Protein AF-A0A5J4WMY8-F1 (afdb_monomer)

Nearest PDB structures (foldseek):
  8cmr-assembly1_B  TM=9.819E-01  e=9.324E-11  Homo sapiens
  7wfc-assembly1_B  TM=9.508E-01  e=3.644E-10  Homo sapiens
  4fjv-assembly1_B  TM=9.368E-01  e=2.844E-10  Homo sapiens
  3vdz-assembly2_B  TM=8.791E-01  e=4.967E-10  unclassified
  2n1w-assembly1_A  TM=8.059E-01  e=2.934E-07  Homo sapiens

Foldseek 3Di:
DDDDDDDDDDDDDDDDDDDPPPVVVVVVVVVVVVVVVVVVVVVVVVVVVVVVVVVVVVVVVVVVVVVVVVVVVVVVVVVVVVVVVVVVVVVVVVVVVVVVVVVVVVVVVVVVVVVVVVVVVVVVVVVVVVVVVVVVVVVVVVVVVVVVVVVVVVVVVVVVVVVVVVVVVVVVVVVVVVVVVVVVVVVVVVVVVVVVVVVVVVVCVVVVVVVVVVVVVVVVVVVVVVVVVVVVVVVVVVVPPPDDDPDDDDDDDPDDDDDDDDDDDDDDDDDDDDYYDDDDDDDDDDPCPVVVPVVVVVVVVVVVVVVVVVVVVVVVVVVVVVVVVVVVVVVVVVVVVVVVVVVVVVVVVVVVVVVVVVVVVVVVVVVVVVVVVVVVVVVVVVVVVVVVVVVVVVVVVVVVVVVVVVVVVVVVVVVVVVVVVVVVVVVVVVVVVVVVVVVVVVVVVVVVVVVVVVVVVVVVVVVVVVVVVVVVVVVVVVVVVVVVVVVVVVVVVVVVVVVVPPPPDDDDDDDDDDDDDDDDDPPVVVVVVVVVVVVVVCVVVDPVVVVVVVVVVVVVVVVVVVVVVVVVVVVVVVVVVVVVVVVVVVVVVVVVVVVVVVVVVVVVVVVVVVVVVVVVVVVVVVVVVVVVVVVVVVVVVVVVVVVVVVVVVVVVVVVVVVVVVVVVVVVVVVVVVVVVVVVVVVVVVVVVVVVPDDDDDPQDWAWEWEAEPVGDTDIDTHGQFDFQLVVLVVVCVVPVQDSVQWFKAAPNDTGDRGDGNVVVVNGHHYYIYIYGDDDDD

InterPro domains:
  IPR000626 Ubiquitin-like domain [PF00240] (704-771)
  IPR000626 Ubiquitin-like domain [PS50053] (702-770)
  IPR000626 Ubiquitin-like domain [SM00213] (702-773)
  IPR019954 Ubiquitin conserved site [PS00299] (728-753)
  IPR019956 Ubiquitin domain [PR00348] (712-732)
  IPR019956 Ubiquitin domain [PR00348] (733-753)
  IPR019956 Ubiquitin domain [PR00348] (754-775)
  IPR029071 Ubiquitin-like domain superfamily [SSF54236] (696-771)

Organism: NCBI:txid222440

Sequence (777 aa):
MSEDANRTPDQFLFMSASARNIAGEADARAELEQKIQTLQAEKETLQKSIDMNNVKHRDEIMTLTAQLNEEKDKFSNSDKKAEKEKESARKAIKEKLDLVEKAAHLEEELKKQQESEQKAQESLLIEQKKRRDSEDKEKKETEEKQKSLIRAEQAEQRATAAEALITKLKTDLMRLQEQEIQDKEKTSKLTANLKQTTEKLNQSENQLKRVKEEKDQERQRTEKLEEELGKTQTELRMLKDNYEQMDKLFAEEKLTRKKTEEREQKVIKERDSEQQRGDKYESLHKQEKEKRETLEVKLQEEKDLKKNSMEKENETEQRFVEKEKEKRMAEQVVRLETQEKNEAIERADEAEQAKNNEIEKRRKVEREKQMIVLENEQLKNENERIKNELKEEKENRRNFEVKYYSECEQKEIMKNEYEQTIEKEKQSKKLVEQQKQEQILLKLREKEEKESSIKQTESAEKLVAELVKVLQETQNELKIKSEEFEKNKEILIKETTKLKNEEKSRKETQIMNSKIDGENWQFKRENEQLKVQLASIKQKFGEERINQEILMIEKQQKQQEEEIHKLKEEIMKERNEKEKEKAEKLKEKEERMKMQSDRDKERSLKEQEIELKNIALAERDRENKEIQKEKERKKEKDKEKDKEKERKKEKEKEKERKAAEEADERILKMEYEKLREKKEKQDKIMAMAINSNKSVEVPNRMQIIVKTQSGKSIQLNVQTTDTIQIVKQMIKSKEGIPIDKQRLIYMGKQLEDWKTLNEYNISKDDMVQLFEIQSRY

Radius of gyration: 94.18 Å; Cα contacts (8 Å, |Δi|>4): 137; chains: 1; bounding box: 219×122×301 Å

Secondary structure (DSSP, 8-state):
------------------SSSHHHHHHHHHHHHHHHHHHHHHHHHHHHHHHHHHHHHHHHHHHHHHHHHHHHHHHHHHHHHHHHHHHHHHHHHHHHHHHHHHHHHHHHHHHHHHHHHHHHHHHHHHHHHHHHHHHHHHHHHHHHHHHHHHHHHHHHHHHHHHHHHHHHHHHHHHHHHHHHHHHHHHHHHHHHHHHHHHHHHHHHHHHHTTTTTTTHHHHHHHHHHHHHHHHHHHHHHHTSSSSSSS-S--------------------------------------TTHHHHHHHHHHHHHHHHHHHHHHHHHHHHHHHHHHHHHHHHHHHHHHHHHHHHHHHHHHHHHHHHHHHHHHHHHHHHHHHHHHHHHHHHHHHHHHHHHHHHHHHHHHHHHHHHHHHHHHHHHHHHHHHHHHHHHHHHHHHHHHHHHHHHHHHHHHHHHHHHHHHHHHHHHHHHHHHHHHHHHHHHHHHHHHHHHHHHHHHHHHHHHHHHHHTTTSSS------------------HHHHHHHHHHHHHHHHTTS-HHHHHHHHHHHHHHHHHHHHHHHHHHHHHHHHHHHHHHHHHHHHHHHHHHHHHHHHHHHHHHHHHHHHHHHHHHHHHHHHHHHHHHHHHHHHHHHHHHHHHHHHHHHHHHHHHHHHHHHHHHHHHHHHHHHHHHHHHHHHHHHHHHHHTT---------EEEEEEETTS-EEEEEE-TT-BHHHHHHHHHHHH---GGGEEEEETTEEPPTTSBTGGGT--TT-EEEEEE-----

Mean predicted aligned error: 25.86 Å

pLDDT: mean 71.94, std 18.44, range [24.17, 95.25]

Structure (mmCIF, N/CA/C/O backbone):
data_AF-A0A5J4WMY8-F1
#
_entry.id   AF-A0A5J4WMY8-F1
#
loop_
_atom_site.group_PDB
_atom_site.id
_atom_site.type_symbol
_atom_site.label_atom_id
_atom_site.label_alt_id
_atom_site.label_comp_id
_atom_site.label_asym_id
_atom_site.label_entity_id
_atom_site.label_seq_id
_atom_site.pdbx_PDB_ins_code
_atom_site.Cartn_x
_atom_site.Cartn_y
_atom_site.Cartn_z
_atom_site.occupancy
_atom_site.B_iso_or_equiv
_atom_site.auth_seq_id
_atom_site.auth_comp_id
_atom_site.auth_asym_id
_atom_site.auth_atom_id
_atom_site.pdbx_PDB_model_num
ATOM 1 N N . MET A 1 1 ? 93.165 -5.358 -125.136 1.00 35.56 1 MET A N 1
ATOM 2 C CA . MET A 1 1 ? 93.984 -6.024 -126.175 1.00 35.56 1 MET A CA 1
ATOM 3 C C . MET A 1 1 ? 94.723 -4.937 -126.933 1.00 35.56 1 MET A C 1
ATOM 5 O O . MET A 1 1 ? 94.128 -3.875 -127.030 1.00 35.56 1 MET A O 1
ATOM 9 N N . SER A 1 2 ? 95.953 -5.218 -127.385 1.00 34.75 2 SER A N 1
ATOM 10 C CA . SER A 1 2 ? 96.728 -4.556 -128.463 1.00 34.75 2 SER A CA 1
ATOM 11 C C . SER A 1 2 ? 96.564 -3.031 -128.668 1.00 34.75 2 SER A C 1
ATOM 13 O O . SER A 1 2 ? 95.473 -2.556 -128.963 1.00 34.75 2 SER A O 1
ATOM 15 N N . GLU A 1 3 ? 97.598 -2.200 -128.515 1.00 40.69 3 GLU A N 1
ATOM 16 C CA . GLU A 1 3 ? 98.820 -2.149 -129.357 1.00 40.69 3 GLU A CA 1
ATOM 17 C C . GLU A 1 3 ? 98.527 -1.917 -130.856 1.00 40.69 3 GLU A C 1
ATOM 19 O O . GLU A 1 3 ? 97.692 -2.610 -131.430 1.00 40.69 3 GLU A O 1
ATOM 24 N N . ASP A 1 4 ? 99.210 -1.014 -131.566 1.00 42.00 4 ASP A N 1
ATOM 25 C CA . ASP A 1 4 ? 100.061 0.116 -131.136 1.00 42.00 4 ASP A CA 1
ATOM 26 C C . ASP A 1 4 ? 100.287 1.073 -132.338 1.00 42.00 4 ASP A C 1
ATOM 28 O O . ASP A 1 4 ? 99.893 0.765 -133.463 1.00 42.00 4 ASP A O 1
ATOM 32 N N . ALA A 1 5 ? 101.031 2.158 -132.099 1.00 40.03 5 ALA A N 1
ATOM 33 C CA . ALA A 1 5 ? 101.935 2.831 -133.036 1.00 40.03 5 ALA A CA 1
ATOM 34 C C . ALA A 1 5 ? 101.353 3.743 -134.145 1.00 40.03 5 ALA A C 1
ATOM 36 O O . ALA A 1 5 ? 100.251 3.555 -134.641 1.00 40.03 5 ALA A O 1
ATOM 37 N N . ASN A 1 6 ? 102.113 4.702 -134.701 1.00 41.22 6 ASN A N 1
ATOM 38 C CA . ASN A 1 6 ? 103.064 5.690 -134.138 1.00 41.22 6 ASN A CA 1
ATOM 39 C C . ASN A 1 6 ? 103.638 6.523 -135.309 1.00 41.22 6 ASN A C 1
ATOM 41 O O . ASN A 1 6 ? 104.247 5.917 -136.192 1.00 41.22 6 ASN A O 1
ATOM 45 N N . ARG A 1 7 ? 103.552 7.868 -135.280 1.00 33.88 7 ARG A N 1
ATOM 46 C CA . ARG A 1 7 ? 104.667 8.834 -135.520 1.00 33.88 7 ARG A CA 1
ATOM 47 C C . ARG A 1 7 ? 104.215 10.282 -135.792 1.00 33.88 7 ARG A C 1
ATOM 49 O O . ARG A 1 7 ? 103.093 10.554 -136.197 1.00 33.88 7 ARG A O 1
ATOM 56 N N . THR A 1 8 ? 105.148 11.182 -135.497 1.00 47.84 8 THR A N 1
ATOM 57 C CA . THR A 1 8 ? 105.144 12.663 -135.478 1.00 47.84 8 THR A CA 1
ATOM 58 C C . THR A 1 8 ? 105.922 13.211 -136.722 1.00 47.84 8 THR A C 1
ATOM 60 O O . THR A 1 8 ? 106.276 12.356 -137.544 1.00 47.84 8 THR A O 1
ATOM 63 N N . PRO A 1 9 ? 106.235 14.529 -136.940 1.00 49.81 9 PRO A N 1
ATOM 64 C CA . PRO A 1 9 ? 106.258 15.648 -135.974 1.00 49.81 9 PRO A CA 1
ATOM 65 C C . PRO A 1 9 ? 105.948 17.111 -136.441 1.00 49.81 9 PRO A C 1
ATOM 67 O O . PRO A 1 9 ? 105.668 17.389 -137.600 1.00 49.81 9 PRO A O 1
ATOM 70 N N . ASP A 1 10 ? 106.090 18.018 -135.457 1.00 33.69 10 ASP A N 1
ATOM 71 C CA . ASP A 1 10 ? 106.576 19.421 -135.488 1.00 33.69 10 ASP A CA 1
ATOM 72 C C . ASP A 1 10 ? 105.705 20.676 -135.805 1.00 33.69 10 ASP A C 1
ATOM 74 O O . ASP A 1 10 ? 105.415 21.034 -136.939 1.00 33.69 10 ASP A O 1
ATOM 78 N N . GLN A 1 11 ? 105.447 21.424 -134.714 1.00 36.81 11 GLN A N 1
ATOM 79 C CA . GLN A 1 11 ? 105.840 22.830 -134.426 1.00 36.81 11 GLN A CA 1
ATOM 80 C C . GLN A 1 11 ? 105.293 24.067 -135.200 1.00 36.81 11 GLN A C 1
ATOM 82 O O . GLN A 1 11 ? 105.900 24.559 -136.140 1.00 36.81 11 GLN A O 1
ATOM 87 N N . PHE A 1 12 ? 104.299 24.706 -134.553 1.00 36.47 12 PHE A N 1
ATOM 88 C CA . PHE A 1 12 ? 104.326 26.078 -133.966 1.00 36.47 12 PHE A CA 1
ATOM 89 C C . PHE A 1 12 ? 104.322 27.393 -134.802 1.00 36.47 12 PHE A C 1
ATOM 91 O O . PHE A 1 12 ? 104.847 27.479 -135.901 1.00 36.47 12 PHE A O 1
ATOM 98 N N . LEU A 1 13 ? 103.819 28.454 -134.123 1.00 36.34 13 LEU A N 1
ATOM 99 C CA . LEU A 1 13 ? 103.796 29.909 -134.443 1.00 36.34 13 LEU A CA 1
ATOM 100 C C . LEU A 1 13 ? 102.760 30.382 -135.507 1.00 36.34 13 LEU A C 1
ATOM 102 O O . LEU A 1 13 ? 102.652 29.792 -136.570 1.00 36.34 13 LEU A O 1
ATOM 106 N N . PHE A 1 14 ? 101.983 31.470 -135.318 1.00 34.75 14 PHE A N 1
ATOM 107 C CA . PHE A 1 14 ? 101.683 32.262 -134.104 1.00 34.75 14 PHE A CA 1
ATOM 108 C C . PHE A 1 14 ? 100.393 33.121 -134.250 1.00 34.75 14 PHE A C 1
ATOM 110 O O . PHE A 1 14 ? 100.060 33.545 -135.347 1.00 34.75 14 PHE A O 1
ATOM 117 N N . MET A 1 15 ? 99.710 33.391 -133.123 1.00 32.81 15 MET A N 1
ATOM 118 C CA . MET A 1 15 ? 98.704 34.447 -132.822 1.00 32.81 15 MET A CA 1
ATOM 119 C C . MET A 1 15 ? 97.829 35.104 -133.925 1.00 32.81 15 MET A C 1
ATOM 121 O O . MET A 1 15 ? 98.332 35.836 -134.770 1.00 32.81 15 MET A O 1
ATOM 125 N N . SER A 1 16 ? 96.497 35.136 -133.705 1.00 35.31 16 SER A N 1
ATOM 126 C CA . SER A 1 16 ? 95.776 36.373 -133.270 1.00 35.31 16 SER A CA 1
ATOM 127 C C . SER A 1 16 ? 94.230 36.242 -133.200 1.00 35.31 16 SER A C 1
ATOM 129 O O . SER A 1 16 ? 93.524 36.580 -134.143 1.00 35.31 16 SER A O 1
ATOM 131 N N . ALA A 1 17 ? 93.667 35.818 -132.054 1.00 40.75 17 ALA A N 1
ATOM 132 C CA . ALA A 1 17 ? 92.202 35.808 -131.840 1.00 40.75 17 ALA A CA 1
ATOM 133 C C . ALA A 1 17 ? 91.768 35.796 -130.349 1.00 40.75 17 ALA A C 1
ATOM 135 O O . ALA A 1 17 ? 91.016 34.921 -129.931 1.00 40.75 17 ALA A O 1
ATOM 136 N N . SER A 1 18 ? 92.226 36.746 -129.520 1.00 50.31 18 SER A N 1
ATOM 137 C CA . SER A 1 18 ? 91.888 36.781 -128.078 1.00 50.31 18 SER A CA 1
ATOM 138 C C . SER A 1 18 ? 91.473 38.179 -127.600 1.00 50.31 18 SER A C 1
ATOM 140 O O . SER A 1 18 ? 92.251 38.891 -126.972 1.00 50.31 18 SER A O 1
ATOM 142 N N . ALA A 1 19 ? 90.263 38.615 -127.980 1.00 48.09 19 ALA A N 1
ATOM 143 C CA . ALA A 1 19 ? 89.782 39.975 -127.685 1.00 48.09 19 ALA A CA 1
ATOM 144 C C . ALA A 1 19 ? 88.244 40.155 -127.634 1.00 48.09 19 ALA A C 1
ATOM 146 O O . ALA A 1 19 ? 87.776 41.289 -127.709 1.00 48.09 19 ALA A O 1
ATOM 147 N N . ARG A 1 20 ? 87.428 39.083 -127.576 1.00 49.34 20 ARG A N 1
ATOM 148 C CA . ARG A 1 20 ? 85.952 39.238 -127.640 1.00 49.34 20 ARG A CA 1
ATOM 149 C C . ARG A 1 20 ? 85.067 38.309 -126.791 1.00 49.34 20 ARG A C 1
ATOM 151 O O . ARG A 1 20 ? 83.867 38.543 -126.771 1.00 49.34 20 ARG A O 1
ATOM 158 N N . ASN A 1 21 ? 85.628 37.354 -126.039 1.00 54.28 21 ASN A N 1
ATOM 159 C CA . ASN A 1 21 ? 84.861 36.518 -125.089 1.00 54.28 21 ASN A CA 1
ATOM 160 C C . ASN A 1 21 ? 85.029 36.905 -123.605 1.00 54.28 21 ASN A C 1
ATOM 162 O O . ASN A 1 21 ? 84.324 36.367 -122.767 1.00 54.28 21 ASN A O 1
ATOM 166 N N . ILE A 1 22 ? 85.927 37.838 -123.268 1.00 54.56 22 ILE A N 1
ATOM 167 C CA . ILE A 1 22 ? 86.271 38.159 -121.864 1.00 54.56 22 ILE A CA 1
ATOM 168 C C . ILE A 1 22 ? 85.339 39.232 -121.254 1.00 54.56 22 ILE A C 1
ATOM 170 O O . ILE A 1 22 ? 85.230 39.332 -120.038 1.00 54.56 22 ILE A O 1
ATOM 174 N N . ALA A 1 23 ? 84.627 40.013 -122.077 1.00 54.81 23 ALA A N 1
ATOM 175 C CA . ALA A 1 23 ? 83.739 41.077 -121.592 1.00 54.81 23 ALA A CA 1
ATOM 176 C C . ALA A 1 23 ? 82.475 40.532 -120.895 1.00 54.81 23 ALA A C 1
ATOM 178 O O . ALA A 1 23 ? 82.211 40.872 -119.747 1.00 54.81 23 ALA A O 1
ATOM 179 N N . GLY A 1 24 ? 81.734 39.627 -121.548 1.00 58.41 24 GLY A N 1
ATOM 180 C CA . GLY A 1 24 ? 80.453 39.133 -121.021 1.00 58.41 24 GLY A CA 1
ATOM 181 C C . GLY A 1 24 ? 80.566 38.322 -119.723 1.00 58.41 24 GLY A C 1
ATOM 182 O O . GLY A 1 24 ? 79.652 38.352 -118.903 1.00 58.41 24 GLY A O 1
ATOM 183 N N . GLU A 1 25 ? 81.692 37.638 -119.498 1.00 58.06 25 GLU A N 1
ATOM 184 C CA . GLU A 1 25 ? 81.956 36.942 -118.229 1.00 58.06 25 GLU A CA 1
ATOM 185 C C . GLU A 1 25 ? 82.298 37.914 -117.088 1.00 58.06 25 GLU A C 1
ATOM 187 O O . GLU A 1 25 ? 81.998 37.622 -115.931 1.00 58.06 25 GLU A O 1
ATOM 192 N N . ALA A 1 26 ? 82.887 39.077 -117.393 1.00 62.5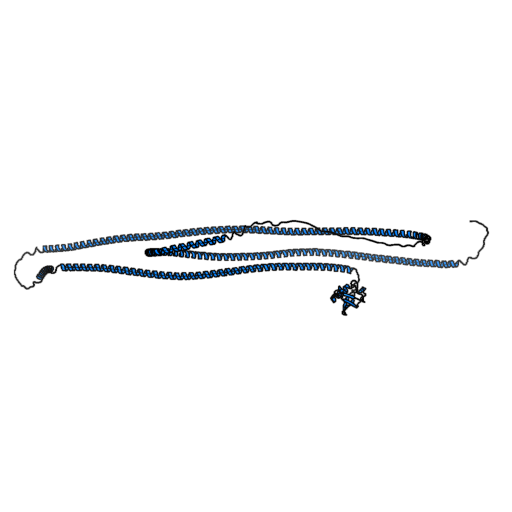3 26 ALA A N 1
ATOM 193 C CA . ALA A 1 26 ? 83.180 40.106 -116.399 1.00 62.53 26 ALA A CA 1
ATOM 194 C C . ALA A 1 26 ? 81.899 40.806 -115.916 1.00 62.53 26 ALA A C 1
ATOM 196 O O . ALA A 1 26 ? 81.699 40.934 -114.708 1.00 62.53 26 ALA A O 1
ATOM 197 N N . ASP A 1 27 ? 81.005 41.182 -116.836 1.00 65.75 27 ASP A N 1
ATOM 198 C CA . ASP A 1 27 ? 79.739 41.849 -116.500 1.00 65.75 27 ASP A CA 1
ATOM 199 C C . ASP A 1 27 ? 78.809 40.923 -115.691 1.00 65.75 27 ASP A C 1
ATOM 201 O O . ASP A 1 27 ? 78.328 41.297 -114.621 1.00 65.75 27 ASP A O 1
ATOM 205 N N . ALA A 1 28 ? 78.637 39.666 -116.126 1.00 68.81 28 ALA A N 1
ATOM 206 C CA . ALA A 1 28 ? 77.834 38.674 -115.401 1.00 68.81 28 ALA A CA 1
ATOM 207 C C . ALA A 1 28 ? 78.399 38.354 -114.002 1.00 68.81 28 ALA A C 1
ATOM 209 O O . ALA A 1 28 ? 77.653 38.074 -113.059 1.00 68.81 28 ALA A O 1
ATOM 210 N N . ARG A 1 29 ? 79.728 38.417 -113.844 1.00 72.75 29 ARG A N 1
ATOM 211 C CA . ARG A 1 29 ? 80.390 38.272 -112.546 1.00 72.75 29 ARG A CA 1
ATOM 212 C C . ARG A 1 29 ? 80.181 39.497 -111.654 1.00 72.75 29 ARG A C 1
ATOM 214 O O . ARG A 1 29 ? 79.954 39.318 -110.460 1.00 72.75 29 ARG A O 1
ATOM 221 N N . ALA A 1 30 ? 80.208 40.708 -112.209 1.00 77.06 30 ALA A N 1
ATOM 222 C CA . ALA A 1 30 ? 79.928 41.934 -111.465 1.00 77.06 30 ALA A CA 1
ATOM 223 C C . ALA A 1 30 ? 78.479 41.968 -110.942 1.00 77.06 30 ALA A C 1
ATOM 225 O O . ALA A 1 30 ? 78.268 42.281 -109.770 1.00 77.06 30 ALA A O 1
ATOM 226 N N . GLU A 1 31 ? 77.493 41.558 -111.753 1.00 78.38 31 GLU A N 1
ATOM 227 C CA . GLU A 1 31 ? 76.104 41.396 -111.291 1.00 78.38 31 GLU A CA 1
ATOM 228 C C . GLU A 1 31 ? 75.989 40.362 -110.158 1.00 78.38 31 GLU A C 1
ATOM 230 O O . GLU A 1 31 ? 75.296 40.601 -109.166 1.00 78.38 31 GLU A O 1
ATOM 235 N N . LEU A 1 32 ? 76.687 39.224 -110.262 1.00 77.50 32 LEU A N 1
ATOM 236 C CA . LEU A 1 32 ? 76.711 38.204 -109.208 1.00 77.50 32 LEU A CA 1
ATOM 237 C C . LEU A 1 32 ? 77.363 38.708 -107.915 1.00 77.50 32 LEU A C 1
ATOM 239 O O . LEU A 1 32 ? 76.812 38.484 -106.839 1.00 77.50 32 LEU A O 1
ATOM 243 N N . GLU A 1 33 ? 78.496 39.407 -107.994 1.00 79.69 33 GLU A N 1
ATOM 244 C CA . GLU A 1 33 ? 79.174 39.970 -106.821 1.00 79.69 33 GLU A CA 1
ATOM 245 C C . GLU A 1 33 ? 78.324 41.077 -106.163 1.00 79.69 33 GLU A C 1
ATOM 247 O O . GLU A 1 33 ? 78.178 41.085 -104.937 1.00 79.69 33 GLU A O 1
ATOM 252 N N . GLN A 1 34 ? 77.645 41.925 -106.946 1.00 82.75 34 GLN A N 1
ATOM 253 C CA . GLN A 1 34 ? 76.689 42.916 -106.430 1.00 82.75 34 GLN A CA 1
ATOM 254 C C . GLN A 1 34 ? 75.460 42.256 -105.776 1.00 82.75 34 GLN A C 1
ATOM 256 O O . GLN A 1 34 ? 75.004 42.703 -104.723 1.00 82.75 34 GLN A O 1
ATOM 261 N N . LYS A 1 35 ? 74.956 41.153 -106.348 1.00 84.25 35 LYS A N 1
ATOM 262 C CA . LYS A 1 35 ? 73.835 40.374 -105.797 1.00 84.25 35 LYS A CA 1
ATOM 263 C C . LYS A 1 35 ? 74.209 39.599 -104.529 1.00 84.25 35 LYS A C 1
ATOM 265 O O . LYS A 1 35 ? 73.374 39.418 -103.647 1.00 84.25 35 LYS A O 1
ATOM 270 N N . ILE A 1 36 ? 75.464 39.170 -104.404 1.00 81.31 36 ILE A N 1
ATOM 271 C CA . ILE A 1 36 ? 76.003 38.588 -103.168 1.00 81.31 36 ILE A CA 1
ATOM 272 C C . ILE A 1 36 ? 76.101 39.661 -102.076 1.00 81.31 36 ILE A C 1
ATOM 274 O O . ILE A 1 36 ? 75.688 39.400 -100.947 1.00 81.31 36 ILE A O 1
ATOM 278 N N . GLN A 1 37 ? 76.574 40.870 -102.396 1.00 82.56 37 GLN A N 1
ATOM 279 C CA . GLN A 1 37 ? 76.653 41.976 -101.432 1.00 82.56 37 GLN A CA 1
ATOM 280 C C . GLN A 1 37 ? 75.271 42.418 -100.924 1.00 82.56 37 GLN A C 1
ATOM 282 O O . GLN A 1 37 ? 75.104 42.622 -99.720 1.00 82.56 37 GLN A O 1
ATOM 287 N N . THR A 1 38 ? 74.257 42.514 -101.793 1.00 84.00 38 THR A N 1
ATOM 288 C CA . THR A 1 38 ? 72.890 42.847 -101.352 1.00 84.00 38 THR A CA 1
ATOM 289 C C . THR A 1 38 ? 72.283 41.746 -100.482 1.00 84.00 38 THR A C 1
ATOM 291 O O . THR A 1 38 ? 71.775 42.055 -99.406 1.00 84.00 38 THR A O 1
ATOM 294 N N . LEU A 1 39 ? 72.432 40.466 -100.847 1.00 83.75 39 LEU A N 1
ATOM 295 C CA . LEU A 1 39 ? 71.992 39.342 -100.004 1.00 83.75 39 LEU A CA 1
ATOM 296 C C . LEU A 1 39 ? 72.737 39.272 -98.655 1.00 83.75 39 LEU A C 1
ATOM 298 O O . LEU A 1 39 ? 72.163 38.851 -97.650 1.00 83.75 39 LEU A O 1
ATOM 302 N N . GLN A 1 40 ? 74.001 39.702 -98.593 1.00 82.38 40 GLN A N 1
ATOM 303 C CA . GLN A 1 40 ? 74.746 39.830 -97.334 1.00 82.38 40 GLN A CA 1
ATOM 304 C C . GLN A 1 40 ? 74.198 40.970 -96.459 1.00 82.38 40 GLN A C 1
ATOM 306 O O . GLN A 1 40 ? 74.019 40.771 -95.256 1.00 82.38 40 GLN A O 1
ATOM 311 N N . ALA A 1 41 ? 73.851 42.120 -97.045 1.00 85.12 41 ALA A N 1
ATOM 312 C CA . ALA A 1 41 ? 73.219 43.232 -96.329 1.00 85.12 41 ALA A CA 1
ATOM 313 C C . ALA A 1 41 ? 71.793 42.896 -95.838 1.00 85.12 41 ALA A C 1
ATOM 315 O O . ALA A 1 41 ? 71.425 43.238 -94.710 1.00 85.12 41 ALA A O 1
ATOM 316 N N . GLU A 1 42 ? 71.003 42.169 -96.634 1.00 85.81 42 GLU A N 1
ATOM 317 C CA . GLU A 1 42 ? 69.703 41.623 -96.219 1.00 85.81 42 GLU A CA 1
ATOM 318 C C . GLU A 1 42 ? 69.864 40.618 -95.069 1.00 85.81 42 GLU A C 1
ATOM 320 O O . GLU A 1 42 ? 69.163 40.709 -94.061 1.00 85.81 42 GLU A O 1
ATOM 325 N N . LYS A 1 43 ? 70.850 39.714 -95.146 1.00 85.94 43 LYS A N 1
ATOM 326 C CA . LYS A 1 43 ? 71.162 38.789 -94.047 1.00 85.94 43 LYS A CA 1
ATOM 327 C C . LYS A 1 43 ? 71.564 39.528 -92.767 1.00 85.94 43 LYS A C 1
ATOM 329 O O . LYS A 1 43 ? 71.104 39.157 -91.690 1.00 85.94 43 LYS A O 1
ATOM 334 N N . GLU A 1 44 ? 72.395 40.566 -92.855 1.00 87.19 44 GLU A N 1
ATOM 335 C CA . GLU A 1 44 ? 72.787 41.365 -91.687 1.00 87.19 44 GLU A CA 1
ATOM 336 C C . GLU A 1 44 ? 71.619 42.136 -91.065 1.00 87.19 44 GLU A C 1
ATOM 338 O O . GLU A 1 44 ? 71.533 42.236 -89.841 1.00 87.19 44 GLU A O 1
ATOM 343 N N . THR A 1 45 ? 70.727 42.703 -91.878 1.00 86.69 45 THR A N 1
ATOM 344 C CA . THR A 1 45 ? 69.561 43.450 -91.378 1.00 86.69 45 THR A CA 1
ATOM 345 C C . THR A 1 45 ? 68.512 42.520 -90.769 1.00 86.69 45 THR A C 1
ATOM 347 O O . THR A 1 45 ? 67.989 42.827 -89.696 1.00 86.69 45 THR A O 1
ATOM 350 N N . LEU A 1 46 ? 68.289 41.340 -91.358 1.00 85.56 46 LEU A N 1
ATOM 351 C CA . LEU A 1 46 ? 67.491 40.271 -90.750 1.00 85.56 46 LEU A CA 1
ATOM 352 C C . LEU A 1 46 ? 68.101 39.784 -89.429 1.00 85.56 46 LEU A C 1
ATOM 354 O O . LEU A 1 46 ? 67.377 39.680 -88.443 1.00 85.56 46 LEU A O 1
ATOM 358 N N . GLN A 1 47 ? 69.418 39.559 -89.364 1.00 85.69 47 GLN A N 1
ATOM 359 C CA . GLN A 1 47 ? 70.094 39.154 -88.126 1.00 85.69 47 GLN A CA 1
ATOM 360 C C . GLN A 1 47 ? 69.925 40.211 -87.023 1.00 85.69 47 GLN A C 1
ATOM 362 O O . GLN A 1 47 ? 69.471 39.885 -85.931 1.00 85.69 47 GLN A O 1
ATOM 367 N N . LYS A 1 48 ? 70.165 41.494 -87.330 1.00 86.25 48 LYS A N 1
ATOM 368 C CA . LYS A 1 48 ? 69.956 42.610 -86.387 1.00 86.25 48 LYS A CA 1
ATOM 369 C C . LYS A 1 48 ? 68.496 42.702 -85.913 1.00 86.25 48 LYS A C 1
ATOM 371 O O . LYS A 1 48 ? 68.254 43.005 -84.747 1.00 86.25 48 LYS A O 1
ATOM 376 N N . SER A 1 49 ? 67.525 42.396 -86.779 1.00 86.19 49 SER A N 1
ATOM 377 C CA . SER A 1 49 ? 66.101 42.332 -86.412 1.00 86.19 49 SER A CA 1
ATOM 378 C C . SER A 1 49 ? 65.769 41.137 -85.505 1.00 86.19 49 SER A C 1
ATOM 380 O O . SER A 1 49 ? 65.024 41.299 -84.537 1.00 86.19 49 SER A O 1
ATOM 382 N N . ILE A 1 50 ? 66.356 39.965 -85.769 1.00 84.75 50 ILE A N 1
ATOM 383 C CA . ILE A 1 50 ? 66.239 38.768 -84.924 1.00 84.75 50 ILE A CA 1
ATOM 384 C C . ILE A 1 50 ? 66.835 39.041 -83.539 1.00 84.75 50 ILE A C 1
ATOM 386 O O . ILE A 1 50 ? 66.173 38.796 -82.534 1.00 84.75 50 ILE A O 1
ATOM 390 N N . ASP A 1 51 ? 68.032 39.622 -83.471 1.00 84.69 51 ASP A N 1
ATOM 391 C CA . ASP A 1 51 ? 68.710 39.930 -82.210 1.00 84.69 51 ASP A CA 1
ATOM 392 C C . ASP A 1 51 ? 67.935 40.976 -81.389 1.00 84.69 51 ASP A C 1
ATOM 394 O O . ASP A 1 51 ? 67.736 40.794 -80.187 1.00 84.69 51 ASP A O 1
ATOM 398 N N . MET A 1 52 ? 67.390 42.016 -82.034 1.00 85.88 52 MET A N 1
ATOM 399 C CA . MET A 1 52 ? 66.483 42.979 -81.391 1.00 85.88 52 MET A CA 1
ATOM 400 C C . MET A 1 52 ? 65.211 42.328 -80.830 1.00 85.88 52 MET A C 1
ATOM 402 O O . MET A 1 52 ? 64.783 42.678 -79.729 1.00 85.88 52 MET A O 1
ATOM 406 N N . ASN A 1 53 ? 64.587 41.401 -81.561 1.00 85.75 53 ASN A N 1
ATOM 407 C CA . ASN A 1 53 ? 63.383 40.717 -81.083 1.00 85.75 53 ASN A CA 1
ATOM 408 C C . ASN A 1 53 ? 63.707 39.710 -79.968 1.00 85.75 53 ASN A C 1
ATOM 410 O O . ASN A 1 53 ? 62.957 39.624 -79.001 1.00 85.75 53 ASN A O 1
ATOM 414 N N . ASN A 1 54 ? 64.855 39.031 -80.027 1.00 86.00 54 ASN A N 1
ATOM 415 C CA . ASN A 1 54 ? 65.338 38.163 -78.951 1.00 86.00 54 ASN A CA 1
ATOM 416 C C . ASN A 1 54 ? 65.592 38.940 -77.646 1.00 86.00 54 ASN A C 1
ATOM 418 O O . ASN A 1 54 ? 65.285 38.430 -76.569 1.00 86.00 54 ASN A O 1
ATOM 422 N N . VAL A 1 55 ? 66.104 40.176 -77.724 1.00 85.88 55 VAL A N 1
ATOM 423 C CA . VAL A 1 55 ? 66.222 41.069 -76.555 1.00 85.88 55 VAL A CA 1
ATOM 424 C C . VAL A 1 55 ? 64.839 41.449 -76.018 1.00 85.88 55 VAL A C 1
ATOM 426 O O . VAL A 1 55 ? 64.578 41.220 -74.841 1.00 85.88 55 VAL A O 1
ATOM 429 N N . LYS A 1 56 ? 63.914 41.916 -76.870 1.00 85.19 56 LYS A N 1
ATOM 430 C CA . LYS A 1 56 ? 62.540 42.249 -76.442 1.00 85.19 56 LYS A CA 1
ATOM 431 C C . LYS A 1 56 ? 61.840 41.077 -75.756 1.00 85.19 56 LYS A C 1
ATOM 433 O O . LYS A 1 56 ? 61.326 41.245 -74.658 1.00 85.19 56 LYS A O 1
ATOM 438 N N . HIS A 1 57 ? 61.872 39.888 -76.356 1.00 84.38 57 HIS A N 1
ATOM 439 C CA . HIS A 1 57 ? 61.251 38.700 -75.775 1.00 84.38 57 HIS A CA 1
ATOM 440 C C . HIS A 1 57 ? 61.922 38.270 -74.466 1.00 84.38 57 HIS A C 1
ATOM 442 O O . HIS A 1 57 ? 61.244 37.779 -73.568 1.00 84.38 57 HIS A O 1
ATOM 448 N N . ARG A 1 58 ? 63.232 38.491 -74.302 1.00 87.06 58 ARG A N 1
ATOM 449 C CA . ARG A 1 58 ? 63.920 38.273 -73.022 1.00 87.06 58 ARG A CA 1
ATOM 450 C C . ARG A 1 58 ? 63.425 39.236 -71.940 1.00 87.06 58 ARG A C 1
ATOM 452 O O . ARG A 1 58 ? 63.173 38.789 -70.822 1.00 87.06 58 ARG A O 1
ATOM 459 N N . ASP A 1 59 ? 63.249 40.511 -72.271 1.00 86.06 59 ASP A N 1
ATOM 460 C CA . ASP A 1 59 ? 62.760 41.535 -71.340 1.00 86.06 59 ASP A CA 1
ATOM 461 C C . ASP A 1 59 ? 61.270 41.325 -70.995 1.00 86.06 59 ASP A C 1
ATOM 463 O O . ASP A 1 59 ? 60.874 41.433 -69.830 1.00 86.06 59 ASP A O 1
ATOM 467 N N . GLU A 1 60 ? 60.450 40.921 -71.971 1.00 90.25 60 GLU A N 1
ATOM 468 C CA . GLU A 1 60 ? 59.060 40.478 -71.778 1.00 90.25 60 GLU A CA 1
ATOM 469 C C . GLU A 1 60 ? 58.990 39.251 -70.854 1.00 90.25 60 GLU A C 1
ATOM 471 O O . GLU A 1 60 ? 58.249 39.264 -69.870 1.00 90.25 60 GLU A O 1
ATOM 476 N N . ILE A 1 61 ? 59.804 38.216 -71.101 1.00 86.62 61 ILE A N 1
ATOM 477 C CA . ILE A 1 61 ? 59.877 37.011 -70.257 1.00 86.62 61 ILE A CA 1
ATOM 478 C C . ILE A 1 61 ? 60.331 37.359 -68.835 1.00 86.62 61 ILE A C 1
ATOM 480 O O . ILE A 1 61 ? 59.753 36.845 -67.876 1.00 86.62 61 ILE A O 1
ATOM 484 N N . MET A 1 62 ? 61.322 38.241 -68.661 1.00 88.06 62 MET A N 1
ATOM 485 C CA . MET A 1 62 ? 61.744 38.700 -67.332 1.00 88.06 62 MET A CA 1
ATOM 486 C C . MET A 1 62 ? 60.626 39.464 -66.610 1.00 88.06 62 MET A C 1
ATOM 488 O O . MET A 1 62 ? 60.386 39.210 -65.429 1.00 88.06 62 MET A O 1
ATOM 492 N N . THR A 1 63 ? 59.895 40.327 -67.319 1.00 88.38 63 THR A N 1
ATOM 493 C CA . THR A 1 63 ? 58.767 41.097 -66.768 1.00 88.38 63 THR A CA 1
ATOM 494 C C . THR A 1 63 ? 57.616 40.183 -66.338 1.00 88.38 63 THR A C 1
ATOM 496 O O . THR A 1 63 ? 57.152 40.268 -65.201 1.00 88.38 63 THR A O 1
ATOM 499 N N . LEU A 1 64 ? 57.207 39.247 -67.200 1.00 89.25 64 LEU A N 1
ATOM 500 C CA . LEU A 1 64 ? 56.163 38.260 -66.902 1.00 89.25 64 LEU A CA 1
ATOM 501 C C . LEU A 1 64 ? 56.578 37.307 -65.769 1.00 89.25 64 LEU A C 1
ATOM 503 O O . LEU A 1 64 ? 55.756 36.948 -64.929 1.00 89.25 64 LEU A O 1
ATOM 507 N N . THR A 1 65 ? 57.859 36.932 -65.692 1.00 86.06 65 THR A N 1
ATOM 508 C CA . THR A 1 65 ? 58.389 36.100 -64.596 1.00 86.06 65 THR A CA 1
ATOM 509 C C . THR A 1 65 ? 58.358 36.842 -63.259 1.00 86.06 65 THR A C 1
ATOM 511 O O . THR A 1 65 ? 58.015 36.245 -62.237 1.00 86.06 65 THR A O 1
ATOM 514 N N . ALA A 1 66 ? 58.673 38.142 -63.249 1.00 87.88 66 ALA A N 1
ATOM 515 C CA . ALA A 1 66 ? 58.569 38.974 -62.053 1.00 87.88 66 ALA A CA 1
ATOM 516 C C . ALA A 1 66 ? 57.110 39.097 -61.577 1.00 87.88 66 ALA A C 1
ATOM 518 O O . ALA A 1 66 ? 56.832 38.826 -60.410 1.00 87.88 66 ALA A O 1
ATOM 519 N N . GLN A 1 67 ? 56.178 39.401 -62.488 1.00 89.00 67 GLN A N 1
ATOM 520 C CA . GLN A 1 67 ? 54.739 39.474 -62.194 1.00 89.00 67 GLN A CA 1
ATOM 521 C C . GLN A 1 67 ? 54.194 38.145 -61.650 1.00 89.00 67 GLN A C 1
ATOM 523 O O . GLN A 1 67 ? 53.554 38.125 -60.601 1.00 89.00 67 GLN A O 1
ATOM 528 N N . LEU A 1 68 ? 54.518 37.021 -62.297 1.00 88.44 68 LEU A N 1
ATOM 529 C CA . LEU A 1 68 ? 54.098 35.685 -61.866 1.00 88.44 68 LEU A CA 1
ATOM 530 C C . LEU A 1 68 ? 54.616 35.323 -60.464 1.00 88.44 68 LEU A C 1
ATOM 532 O O . LEU A 1 68 ? 53.942 34.612 -59.718 1.00 88.44 68 LEU A O 1
ATOM 536 N N . ASN A 1 69 ? 55.812 35.780 -60.090 1.00 85.38 69 ASN A N 1
ATOM 537 C CA . ASN A 1 69 ? 56.341 35.558 -58.746 1.00 85.38 69 ASN A CA 1
ATOM 538 C C . ASN A 1 69 ? 55.673 36.480 -57.713 1.00 85.38 69 ASN A C 1
ATOM 540 O O . ASN A 1 69 ? 55.307 36.006 -56.640 1.00 85.38 69 ASN A O 1
ATOM 544 N N . GLU A 1 70 ? 55.398 37.741 -58.057 1.00 88.00 70 GLU A N 1
ATOM 545 C CA . GLU A 1 70 ? 54.632 38.655 -57.200 1.00 88.00 70 GLU A CA 1
ATOM 546 C C . GLU A 1 70 ? 53.198 38.140 -56.947 1.00 88.00 70 GLU A C 1
ATOM 548 O O . GLU A 1 70 ? 52.685 38.228 -55.830 1.00 88.00 70 GLU A O 1
ATOM 553 N N . GLU A 1 71 ? 52.549 37.544 -57.954 1.00 84.56 71 GLU A N 1
ATOM 554 C CA . GLU A 1 71 ? 51.247 36.882 -57.801 1.00 84.56 71 GLU A CA 1
ATOM 555 C C . GLU A 1 71 ? 51.318 35.618 -56.936 1.00 84.56 71 GLU A C 1
ATOM 557 O O . GLU A 1 71 ? 50.449 35.420 -56.083 1.00 84.56 71 GLU A O 1
ATOM 562 N N . LYS A 1 72 ? 52.365 34.791 -57.076 1.00 83.75 72 LYS A N 1
ATOM 563 C CA . LYS A 1 72 ? 52.591 33.635 -56.188 1.00 83.75 72 LYS A CA 1
ATOM 564 C C . LYS A 1 72 ? 52.795 34.058 -54.736 1.00 83.75 72 LYS A C 1
ATOM 566 O O . LYS A 1 72 ? 52.248 33.407 -53.849 1.00 83.75 72 LYS A O 1
ATOM 571 N N . ASP A 1 73 ? 53.520 35.144 -54.477 1.00 85.00 73 ASP A N 1
ATOM 572 C CA . ASP A 1 73 ? 53.718 35.659 -53.119 1.00 85.00 73 ASP A CA 1
ATOM 573 C C . ASP A 1 73 ? 52.426 36.256 -52.542 1.00 85.00 73 ASP A C 1
ATOM 575 O O . ASP A 1 73 ? 52.085 35.991 -51.384 1.00 85.00 73 ASP A O 1
ATOM 579 N N . LYS A 1 74 ? 51.639 36.982 -53.349 1.00 84.38 74 LYS A N 1
ATOM 580 C CA . LYS A 1 74 ? 50.283 37.429 -52.972 1.00 84.38 74 LYS A CA 1
ATOM 581 C C . LYS A 1 74 ? 49.377 36.241 -52.637 1.00 84.38 74 LYS A C 1
ATOM 583 O O . LYS A 1 74 ? 48.733 36.253 -51.587 1.00 84.38 74 LYS A O 1
ATOM 588 N N . PHE A 1 75 ? 49.368 35.197 -53.467 1.00 84.62 75 PHE A N 1
ATOM 589 C CA . PHE A 1 75 ? 48.596 33.975 -53.228 1.00 84.62 75 PHE A CA 1
ATOM 590 C C . PHE A 1 75 ? 49.064 33.250 -51.958 1.00 84.62 75 PHE A C 1
ATOM 592 O O . PHE A 1 75 ? 48.252 32.960 -51.085 1.00 84.62 75 PHE A O 1
ATOM 599 N N . SER A 1 76 ? 50.376 33.048 -51.796 1.00 84.31 76 SER A N 1
ATOM 600 C CA . SER A 1 76 ? 50.983 32.411 -50.620 1.00 84.31 76 SER A CA 1
ATOM 601 C C . SER A 1 76 ? 50.623 33.131 -49.318 1.00 84.31 76 SER A C 1
ATOM 603 O O . SER A 1 76 ? 50.315 32.490 -48.314 1.00 84.31 76 SER A O 1
ATOM 605 N N . ASN A 1 77 ? 50.628 34.465 -49.320 1.00 82.25 77 ASN A N 1
ATOM 606 C CA . ASN A 1 77 ? 50.256 35.263 -48.153 1.00 82.25 77 ASN A CA 1
ATOM 607 C C . ASN A 1 77 ? 48.738 35.282 -47.908 1.00 82.25 77 ASN A C 1
ATOM 609 O O . ASN A 1 77 ? 48.314 35.274 -46.751 1.00 82.25 77 ASN A O 1
ATOM 613 N N . SER A 1 78 ? 47.924 35.239 -48.967 1.00 78.06 78 SER A N 1
ATOM 614 C CA . SER A 1 78 ? 46.466 35.093 -48.866 1.00 78.06 78 SER A CA 1
ATOM 615 C C . SER A 1 78 ? 46.068 33.740 -48.265 1.00 78.06 78 SER A C 1
ATOM 617 O O . SER A 1 78 ? 45.278 33.690 -47.325 1.00 78.06 78 SER A O 1
ATOM 619 N N . ASP A 1 79 ? 46.680 32.646 -48.720 1.00 80.94 79 ASP A N 1
ATOM 620 C CA . ASP A 1 79 ? 46.387 31.293 -48.238 1.00 80.94 79 ASP A CA 1
ATOM 621 C C . ASP A 1 79 ? 46.852 31.095 -46.780 1.00 80.94 79 ASP A C 1
ATOM 623 O O . ASP A 1 79 ? 46.093 30.620 -45.934 1.00 80.94 79 ASP A O 1
ATOM 627 N N . LYS A 1 80 ? 48.037 31.616 -46.419 1.00 82.56 80 LYS A N 1
ATOM 628 C CA . LYS A 1 80 ? 48.499 31.700 -45.015 1.00 82.56 80 LYS A CA 1
ATOM 629 C C . LYS A 1 80 ? 47.551 32.505 -44.116 1.00 82.56 80 LYS A C 1
ATOM 631 O O . LYS A 1 80 ? 47.442 32.199 -42.928 1.00 82.56 80 LYS A O 1
ATOM 636 N N . LYS A 1 81 ? 46.889 33.544 -44.641 1.00 82.31 81 LYS A N 1
ATOM 637 C CA . LYS A 1 81 ? 45.865 34.309 -43.906 1.00 82.31 81 LYS A CA 1
ATOM 638 C C . LYS A 1 81 ? 44.580 33.492 -43.764 1.00 82.31 81 LYS A C 1
ATOM 640 O O . LYS A 1 81 ? 44.065 33.374 -42.654 1.00 82.31 81 LYS A O 1
ATOM 645 N N . ALA A 1 82 ? 44.120 32.871 -44.848 1.00 77.06 82 ALA A N 1
ATOM 646 C CA . ALA A 1 82 ? 42.930 32.030 -44.858 1.00 77.06 82 ALA A CA 1
ATOM 647 C C . ALA A 1 82 ? 43.056 30.820 -43.916 1.00 77.06 82 ALA A C 1
ATOM 649 O O . ALA A 1 82 ? 42.092 30.495 -43.228 1.00 77.06 82 ALA A O 1
ATOM 650 N N . GLU A 1 83 ? 44.215 30.154 -43.832 1.00 82.38 83 GLU A N 1
ATOM 651 C CA . GLU A 1 83 ? 44.388 29.021 -42.908 1.00 82.38 83 GLU A CA 1
ATOM 652 C C . GLU A 1 83 ? 44.443 29.469 -41.437 1.00 82.38 83 GLU A C 1
ATOM 654 O O . GLU A 1 83 ? 43.857 28.799 -40.592 1.00 82.38 83 GLU A O 1
ATOM 659 N N . LYS A 1 84 ? 45.010 30.645 -41.122 1.00 82.81 84 LYS A N 1
ATOM 660 C CA . LYS A 1 84 ? 44.910 31.243 -39.772 1.00 82.81 84 LYS A CA 1
ATOM 661 C C . LYS A 1 84 ? 43.471 31.606 -39.394 1.00 82.81 84 LYS A C 1
ATOM 663 O O . LYS A 1 84 ? 43.062 31.414 -38.251 1.00 82.81 84 LYS A O 1
ATOM 668 N N . GLU A 1 85 ? 42.688 32.112 -40.344 1.00 82.12 85 GLU A N 1
ATOM 669 C CA . GLU A 1 85 ? 41.261 32.391 -40.140 1.00 82.12 85 GLU A CA 1
ATOM 670 C C . GLU A 1 85 ? 40.457 31.087 -39.964 1.00 82.12 85 GLU A C 1
ATOM 672 O O . GLU A 1 85 ? 39.630 31.004 -39.054 1.00 82.12 85 GLU A O 1
ATOM 677 N N . LYS A 1 86 ? 40.770 30.029 -40.730 1.00 80.25 86 LYS A N 1
ATOM 678 C CA . LYS A 1 86 ? 40.230 28.668 -40.534 1.00 80.25 86 LYS A CA 1
ATOM 679 C C . LYS A 1 86 ? 40.616 28.076 -39.172 1.00 80.25 86 LYS A C 1
ATOM 681 O O . LYS A 1 86 ? 39.772 27.464 -38.526 1.00 80.25 86 LYS A O 1
ATOM 686 N N . GLU A 1 87 ? 41.851 28.254 -38.708 1.00 82.94 87 GLU A N 1
ATOM 687 C CA . GLU A 1 87 ? 42.321 27.770 -37.402 1.00 82.94 87 GLU A CA 1
ATOM 688 C C . GLU A 1 87 ? 41.624 28.496 -36.240 1.00 82.94 87 GLU A C 1
ATOM 690 O O . GLU A 1 87 ? 41.107 27.851 -35.324 1.00 82.94 87 GLU A O 1
ATOM 695 N N . SER A 1 88 ? 41.500 29.824 -36.327 1.00 80.62 88 SER A N 1
ATOM 696 C CA . SER A 1 88 ? 40.714 30.633 -35.387 1.00 80.62 88 SER A CA 1
ATOM 697 C C . SER A 1 88 ? 39.243 30.190 -35.349 1.00 80.62 88 SER A C 1
ATOM 699 O O . SER A 1 88 ? 38.683 29.962 -34.274 1.00 80.62 88 SER A O 1
ATOM 701 N N . ALA A 1 89 ? 38.630 29.958 -36.516 1.00 78.94 89 ALA A N 1
ATOM 702 C CA . ALA A 1 89 ? 37.265 29.445 -36.614 1.00 78.94 89 ALA A CA 1
ATOM 703 C C . ALA A 1 89 ? 37.120 28.030 -36.020 1.00 78.94 89 ALA A C 1
ATOM 705 O O . ALA A 1 89 ? 36.176 27.789 -35.271 1.00 78.94 89 ALA A O 1
ATOM 706 N N . ARG A 1 90 ? 38.065 27.110 -36.275 1.00 82.31 90 ARG A N 1
ATOM 707 C CA . ARG A 1 90 ? 38.102 25.771 -35.649 1.00 82.31 90 ARG A CA 1
ATOM 708 C C . ARG A 1 90 ? 38.164 25.870 -34.121 1.00 82.31 90 ARG A C 1
ATOM 710 O O . ARG A 1 90 ? 37.422 25.160 -33.446 1.00 82.31 90 ARG A O 1
ATOM 717 N N . LYS A 1 91 ? 38.987 26.773 -33.572 1.00 85.38 91 LYS A N 1
ATOM 718 C CA . LYS A 1 91 ? 39.083 27.010 -32.120 1.00 85.38 91 LYS A CA 1
ATOM 719 C C . LYS A 1 91 ? 37.767 27.541 -31.541 1.00 85.38 91 LYS A C 1
ATOM 721 O O . LYS A 1 91 ? 37.274 26.981 -30.568 1.00 85.38 91 LYS A O 1
ATOM 726 N N . ALA A 1 92 ? 37.153 28.536 -32.182 1.00 81.38 92 ALA A N 1
ATOM 727 C CA . ALA A 1 92 ? 35.863 29.088 -31.761 1.00 81.38 92 ALA A CA 1
ATOM 728 C C . ALA A 1 92 ? 34.693 28.089 -31.900 1.00 81.38 92 ALA A C 1
ATOM 730 O O . ALA A 1 92 ? 33.742 28.138 -31.122 1.00 81.38 92 ALA A O 1
ATOM 731 N N . ILE A 1 93 ? 34.747 27.168 -32.871 1.00 83.19 93 ILE A N 1
ATOM 732 C CA . ILE A 1 93 ? 33.792 26.055 -32.992 1.00 83.19 93 ILE A CA 1
ATOM 733 C C . ILE A 1 93 ? 33.989 25.060 -31.846 1.00 83.19 93 ILE A C 1
ATOM 735 O O . ILE A 1 93 ? 33.002 24.662 -31.231 1.00 83.19 93 ILE A O 1
ATOM 739 N N . LYS A 1 94 ? 35.237 24.704 -31.507 1.00 86.94 94 LYS A N 1
ATOM 740 C CA . LYS A 1 94 ? 35.512 23.826 -30.363 1.00 86.94 94 LYS A CA 1
ATOM 741 C C . LYS A 1 94 ? 35.034 24.443 -29.047 1.00 86.94 94 LYS A C 1
ATOM 743 O O . LYS A 1 94 ? 34.296 23.796 -28.322 1.00 86.94 94 LYS A O 1
ATOM 748 N N . GLU A 1 95 ? 35.367 25.703 -28.774 1.00 87.56 95 GLU A N 1
ATOM 749 C CA . GLU A 1 95 ? 34.918 26.396 -27.556 1.00 87.56 95 GLU A CA 1
ATOM 750 C C . GLU A 1 95 ? 33.382 26.457 -27.449 1.00 87.56 95 GLU A C 1
ATOM 752 O O . GLU A 1 95 ? 32.840 26.395 -26.348 1.00 87.56 95 GLU A O 1
ATOM 757 N N . LYS A 1 96 ? 32.660 26.506 -28.579 1.00 84.06 96 LYS A N 1
ATOM 758 C CA . LYS A 1 96 ? 31.194 26.380 -28.605 1.00 84.06 96 LYS A CA 1
ATOM 759 C C . LYS A 1 96 ? 30.700 24.954 -28.347 1.00 84.06 96 LYS A C 1
ATOM 761 O O . LYS A 1 96 ? 29.705 24.806 -27.646 1.00 84.06 96 LYS A O 1
ATOM 766 N N . LEU A 1 97 ? 31.367 23.923 -28.867 1.00 86.31 97 LEU A N 1
ATOM 767 C CA . LEU A 1 97 ? 31.039 22.520 -28.570 1.00 86.31 97 LEU A CA 1
ATOM 768 C C . LEU A 1 97 ? 31.263 22.207 -27.082 1.00 86.31 97 LEU A C 1
ATOM 770 O O . LEU A 1 97 ? 30.340 21.741 -26.421 1.00 86.31 97 LEU A O 1
ATOM 774 N N . ASP A 1 98 ? 32.414 22.603 -26.529 1.00 87.44 98 ASP A N 1
ATOM 775 C CA . ASP A 1 98 ? 32.759 22.468 -25.106 1.00 87.44 98 ASP A CA 1
ATOM 776 C C . ASP A 1 98 ? 31.756 23.200 -24.172 1.00 87.44 98 ASP A C 1
ATOM 778 O O . ASP A 1 98 ? 31.689 22.906 -22.975 1.00 87.44 98 ASP A O 1
ATOM 782 N N . LEU A 1 99 ? 31.003 24.187 -24.684 1.00 86.00 99 LEU A N 1
ATOM 783 C CA . LEU A 1 99 ? 29.911 24.875 -23.978 1.00 86.00 99 LEU A CA 1
ATOM 784 C C . LEU A 1 99 ? 28.552 24.182 -24.161 1.00 86.00 99 LEU A C 1
ATOM 786 O O . LEU A 1 99 ? 27.778 24.128 -23.207 1.00 86.00 99 LEU A O 1
ATOM 790 N N . VAL A 1 100 ? 28.264 23.631 -25.344 1.00 86.69 100 VAL A N 1
ATOM 791 C CA . VAL A 1 100 ? 27.040 22.851 -25.609 1.00 86.69 100 VAL A CA 1
ATOM 792 C C . VAL A 1 100 ? 27.032 21.546 -24.808 1.00 86.69 100 VAL A C 1
ATOM 794 O O . VAL A 1 100 ? 26.008 21.212 -24.222 1.00 86.69 100 VAL A O 1
ATOM 797 N N . GLU A 1 101 ? 28.167 20.852 -24.692 1.00 86.00 101 GLU A N 1
ATOM 798 C CA . GLU A 1 101 ? 28.282 19.650 -23.850 1.00 86.00 101 GLU A CA 1
ATOM 799 C C . GLU A 1 101 ? 28.036 19.963 -22.363 1.00 86.00 101 GLU A C 1
ATOM 801 O O . GLU A 1 101 ? 27.343 19.216 -21.672 1.00 86.00 101 GLU A O 1
ATOM 806 N N . LYS A 1 102 ? 28.523 21.113 -21.872 1.00 87.19 102 LYS A N 1
ATOM 807 C CA . LYS A 1 102 ? 28.250 21.580 -20.499 1.00 87.19 102 LYS A CA 1
ATOM 808 C C . LYS A 1 102 ? 26.789 21.973 -20.294 1.00 87.19 102 LYS A C 1
ATOM 810 O O . LYS A 1 102 ? 26.238 21.677 -19.239 1.00 87.19 102 LYS A O 1
ATOM 815 N N . ALA A 1 103 ? 26.159 22.609 -21.282 1.00 80.62 103 ALA A N 1
ATOM 816 C CA . ALA A 1 103 ? 24.732 22.916 -21.231 1.00 80.62 103 ALA A CA 1
ATOM 817 C C . ALA A 1 103 ? 23.892 21.629 -21.165 1.00 80.62 103 ALA A C 1
ATOM 819 O O . ALA A 1 103 ? 23.042 21.511 -20.289 1.00 80.62 103 ALA A O 1
ATOM 820 N N . ALA A 1 104 ? 24.201 20.631 -22.000 1.00 85.31 104 ALA A N 1
ATOM 821 C CA . ALA A 1 104 ? 23.526 19.334 -21.986 1.00 85.31 104 ALA A CA 1
ATOM 822 C C . ALA A 1 104 ? 23.690 18.590 -20.644 1.00 85.31 104 ALA A C 1
ATOM 824 O O . ALA A 1 104 ? 22.725 18.019 -20.143 1.00 85.31 104 ALA A O 1
ATOM 825 N N . HIS A 1 105 ? 24.876 18.642 -20.021 1.00 84.69 105 HIS A N 1
ATOM 826 C CA . HIS A 1 105 ? 25.090 18.068 -18.685 1.00 84.69 105 HIS A CA 1
ATOM 827 C C . HIS A 1 105 ? 24.216 18.748 -17.620 1.00 84.69 105 HIS A C 1
ATOM 829 O O . HIS A 1 105 ? 23.558 18.066 -16.836 1.00 84.69 105 HIS A O 1
ATOM 835 N N . LEU A 1 106 ? 24.158 20.086 -17.627 1.00 85.19 106 LEU A N 1
ATOM 836 C CA . LEU A 1 106 ? 23.336 20.865 -16.696 1.00 85.19 106 LEU A CA 1
ATOM 837 C C . LEU A 1 106 ? 21.830 20.639 -16.915 1.00 85.19 106 LEU A C 1
ATOM 839 O O . LEU A 1 106 ? 21.076 20.587 -15.946 1.00 85.19 106 LEU A O 1
ATOM 843 N N . GLU A 1 107 ? 21.382 20.458 -18.161 1.00 82.44 107 GLU A N 1
ATOM 844 C CA . GLU A 1 107 ? 20.003 20.058 -18.473 1.00 82.44 107 GLU A CA 1
ATOM 845 C C . GLU A 1 107 ? 19.690 18.639 -17.963 1.00 82.44 107 GLU A C 1
ATOM 847 O O . GLU A 1 107 ? 18.614 18.409 -17.406 1.00 82.44 107 GLU A O 1
ATOM 852 N N . GLU A 1 108 ? 20.627 17.691 -18.079 1.00 87.19 108 GLU A N 1
ATOM 853 C CA . GLU A 1 108 ? 20.456 16.331 -17.553 1.00 87.19 108 GLU A CA 1
ATOM 854 C C . GLU A 1 108 ? 20.442 16.301 -16.011 1.00 87.19 108 GLU A C 1
ATOM 856 O O . GLU A 1 108 ? 19.649 15.570 -15.413 1.00 87.19 108 GLU A O 1
ATOM 861 N N . GLU A 1 109 ? 21.271 17.113 -15.349 1.00 87.12 109 GLU A N 1
ATOM 862 C CA . GLU A 1 109 ? 21.261 17.295 -13.889 1.00 87.12 109 GLU A CA 1
ATOM 863 C C . GLU A 1 109 ? 19.965 17.952 -13.400 1.00 87.12 109 GLU A C 1
ATOM 865 O O . GLU A 1 109 ? 19.323 17.426 -12.487 1.00 87.12 109 GLU A O 1
ATOM 870 N N . LEU A 1 110 ? 19.521 19.035 -14.048 1.00 85.12 110 LEU A N 1
ATOM 871 C CA . LEU A 1 110 ? 18.252 19.696 -13.736 1.00 85.12 110 LEU A CA 1
ATOM 872 C C . LEU A 1 110 ? 17.068 18.734 -13.903 1.00 85.12 110 LEU A C 1
ATOM 874 O O . LEU A 1 110 ? 16.175 18.696 -13.055 1.00 85.12 110 LEU A O 1
ATOM 878 N N . LYS A 1 111 ? 17.079 17.904 -14.953 1.00 86.25 111 LYS A N 1
ATOM 879 C CA . LYS A 1 111 ? 16.053 16.880 -15.166 1.00 86.25 111 LYS A CA 1
ATOM 880 C C . LYS A 1 111 ? 16.074 15.809 -14.069 1.00 86.25 111 LYS A C 1
ATOM 882 O O . LYS A 1 111 ? 15.016 15.460 -13.551 1.00 86.25 111 LYS A O 1
ATOM 887 N N . LYS A 1 112 ? 17.252 15.313 -13.667 1.00 85.50 112 LYS A N 1
ATOM 888 C CA . LYS A 1 112 ? 17.390 14.359 -12.546 1.00 85.50 112 LYS A CA 1
ATOM 889 C C . LYS A 1 112 ? 16.869 14.946 -11.232 1.00 85.50 112 LYS A C 1
ATOM 891 O O . LYS A 1 112 ? 16.230 14.224 -10.468 1.00 85.50 112 LYS A O 1
ATOM 896 N N . GLN A 1 113 ? 17.099 16.238 -10.986 1.00 81.25 113 GLN A N 1
ATOM 897 C CA . GLN A 1 113 ? 16.544 16.937 -9.827 1.00 81.25 113 GLN A CA 1
ATOM 898 C C . GLN A 1 113 ? 15.012 17.042 -9.909 1.00 81.25 113 GLN A C 1
ATOM 900 O O . GLN A 1 113 ? 14.325 16.678 -8.960 1.00 81.25 113 GLN A O 1
ATOM 905 N N . GLN A 1 114 ? 14.447 17.441 -11.051 1.00 82.31 114 GLN A N 1
ATOM 906 C CA . GLN A 1 114 ? 12.989 17.485 -11.235 1.00 82.31 114 GLN A CA 1
ATOM 907 C C . GLN A 1 114 ? 12.337 16.102 -11.063 1.00 82.31 114 GLN A C 1
ATOM 909 O O . GLN A 1 114 ? 11.300 15.981 -10.411 1.00 82.31 114 GLN A O 1
ATOM 914 N N . GLU A 1 115 ? 12.956 15.040 -11.587 1.00 84.38 115 GLU A N 1
ATOM 915 C CA . GLU A 1 115 ? 12.486 13.664 -11.396 1.00 84.38 115 GLU A CA 1
ATOM 916 C C . GLU A 1 115 ? 12.573 13.201 -9.927 1.00 84.38 115 GLU A C 1
ATOM 918 O O . GLU A 1 115 ? 11.768 12.364 -9.514 1.00 84.38 115 GLU A O 1
ATOM 923 N N . SER A 1 116 ? 13.522 13.705 -9.125 1.00 80.38 116 SER A N 1
ATOM 924 C CA . SER A 1 116 ? 13.614 13.379 -7.693 1.00 80.38 116 SER A CA 1
ATOM 925 C C . SER A 1 116 ? 12.596 14.163 -6.858 1.00 80.38 116 SER A C 1
ATOM 927 O O . SER A 1 116 ? 11.943 13.579 -5.991 1.00 80.38 116 SER A O 1
ATOM 929 N N . GLU A 1 117 ? 12.366 15.439 -7.179 1.00 79.44 117 GLU A N 1
ATOM 930 C CA . GLU A 1 117 ? 11.332 16.275 -6.559 1.00 79.44 117 GLU A CA 1
ATOM 931 C C . GLU A 1 117 ? 9.918 15.742 -6.848 1.00 79.44 117 GLU A C 1
ATOM 933 O O . GLU A 1 117 ? 9.096 15.662 -5.934 1.00 79.44 117 GLU A O 1
ATOM 938 N N . GLN A 1 118 ? 9.639 15.287 -8.077 1.00 80.75 118 GLN A N 1
ATOM 939 C CA . GLN A 1 118 ? 8.369 14.630 -8.415 1.00 80.75 118 GLN A CA 1
ATOM 940 C C . GLN A 1 118 ? 8.155 13.346 -7.600 1.00 80.75 118 GLN A C 1
ATOM 942 O O . GLN A 1 118 ? 7.105 13.187 -6.980 1.00 80.75 118 GLN A O 1
ATOM 947 N N . LYS A 1 119 ? 9.165 12.468 -7.508 1.00 83.94 119 LYS A N 1
ATOM 948 C CA . LYS A 1 119 ? 9.093 11.236 -6.695 1.00 83.94 119 LYS A CA 1
ATOM 949 C C . LYS A 1 119 ? 8.883 11.539 -5.204 1.00 83.94 119 LYS A C 1
ATOM 951 O O . LYS A 1 119 ? 8.136 10.826 -4.533 1.00 83.94 119 LYS A O 1
ATOM 956 N N . ALA A 1 120 ? 9.477 12.616 -4.685 1.00 79.56 120 ALA A N 1
ATOM 957 C CA . ALA A 1 120 ? 9.244 13.073 -3.315 1.00 79.56 120 ALA A CA 1
ATOM 958 C C . ALA A 1 120 ? 7.800 13.575 -3.101 1.00 79.56 120 ALA A C 1
ATOM 960 O O . ALA A 1 120 ? 7.172 13.221 -2.101 1.00 79.56 120 ALA A O 1
ATOM 961 N N . GLN A 1 121 ? 7.244 14.337 -4.050 1.00 77.69 121 GLN A N 1
ATOM 962 C CA . GLN A 1 121 ? 5.851 14.804 -4.002 1.00 77.69 121 GLN A CA 1
ATOM 963 C C . GLN A 1 121 ? 4.841 13.649 -4.114 1.00 77.69 121 GLN A C 1
ATOM 965 O O . GLN A 1 121 ? 3.861 13.620 -3.367 1.00 77.69 121 GLN A O 1
ATOM 970 N N . GLU A 1 122 ? 5.086 12.667 -4.986 1.00 81.56 122 GLU A N 1
ATOM 971 C CA . GLU A 1 122 ? 4.255 11.460 -5.087 1.00 81.56 122 GLU A CA 1
ATOM 972 C C . GLU A 1 122 ? 4.302 10.628 -3.800 1.00 81.56 122 GLU A C 1
ATOM 974 O O . GLU A 1 122 ? 3.252 10.219 -3.299 1.00 81.56 122 GLU A O 1
ATOM 979 N N . SER A 1 123 ? 5.491 10.433 -3.219 1.00 80.75 123 SER A N 1
ATOM 980 C CA . SER A 1 123 ? 5.659 9.736 -1.938 1.00 80.75 123 SER A CA 1
ATOM 981 C C . SER A 1 123 ? 4.894 10.435 -0.806 1.00 80.75 123 SER A C 1
ATOM 983 O O . SER A 1 123 ? 4.112 9.797 -0.098 1.00 80.75 123 SER A O 1
ATOM 985 N N . LEU A 1 124 ? 5.009 11.766 -0.704 1.00 84.31 124 LEU A N 1
ATOM 986 C CA . LEU A 1 124 ? 4.260 12.573 0.264 1.00 84.31 124 LEU A CA 1
ATOM 987 C C . LEU A 1 124 ? 2.740 12.455 0.059 1.00 84.31 124 LEU A C 1
ATOM 989 O O . LEU A 1 124 ? 1.996 12.318 1.031 1.00 84.31 124 LEU A O 1
ATOM 993 N N . LEU A 1 125 ? 2.259 12.457 -1.188 1.00 82.44 125 LEU A N 1
ATOM 994 C CA . LEU A 1 125 ? 0.837 12.285 -1.503 1.00 82.44 125 LEU A CA 1
ATOM 995 C C . LEU A 1 125 ? 0.330 10.870 -1.171 1.00 82.44 125 LEU A C 1
ATOM 997 O O . LEU A 1 125 ? -0.818 10.710 -0.745 1.00 82.44 125 LEU A O 1
ATOM 1001 N N . ILE A 1 126 ? 1.167 9.844 -1.348 1.00 81.50 126 ILE A N 1
ATOM 1002 C CA . ILE A 1 126 ? 0.881 8.462 -0.939 1.00 81.50 126 ILE A CA 1
ATOM 1003 C C . ILE A 1 126 ? 0.823 8.363 0.588 1.00 81.50 126 ILE A C 1
ATOM 1005 O O . ILE A 1 126 ? -0.106 7.754 1.117 1.00 81.50 126 ILE A O 1
ATOM 1009 N N . GLU A 1 127 ? 1.744 8.993 1.318 1.00 76.88 127 GLU A N 1
ATOM 1010 C CA . GLU A 1 127 ? 1.716 8.992 2.782 1.00 76.88 127 GLU A CA 1
ATOM 1011 C C . GLU A 1 127 ? 0.515 9.779 3.334 1.00 76.88 127 GLU A C 1
ATOM 1013 O O . GLU A 1 127 ? -0.184 9.294 4.220 1.00 76.88 127 GLU A O 1
ATOM 1018 N N . GLN A 1 128 ? 0.176 10.930 2.746 1.00 75.94 128 GLN A N 1
ATOM 1019 C CA . GLN A 1 128 ? -1.050 11.671 3.071 1.00 75.94 128 GLN A CA 1
ATOM 1020 C C . GLN A 1 128 ? -2.338 10.899 2.744 1.00 75.94 128 GLN A C 1
ATOM 1022 O O . GLN A 1 128 ? -3.394 11.232 3.284 1.00 75.94 128 GLN A O 1
ATOM 1027 N N . LYS A 1 129 ? -2.306 9.910 1.842 1.00 75.81 129 LYS A N 1
ATOM 1028 C CA . LYS A 1 129 ? -3.418 8.963 1.661 1.00 75.81 129 LYS A CA 1
ATOM 1029 C C . LYS A 1 129 ? -3.405 7.918 2.771 1.00 75.81 129 LYS A C 1
ATOM 1031 O O . LYS A 1 129 ? -4.383 7.854 3.500 1.00 75.81 129 LYS A O 1
ATOM 1036 N N . LYS A 1 130 ? -2.274 7.234 3.000 1.00 76.44 130 LYS A N 1
ATOM 1037 C CA . LYS A 1 130 ? -2.109 6.250 4.088 1.00 76.44 130 LYS A CA 1
ATOM 1038 C C . LYS A 1 130 ? -2.546 6.794 5.454 1.00 76.44 130 LYS A C 1
ATOM 1040 O O . LYS A 1 130 ? -3.270 6.099 6.154 1.00 76.44 130 LYS A O 1
ATOM 1045 N N . ARG A 1 131 ? -2.158 8.029 5.808 1.00 71.12 131 ARG A N 1
ATOM 1046 C CA . ARG A 1 131 ? -2.555 8.702 7.061 1.00 71.12 131 ARG A CA 1
ATOM 1047 C C . ARG A 1 131 ? -4.072 8.878 7.157 1.00 71.12 131 ARG A C 1
ATOM 1049 O O . ARG A 1 131 ? -4.663 8.446 8.142 1.00 71.12 131 ARG A O 1
ATOM 1056 N N . ARG A 1 132 ? -4.715 9.391 6.101 1.00 71.31 132 ARG A N 1
ATOM 1057 C CA . ARG A 1 132 ? -6.184 9.480 6.030 1.00 71.31 132 ARG A CA 1
ATOM 1058 C C . ARG A 1 132 ? -6.841 8.106 6.088 1.00 71.31 132 ARG A C 1
ATOM 1060 O O . ARG A 1 132 ? -7.766 7.941 6.862 1.00 71.31 132 ARG A O 1
ATOM 1067 N N . ASP A 1 133 ? -6.346 7.112 5.355 1.00 74.75 133 ASP A N 1
ATOM 1068 C CA . ASP A 1 133 ? -6.878 5.744 5.384 1.00 74.75 133 ASP A CA 1
ATOM 1069 C C . ASP A 1 133 ? -6.746 5.101 6.783 1.00 74.75 133 ASP A C 1
ATOM 1071 O O . ASP A 1 133 ? -7.638 4.362 7.205 1.00 74.75 133 ASP A O 1
ATOM 1075 N N . SER A 1 134 ? -5.678 5.408 7.537 1.00 73.50 134 SER A N 1
ATOM 1076 C CA . SER A 1 134 ? -5.528 4.988 8.938 1.00 73.50 134 SER A CA 1
ATOM 1077 C C . SER A 1 134 ? -6.435 5.757 9.900 1.00 73.50 134 SER A C 1
ATOM 1079 O O . SER A 1 134 ? -7.078 5.119 10.727 1.00 73.50 134 SER A O 1
ATOM 1081 N N . GLU A 1 135 ? -6.570 7.079 9.758 1.00 73.00 135 GLU A N 1
ATOM 1082 C CA . GLU A 1 135 ? -7.502 7.904 10.544 1.00 73.00 135 GLU A CA 1
ATOM 1083 C C . GLU A 1 135 ? -8.949 7.430 10.329 1.00 73.00 135 GLU A C 1
ATOM 1085 O O . GLU A 1 135 ? -9.697 7.211 11.278 1.00 73.00 135 GLU A O 1
ATOM 1090 N N . ASP A 1 136 ? -9.333 7.171 9.078 1.00 72.81 136 ASP A N 1
ATOM 1091 C CA . ASP A 1 136 ? -10.660 6.686 8.701 1.00 72.81 136 ASP A CA 1
ATOM 1092 C C . ASP A 1 136 ? -10.902 5.223 9.118 1.00 72.81 136 ASP A C 1
ATOM 1094 O O . ASP A 1 136 ? -12.058 4.798 9.214 1.00 72.81 136 ASP A O 1
ATOM 1098 N N . LYS A 1 137 ? -9.843 4.437 9.365 1.00 74.69 137 LYS A N 1
ATOM 1099 C CA . LYS A 1 137 ? -9.923 3.092 9.959 1.00 74.69 137 LYS A CA 1
ATOM 1100 C C . LYS A 1 137 ? -10.051 3.172 11.476 1.00 74.69 137 LYS A C 1
ATOM 1102 O O . LYS A 1 137 ? -10.930 2.523 12.031 1.00 74.69 137 LYS A O 1
ATOM 1107 N N . GLU A 1 138 ? -9.242 3.990 12.140 1.00 73.00 138 GLU A N 1
ATOM 1108 C CA . GLU A 1 138 ? -9.296 4.209 13.588 1.00 73.00 138 GLU A CA 1
ATOM 1109 C C . GLU A 1 138 ? -10.635 4.830 14.013 1.00 73.00 138 GLU A C 1
ATOM 1111 O O . GLU A 1 138 ? -11.234 4.420 15.008 1.00 73.00 138 GLU A O 1
ATOM 1116 N N . LYS A 1 139 ? -11.185 5.733 13.196 1.00 72.38 139 LYS A N 1
ATOM 1117 C CA . LYS A 1 139 ? -12.526 6.303 13.365 1.00 72.38 139 LYS A CA 1
ATOM 1118 C C . LYS A 1 139 ? -13.638 5.260 13.212 1.00 72.38 139 LYS A C 1
ATOM 1120 O O . LYS A 1 139 ? -14.576 5.243 14.003 1.00 72.38 139 LYS A O 1
ATOM 1125 N N . LYS A 1 140 ? -13.509 4.327 12.258 1.00 70.62 140 LYS A N 1
ATOM 1126 C CA . LYS A 1 140 ? -14.430 3.180 12.125 1.00 70.62 140 LYS A CA 1
ATOM 1127 C C . LYS A 1 140 ? -14.299 2.212 13.301 1.00 70.62 140 LYS A C 1
ATOM 1129 O O . LYS A 1 140 ? -15.315 1.787 13.837 1.00 70.62 140 LYS A O 1
ATOM 1134 N N . GLU A 1 141 ? -13.082 1.913 13.749 1.00 71.38 141 GLU A N 1
ATOM 1135 C CA . GLU A 1 141 ? -12.848 1.061 14.917 1.00 71.38 141 GLU A CA 1
ATOM 1136 C C . GLU A 1 141 ? -13.351 1.688 16.221 1.00 71.38 141 GLU A C 1
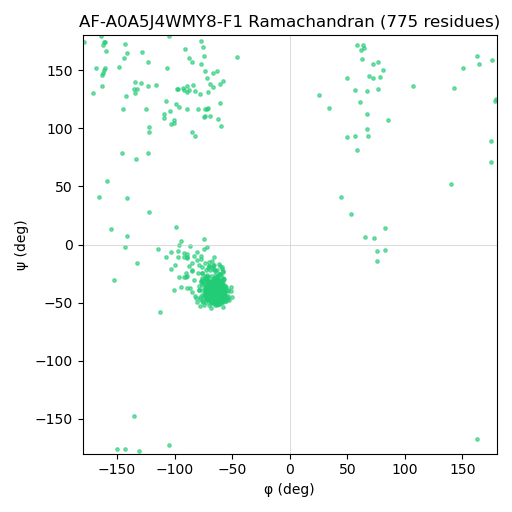ATOM 1138 O O . GLU A 1 141 ? -13.866 0.970 17.070 1.00 71.38 141 GLU A O 1
ATOM 1143 N N . THR A 1 142 ? -13.223 3.003 16.410 1.00 70.75 142 THR A N 1
ATOM 1144 C CA . THR A 1 142 ? -13.754 3.702 17.594 1.00 70.75 142 THR A CA 1
ATOM 1145 C C . THR A 1 142 ? -15.277 3.809 17.554 1.00 70.75 142 THR A C 1
ATOM 1147 O O . THR A 1 142 ? -15.919 3.526 18.565 1.00 70.75 142 THR A O 1
ATOM 1150 N N . GLU A 1 143 ? -15.879 4.084 16.392 1.00 73.25 143 GLU A N 1
ATOM 1151 C CA . GLU A 1 143 ? -17.327 3.956 16.193 1.00 73.25 143 GLU A CA 1
ATOM 1152 C C . GLU A 1 143 ? -17.833 2.525 16.449 1.00 73.25 143 GLU A C 1
ATOM 1154 O O . GLU A 1 143 ? -18.904 2.342 17.025 1.00 73.25 143 GLU A O 1
ATOM 1159 N N . GLU A 1 144 ? -17.104 1.496 16.012 1.00 72.88 144 GLU A N 1
ATOM 1160 C CA . GLU A 1 144 ? -17.489 0.094 16.208 1.00 72.88 144 GLU A CA 1
ATOM 1161 C C . GLU A 1 144 ? -17.295 -0.351 17.664 1.00 72.88 144 GLU A C 1
ATOM 1163 O O . GLU A 1 144 ? -18.179 -1.008 18.214 1.00 72.88 144 GLU A O 1
ATOM 1168 N N . LYS A 1 145 ? -16.232 0.112 18.339 1.00 73.12 145 LYS A N 1
ATOM 1169 C CA . LYS A 1 145 ? -16.042 -0.031 19.792 1.00 73.12 145 LYS A CA 1
ATOM 1170 C C . LYS A 1 145 ? -17.195 0.635 20.557 1.00 73.12 145 LYS A C 1
ATOM 1172 O O . LYS A 1 145 ? -17.808 -0.031 21.387 1.00 73.12 145 LYS A O 1
ATOM 1177 N N . GLN A 1 146 ? -17.600 1.865 20.219 1.00 71.44 146 GLN A N 1
ATOM 1178 C CA . GLN A 1 146 ? -18.787 2.509 20.812 1.00 71.44 146 GLN A CA 1
ATOM 1179 C C . GLN A 1 146 ? -20.086 1.730 20.544 1.00 71.44 146 GLN A C 1
ATOM 1181 O O . GLN A 1 146 ? -20.860 1.488 21.467 1.00 71.44 146 GLN A O 1
ATOM 1186 N N . LYS A 1 147 ? -20.317 1.269 19.308 1.00 76.75 147 LYS A N 1
ATOM 1187 C CA . LYS A 1 147 ? -21.488 0.437 18.966 1.00 76.75 147 LYS A CA 1
ATOM 1188 C C . LYS A 1 147 ? -21.464 -0.914 19.691 1.00 76.75 147 LYS A C 1
ATOM 1190 O O . LYS A 1 147 ? -22.529 -1.450 19.986 1.00 76.75 147 LYS A O 1
ATOM 1195 N N . SER A 1 148 ? -20.287 -1.463 19.999 1.00 70.44 148 SER A N 1
ATOM 1196 C CA . SER A 1 148 ? -20.144 -2.668 20.825 1.00 70.44 148 SER A CA 1
ATOM 1197 C C . SER A 1 148 ? -20.429 -2.401 22.306 1.00 70.44 148 SER A C 1
ATOM 1199 O O . SER A 1 148 ? -21.121 -3.201 22.928 1.00 70.44 148 SER A O 1
ATOM 1201 N N . LEU A 1 149 ? -20.002 -1.248 22.837 1.00 78.06 149 LEU A N 1
ATOM 1202 C CA . LEU A 1 149 ? -20.249 -0.832 24.219 1.00 78.06 149 LEU A CA 1
ATOM 1203 C C . LEU A 1 149 ? -21.747 -0.612 24.472 1.00 78.06 149 LEU A C 1
ATOM 1205 O O . LEU A 1 149 ? -22.304 -1.223 25.373 1.00 78.06 149 LEU A O 1
ATOM 1209 N N . ILE A 1 150 ? -22.426 0.136 23.596 1.00 78.00 150 ILE A N 1
ATOM 1210 C CA . ILE A 1 150 ? -23.882 0.359 23.669 1.00 78.00 150 ILE A CA 1
ATOM 1211 C C . ILE A 1 150 ? -24.655 -0.970 23.585 1.00 78.00 150 ILE A C 1
ATOM 1213 O O . ILE A 1 150 ? -25.668 -1.152 24.258 1.00 78.00 150 ILE A O 1
ATOM 1217 N N . ARG A 1 151 ? -24.181 -1.939 22.786 1.00 76.38 151 ARG A N 1
ATOM 1218 C CA . ARG A 1 151 ? -24.761 -3.295 22.746 1.00 76.38 151 ARG A CA 1
ATOM 1219 C C . ARG A 1 151 ? -24.506 -4.083 24.032 1.00 76.38 151 ARG A C 1
ATOM 1221 O O . ARG A 1 151 ? -25.377 -4.856 24.417 1.00 76.38 151 ARG A O 1
ATOM 1228 N N . ALA A 1 152 ? -23.353 -3.906 24.677 1.00 74.25 152 ALA A N 1
ATOM 1229 C CA . ALA A 1 152 ? -23.043 -4.530 25.961 1.00 74.25 152 ALA A CA 1
ATOM 1230 C C . ALA A 1 152 ? -23.922 -3.954 27.083 1.00 74.25 152 ALA A C 1
ATOM 1232 O O . ALA A 1 152 ? -24.588 -4.725 27.765 1.00 74.25 152 ALA A O 1
ATOM 1233 N N . GLU A 1 153 ? -24.043 -2.627 27.185 1.00 79.94 153 GLU A N 1
ATOM 1234 C CA . GLU A 1 153 ? -24.956 -1.951 28.123 1.00 79.94 153 GLU A CA 1
ATOM 1235 C C . GLU A 1 153 ? -26.414 -2.397 27.912 1.00 79.94 153 GLU A C 1
ATOM 1237 O O . GLU A 1 153 ? -27.121 -2.722 28.864 1.00 79.94 153 GLU A O 1
ATOM 1242 N N . GLN A 1 154 ? -26.873 -2.494 26.658 1.00 77.38 154 GLN A N 1
ATOM 1243 C CA . GLN A 1 154 ? -28.212 -3.005 26.339 1.00 77.38 154 GLN A CA 1
ATOM 1244 C C . GLN A 1 154 ? -28.379 -4.499 26.663 1.00 77.38 154 GLN A C 1
ATOM 1246 O O . GLN A 1 154 ? -29.480 -4.927 27.010 1.00 77.38 154 GLN A O 1
ATOM 1251 N N . ALA A 1 155 ? -27.320 -5.306 26.560 1.00 73.38 155 ALA A N 1
ATOM 1252 C CA . ALA A 1 155 ? -27.342 -6.709 26.966 1.00 73.38 155 ALA A CA 1
ATOM 1253 C C . ALA A 1 155 ? -27.365 -6.859 28.497 1.00 73.38 155 ALA A C 1
ATOM 1255 O O . ALA A 1 155 ? -28.092 -7.707 29.004 1.00 73.38 155 ALA A O 1
ATOM 1256 N N . GLU A 1 156 ? -26.653 -6.006 29.232 1.00 79.62 156 GLU A N 1
ATOM 1257 C CA . GLU A 1 156 ? -26.637 -5.959 30.699 1.00 79.62 156 GLU A CA 1
ATOM 1258 C C . GLU A 1 156 ? -27.976 -5.459 31.273 1.00 79.62 156 GLU A C 1
ATOM 1260 O O . GLU A 1 156 ? -28.523 -6.053 32.203 1.00 79.62 156 GLU A O 1
ATOM 1265 N N . GLN A 1 157 ? -28.593 -4.452 30.645 1.00 77.31 157 GLN A N 1
ATOM 1266 C CA . GLN A 1 157 ? -29.966 -4.021 30.946 1.00 77.31 157 GLN A CA 1
ATOM 1267 C C . GLN A 1 157 ? -30.996 -5.131 30.670 1.00 77.31 157 GLN A C 1
ATOM 1269 O O . GLN A 1 157 ? -31.949 -5.304 31.428 1.00 77.31 157 GLN A O 1
ATOM 1274 N N . ARG A 1 158 ? -30.801 -5.933 29.613 1.00 78.44 158 ARG A N 1
ATOM 1275 C CA . ARG A 1 158 ? -31.637 -7.118 29.342 1.00 78.44 158 ARG A CA 1
ATOM 1276 C C . ARG A 1 158 ? -31.385 -8.250 30.338 1.00 78.44 158 ARG A C 1
ATOM 1278 O O . ARG A 1 158 ? -32.343 -8.907 30.731 1.00 78.44 158 ARG A O 1
ATOM 1285 N N . ALA A 1 159 ? -30.140 -8.467 30.759 1.00 74.50 159 ALA A N 1
ATOM 1286 C CA . ALA A 1 159 ? -29.780 -9.475 31.752 1.00 74.50 159 ALA A CA 1
ATOM 1287 C C . ALA A 1 159 ? -30.395 -9.144 33.117 1.00 74.50 159 ALA A C 1
ATOM 1289 O O . ALA A 1 159 ? -31.115 -9.967 33.668 1.00 74.50 159 ALA A O 1
ATOM 1290 N N . THR A 1 160 ? -30.227 -7.914 33.606 1.00 80.69 160 THR A N 1
ATOM 1291 C CA . THR A 1 160 ? -30.827 -7.448 34.871 1.00 80.69 160 THR A CA 1
ATOM 1292 C C . THR A 1 160 ? -32.362 -7.439 34.832 1.00 80.69 160 THR A C 1
ATOM 1294 O O . THR A 1 160 ? -33.005 -7.828 35.808 1.00 80.69 160 THR A O 1
ATOM 1297 N N . ALA A 1 161 ? -32.983 -7.097 33.695 1.00 78.62 161 ALA A N 1
ATOM 1298 C CA . ALA A 1 161 ? -34.431 -7.242 33.510 1.00 78.62 161 ALA A CA 1
ATOM 1299 C C . ALA A 1 161 ? -34.892 -8.717 33.505 1.00 78.62 161 ALA A C 1
ATOM 1301 O O . ALA A 1 161 ? -35.935 -9.043 34.078 1.00 78.62 161 ALA A O 1
ATOM 1302 N N . ALA A 1 162 ? -34.115 -9.620 32.898 1.00 75.50 162 ALA A N 1
ATOM 1303 C CA . ALA A 1 162 ? -34.381 -11.057 32.912 1.00 75.50 162 ALA A CA 1
ATOM 1304 C C . ALA A 1 162 ? -34.184 -11.665 34.311 1.00 75.50 162 ALA A C 1
ATOM 1306 O O . ALA A 1 162 ? -34.996 -12.483 34.737 1.00 75.50 162 ALA A O 1
ATOM 1307 N N . GLU A 1 163 ? -33.171 -11.229 35.062 1.00 79.94 163 GLU A N 1
ATOM 1308 C CA . GLU A 1 163 ? -32.975 -11.598 36.465 1.00 79.94 163 GLU A CA 1
ATOM 1309 C C . GLU A 1 163 ? -34.155 -11.140 37.321 1.00 79.94 163 GLU A C 1
ATOM 1311 O O . GLU A 1 163 ? -34.719 -11.961 38.036 1.00 79.94 163 GLU A O 1
ATOM 1316 N N . ALA A 1 164 ? -34.611 -9.890 37.189 1.00 81.81 164 ALA A N 1
ATOM 1317 C CA . ALA A 1 164 ? -35.797 -9.395 37.890 1.00 81.81 164 ALA A CA 1
ATOM 1318 C C . ALA A 1 164 ? -37.066 -10.212 37.561 1.00 81.81 164 ALA A C 1
ATOM 1320 O O . ALA A 1 164 ? -37.857 -10.519 38.459 1.00 81.81 164 ALA A O 1
ATOM 1321 N N . LEU A 1 165 ? -37.235 -10.630 36.300 1.00 84.69 165 LEU A N 1
ATOM 1322 C CA . LEU A 1 165 ? -38.283 -11.570 35.888 1.00 84.69 165 LEU A CA 1
ATOM 1323 C C . LEU A 1 165 ? -38.112 -12.955 36.527 1.00 84.69 165 LEU A C 1
ATOM 1325 O O . LEU A 1 165 ? -39.099 -13.533 36.975 1.00 84.69 165 LEU A O 1
ATOM 1329 N N . ILE A 1 166 ? -36.889 -13.479 36.627 1.00 79.00 166 ILE A N 1
ATOM 1330 C CA . ILE A 1 166 ? -36.593 -14.753 37.299 1.00 79.00 166 ILE A CA 1
ATOM 1331 C C . ILE A 1 166 ? -36.866 -14.657 38.807 1.00 79.00 166 ILE A C 1
ATOM 1333 O O . ILE A 1 166 ? -37.406 -15.604 39.377 1.00 79.00 166 ILE A O 1
ATOM 1337 N N . THR A 1 167 ? -36.558 -13.536 39.467 1.00 80.25 167 THR A N 1
ATOM 1338 C CA . THR A 1 167 ? -36.907 -13.324 40.882 1.00 80.25 167 THR A CA 1
ATOM 1339 C C . THR A 1 167 ? -38.420 -13.282 41.061 1.00 80.25 167 THR A C 1
ATOM 1341 O O . THR A 1 167 ? -38.938 -13.973 41.937 1.00 80.25 167 THR A O 1
ATOM 1344 N N . LYS A 1 168 ? -39.140 -12.560 40.186 1.00 85.06 168 LYS A N 1
ATOM 1345 C CA . LYS A 1 168 ? -40.609 -12.508 40.194 1.00 85.06 168 LYS A CA 1
ATOM 1346 C C . LYS A 1 168 ? -41.221 -13.900 39.999 1.00 85.06 168 LYS A C 1
ATOM 1348 O O . LYS A 1 168 ? -42.016 -14.331 40.830 1.00 85.06 168 LYS A O 1
ATOM 1353 N N . LEU A 1 169 ? -40.775 -14.639 38.980 1.00 82.88 169 LEU A N 1
ATOM 1354 C CA . LEU A 1 169 ? -41.219 -16.009 38.703 1.00 82.88 169 LEU A CA 1
ATOM 1355 C C . LEU A 1 169 ? -40.883 -16.979 39.845 1.00 82.88 169 LEU A C 1
ATOM 1357 O O . LEU A 1 169 ? -41.672 -17.879 40.111 1.00 82.88 169 LEU A O 1
ATOM 1361 N N . LYS A 1 170 ? -39.765 -16.796 40.562 1.00 80.00 170 LYS A N 1
ATOM 1362 C CA . LYS A 1 170 ? -39.465 -17.556 41.789 1.00 80.00 170 LYS A CA 1
ATOM 1363 C C . LYS A 1 170 ? -40.453 -17.239 42.913 1.00 80.00 170 LYS A C 1
ATOM 1365 O O . LYS A 1 170 ? -40.940 -18.174 43.541 1.00 80.00 170 LYS A O 1
ATOM 1370 N N . THR A 1 171 ? -40.795 -15.970 43.152 1.00 81.56 171 THR A N 1
ATOM 1371 C CA . THR A 1 171 ? -41.834 -15.619 44.142 1.00 81.56 171 THR A CA 1
ATOM 1372 C C . THR A 1 171 ? -43.220 -16.129 43.745 1.00 81.56 171 THR A C 1
ATOM 1374 O O . THR A 1 171 ? -43.930 -16.657 44.598 1.00 81.56 171 THR A O 1
ATOM 1377 N N . ASP A 1 172 ? -43.585 -16.062 42.462 1.00 80.06 172 ASP A N 1
ATOM 1378 C CA . ASP A 1 172 ? -44.845 -16.619 41.958 1.00 80.06 172 ASP A CA 1
ATOM 1379 C C . ASP A 1 172 ? -44.865 -18.155 42.096 1.00 80.06 172 ASP A C 1
ATOM 1381 O O . ASP A 1 172 ? -45.869 -18.717 42.534 1.00 80.06 172 ASP A O 1
ATOM 1385 N N . LEU A 1 173 ? -43.745 -18.842 41.824 1.00 80.38 173 LEU A N 1
ATOM 1386 C CA . LEU A 1 173 ? -43.597 -20.288 42.026 1.00 80.38 173 LEU A CA 1
ATOM 1387 C C . LEU A 1 173 ? -43.726 -20.678 43.506 1.00 80.38 173 LEU A C 1
ATOM 1389 O O . LEU A 1 173 ? -44.433 -21.635 43.810 1.00 80.38 173 LEU A O 1
ATOM 1393 N N . MET A 1 174 ? -43.100 -19.938 44.428 1.00 80.69 174 MET A N 1
ATOM 1394 C CA . MET A 1 174 ? -43.245 -20.184 45.870 1.00 80.69 174 MET A CA 1
ATOM 1395 C C . MET A 1 174 ? -44.697 -19.986 46.321 1.00 80.69 174 MET A C 1
ATOM 1397 O O . MET A 1 174 ? -45.231 -20.832 47.035 1.00 80.69 174 MET A O 1
ATOM 1401 N N . ARG A 1 175 ? -45.382 -18.943 45.831 1.00 80.44 175 ARG A N 1
ATOM 1402 C CA . ARG A 1 175 ? -46.805 -18.716 46.128 1.00 80.44 175 ARG A CA 1
ATOM 1403 C C . ARG A 1 175 ? -47.703 -19.816 45.553 1.00 80.44 175 ARG A C 1
ATOM 1405 O O . ARG A 1 175 ? -48.684 -20.201 46.183 1.00 80.44 175 ARG A O 1
ATOM 1412 N N . LEU A 1 176 ? -47.375 -20.337 44.369 1.00 78.31 176 LEU A N 1
ATOM 1413 C CA . LEU A 1 176 ? -48.056 -21.491 43.776 1.00 78.31 176 LEU A CA 1
ATOM 1414 C C . LEU A 1 176 ? -47.783 -22.780 44.561 1.00 78.31 176 LEU A C 1
ATOM 1416 O O . LEU A 1 176 ? -48.698 -23.581 44.696 1.00 78.31 176 LEU A O 1
ATOM 1420 N N . GLN A 1 177 ? -46.589 -22.967 45.128 1.00 75.19 177 GLN A N 1
ATOM 1421 C CA . GLN A 1 177 ? -46.274 -24.101 46.007 1.00 75.19 177 GLN A CA 1
ATOM 1422 C C . GLN A 1 177 ? -47.011 -24.014 47.352 1.00 75.19 177 GLN A C 1
ATOM 1424 O O . GLN A 1 177 ? -47.569 -25.013 47.798 1.00 75.19 177 GLN A O 1
ATOM 1429 N N . GLU A 1 178 ? -47.106 -22.833 47.974 1.00 78.12 178 GLU A N 1
ATOM 1430 C CA . GLU A 1 178 ? -47.965 -22.622 49.152 1.00 78.12 178 GLU A CA 1
ATOM 1431 C C . GLU A 1 178 ? -49.440 -22.897 48.833 1.00 78.12 178 GLU A C 1
ATOM 1433 O O . GLU A 1 178 ? -50.142 -23.547 49.611 1.00 78.12 178 GLU A O 1
ATOM 1438 N N . GLN A 1 179 ? -49.915 -22.445 47.670 1.00 75.62 179 GLN A N 1
ATOM 1439 C CA . GLN A 1 179 ? -51.283 -22.692 47.230 1.00 75.62 179 GLN A CA 1
ATOM 1440 C C . GLN A 1 179 ? -51.517 -24.179 46.907 1.00 75.62 179 GLN A C 1
ATOM 1442 O O . GLN A 1 179 ? -52.552 -24.716 47.290 1.00 75.62 179 GLN A O 1
ATOM 1447 N N . GLU A 1 180 ? -50.540 -24.881 46.327 1.00 75.94 180 GLU A N 1
ATOM 1448 C CA . GLU A 1 180 ? -50.573 -26.334 46.124 1.00 75.94 180 GLU A CA 1
ATOM 1449 C C . GLU A 1 180 ? -50.563 -27.096 47.462 1.00 75.94 180 GLU A C 1
ATOM 1451 O O . GLU A 1 180 ? -51.217 -28.128 47.577 1.00 75.94 180 GLU A O 1
ATOM 1456 N N . ILE A 1 181 ? -49.886 -26.595 48.503 1.00 76.69 181 ILE A N 1
ATOM 1457 C CA . ILE A 1 181 ? -49.951 -27.153 49.866 1.00 76.69 181 ILE A CA 1
ATOM 1458 C C . ILE A 1 181 ? -51.354 -26.953 50.463 1.00 76.69 181 ILE A C 1
ATOM 1460 O O . ILE A 1 181 ? -51.947 -27.908 50.965 1.00 76.69 181 ILE A O 1
ATOM 1464 N N . GLN A 1 182 ? -51.940 -25.757 50.346 1.00 72.38 182 GLN A N 1
ATOM 1465 C CA . GLN A 1 182 ? -53.321 -25.512 50.785 1.00 72.38 182 GLN A CA 1
ATOM 1466 C C . GLN A 1 182 ? -54.342 -26.344 49.995 1.00 72.38 182 GLN A C 1
ATOM 1468 O O . GLN A 1 182 ? -55.323 -26.825 50.563 1.00 72.38 182 GLN A O 1
ATOM 1473 N N . ASP A 1 183 ? -54.123 -26.551 48.699 1.00 71.75 183 ASP A N 1
ATOM 1474 C CA . ASP A 1 183 ? -54.975 -27.389 47.859 1.00 71.75 183 ASP A CA 1
ATOM 1475 C C . ASP A 1 183 ? -54.718 -28.890 48.101 1.00 71.75 183 ASP A C 1
ATOM 1477 O O . ASP A 1 183 ? -55.654 -29.682 47.991 1.00 71.75 183 ASP A O 1
ATOM 1481 N N . LYS A 1 184 ? -53.531 -29.294 48.579 1.00 72.25 184 LYS A N 1
ATOM 1482 C CA . LYS A 1 184 ? -53.259 -30.625 49.164 1.00 72.25 184 LYS A CA 1
ATOM 1483 C C . LYS A 1 184 ? -53.991 -30.833 50.494 1.00 72.25 184 LYS A C 1
ATOM 1485 O O . LYS A 1 184 ? -54.504 -31.922 50.737 1.00 72.25 184 LYS A O 1
ATOM 1490 N N . GLU A 1 185 ? -54.154 -29.803 51.325 1.00 72.19 185 GLU A N 1
ATOM 1491 C CA . GLU A 1 185 ? -55.026 -29.891 52.506 1.00 72.19 185 GLU A CA 1
ATOM 1492 C C . GLU A 1 185 ? -56.518 -29.949 52.150 1.00 72.19 185 GLU A C 1
ATOM 1494 O O . GLU A 1 185 ? -57.266 -30.727 52.749 1.00 72.19 185 GLU A O 1
ATOM 1499 N N . LYS A 1 186 ? -56.978 -29.137 51.187 1.00 70.00 186 LYS A N 1
ATOM 1500 C CA . LYS A 1 186 ? -58.373 -29.168 50.710 1.00 70.00 186 LYS A CA 1
ATOM 1501 C C . LYS A 1 186 ? -58.690 -30.499 50.037 1.00 70.00 186 LYS A C 1
ATOM 1503 O O . LYS A 1 186 ? -59.738 -31.074 50.320 1.00 70.00 186 LYS A O 1
ATOM 1508 N N . THR A 1 187 ? -57.783 -31.017 49.207 1.00 61.66 187 THR A N 1
ATOM 1509 C CA . THR A 1 187 ? -57.931 -32.355 48.626 1.00 61.66 187 THR A CA 1
ATOM 1510 C C . THR A 1 187 ? -57.867 -33.424 49.704 1.00 61.66 187 THR A C 1
ATOM 1512 O O . THR A 1 187 ? -58.755 -34.250 49.703 1.00 61.66 187 THR A O 1
ATOM 1515 N N . SER A 1 188 ? -56.974 -33.373 50.699 1.00 66.44 188 SER A N 1
ATOM 1516 C CA . SER A 1 188 ? -56.992 -34.296 51.855 1.00 66.44 188 SER A CA 1
ATOM 1517 C C . SER A 1 188 ? -58.355 -34.337 52.572 1.00 66.44 188 SER A C 1
ATOM 1519 O O . SER A 1 188 ? -58.914 -35.415 52.796 1.00 66.44 188 SER A O 1
ATOM 1521 N N . LYS A 1 189 ? -58.959 -33.168 52.838 1.00 63.38 189 LYS A N 1
ATOM 1522 C CA . LYS A 1 189 ? -60.321 -33.045 53.401 1.00 63.38 189 LYS A CA 1
ATOM 1523 C C . LYS A 1 189 ? -61.389 -33.610 52.446 1.00 63.38 189 LYS A C 1
ATOM 1525 O O . LYS A 1 189 ? -62.296 -34.316 52.886 1.00 63.38 189 LYS A O 1
ATOM 1530 N N . LEU A 1 190 ? -61.253 -33.386 51.137 1.00 56.22 190 LEU A N 1
ATOM 1531 C CA . LEU A 1 190 ? -62.091 -34.021 50.114 1.00 56.22 190 LEU A CA 1
ATOM 1532 C C . LEU A 1 190 ? -61.883 -35.539 50.029 1.00 56.22 190 LEU A C 1
ATOM 1534 O O . LEU A 1 190 ? -62.872 -36.232 49.850 1.00 56.22 190 LEU A O 1
ATOM 1538 N N . THR A 1 191 ? -60.673 -36.075 50.215 1.00 54.41 191 THR A N 1
ATOM 1539 C CA . THR A 1 191 ? -60.367 -37.516 50.214 1.00 54.41 191 THR A CA 1
ATOM 1540 C C . THR A 1 191 ? -60.945 -38.202 51.449 1.00 54.41 191 THR A C 1
ATOM 1542 O O . THR A 1 191 ? -61.391 -39.341 51.355 1.00 54.41 191 THR A O 1
ATOM 1545 N N . ALA A 1 192 ? -61.007 -37.512 52.595 1.00 58.91 192 ALA A N 1
ATOM 1546 C CA . ALA A 1 192 ? -61.730 -37.986 53.776 1.00 58.91 192 ALA A CA 1
ATOM 1547 C C . ALA A 1 192 ? -63.244 -38.087 53.505 1.00 58.91 192 ALA A C 1
ATOM 1549 O O . ALA A 1 192 ? -63.841 -39.141 53.737 1.00 58.91 192 ALA A O 1
ATOM 1550 N N . ASN A 1 193 ? -63.842 -37.046 52.914 1.00 58.50 193 ASN A N 1
ATOM 1551 C CA . ASN A 1 193 ? -65.244 -37.071 52.477 1.00 58.50 193 ASN A CA 1
ATOM 1552 C C . ASN A 1 193 ? -65.490 -38.134 51.384 1.00 58.50 193 ASN A C 1
ATOM 1554 O O . ASN A 1 193 ? -66.513 -38.817 51.402 1.00 58.50 193 ASN A O 1
ATOM 1558 N N . LEU A 1 194 ? -64.537 -38.327 50.464 1.00 50.44 194 LEU A N 1
ATOM 1559 C CA . LEU A 1 194 ? -64.577 -39.359 49.425 1.00 50.44 194 LEU A CA 1
ATOM 1560 C C . LEU A 1 194 ? -64.470 -40.763 50.012 1.00 50.44 194 LEU A C 1
ATOM 1562 O O . LEU A 1 194 ? -65.139 -41.664 49.526 1.00 50.44 194 LEU A O 1
ATOM 1566 N N . LYS A 1 195 ? -63.703 -40.976 51.085 1.00 57.22 195 LYS A N 1
ATOM 1567 C CA . LYS A 1 195 ? -63.702 -42.245 51.832 1.00 57.22 195 LYS A CA 1
ATOM 1568 C C . LYS A 1 195 ? -65.115 -42.590 52.321 1.00 57.22 195 LYS A C 1
ATOM 1570 O O . LYS A 1 195 ? -65.591 -43.696 52.080 1.00 57.22 195 LYS A O 1
ATOM 1575 N N . GLN A 1 196 ? -65.817 -41.604 52.883 1.00 56.44 196 GLN A N 1
ATOM 1576 C CA . GLN A 1 196 ? -67.192 -41.735 53.379 1.00 56.44 196 GLN A CA 1
ATOM 1577 C C . GLN A 1 196 ? -68.249 -41.914 52.263 1.00 56.44 196 GLN A C 1
ATOM 1579 O O . GLN A 1 196 ? -69.331 -42.451 52.513 1.00 56.44 196 GLN A O 1
ATOM 1584 N N . THR A 1 197 ? -67.967 -41.501 51.019 1.00 52.12 197 THR A N 1
ATOM 1585 C CA . THR A 1 197 ? -68.806 -41.846 49.851 1.00 52.12 197 THR A CA 1
ATOM 1586 C C . THR A 1 197 ? -68.374 -43.146 49.171 1.00 52.12 197 THR A C 1
ATOM 1588 O O . THR A 1 197 ? -69.220 -43.825 48.599 1.00 52.12 197 THR A O 1
ATOM 1591 N N . THR A 1 198 ? -67.112 -43.562 49.299 1.00 50.19 198 THR A N 1
ATOM 1592 C CA . THR A 1 198 ? -66.588 -44.835 48.773 1.00 50.19 198 THR A CA 1
ATOM 1593 C C . THR A 1 198 ? -67.138 -46.020 49.569 1.00 50.19 198 THR A C 1
ATOM 1595 O O . THR A 1 198 ? -67.450 -47.052 48.988 1.00 50.19 198 THR A O 1
ATOM 1598 N N . GLU A 1 199 ? -67.373 -45.869 50.876 1.00 56.28 199 GLU A N 1
ATOM 1599 C CA . GLU A 1 199 ? -68.118 -46.850 51.687 1.00 56.28 199 GLU A CA 1
ATOM 1600 C C . GLU A 1 199 ? -69.573 -47.026 51.213 1.00 56.28 199 GLU A C 1
ATOM 1602 O O . GLU A 1 199 ? -70.094 -48.141 51.223 1.00 56.28 199 GLU A O 1
ATOM 1607 N N . LYS A 1 200 ? -70.208 -45.959 50.705 1.00 55.41 200 LYS A N 1
ATOM 1608 C CA . LYS A 1 200 ? -71.536 -46.025 50.060 1.00 55.41 200 LYS A CA 1
ATOM 1609 C C . LYS A 1 200 ? -71.458 -46.598 48.639 1.00 55.41 200 LYS A C 1
ATOM 1611 O O . LYS A 1 200 ? -72.347 -47.341 48.236 1.00 55.41 200 LYS A O 1
ATOM 1616 N N . LEU A 1 201 ? -70.382 -46.318 47.902 1.00 46.31 201 LEU A N 1
ATOM 1617 C CA . LEU A 1 201 ? -70.125 -46.882 46.573 1.00 46.31 201 LEU A CA 1
ATOM 1618 C C . LEU A 1 201 ? -69.856 -48.396 46.637 1.00 46.31 201 LEU A C 1
ATOM 1620 O O . LEU A 1 201 ? -70.328 -49.140 45.788 1.00 46.31 201 LEU A O 1
ATOM 1624 N N . ASN A 1 202 ? -69.201 -48.884 47.694 1.00 52.09 202 ASN A N 1
ATOM 1625 C CA . ASN A 1 202 ? -68.982 -50.316 47.932 1.00 52.09 202 ASN A CA 1
ATOM 1626 C C . ASN A 1 202 ? -70.306 -51.103 48.069 1.00 52.09 202 ASN A C 1
ATOM 1628 O O . ASN A 1 202 ? -70.368 -52.298 47.770 1.00 52.09 202 ASN A O 1
ATOM 1632 N N . GLN A 1 203 ? -71.395 -50.442 48.480 1.00 56.00 203 GLN A N 1
ATOM 1633 C CA . GLN A 1 203 ? -72.729 -51.049 48.536 1.00 56.00 203 GLN A CA 1
ATOM 1634 C C . GLN A 1 203 ? -73.379 -51.173 47.144 1.00 56.00 203 GLN A C 1
ATOM 1636 O O . GLN A 1 203 ? -74.129 -52.123 46.918 1.00 56.00 203 GLN A O 1
ATOM 1641 N N . SER A 1 204 ? -73.058 -50.291 46.186 1.00 51.16 204 SER A N 1
ATOM 1642 C CA . SER A 1 204 ? -73.535 -50.384 44.794 1.00 51.16 204 SER A CA 1
ATOM 1643 C C . SER A 1 204 ? -72.588 -51.159 43.864 1.00 51.16 204 SER A C 1
ATOM 1645 O O . SER A 1 204 ? -73.058 -51.837 42.950 1.00 51.16 204 SER A O 1
ATOM 1647 N N . GLU A 1 205 ? -71.276 -51.193 44.116 1.00 47.66 205 GLU A N 1
ATOM 1648 C CA . GLU A 1 205 ? -70.340 -52.038 43.353 1.00 47.66 205 GLU A CA 1
ATOM 1649 C C . GLU A 1 205 ? -70.621 -53.540 43.517 1.00 47.66 205 GLU A C 1
ATOM 1651 O O . GLU A 1 205 ? -70.389 -54.317 42.588 1.00 47.66 205 GLU A O 1
ATOM 1656 N N . ASN A 1 206 ? -71.203 -53.959 44.645 1.00 50.12 206 ASN A N 1
ATOM 1657 C CA . ASN A 1 206 ? -71.697 -55.328 44.821 1.00 50.12 206 ASN A CA 1
ATOM 1658 C C . ASN A 1 206 ? -72.901 -55.666 43.915 1.00 50.12 206 ASN A C 1
ATOM 1660 O O . ASN A 1 206 ? -73.155 -56.842 43.665 1.00 50.12 206 ASN A O 1
ATOM 1664 N N . GLN A 1 207 ? -73.597 -54.666 43.362 1.00 49.94 207 GLN A N 1
ATOM 1665 C CA . GLN A 1 207 ? -74.589 -54.856 42.295 1.00 49.94 207 GLN A CA 1
ATOM 1666 C C . GLN A 1 207 ? -73.906 -54.876 40.914 1.00 49.94 207 GLN A C 1
ATOM 1668 O O . GLN A 1 207 ? -74.197 -55.746 40.093 1.00 49.94 207 GLN A O 1
ATOM 1673 N N . LEU A 1 208 ? -72.915 -53.999 40.693 1.00 43.34 208 LEU A N 1
ATOM 1674 C CA . LEU A 1 208 ? -72.116 -53.941 39.458 1.00 43.34 208 LEU A CA 1
ATOM 1675 C C . LEU A 1 208 ? -71.237 -55.189 39.233 1.00 43.34 208 LEU A C 1
ATOM 1677 O O . LEU A 1 208 ? -70.806 -55.458 38.112 1.00 43.34 208 LEU A O 1
ATOM 1681 N N . LYS A 1 209 ? -70.994 -56.000 40.270 1.00 47.84 209 LYS A N 1
ATOM 1682 C CA . LYS A 1 209 ? -70.249 -57.266 40.166 1.00 47.84 209 LYS A CA 1
ATOM 1683 C C . LYS A 1 209 ? -70.880 -58.264 39.176 1.00 47.84 209 LYS A C 1
ATOM 1685 O O . LYS A 1 209 ? -70.144 -59.069 38.624 1.00 47.84 209 LYS A O 1
ATOM 1690 N N . ARG A 1 210 ? -72.185 -58.143 38.884 1.00 52.69 210 ARG A N 1
ATOM 1691 C CA . ARG A 1 210 ? -72.908 -58.918 37.849 1.00 52.69 210 ARG A CA 1
ATOM 1692 C C . ARG A 1 210 ? -72.670 -58.452 36.403 1.00 52.69 210 ARG A C 1
ATOM 1694 O O . ARG A 1 210 ? -73.087 -59.133 35.483 1.00 52.69 210 ARG A O 1
ATOM 1701 N N . VAL A 1 211 ? -72.024 -57.302 36.198 1.00 51.56 211 VAL A N 1
ATOM 1702 C CA . VAL A 1 211 ? -71.687 -56.756 34.862 1.00 51.56 211 VAL A CA 1
ATOM 1703 C C . VAL A 1 211 ? -70.225 -57.055 34.495 1.00 51.56 211 VAL A C 1
ATOM 1705 O O . VAL A 1 211 ? -69.835 -57.029 33.332 1.00 51.56 211 VAL A O 1
ATOM 1708 N N . LYS A 1 212 ? -69.383 -57.397 35.482 1.00 45.81 212 LYS A N 1
ATOM 1709 C CA . LYS A 1 212 ? -67.962 -57.714 35.248 1.00 45.81 212 LYS A CA 1
ATOM 1710 C C . LYS A 1 212 ? -67.752 -59.053 34.514 1.00 45.81 212 LYS A C 1
ATOM 1712 O O . LYS A 1 212 ? -66.676 -59.247 33.965 1.00 45.81 212 LYS A O 1
ATOM 1717 N N . GLU A 1 213 ? -68.775 -59.907 34.434 1.00 50.50 213 GLU A N 1
ATOM 1718 C CA . GLU A 1 213 ? -68.760 -61.191 33.707 1.00 50.50 213 GLU A CA 1
ATOM 1719 C C . GLU A 1 213 ? -68.888 -61.025 32.174 1.00 50.50 213 GLU A C 1
ATOM 1721 O O . GLU A 1 213 ? -68.480 -61.907 31.423 1.00 50.50 213 GLU A O 1
ATOM 1726 N N . GLU A 1 214 ? -69.380 -59.881 31.680 1.00 53.03 214 GLU A N 1
ATOM 1727 C CA . GLU A 1 214 ? -69.491 -59.615 30.233 1.00 53.03 214 GLU A CA 1
ATOM 1728 C C . GLU A 1 214 ? -68.152 -59.177 29.605 1.00 53.03 214 GLU A C 1
ATOM 1730 O O . GLU A 1 214 ? -67.917 -59.380 28.413 1.00 53.03 214 GLU A O 1
ATOM 1735 N N . LYS A 1 215 ? -67.232 -58.615 30.405 1.00 45.53 215 LYS A N 1
ATOM 1736 C CA . LYS A 1 215 ? -65.980 -58.021 29.904 1.00 45.53 215 LYS A CA 1
ATOM 1737 C C . LYS A 1 215 ? -64.953 -59.049 29.412 1.00 45.53 215 LYS A C 1
ATOM 1739 O O . LYS A 1 215 ? -64.165 -58.743 28.515 1.00 45.53 215 LYS A O 1
ATOM 1744 N N . ASP A 1 216 ? -64.964 -60.268 29.947 1.00 49.53 216 ASP A N 1
ATOM 1745 C CA . ASP A 1 216 ? -64.007 -61.307 29.541 1.00 49.53 216 ASP A CA 1
ATOM 1746 C C . ASP A 1 216 ? -64.225 -61.794 28.092 1.00 49.53 216 ASP A C 1
ATOM 1748 O O . ASP A 1 216 ? -63.316 -62.366 27.488 1.00 49.53 216 ASP A O 1
ATOM 1752 N N . GLN A 1 217 ? -65.376 -61.482 27.478 1.00 54.12 217 GLN A N 1
ATOM 1753 C CA . GLN A 1 217 ? -65.645 -61.773 26.064 1.00 54.12 217 GLN A CA 1
ATOM 1754 C C . GLN A 1 217 ? -64.934 -60.814 25.090 1.00 54.12 217 GLN A C 1
ATOM 1756 O O . GLN A 1 217 ? -64.659 -61.197 23.951 1.00 54.12 217 GLN A O 1
ATOM 1761 N N . GLU A 1 218 ? -64.585 -59.588 25.502 1.00 52.06 218 GLU A N 1
ATOM 1762 C CA . GLU A 1 218 ? -63.867 -58.647 24.624 1.00 52.06 218 GLU A CA 1
ATOM 1763 C C . GLU A 1 218 ? -62.378 -58.989 24.489 1.00 52.06 218 GLU A C 1
ATOM 1765 O O . GLU A 1 218 ? -61.799 -58.808 23.417 1.00 52.06 218 GLU A O 1
ATOM 1770 N N . ARG A 1 219 ? -61.762 -59.565 25.532 1.00 50.69 219 ARG A N 1
ATOM 1771 C CA . ARG A 1 219 ? -60.346 -59.981 25.509 1.00 50.69 219 ARG A CA 1
ATOM 1772 C C . ARG A 1 219 ? -60.043 -61.004 24.407 1.00 50.69 219 ARG A C 1
ATOM 1774 O O . ARG A 1 219 ? -58.991 -60.937 23.781 1.00 50.69 219 ARG A O 1
ATOM 1781 N N . GLN A 1 220 ? -61.003 -61.879 24.104 1.00 54.44 220 GLN A N 1
ATOM 1782 C CA . GLN A 1 220 ? -60.895 -62.894 23.047 1.00 54.44 220 GLN A CA 1
ATOM 1783 C C . GLN A 1 220 ? -61.021 -62.329 21.616 1.00 54.44 220 GLN A C 1
ATOM 1785 O O . GLN A 1 220 ? -60.899 -63.079 20.643 1.00 54.44 220 GLN A O 1
ATOM 1790 N N . ARG A 1 221 ? -61.285 -61.022 21.455 1.00 55.59 221 ARG A N 1
ATOM 1791 C CA . ARG A 1 221 ? -61.307 -60.345 20.145 1.00 55.59 221 ARG A CA 1
ATOM 1792 C C . ARG A 1 221 ? -59.989 -59.655 19.800 1.00 55.59 221 ARG A C 1
ATOM 1794 O O . ARG A 1 221 ? -59.675 -59.562 18.619 1.00 55.59 221 ARG A O 1
ATOM 1801 N N . THR A 1 222 ? -59.208 -59.212 20.788 1.00 50.06 222 THR A N 1
ATOM 1802 C CA . THR A 1 222 ? -57.921 -58.536 20.543 1.00 50.06 222 THR A CA 1
ATOM 1803 C C . THR A 1 222 ? -56.824 -59.492 20.073 1.00 50.06 222 THR A C 1
ATOM 1805 O O . THR A 1 222 ? -56.130 -59.178 19.112 1.00 50.06 222 THR A O 1
ATOM 1808 N N . GLU A 1 223 ? -56.726 -60.691 20.657 1.00 54.97 223 GLU A N 1
ATOM 1809 C CA . GLU A 1 223 ? -55.682 -61.680 20.315 1.00 54.97 223 GLU A CA 1
ATOM 1810 C C . GLU A 1 223 ? -55.751 -62.144 18.844 1.00 54.97 223 GLU A C 1
ATOM 1812 O O . GLU A 1 223 ? -54.739 -62.513 18.254 1.00 54.97 223 GLU A O 1
ATOM 1817 N N . LYS A 1 224 ? -56.931 -62.066 18.211 1.00 57.66 224 LYS A N 1
ATOM 1818 C CA . LYS A 1 224 ? -57.136 -62.476 16.810 1.00 57.66 224 LYS A CA 1
ATOM 1819 C C . LYS A 1 224 ? -56.649 -61.462 15.771 1.00 57.66 224 LYS A C 1
ATOM 1821 O O . LYS A 1 224 ? -56.471 -61.842 14.621 1.00 57.66 224 LYS A O 1
ATOM 1826 N N . LEU A 1 225 ? -56.431 -60.201 16.151 1.00 53.72 225 LEU A N 1
ATOM 1827 C CA . LEU A 1 225 ? -55.958 -59.156 15.230 1.00 53.72 225 LEU A CA 1
ATOM 1828 C C . LEU A 1 225 ? -54.425 -59.078 15.165 1.00 53.72 225 LEU A C 1
ATOM 1830 O O . LEU A 1 225 ? -53.867 -58.708 14.134 1.00 53.72 225 LEU A O 1
ATOM 1834 N N . GLU A 1 226 ? -53.729 -59.483 16.228 1.00 52.88 226 GLU A N 1
ATOM 1835 C CA . GLU A 1 226 ? -52.261 -59.547 16.240 1.00 52.88 226 GLU A CA 1
ATOM 1836 C C . GLU A 1 226 ? -51.734 -60.734 15.402 1.00 52.88 226 GLU A C 1
ATOM 1838 O O . GLU A 1 226 ? -50.664 -60.647 14.798 1.00 52.88 226 GLU A O 1
ATOM 1843 N N . GLU A 1 227 ? -52.522 -61.810 15.262 1.00 58.03 227 GLU A N 1
ATOM 1844 C CA . GLU A 1 227 ? -52.173 -62.994 14.458 1.00 58.03 227 GLU A CA 1
ATOM 1845 C C . GLU A 1 227 ? -52.234 -62.759 12.930 1.00 58.03 227 GLU A C 1
ATOM 1847 O O . GLU A 1 227 ? -51.602 -63.486 12.157 1.00 58.03 227 GLU A O 1
ATOM 1852 N N . GLU A 1 228 ? -52.980 -61.752 12.462 1.00 58.19 228 GLU A N 1
ATOM 1853 C CA . GLU A 1 228 ? -53.040 -61.373 11.038 1.00 58.19 228 GLU A CA 1
ATOM 1854 C C . GLU A 1 228 ? -51.872 -60.453 10.637 1.00 58.19 228 GLU A C 1
ATOM 1856 O O . GLU A 1 228 ? -51.357 -60.539 9.516 1.00 58.19 228 GLU A O 1
ATOM 1861 N N . LEU A 1 229 ? -51.379 -59.638 11.577 1.00 50.16 229 LEU A N 1
ATOM 1862 C CA . LEU A 1 229 ? -50.258 -58.716 11.367 1.00 50.16 229 LEU A CA 1
ATOM 1863 C C . LEU A 1 229 ? -48.929 -59.446 11.090 1.00 50.16 229 LEU A C 1
ATOM 1865 O O . LEU A 1 229 ? -48.098 -58.954 10.327 1.00 50.16 229 LEU A O 1
ATOM 1869 N N . GLY A 1 230 ? -48.730 -60.637 11.667 1.00 52.28 230 GLY A N 1
ATOM 1870 C CA . GLY A 1 230 ? -47.526 -61.448 11.437 1.00 52.28 230 GLY A CA 1
ATOM 1871 C C . GLY A 1 230 ? -47.461 -62.107 10.052 1.00 52.28 230 GLY A C 1
ATOM 1872 O O . GLY A 1 230 ? -46.375 -62.304 9.503 1.00 52.28 230 GLY A O 1
ATOM 1873 N N . LYS A 1 231 ? -48.611 -62.428 9.447 1.00 55.75 231 LYS A N 1
ATOM 1874 C CA . LYS A 1 231 ? -48.672 -63.195 8.187 1.00 55.75 231 LYS A CA 1
ATOM 1875 C C . LYS A 1 231 ? -48.226 -62.342 6.994 1.00 55.75 231 LYS A C 1
ATOM 1877 O O . LYS A 1 231 ? -47.332 -62.744 6.249 1.00 55.75 231 LYS A O 1
ATOM 1882 N N . THR A 1 232 ? -48.727 -61.111 6.902 1.00 53.31 232 THR A N 1
ATOM 1883 C CA . THR A 1 232 ? -48.407 -60.156 5.819 1.00 53.31 232 THR A CA 1
ATOM 1884 C C . THR A 1 232 ? -46.952 -59.664 5.807 1.00 53.31 232 THR A C 1
ATOM 1886 O O . THR A 1 232 ? -46.451 -59.256 4.760 1.00 53.31 232 THR A O 1
ATOM 1889 N N . GLN A 1 233 ? -46.222 -59.743 6.926 1.00 48.56 233 GLN A N 1
ATOM 1890 C CA . GLN A 1 233 ? -44.795 -59.378 6.975 1.00 48.56 233 GLN A CA 1
ATOM 1891 C C . GLN A 1 233 ? -43.854 -60.479 6.453 1.00 48.56 233 GLN A C 1
ATOM 1893 O O . GLN A 1 233 ? -42.682 -60.207 6.187 1.00 48.56 233 GLN A O 1
ATOM 1898 N N . THR A 1 234 ? -44.346 -61.710 6.275 1.00 52.72 234 THR A N 1
ATOM 1899 C CA . THR A 1 234 ? -43.518 -62.845 5.828 1.00 52.72 234 THR A CA 1
ATOM 1900 C C . THR A 1 234 ? -43.436 -62.924 4.298 1.00 52.72 234 THR A C 1
ATOM 1902 O O . THR A 1 234 ? -42.375 -63.200 3.738 1.00 52.72 234 THR A O 1
ATOM 1905 N N . GLU A 1 235 ? -44.532 -62.612 3.603 1.00 55.38 235 GLU A N 1
ATOM 1906 C CA . GLU A 1 235 ? -44.647 -62.711 2.139 1.00 55.38 235 GLU A CA 1
ATOM 1907 C C . GLU A 1 235 ? -43.741 -61.705 1.410 1.00 55.38 235 GLU A C 1
ATOM 1909 O O . GLU A 1 235 ? -43.063 -62.050 0.441 1.00 55.38 235 GLU A O 1
ATOM 1914 N N . LEU A 1 236 ? -43.628 -60.483 1.945 1.00 47.66 236 LEU A N 1
ATOM 1915 C CA . LEU A 1 236 ? -42.781 -59.408 1.405 1.00 47.66 236 LEU A CA 1
ATOM 1916 C C . LEU A 1 236 ? -41.269 -59.710 1.477 1.00 47.66 236 LEU A C 1
ATOM 1918 O O . LEU A 1 236 ? -40.465 -59.000 0.871 1.00 47.66 236 LEU A O 1
ATOM 1922 N N . ARG A 1 237 ? -40.867 -60.770 2.193 1.00 48.22 237 ARG A N 1
ATOM 1923 C CA . ARG A 1 237 ? -39.472 -61.221 2.293 1.00 48.22 237 ARG A CA 1
ATOM 1924 C C . ARG A 1 237 ? -39.090 -62.232 1.206 1.00 48.22 237 ARG A C 1
ATOM 1926 O O . ARG A 1 237 ? -37.931 -62.263 0.813 1.00 48.22 237 ARG A O 1
ATOM 1933 N N . MET A 1 238 ? -40.043 -63.009 0.682 1.00 47.88 238 MET A N 1
ATOM 1934 C CA . MET A 1 238 ? -39.764 -64.097 -0.274 1.00 47.88 238 MET A CA 1
ATOM 1935 C C . MET A 1 238 ? -39.627 -63.641 -1.737 1.00 47.88 238 MET A C 1
ATOM 1937 O O . MET A 1 238 ? -39.182 -64.414 -2.579 1.00 47.88 238 MET A O 1
ATOM 1941 N N . LEU A 1 239 ? -39.961 -62.385 -2.057 1.00 47.09 239 LEU A N 1
ATOM 1942 C CA . LEU A 1 239 ? -39.864 -61.850 -3.424 1.00 47.09 239 LEU A CA 1
ATOM 1943 C C . LEU A 1 239 ? -38.473 -61.271 -3.768 1.00 47.09 239 LEU A C 1
ATOM 1945 O O . LEU A 1 239 ? -38.271 -60.785 -4.878 1.00 47.09 239 LEU A O 1
ATOM 1949 N N . LYS A 1 240 ? -37.515 -61.285 -2.828 1.00 43.50 240 LYS A N 1
ATOM 1950 C CA . LYS A 1 240 ? -36.223 -60.588 -2.977 1.00 43.50 240 LYS A CA 1
ATOM 1951 C C . LYS A 1 240 ? -35.029 -61.489 -3.313 1.00 43.50 240 LYS A C 1
ATOM 1953 O O . LYS A 1 240 ? -34.065 -61.000 -3.890 1.00 43.50 240 LYS A O 1
ATOM 1958 N N . ASP A 1 241 ? -35.131 -62.787 -3.035 1.00 43.00 241 ASP A N 1
ATOM 1959 C CA . ASP A 1 241 ? -34.031 -63.755 -3.187 1.00 43.00 241 ASP A CA 1
ATOM 1960 C C . ASP A 1 241 ? -34.122 -64.568 -4.500 1.00 43.00 241 ASP A C 1
ATOM 1962 O O . ASP A 1 241 ? -33.483 -65.605 -4.642 1.00 43.00 241 ASP A O 1
ATOM 1966 N N . ASN A 1 242 ? -34.944 -64.126 -5.463 1.00 47.78 242 ASN A N 1
ATOM 1967 C CA . ASN A 1 242 ? -35.424 -64.964 -6.573 1.00 47.78 242 ASN A CA 1
ATOM 1968 C C . ASN A 1 242 ? -35.076 -64.428 -7.981 1.00 47.78 242 ASN A C 1
ATOM 1970 O O . ASN A 1 242 ? -35.828 -64.654 -8.927 1.00 47.78 242 ASN A O 1
ATOM 1974 N N . TYR A 1 243 ? -33.975 -63.674 -8.123 1.00 42.16 243 TYR A N 1
ATOM 1975 C CA . TYR A 1 243 ? -33.512 -63.159 -9.428 1.00 42.16 243 TYR A CA 1
ATOM 1976 C C . TYR A 1 243 ? -31.986 -63.152 -9.652 1.00 42.16 243 TYR A C 1
ATOM 1978 O O . TYR A 1 243 ? -31.526 -62.662 -10.682 1.00 42.16 243 TYR A O 1
ATOM 1986 N N . GLU A 1 244 ? -31.193 -63.740 -8.750 1.00 43.91 244 GLU A N 1
ATOM 1987 C CA . GLU A 1 244 ? -29.761 -63.979 -8.974 1.00 43.91 244 GLU A CA 1
ATOM 1988 C C . GLU A 1 244 ? -29.382 -65.443 -8.670 1.00 43.91 244 GLU A C 1
ATOM 1990 O O . GLU A 1 244 ? -29.791 -66.009 -7.663 1.00 43.91 244 GLU A O 1
ATOM 1995 N N . GLN A 1 245 ? -28.523 -66.019 -9.522 1.00 42.44 245 GLN A N 1
ATOM 1996 C CA . GLN A 1 245 ? -27.759 -67.272 -9.327 1.00 42.44 245 GLN A CA 1
ATOM 1997 C C . GLN A 1 245 ? -28.393 -68.657 -9.607 1.00 42.44 245 GLN A C 1
ATOM 1999 O O . GLN A 1 245 ? -27.731 -69.653 -9.325 1.00 42.44 245 GLN A O 1
ATOM 2004 N N . MET A 1 246 ? -29.539 -68.774 -10.291 1.00 34.62 246 MET A N 1
ATOM 2005 C CA . MET A 1 246 ? -29.960 -70.050 -10.922 1.00 34.62 246 MET A CA 1
ATOM 2006 C C . MET A 1 246 ? -30.214 -69.900 -12.428 1.00 34.62 246 MET A C 1
ATOM 2008 O O . MET A 1 246 ? -31.343 -69.721 -12.865 1.00 34.62 246 MET A O 1
ATOM 2012 N N . ASP A 1 247 ? -29.117 -69.880 -13.194 1.00 34.09 247 ASP A N 1
ATOM 2013 C CA . ASP A 1 247 ? -28.886 -70.784 -14.342 1.00 34.09 247 ASP A CA 1
ATOM 2014 C C . ASP A 1 247 ? -27.594 -70.404 -15.083 1.00 34.09 247 ASP A C 1
ATOM 2016 O O . ASP A 1 247 ? -27.559 -69.923 -16.219 1.00 34.09 247 ASP A O 1
ATOM 2020 N N . LYS A 1 248 ? -26.463 -70.675 -14.419 1.00 35.91 248 LYS A N 1
ATOM 2021 C CA . LYS A 1 248 ? -25.222 -70.935 -15.149 1.00 35.91 248 LYS A CA 1
ATOM 2022 C C . LYS A 1 248 ? -25.319 -72.330 -15.769 1.00 35.91 248 LYS A C 1
ATOM 2024 O O . LYS A 1 248 ? -25.255 -73.311 -15.041 1.00 35.91 248 LYS A O 1
ATOM 2029 N N . LEU A 1 249 ? -25.294 -72.369 -17.101 1.00 33.28 249 LEU A N 1
ATOM 2030 C CA . LEU A 1 249 ? -24.819 -73.497 -17.913 1.00 33.28 249 LEU A CA 1
ATOM 2031 C C . LEU A 1 249 ? -25.668 -74.785 -17.862 1.00 33.28 249 LEU A C 1
ATOM 2033 O O . LEU A 1 249 ? -25.386 -75.713 -17.111 1.00 33.28 249 LEU A O 1
ATOM 2037 N N . PHE A 1 250 ? -26.596 -74.897 -18.815 1.00 31.42 250 PHE A N 1
ATOM 2038 C CA . PHE A 1 250 ? -27.022 -76.176 -19.391 1.00 31.42 250 PHE A CA 1
ATOM 2039 C C . PHE A 1 250 ? -27.046 -76.044 -20.922 1.00 31.42 250 PHE A C 1
ATOM 2041 O O . PHE A 1 250 ? -27.578 -75.055 -21.415 1.00 31.42 250 PHE A O 1
ATOM 2048 N N . ALA A 1 251 ? -26.481 -77.022 -21.649 1.00 35.97 251 ALA A N 1
ATOM 2049 C CA . ALA A 1 251 ? -26.433 -77.113 -23.123 1.00 35.97 251 ALA A CA 1
ATOM 2050 C C . ALA A 1 251 ? -25.935 -75.828 -23.841 1.00 35.97 251 ALA A C 1
ATOM 2052 O O . ALA A 1 251 ? -26.696 -74.917 -24.145 1.00 35.97 251 ALA A O 1
ATOM 2053 N N . GLU A 1 252 ? -24.655 -75.636 -24.159 1.00 33.97 252 GLU A N 1
ATOM 2054 C CA . GLU A 1 252 ? -23.635 -76.597 -24.606 1.00 33.97 252 GLU A CA 1
ATOM 2055 C C . 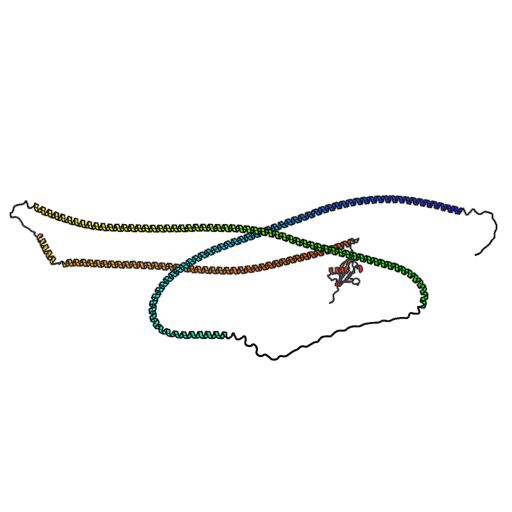GLU A 1 252 ? -23.973 -77.312 -25.939 1.00 33.97 252 GLU A C 1
ATOM 2057 O O . GLU A 1 252 ? -24.994 -77.971 -26.096 1.00 33.97 252 GLU A O 1
ATOM 2062 N N . GLU A 1 253 ? -23.055 -77.151 -26.899 1.00 33.47 253 GLU A N 1
ATOM 2063 C CA . GLU A 1 253 ? -22.755 -78.043 -28.031 1.00 33.47 253 GLU A CA 1
ATOM 2064 C C . GLU A 1 253 ? -23.839 -78.424 -29.075 1.00 33.47 253 GLU A C 1
ATOM 2066 O O . GLU A 1 253 ? -24.298 -79.563 -29.174 1.00 33.47 253 GLU A O 1
ATOM 2071 N N . LYS A 1 254 ? -24.058 -77.518 -30.042 1.00 28.33 254 LYS A N 1
ATOM 2072 C CA . LYS A 1 254 ? -24.036 -77.831 -31.495 1.00 28.33 254 LYS A CA 1
ATOM 2073 C C . LYS A 1 254 ? -23.892 -76.534 -32.309 1.00 28.33 254 LYS A C 1
ATOM 2075 O O . LYS A 1 254 ? -24.559 -75.557 -32.009 1.00 28.33 254 LYS A O 1
ATOM 2080 N N . LEU A 1 255 ? -23.065 -76.437 -33.351 1.00 31.19 255 LEU A N 1
ATOM 2081 C CA . LEU A 1 255 ? -22.140 -77.403 -33.952 1.00 31.19 255 LEU A CA 1
ATOM 2082 C C . LEU A 1 255 ? -20.870 -76.652 -34.389 1.00 31.19 255 LEU A C 1
ATOM 2084 O O . LEU A 1 255 ? -20.956 -75.663 -35.113 1.00 31.19 255 LEU A O 1
ATOM 2088 N N . THR A 1 256 ? -19.687 -77.111 -33.976 1.00 30.64 256 THR A N 1
ATOM 2089 C CA . THR A 1 256 ? -18.425 -76.533 -34.467 1.00 30.64 256 THR A CA 1
ATOM 2090 C C . THR A 1 256 ? -18.150 -76.955 -35.912 1.00 30.64 256 THR A C 1
ATOM 2092 O O . THR A 1 256 ? -18.482 -78.082 -36.281 1.00 30.64 256 THR A O 1
ATOM 2095 N N . ARG A 1 257 ? -17.459 -76.089 -36.681 1.00 27.80 257 ARG A N 1
ATOM 2096 C CA . ARG A 1 257 ? -16.313 -76.371 -37.594 1.00 27.80 257 ARG A CA 1
ATOM 2097 C C . ARG A 1 257 ? -16.260 -75.382 -38.783 1.00 27.80 257 ARG A C 1
ATOM 2099 O O . ARG A 1 257 ? -17.303 -74.935 -39.228 1.00 27.80 257 ARG A O 1
ATOM 2106 N N . LYS A 1 258 ? -15.108 -75.057 -39.396 1.00 26.48 258 LYS A N 1
ATOM 2107 C CA . LYS A 1 258 ? -13.673 -75.203 -39.028 1.00 26.48 258 LYS A CA 1
ATOM 2108 C C . LYS A 1 258 ? -12.814 -74.673 -40.188 1.00 26.48 258 LYS A C 1
ATOM 2110 O O . LYS A 1 258 ? -12.859 -75.309 -41.234 1.00 26.48 258 LYS A O 1
ATOM 2115 N N . LYS A 1 259 ? -11.923 -73.694 -39.932 1.00 28.09 259 LYS A N 1
ATOM 2116 C CA . LYS A 1 259 ? -10.737 -73.376 -40.777 1.00 28.09 259 LYS A CA 1
ATOM 2117 C C . LYS A 1 259 ? -11.065 -72.886 -42.223 1.00 28.09 259 LYS A C 1
ATOM 2119 O O . LYS A 1 259 ? -12.229 -72.910 -42.594 1.00 28.09 259 LYS A O 1
ATOM 2124 N N . THR A 1 260 ? -10.154 -72.396 -43.081 1.00 25.67 260 THR A N 1
ATOM 2125 C CA . THR A 1 260 ? -8.798 -71.786 -42.956 1.00 25.67 260 THR A CA 1
ATOM 2126 C C . THR A 1 260 ? -8.448 -71.029 -44.246 1.00 25.67 260 THR A C 1
ATOM 2128 O O . THR A 1 260 ? -8.769 -71.546 -45.304 1.00 25.67 260 THR A O 1
ATOM 2131 N N . GLU A 1 261 ? -7.674 -69.940 -44.107 1.00 29.88 261 GLU A N 1
ATOM 2132 C CA . GLU A 1 261 ? -6.529 -69.530 -44.966 1.00 29.88 261 GLU A CA 1
ATOM 2133 C C . GLU A 1 261 ? -6.733 -69.295 -46.488 1.00 29.88 261 GLU A C 1
ATOM 2135 O O . GLU A 1 261 ? -7.771 -69.591 -47.060 1.00 29.88 261 GLU A O 1
ATOM 2140 N N . GLU A 1 262 ? -5.670 -68.763 -47.118 1.00 28.23 262 GLU A N 1
ATOM 2141 C CA . GLU A 1 262 ? -5.386 -68.753 -48.573 1.00 28.23 262 GLU A CA 1
ATOM 2142 C C . GLU A 1 262 ? -6.230 -67.825 -49.490 1.00 28.23 262 GLU A C 1
ATOM 2144 O O . GLU A 1 262 ? -7.427 -67.658 -49.303 1.00 28.23 262 GLU A O 1
ATOM 2149 N N . ARG A 1 263 ? -5.686 -67.189 -50.548 1.00 29.20 263 ARG A N 1
ATOM 2150 C CA . ARG A 1 263 ? -4.313 -66.705 -50.864 1.00 29.20 263 ARG A CA 1
ATOM 2151 C C . ARG A 1 263 ? -4.376 -65.796 -52.115 1.00 29.20 263 ARG A C 1
ATOM 2153 O O . ARG A 1 263 ? -5.176 -66.068 -53.001 1.00 29.20 263 ARG A O 1
ATOM 2160 N N . GLU A 1 264 ? -3.442 -64.840 -52.232 1.00 30.09 264 GLU A N 1
ATOM 2161 C CA . GLU A 1 264 ? -2.992 -64.221 -53.513 1.00 30.09 264 GLU A CA 1
ATOM 2162 C C . GLU A 1 264 ? -4.063 -63.389 -54.295 1.00 30.09 264 GLU A C 1
ATOM 2164 O O . GLU A 1 264 ? -5.210 -63.315 -53.877 1.00 30.09 264 GLU A O 1
ATOM 2169 N N . GLN A 1 265 ? -3.789 -62.591 -55.346 1.00 30.56 265 GLN A N 1
ATOM 2170 C CA . GLN A 1 265 ? -2.649 -62.459 -56.285 1.00 30.56 265 GLN A CA 1
ATOM 2171 C C . GLN A 1 265 ? -2.136 -61.000 -56.471 1.00 30.56 265 GLN A C 1
ATOM 2173 O O . GLN A 1 265 ? -2.578 -60.074 -55.792 1.00 30.56 265 GLN A O 1
ATOM 2178 N N . LYS A 1 266 ? -1.131 -60.804 -57.350 1.00 31.42 266 LYS A N 1
ATOM 2179 C CA . LYS A 1 266 ? -0.330 -59.571 -57.569 1.00 31.42 266 LYS A CA 1
ATOM 2180 C C . LYS A 1 266 ? 0.376 -59.622 -58.959 1.00 31.42 266 LYS A C 1
ATOM 2182 O O . LYS A 1 266 ? 0.428 -60.701 -59.536 1.00 31.42 266 LYS A O 1
ATOM 2187 N N . VAL A 1 267 ? 1.057 -58.534 -59.391 1.00 31.27 267 VAL A N 1
ATOM 2188 C CA . VAL A 1 267 ? 2.022 -58.447 -60.549 1.00 31.27 267 VAL A CA 1
ATOM 2189 C C . VAL A 1 267 ? 1.300 -58.305 -61.935 1.00 31.27 267 VAL A C 1
ATOM 2191 O O . VAL A 1 267 ? 0.141 -58.691 -62.012 1.00 31.27 267 VAL A O 1
ATOM 2194 N N . ILE A 1 268 ? 1.775 -57.661 -63.037 1.00 31.81 268 ILE A N 1
ATOM 2195 C CA . ILE A 1 268 ? 3.122 -57.466 -63.673 1.00 31.81 268 ILE A CA 1
ATOM 2196 C C . ILE A 1 268 ? 3.450 -56.001 -64.145 1.00 31.81 268 ILE A C 1
ATOM 2198 O O . ILE A 1 268 ? 3.100 -55.070 -63.426 1.00 31.81 268 ILE A O 1
ATOM 2202 N N . LYS A 1 269 ? 4.229 -55.788 -65.240 1.00 34.62 269 LYS A N 1
ATOM 2203 C CA . LYS A 1 269 ? 5.062 -54.584 -65.549 1.00 34.62 269 LYS A CA 1
ATOM 2204 C C . LYS A 1 269 ? 5.480 -54.421 -67.047 1.00 34.62 269 LYS A C 1
ATOM 2206 O O . LYS A 1 269 ? 5.714 -55.429 -67.699 1.00 34.62 269 LYS A O 1
ATOM 2211 N N . GLU A 1 270 ? 5.648 -53.155 -67.485 1.00 39.94 270 GLU A N 1
ATOM 2212 C CA . GLU A 1 270 ? 6.731 -52.514 -68.319 1.00 39.94 270 GLU A CA 1
ATOM 2213 C C . GLU A 1 270 ? 7.262 -53.071 -69.679 1.00 39.94 270 GLU A C 1
ATOM 2215 O O . GLU A 1 270 ? 7.511 -54.270 -69.781 1.00 39.94 270 GLU A O 1
ATOM 2220 N N . ARG A 1 271 ? 7.603 -52.166 -70.651 1.00 31.66 271 ARG A N 1
ATOM 2221 C CA . ARG A 1 271 ? 8.844 -52.171 -71.514 1.00 31.66 271 ARG A CA 1
ATOM 2222 C C . ARG A 1 271 ? 9.029 -51.000 -72.539 1.00 31.66 271 ARG A C 1
ATOM 2224 O O . ARG A 1 271 ? 8.111 -50.202 -72.701 1.00 31.66 271 ARG A O 1
ATOM 2231 N N . ASP A 1 272 ? 10.198 -50.926 -73.229 1.00 37.72 272 ASP A N 1
ATOM 2232 C CA . ASP A 1 272 ? 10.819 -49.714 -73.860 1.00 37.72 272 ASP A CA 1
ATOM 2233 C C . ASP A 1 272 ? 11.545 -49.868 -75.260 1.00 37.72 272 ASP A C 1
ATOM 2235 O O . ASP A 1 272 ? 11.991 -50.962 -75.596 1.00 37.72 272 ASP A O 1
ATOM 2239 N N . SER A 1 273 ? 11.827 -48.727 -75.959 1.00 42.22 273 SER A N 1
ATOM 2240 C CA . SER A 1 273 ? 13.036 -48.319 -76.796 1.00 42.22 273 SER A CA 1
ATOM 2241 C C . SER A 1 273 ? 13.374 -48.762 -78.278 1.00 42.22 273 SER A C 1
ATOM 2243 O O . SER A 1 273 ? 13.125 -49.908 -78.623 1.00 42.22 273 SER A O 1
ATOM 2245 N N . GLU A 1 274 ? 13.983 -47.851 -79.124 1.00 38.38 274 GLU A N 1
ATOM 2246 C CA . GLU A 1 274 ? 15.158 -47.983 -80.105 1.00 38.38 274 GLU A CA 1
ATOM 2247 C C . GLU A 1 274 ? 15.363 -46.870 -81.246 1.00 38.38 274 GLU A C 1
ATOM 2249 O O . GLU A 1 274 ? 14.838 -45.772 -81.063 1.00 38.38 274 GLU A O 1
ATOM 2254 N N . GLN A 1 275 ? 16.221 -47.025 -82.317 1.00 41.44 275 GLN A N 1
ATOM 2255 C CA . GLN A 1 275 ? 17.037 -45.947 -83.036 1.00 41.44 275 GLN A CA 1
ATOM 2256 C C . GLN A 1 275 ? 17.316 -45.955 -84.620 1.00 41.44 275 GLN A C 1
ATOM 2258 O O . GLN A 1 275 ? 17.392 -47.025 -85.203 1.00 41.44 275 GLN A O 1
ATOM 2263 N N . GLN A 1 276 ? 17.685 -44.775 -85.237 1.00 43.59 276 GLN A N 1
ATOM 2264 C CA . GLN A 1 276 ? 18.654 -44.421 -86.386 1.00 43.59 276 GLN A CA 1
ATOM 2265 C C . GLN A 1 276 ? 18.508 -44.935 -87.893 1.00 43.59 276 GLN A C 1
ATOM 2267 O O . GLN A 1 276 ? 17.749 -45.870 -88.096 1.00 43.59 276 GLN A O 1
ATOM 2272 N N . ARG A 1 277 ? 19.184 -44.488 -89.024 1.00 44.81 277 ARG A N 1
ATOM 2273 C CA . ARG A 1 277 ? 19.880 -43.238 -89.590 1.00 44.81 277 ARG A CA 1
ATOM 2274 C C . ARG A 1 277 ? 20.593 -43.440 -91.010 1.00 44.81 277 ARG A C 1
ATOM 2276 O O . ARG A 1 277 ? 20.976 -44.575 -91.268 1.00 44.81 277 ARG A O 1
ATOM 2283 N N . GLY A 1 278 ? 20.891 -42.413 -91.878 1.00 39.59 278 GLY A N 1
ATOM 2284 C CA . GLY A 1 278 ? 21.906 -42.482 -93.017 1.00 39.59 278 GLY A CA 1
ATOM 2285 C C . GLY A 1 278 ? 21.926 -41.430 -94.207 1.00 39.59 278 GLY A C 1
ATOM 2286 O O . GLY A 1 278 ? 20.904 -40.793 -94.436 1.00 39.59 278 GLY A O 1
ATOM 2287 N N . ASP A 1 279 ? 23.044 -41.299 -94.993 1.00 46.00 279 ASP A N 1
ATOM 2288 C CA . ASP A 1 279 ? 23.372 -40.280 -96.079 1.00 46.00 279 ASP A CA 1
ATOM 2289 C C . ASP A 1 279 ? 24.187 -40.825 -97.326 1.00 46.00 279 ASP A C 1
ATOM 2291 O O . ASP A 1 279 ? 24.690 -41.948 -97.232 1.00 46.00 279 ASP A O 1
ATOM 2295 N N . LYS A 1 280 ? 24.429 -40.070 -98.455 1.00 36.62 280 LYS A N 1
ATOM 2296 C CA . LYS A 1 280 ? 25.487 -40.408 -99.494 1.00 36.62 280 LYS A CA 1
ATOM 2297 C C . LYS A 1 280 ? 26.008 -39.349 -100.545 1.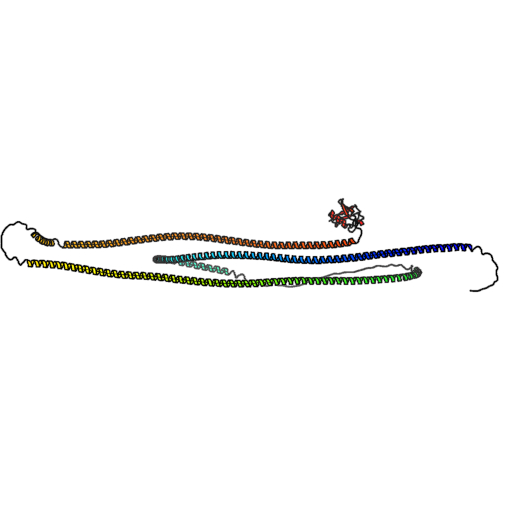00 36.62 280 LYS A C 1
ATOM 2299 O O . LYS A 1 280 ? 25.236 -38.573 -101.094 1.00 36.62 280 LYS A O 1
ATOM 2304 N N . TYR A 1 281 ? 27.316 -39.471 -100.886 1.00 37.50 281 TYR A N 1
ATOM 2305 C CA . TYR A 1 281 ? 28.173 -38.974 -102.023 1.00 37.50 281 TYR A CA 1
ATOM 2306 C C . TYR A 1 281 ? 27.623 -39.097 -103.483 1.00 37.50 281 TYR A C 1
ATOM 2308 O O . TYR A 1 281 ? 26.755 -39.941 -103.692 1.00 37.50 281 TYR A O 1
ATOM 2316 N N . GLU A 1 282 ? 28.061 -38.417 -104.581 1.00 35.44 282 GLU A N 1
ATOM 2317 C CA . GLU A 1 282 ? 29.213 -37.523 -104.986 1.00 35.44 282 GLU A CA 1
ATOM 2318 C C . GLU A 1 282 ? 30.308 -38.138 -105.939 1.00 35.44 282 GLU A C 1
ATOM 2320 O O . GLU A 1 282 ? 30.731 -39.266 -105.697 1.00 35.44 282 GLU A O 1
ATOM 2325 N N . SER A 1 283 ? 30.774 -37.393 -106.992 1.00 42.97 283 SER A N 1
ATOM 2326 C CA . SER A 1 283 ? 32.133 -37.397 -107.665 1.00 42.97 283 SER A CA 1
ATOM 2327 C C . SER A 1 283 ? 32.163 -37.210 -109.215 1.00 42.97 283 SER A C 1
ATOM 2329 O O . SER A 1 283 ? 31.450 -37.923 -109.917 1.00 42.97 283 SER A O 1
ATOM 2331 N N . LEU A 1 284 ? 33.057 -36.345 -109.766 1.00 36.44 284 LEU A N 1
ATOM 2332 C CA . LEU A 1 284 ? 33.607 -36.445 -111.156 1.00 36.44 284 LEU A CA 1
ATOM 2333 C C . LEU A 1 284 ? 34.862 -35.558 -111.465 1.00 36.44 284 LEU A C 1
ATOM 2335 O O . LEU A 1 284 ? 34.990 -34.965 -112.536 1.00 36.44 284 LEU A O 1
ATOM 2339 N N . HIS A 1 285 ? 35.821 -35.447 -110.540 1.00 37.91 285 HIS A N 1
ATOM 2340 C CA . HIS A 1 285 ? 36.962 -34.508 -110.627 1.00 37.91 285 HIS A CA 1
ATOM 2341 C C . HIS A 1 285 ? 38.284 -35.208 -111.025 1.00 37.91 285 HIS A C 1
ATOM 2343 O O . HIS A 1 285 ? 38.891 -35.892 -110.200 1.00 37.91 285 HIS A O 1
ATOM 2349 N N . LYS A 1 286 ? 38.745 -35.067 -112.288 1.00 47.12 286 LYS A N 1
ATOM 2350 C CA . LYS A 1 286 ? 40.068 -35.604 -112.713 1.00 47.12 286 LYS A CA 1
ATOM 2351 C C . LYS A 1 286 ? 40.799 -34.896 -113.873 1.00 47.12 286 LYS A C 1
ATOM 2353 O O . LYS A 1 286 ? 42.025 -34.889 -113.865 1.00 47.12 286 LYS A O 1
ATOM 2358 N N . GLN A 1 287 ? 40.109 -34.284 -114.844 1.00 47.56 287 GLN A N 1
ATOM 2359 C CA . GLN A 1 287 ? 40.770 -33.661 -116.016 1.00 47.56 287 GLN A CA 1
ATOM 2360 C C . GLN A 1 287 ? 41.426 -32.289 -115.756 1.00 47.56 287 GLN A C 1
ATOM 2362 O O . GLN A 1 287 ? 42.225 -31.837 -116.570 1.00 47.56 287 GLN A O 1
ATOM 2367 N N . GLU A 1 288 ? 41.159 -31.631 -114.625 1.00 50.62 288 GLU A N 1
ATOM 2368 C CA . GLU A 1 288 ? 41.844 -30.375 -114.262 1.00 50.62 288 GLU A CA 1
ATOM 2369 C C . GLU A 1 288 ? 43.324 -30.563 -113.884 1.00 50.62 288 GLU A C 1
ATOM 2371 O O . GLU A 1 288 ? 44.075 -29.587 -113.864 1.00 50.62 288 GLU A O 1
ATOM 2376 N N . LYS A 1 289 ? 43.750 -31.792 -113.553 1.00 50.81 289 LYS A N 1
ATOM 2377 C CA . LYS A 1 289 ? 45.011 -32.037 -112.837 1.00 50.81 289 LYS A CA 1
ATOM 2378 C C . LYS A 1 289 ? 46.244 -31.519 -113.586 1.00 50.81 289 LYS A C 1
ATOM 2380 O O . LYS A 1 289 ? 47.046 -30.786 -113.021 1.00 50.81 289 LYS A O 1
ATOM 2385 N N . GLU A 1 290 ? 46.366 -31.856 -114.865 1.00 54.00 290 GLU A N 1
ATOM 2386 C CA . GLU A 1 290 ? 47.590 -31.642 -115.653 1.00 54.00 290 GLU A CA 1
ATOM 2387 C C . GLU A 1 290 ? 47.823 -30.167 -116.034 1.00 54.00 290 GLU A C 1
ATOM 2389 O O . GLU A 1 290 ? 48.939 -29.780 -116.373 1.00 54.00 290 GLU A O 1
ATOM 2394 N N . LYS A 1 291 ? 46.797 -29.309 -115.923 1.00 53.94 291 LYS A N 1
ATOM 2395 C CA . LYS A 1 291 ? 46.937 -27.852 -116.104 1.00 53.94 291 LYS A CA 1
ATOM 2396 C C . LYS A 1 291 ? 47.289 -27.102 -114.816 1.00 53.94 291 LYS A C 1
ATOM 2398 O O . LYS A 1 291 ? 47.628 -25.924 -114.897 1.00 53.94 291 LYS A O 1
ATOM 2403 N N . ARG A 1 292 ? 47.228 -27.747 -113.641 1.00 52.91 292 ARG A N 1
ATOM 2404 C CA . ARG A 1 292 ? 47.657 -27.124 -112.376 1.00 52.91 292 ARG A CA 1
ATOM 2405 C C . ARG A 1 292 ? 49.171 -27.086 -112.242 1.00 52.91 292 ARG A C 1
ATOM 2407 O O . ARG A 1 292 ? 49.706 -26.024 -111.953 1.00 52.91 292 ARG A O 1
ATOM 2414 N N . GLU A 1 293 ? 49.848 -28.203 -112.494 1.00 57.50 293 GLU A N 1
ATOM 2415 C CA . GLU A 1 293 ? 51.240 -28.434 -112.066 1.00 57.50 293 GLU A CA 1
ATOM 2416 C C . GLU A 1 293 ? 52.240 -27.366 -112.586 1.00 57.50 293 GLU A C 1
ATOM 2418 O O . GLU A 1 293 ? 53.186 -27.011 -111.888 1.00 57.50 293 GLU A O 1
ATOM 2423 N N . THR A 1 294 ? 51.998 -26.752 -113.755 1.00 55.91 294 THR A N 1
ATOM 2424 C CA . THR A 1 294 ? 52.829 -25.647 -114.295 1.00 55.91 294 THR A CA 1
ATOM 2425 C C . THR A 1 294 ? 52.476 -24.244 -113.779 1.00 55.91 294 THR A C 1
ATOM 2427 O O . THR A 1 294 ? 53.341 -23.366 -113.780 1.00 55.91 294 THR A O 1
ATOM 2430 N N . LEU A 1 295 ? 51.249 -24.015 -113.302 1.00 56.25 295 LEU A N 1
ATOM 2431 C CA . LEU A 1 295 ? 50.898 -22.828 -112.506 1.00 56.25 295 LEU A CA 1
ATOM 2432 C C . LEU A 1 295 ? 51.389 -22.972 -111.059 1.00 56.25 295 LEU A C 1
ATOM 2434 O O . LEU A 1 295 ? 51.766 -21.989 -110.425 1.00 56.25 295 LEU A O 1
ATOM 2438 N N . GLU A 1 296 ? 51.405 -24.204 -110.553 1.00 57.72 296 GLU A N 1
ATOM 2439 C CA . GLU A 1 296 ? 51.665 -24.543 -109.157 1.00 57.72 296 GLU A CA 1
ATOM 2440 C C . GLU A 1 296 ? 53.079 -24.161 -108.705 1.00 57.72 296 GLU A C 1
ATOM 2442 O O . GLU A 1 296 ? 53.221 -23.644 -107.603 1.00 57.72 296 GLU A O 1
ATOM 2447 N N . VAL A 1 297 ? 54.096 -24.300 -109.569 1.00 68.44 297 VAL A N 1
ATOM 2448 C CA . VAL A 1 297 ? 55.492 -23.912 -109.265 1.00 68.44 297 VAL A CA 1
ATOM 2449 C C . VAL A 1 297 ? 55.648 -22.398 -109.072 1.00 68.44 297 VAL A C 1
ATOM 2451 O O . VAL A 1 297 ? 56.202 -21.968 -108.066 1.00 68.44 297 VAL A O 1
ATOM 2454 N N . LYS A 1 298 ? 55.118 -21.569 -109.982 1.00 58.84 298 LYS A N 1
ATOM 2455 C CA . LYS A 1 298 ? 55.206 -20.098 -109.848 1.00 58.84 298 LYS A CA 1
ATOM 2456 C C . LYS A 1 298 ? 54.348 -19.576 -108.700 1.00 58.84 298 LYS A C 1
ATOM 2458 O O . LYS A 1 298 ? 54.749 -18.666 -107.982 1.00 58.84 298 LYS A O 1
ATOM 2463 N N . LEU A 1 299 ? 53.192 -20.205 -108.488 1.00 58.31 299 LEU A N 1
ATOM 2464 C CA . LEU A 1 299 ? 52.364 -19.967 -107.313 1.00 58.31 299 LEU A CA 1
ATOM 2465 C C . LEU A 1 299 ? 53.087 -20.380 -106.017 1.00 58.31 299 LEU A C 1
ATOM 2467 O O . LEU A 1 299 ? 52.794 -19.810 -104.973 1.00 58.31 299 LEU A O 1
ATOM 2471 N N . GLN A 1 300 ? 54.013 -21.345 -106.051 1.00 64.06 300 GLN A N 1
ATOM 2472 C CA . GLN A 1 300 ? 54.760 -21.791 -104.873 1.00 64.06 300 GLN A CA 1
ATOM 2473 C C . GLN A 1 300 ? 55.806 -20.769 -104.417 1.00 64.06 300 GLN A C 1
ATOM 2475 O O . GLN A 1 300 ? 55.858 -20.468 -103.230 1.00 64.06 300 GLN A O 1
ATOM 2480 N N . GLU A 1 301 ? 56.554 -20.154 -105.333 1.00 65.62 301 GLU A N 1
ATOM 2481 C CA . GLU A 1 301 ? 57.508 -19.084 -104.990 1.00 65.62 301 GLU A CA 1
ATOM 2482 C C . GLU A 1 301 ? 56.795 -17.860 -104.375 1.00 65.62 301 GLU A C 1
ATOM 2484 O O . GLU A 1 301 ? 57.238 -17.310 -103.363 1.00 65.62 301 GLU A O 1
ATOM 2489 N N . GLU A 1 302 ? 55.638 -17.475 -104.927 1.00 61.53 302 GLU A N 1
ATOM 2490 C CA . GLU A 1 302 ? 54.804 -16.396 -104.378 1.00 61.53 302 GLU A CA 1
ATOM 2491 C C . GLU A 1 302 ? 54.152 -16.789 -103.036 1.00 61.53 302 GLU A C 1
ATOM 2493 O O . GLU A 1 302 ? 54.136 -15.987 -102.096 1.00 61.53 302 GLU A O 1
ATOM 2498 N N . LYS A 1 303 ? 53.673 -18.038 -102.900 1.00 61.28 303 LYS A N 1
ATOM 2499 C CA . LYS A 1 303 ? 53.195 -18.596 -101.622 1.00 61.28 303 LYS A CA 1
ATOM 2500 C C . LYS A 1 303 ? 54.281 -18.552 -100.557 1.00 61.28 303 LYS A C 1
ATOM 2502 O O . LYS A 1 303 ? 53.960 -18.165 -99.444 1.00 61.28 303 LYS A O 1
ATOM 2507 N N . ASP A 1 304 ? 55.520 -18.938 -100.853 1.00 71.25 304 ASP A N 1
ATOM 2508 C CA . ASP A 1 304 ? 56.572 -19.057 -99.838 1.00 71.25 304 ASP A CA 1
ATOM 2509 C C . ASP A 1 304 ? 57.088 -17.684 -99.373 1.00 71.25 304 ASP A C 1
ATOM 2511 O O . ASP A 1 304 ? 57.321 -17.486 -98.179 1.00 71.25 304 ASP A O 1
ATOM 2515 N N . LEU A 1 305 ? 57.140 -16.677 -100.255 1.00 68.44 305 LEU A N 1
ATOM 2516 C CA . LEU A 1 305 ? 57.343 -15.281 -99.839 1.00 68.44 305 LEU A CA 1
ATOM 2517 C C . LEU A 1 305 ? 56.181 -14.762 -98.975 1.00 68.44 305 LEU A C 1
ATOM 2519 O O . LEU A 1 305 ? 56.408 -14.164 -97.920 1.00 68.44 305 LEU A O 1
ATOM 2523 N N . LYS A 1 306 ? 54.933 -15.028 -99.380 1.00 63.69 306 LYS A N 1
ATOM 2524 C CA . LYS A 1 306 ? 53.736 -14.619 -98.629 1.00 63.69 306 LYS A CA 1
ATOM 2525 C C . LYS A 1 306 ? 53.618 -15.341 -97.283 1.00 63.69 306 LYS A C 1
ATOM 2527 O O . LYS A 1 306 ? 53.222 -14.725 -96.299 1.00 63.69 306 LYS A O 1
ATOM 2532 N N . LYS A 1 307 ? 54.025 -16.609 -97.222 1.00 71.81 307 LYS A N 1
ATOM 2533 C CA . LYS A 1 307 ? 54.125 -17.442 -96.021 1.00 71.81 307 LYS A CA 1
ATOM 2534 C C . LYS A 1 307 ? 55.173 -16.889 -95.062 1.00 71.81 307 LYS A C 1
ATOM 2536 O O . LYS A 1 307 ? 54.832 -16.644 -93.918 1.00 71.81 307 LYS A O 1
ATOM 2541 N N . ASN A 1 308 ? 56.383 -16.572 -95.525 1.00 71.69 308 ASN A N 1
ATOM 2542 C CA . ASN A 1 308 ? 57.421 -15.961 -94.682 1.00 71.69 308 ASN A CA 1
ATOM 2543 C C . ASN A 1 308 ? 57.014 -14.580 -94.117 1.00 71.69 308 ASN A C 1
ATOM 2545 O O . ASN A 1 308 ? 57.523 -14.164 -93.074 1.00 71.69 308 ASN A O 1
ATOM 2549 N N . SER A 1 309 ? 56.112 -13.855 -94.791 1.00 72.19 309 SER A N 1
ATOM 2550 C CA . SER A 1 309 ? 55.483 -12.640 -94.248 1.00 72.19 309 SER A CA 1
ATOM 2551 C C . SER A 1 309 ? 54.411 -12.979 -93.206 1.00 72.19 309 SER A C 1
ATOM 2553 O O . SER A 1 309 ? 54.441 -12.451 -92.098 1.00 72.19 309 SER A O 1
ATOM 2555 N N . MET A 1 310 ? 53.503 -13.898 -93.544 1.00 65.38 310 MET A N 1
ATOM 2556 C CA . MET A 1 310 ? 52.400 -14.348 -92.691 1.00 65.38 310 MET A CA 1
ATOM 2557 C C . MET A 1 310 ? 52.887 -15.043 -91.411 1.00 65.38 310 MET A C 1
ATOM 2559 O O . MET A 1 310 ? 52.273 -14.892 -90.368 1.00 65.38 310 MET A O 1
ATOM 2563 N N . GLU A 1 311 ? 54.005 -15.769 -91.448 1.00 73.06 311 GLU A N 1
ATOM 2564 C CA . GLU A 1 311 ? 54.620 -16.396 -90.273 1.00 73.06 311 GLU A CA 1
ATOM 2565 C C . GLU A 1 311 ? 55.170 -15.343 -89.302 1.00 73.06 311 GLU A C 1
ATOM 2567 O O . GLU A 1 311 ? 54.959 -15.468 -88.100 1.00 73.06 311 GLU A O 1
ATOM 2572 N N . LYS A 1 312 ? 55.760 -14.246 -89.798 1.00 73.88 312 LYS A N 1
ATOM 2573 C CA . LYS A 1 312 ? 56.182 -13.114 -88.950 1.00 73.88 312 LYS A CA 1
ATOM 2574 C C . LYS A 1 312 ? 54.997 -12.338 -88.378 1.00 73.88 312 LYS A C 1
ATOM 2576 O O . LYS A 1 312 ? 55.040 -11.929 -87.222 1.00 73.88 312 LYS A O 1
ATOM 2581 N N . GLU A 1 313 ? 53.947 -12.153 -89.172 1.00 68.31 313 GLU A N 1
ATOM 2582 C CA . GLU A 1 313 ? 52.695 -11.530 -88.735 1.00 68.31 313 GLU A CA 1
ATOM 2583 C C . GLU A 1 313 ? 52.039 -12.378 -87.628 1.00 68.31 313 GLU A C 1
ATOM 2585 O O . GLU A 1 313 ? 51.826 -11.878 -86.521 1.00 68.31 313 GLU A O 1
ATOM 2590 N N . ASN A 1 314 ? 51.898 -13.690 -87.856 1.00 70.81 314 ASN A N 1
ATOM 2591 C CA . ASN A 1 314 ? 51.454 -14.681 -86.872 1.00 70.81 314 ASN A CA 1
ATOM 2592 C C . ASN A 1 314 ? 52.333 -14.701 -85.608 1.00 70.81 314 ASN A C 1
ATOM 2594 O O . ASN A 1 314 ? 51.790 -14.777 -84.512 1.00 70.81 314 ASN A O 1
ATOM 2598 N N . GLU A 1 315 ? 53.666 -14.619 -85.709 1.00 74.94 315 GLU A N 1
ATOM 2599 C CA . GLU A 1 315 ? 54.549 -14.522 -84.533 1.00 74.94 315 GLU A CA 1
ATOM 2600 C C . GLU A 1 315 ? 54.276 -13.248 -83.717 1.00 74.94 315 GLU A C 1
ATOM 2602 O O . GLU A 1 315 ? 54.261 -13.288 -82.483 1.00 74.94 315 GLU A O 1
ATOM 2607 N N . THR A 1 316 ? 54.049 -12.107 -84.377 1.00 72.62 316 THR A N 1
ATOM 2608 C CA . THR A 1 316 ? 53.709 -10.860 -83.674 1.00 72.62 316 THR A CA 1
ATOM 2609 C C . THR A 1 316 ? 52.311 -10.893 -83.059 1.00 72.62 316 THR A C 1
ATOM 2611 O O . THR A 1 316 ? 52.140 -10.420 -81.934 1.00 72.62 316 THR A O 1
ATOM 2614 N N . GLU A 1 317 ? 51.336 -11.506 -83.732 1.00 71.75 317 GLU A N 1
ATOM 2615 C CA . GLU A 1 317 ? 49.975 -11.671 -83.220 1.00 71.75 317 GLU A CA 1
ATOM 2616 C C . GLU A 1 317 ? 49.927 -12.679 -82.062 1.00 71.75 317 GLU A C 1
ATOM 2618 O O . GLU A 1 317 ? 49.310 -12.400 -81.036 1.00 71.75 317 GLU A O 1
ATOM 2623 N N . GLN A 1 318 ? 50.663 -13.793 -82.141 1.00 74.75 318 GLN A N 1
ATOM 2624 C CA . GLN A 1 318 ? 50.817 -14.745 -81.035 1.00 74.75 318 GLN A CA 1
ATOM 2625 C C . GLN A 1 318 ? 51.428 -14.070 -79.803 1.00 74.75 318 GLN A C 1
ATOM 2627 O O . GLN A 1 318 ? 50.848 -14.163 -78.723 1.00 74.75 318 GLN A O 1
ATOM 2632 N N . ARG A 1 319 ? 52.511 -13.293 -79.958 1.00 77.88 319 ARG A N 1
ATOM 2633 C CA . ARG A 1 319 ? 53.111 -12.522 -78.850 1.00 77.88 319 ARG A CA 1
ATOM 2634 C C . ARG A 1 319 ? 52.174 -11.451 -78.281 1.00 77.88 319 ARG A C 1
ATOM 2636 O O . ARG A 1 319 ? 52.266 -11.128 -77.097 1.00 77.88 319 ARG A O 1
ATOM 2643 N N . PHE A 1 320 ? 51.281 -10.884 -79.093 1.00 79.06 320 PHE A N 1
ATOM 2644 C CA . PHE A 1 320 ? 50.244 -9.965 -78.616 1.00 79.06 320 PHE A CA 1
ATOM 2645 C C . PHE A 1 320 ? 49.159 -10.709 -77.820 1.00 79.06 320 PHE A C 1
ATOM 2647 O O . PHE A 1 320 ? 48.806 -10.291 -76.717 1.00 79.06 320 PHE A O 1
ATOM 2654 N N . VAL A 1 321 ? 48.689 -11.851 -78.327 1.00 80.38 321 VAL A N 1
ATOM 2655 C CA . VAL A 1 321 ? 47.721 -12.735 -77.660 1.00 80.38 321 VAL A CA 1
ATOM 2656 C C . VAL A 1 321 ? 48.280 -13.311 -76.354 1.00 80.38 321 VAL A C 1
ATOM 2658 O O . VAL A 1 321 ? 47.535 -13.442 -75.386 1.00 80.38 321 VAL A O 1
ATOM 2661 N N . GLU A 1 322 ? 49.572 -13.629 -76.285 1.00 80.81 322 GLU A N 1
ATOM 2662 C CA . GLU A 1 322 ? 50.249 -14.046 -75.052 1.00 80.81 322 GLU A CA 1
ATOM 2663 C C . GLU A 1 322 ? 50.286 -12.914 -74.024 1.00 80.81 322 GLU A C 1
ATOM 2665 O O . GLU A 1 322 ? 49.794 -13.106 -72.914 1.00 80.81 322 GLU A O 1
ATOM 2670 N N . LYS A 1 323 ? 50.722 -11.706 -74.399 1.00 80.44 323 LYS A N 1
ATOM 2671 C CA . LYS A 1 323 ? 50.709 -10.543 -73.492 1.00 80.44 323 LYS A CA 1
ATOM 2672 C C . LYS A 1 323 ? 49.309 -10.159 -73.011 1.00 80.44 323 LYS A C 1
ATOM 2674 O O . LYS A 1 323 ? 49.137 -9.763 -71.861 1.00 80.44 323 LYS A O 1
ATOM 2679 N N . GLU A 1 324 ? 48.291 -10.287 -73.857 1.00 79.94 324 GLU A N 1
ATOM 2680 C CA . GLU A 1 324 ? 46.898 -10.038 -73.467 1.00 79.94 324 GLU A CA 1
ATOM 2681 C C . GLU A 1 324 ? 46.344 -11.165 -72.566 1.00 79.94 324 GLU A C 1
ATOM 2683 O O . GLU A 1 324 ? 45.538 -10.885 -71.678 1.00 79.94 324 GLU A O 1
ATOM 2688 N N . LYS A 1 325 ? 46.818 -12.417 -72.694 1.00 82.56 325 LYS A N 1
ATOM 2689 C CA . LYS A 1 325 ? 46.557 -13.486 -71.705 1.00 82.56 325 LYS A CA 1
ATOM 2690 C C . LYS A 1 325 ? 47.258 -13.204 -70.373 1.00 82.56 325 LYS A C 1
ATOM 2692 O O . LYS A 1 325 ? 46.605 -13.288 -69.338 1.00 82.56 325 LYS A O 1
ATOM 2697 N N . GLU A 1 326 ? 48.541 -12.841 -70.384 1.00 81.62 326 GLU A N 1
ATOM 2698 C CA . GLU A 1 326 ? 49.309 -12.465 -69.184 1.00 81.62 326 GLU A CA 1
ATOM 2699 C C . GLU A 1 326 ? 48.634 -11.315 -68.433 1.00 81.62 326 GLU A C 1
ATOM 2701 O O . GLU A 1 326 ? 48.377 -11.418 -67.234 1.00 81.62 326 GLU A O 1
ATOM 2706 N N . LYS A 1 327 ? 48.250 -10.256 -69.154 1.00 84.75 327 LYS A N 1
ATOM 2707 C CA . LYS A 1 327 ? 47.500 -9.121 -68.610 1.00 84.75 327 LYS A CA 1
ATOM 2708 C C . LYS A 1 327 ? 46.165 -9.550 -67.995 1.00 84.75 327 LYS A C 1
ATOM 2710 O O . LYS A 1 327 ? 45.852 -9.113 -66.892 1.00 84.75 327 LYS A O 1
ATOM 2715 N N . ARG A 1 328 ? 45.395 -10.430 -68.647 1.00 81.19 328 ARG A N 1
ATOM 2716 C CA . ARG A 1 328 ? 44.132 -10.955 -68.088 1.00 81.19 328 ARG A CA 1
ATOM 2717 C C . ARG A 1 328 ? 44.348 -11.810 -66.842 1.00 81.19 328 ARG A C 1
ATOM 2719 O O . ARG A 1 328 ? 43.558 -11.698 -65.909 1.00 81.19 328 ARG A O 1
ATOM 2726 N N . MET A 1 329 ? 45.413 -12.611 -66.789 1.00 83.44 329 MET A N 1
ATOM 2727 C CA . MET A 1 329 ? 45.780 -13.358 -65.581 1.00 83.44 329 MET A CA 1
ATOM 2728 C C . MET A 1 329 ? 46.181 -12.409 -64.443 1.00 83.44 329 MET A C 1
ATOM 2730 O O . MET A 1 329 ? 45.709 -12.582 -63.323 1.00 83.44 329 MET A O 1
ATOM 2734 N N . ALA A 1 330 ? 46.957 -11.358 -64.725 1.00 82.62 330 ALA A N 1
ATOM 2735 C CA . ALA A 1 330 ? 47.302 -10.331 -63.741 1.00 82.62 330 ALA A CA 1
ATOM 2736 C C . ALA A 1 330 ? 46.063 -9.561 -63.237 1.00 82.62 330 ALA A C 1
ATOM 2738 O O . ALA A 1 330 ? 45.887 -9.402 -62.031 1.00 82.62 330 ALA A O 1
ATOM 2739 N N . GLU A 1 331 ? 45.155 -9.150 -64.131 1.00 84.44 331 GLU A N 1
ATOM 2740 C CA . GLU A 1 331 ? 43.871 -8.547 -63.747 1.00 84.44 331 GLU A CA 1
ATOM 2741 C C . GLU A 1 331 ? 43.011 -9.497 -62.899 1.00 84.44 331 GLU A C 1
ATOM 2743 O O . GLU A 1 331 ? 42.345 -9.048 -61.967 1.00 84.44 331 GLU A O 1
ATOM 2748 N N . GLN A 1 332 ? 43.014 -10.800 -63.193 1.00 86.69 332 GLN A N 1
ATOM 2749 C CA . GLN A 1 332 ? 42.280 -11.798 -62.415 1.00 86.69 332 GLN A CA 1
ATOM 2750 C C . GLN A 1 332 ? 42.878 -11.981 -61.012 1.00 86.69 332 GLN A C 1
ATOM 2752 O O . GLN A 1 332 ? 42.120 -12.012 -60.044 1.00 86.69 332 GLN A O 1
ATOM 2757 N N . VAL A 1 333 ? 44.209 -12.030 -60.880 1.00 88.12 333 VAL A N 1
ATOM 2758 C CA . VAL A 1 333 ? 44.898 -12.083 -59.576 1.00 88.12 333 VAL A CA 1
ATOM 2759 C C . VAL A 1 333 ? 44.587 -10.836 -58.745 1.00 88.12 333 VAL A C 1
ATOM 2761 O O . VAL A 1 333 ? 44.163 -10.964 -57.601 1.00 88.12 333 VAL A O 1
ATOM 2764 N N . VAL A 1 334 ? 44.683 -9.634 -59.328 1.00 86.31 334 VAL A N 1
ATOM 2765 C CA . VAL A 1 334 ? 44.363 -8.378 -58.622 1.00 86.31 334 VAL A CA 1
ATOM 2766 C C . VAL A 1 334 ? 42.896 -8.333 -58.172 1.00 86.31 334 VAL A C 1
ATOM 2768 O O . VAL A 1 334 ? 42.606 -7.837 -57.082 1.00 86.31 334 VAL A O 1
ATOM 2771 N N . ARG A 1 335 ? 41.956 -8.876 -58.961 1.00 84.81 335 ARG A N 1
ATOM 2772 C CA . ARG A 1 335 ? 40.542 -8.990 -58.554 1.00 84.81 335 ARG A CA 1
ATOM 2773 C C . ARG A 1 335 ? 40.354 -9.957 -57.384 1.00 84.81 335 ARG A C 1
ATOM 2775 O O . ARG A 1 335 ? 39.646 -9.598 -56.449 1.00 84.81 335 ARG A O 1
ATOM 2782 N N . LEU A 1 336 ? 41.003 -11.123 -57.410 1.00 88.12 336 LEU A N 1
ATOM 2783 C CA . LEU A 1 336 ? 40.955 -12.100 -56.314 1.00 88.12 336 LEU A CA 1
ATOM 2784 C C . LEU A 1 336 ? 41.560 -11.525 -55.028 1.00 88.12 336 LEU A C 1
ATOM 2786 O O . LEU A 1 336 ? 40.892 -11.519 -54.002 1.00 88.12 336 LEU A O 1
ATOM 2790 N N . GLU A 1 337 ? 42.747 -10.917 -55.098 1.00 84.75 337 GLU A N 1
ATOM 2791 C CA . GLU A 1 337 ? 43.350 -10.210 -53.960 1.00 84.75 337 GLU A CA 1
ATOM 2792 C C . GLU A 1 337 ? 42.443 -9.103 -53.397 1.00 84.75 337 GLU A C 1
ATOM 2794 O O . GLU A 1 337 ? 42.426 -8.863 -52.191 1.00 84.75 337 GLU A O 1
ATOM 2799 N N . THR A 1 338 ? 41.724 -8.380 -54.261 1.00 86.06 338 THR A N 1
ATOM 2800 C CA . THR A 1 338 ? 40.794 -7.321 -53.836 1.00 86.06 338 THR A CA 1
ATOM 2801 C C . THR A 1 338 ? 39.561 -7.917 -53.157 1.00 86.06 338 THR A C 1
ATOM 2803 O O . THR A 1 338 ? 39.108 -7.386 -52.146 1.00 86.06 338 THR A O 1
ATOM 2806 N N . GLN A 1 339 ? 39.046 -9.039 -53.666 1.00 89.00 339 GLN A N 1
ATOM 2807 C CA . GLN A 1 339 ? 37.948 -9.771 -53.044 1.00 89.00 339 GLN A CA 1
ATOM 2808 C C . GLN A 1 339 ? 38.356 -10.321 -51.669 1.00 89.00 339 GLN A C 1
ATOM 2810 O O . GLN A 1 339 ? 37.665 -10.047 -50.694 1.00 89.00 339 GLN A O 1
ATOM 2815 N N . GLU A 1 340 ? 39.504 -10.995 -51.551 1.00 88.81 340 GLU A N 1
ATOM 2816 C CA . GLU A 1 340 ? 40.013 -11.513 -50.271 1.00 88.81 340 GLU A CA 1
ATOM 2817 C C . GLU A 1 340 ? 40.211 -10.401 -49.225 1.00 88.81 340 GLU A C 1
ATOM 2819 O O . GLU A 1 340 ? 39.901 -10.595 -48.047 1.00 88.81 340 GLU A O 1
ATOM 2824 N N . LYS A 1 341 ? 40.684 -9.218 -49.649 1.00 87.81 341 LYS A N 1
ATOM 2825 C CA . LYS A 1 341 ? 40.823 -8.033 -48.783 1.00 87.81 341 LYS A CA 1
ATOM 2826 C C . LYS A 1 341 ? 39.461 -7.495 -48.335 1.00 87.81 341 LYS A C 1
ATOM 2828 O O . LYS A 1 341 ? 39.310 -7.187 -47.156 1.00 87.81 341 LYS A O 1
ATOM 2833 N N . ASN A 1 342 ? 38.468 -7.435 -49.222 1.00 87.56 342 ASN A N 1
ATOM 2834 C CA . ASN A 1 342 ? 37.108 -7.012 -48.871 1.00 87.56 342 ASN A CA 1
ATOM 2835 C C . ASN A 1 342 ? 36.433 -8.008 -47.914 1.00 87.56 342 ASN A C 1
ATOM 2837 O O . ASN A 1 342 ? 35.936 -7.603 -46.869 1.00 87.56 342 ASN A O 1
ATOM 2841 N N . GLU A 1 343 ? 36.505 -9.311 -48.198 1.00 90.44 343 GLU A N 1
ATOM 2842 C CA . GLU A 1 343 ? 35.983 -10.360 -47.313 1.00 90.44 343 GLU A CA 1
ATOM 2843 C C . GLU A 1 343 ? 36.677 -10.363 -45.939 1.00 90.44 343 GLU A C 1
ATOM 2845 O O . GLU A 1 343 ? 36.077 -10.759 -44.941 1.00 90.44 343 GLU A O 1
ATOM 2850 N N . ALA A 1 344 ? 37.951 -9.957 -45.864 1.00 88.00 344 ALA A N 1
ATOM 2851 C CA . ALA A 1 344 ? 38.673 -9.800 -44.602 1.00 88.00 344 ALA A CA 1
ATOM 2852 C C . ALA A 1 344 ? 38.240 -8.546 -43.818 1.00 88.00 344 ALA A C 1
ATOM 2854 O O . ALA A 1 344 ? 38.247 -8.587 -42.588 1.00 88.00 344 ALA A O 1
ATOM 2855 N N . ILE A 1 345 ? 37.840 -7.469 -44.505 1.00 90.06 345 ILE A N 1
ATOM 2856 C CA . ILE A 1 345 ? 37.246 -6.272 -43.889 1.00 90.06 345 ILE A CA 1
ATOM 2857 C C . ILE A 1 345 ? 35.851 -6.600 -43.346 1.00 90.06 345 ILE A C 1
ATOM 2859 O O . ILE A 1 345 ? 35.601 -6.357 -42.171 1.00 90.06 345 ILE A O 1
ATOM 2863 N N . GLU A 1 346 ? 34.984 -7.246 -44.132 1.00 89.44 346 GLU A N 1
ATOM 2864 C CA . GLU A 1 346 ? 33.642 -7.648 -43.676 1.00 89.44 346 GLU A CA 1
ATOM 2865 C C . GLU A 1 346 ? 33.718 -8.556 -42.436 1.00 89.44 346 GLU A C 1
ATOM 2867 O O . GLU A 1 346 ? 33.043 -8.304 -41.438 1.00 89.44 346 GLU A O 1
ATOM 2872 N N . ARG A 1 347 ? 34.631 -9.540 -42.423 1.00 91.12 347 ARG A N 1
ATOM 2873 C CA . ARG A 1 347 ? 34.894 -10.385 -41.240 1.00 91.12 347 ARG A CA 1
ATOM 2874 C C . ARG A 1 347 ? 35.442 -9.615 -40.030 1.00 91.12 347 ARG A C 1
ATOM 2876 O O . ARG A 1 347 ? 35.240 -10.057 -38.898 1.00 91.12 347 ARG A O 1
ATOM 2883 N N . ALA A 1 348 ? 36.142 -8.499 -40.234 1.00 89.38 348 ALA A N 1
ATOM 2884 C CA . ALA A 1 348 ? 36.603 -7.637 -39.145 1.00 89.38 348 ALA A CA 1
ATOM 2885 C C . ALA A 1 348 ? 35.453 -6.783 -38.581 1.00 89.38 348 ALA A C 1
ATOM 2887 O O . ALA A 1 348 ? 35.286 -6.726 -37.361 1.00 89.38 348 ALA A O 1
ATOM 2888 N N . ASP A 1 349 ? 34.622 -6.208 -39.452 1.00 90.94 349 ASP A N 1
ATOM 2889 C CA . ASP A 1 349 ? 33.438 -5.428 -39.078 1.00 90.94 349 ASP A CA 1
ATOM 2890 C C . ASP A 1 349 ? 32.399 -6.296 -38.344 1.00 90.94 349 ASP A C 1
ATOM 2892 O O . ASP A 1 349 ? 31.856 -5.879 -37.318 1.00 90.94 349 ASP A O 1
ATOM 2896 N N . GLU A 1 350 ? 32.159 -7.532 -38.798 1.00 92.06 350 GLU A N 1
ATOM 2897 C CA . GLU A 1 350 ? 31.318 -8.513 -38.095 1.00 92.06 350 GLU A CA 1
ATOM 2898 C C . GLU A 1 350 ? 31.866 -8.844 -36.698 1.00 92.06 350 GLU A C 1
ATOM 2900 O O . GLU A 1 350 ? 31.110 -8.893 -35.721 1.00 92.06 350 GLU A O 1
ATOM 2905 N N . ALA A 1 351 ? 33.184 -9.037 -36.571 1.00 90.25 351 ALA A N 1
ATOM 2906 C CA . ALA A 1 351 ? 33.828 -9.318 -35.291 1.00 90.25 351 ALA A CA 1
ATOM 2907 C C . ALA A 1 351 ? 33.763 -8.116 -34.328 1.00 90.25 351 ALA A C 1
ATOM 2909 O O . ALA A 1 351 ? 33.553 -8.301 -33.123 1.00 90.25 351 ALA A O 1
ATOM 2910 N N . GLU A 1 352 ? 33.888 -6.885 -34.834 1.00 91.00 352 GLU A N 1
ATOM 2911 C CA . GLU A 1 352 ? 33.700 -5.676 -34.031 1.00 91.00 352 GLU A CA 1
ATOM 2912 C C . GLU A 1 352 ? 32.232 -5.492 -33.613 1.00 91.00 352 GLU A C 1
ATOM 2914 O O . GLU A 1 352 ? 31.962 -5.238 -32.436 1.00 91.00 352 GLU A O 1
ATOM 2919 N N . GLN A 1 353 ? 31.267 -5.714 -34.509 1.00 90.31 353 GLN A N 1
ATOM 2920 C CA . GLN A 1 353 ? 29.842 -5.698 -34.162 1.00 90.31 353 GLN A CA 1
ATOM 2921 C C . GLN A 1 353 ? 29.506 -6.755 -33.099 1.00 90.31 353 GLN A C 1
ATOM 2923 O O . GLN A 1 353 ? 28.845 -6.443 -32.106 1.00 90.31 353 GLN A O 1
ATOM 2928 N N . ALA A 1 354 ? 30.007 -7.987 -33.234 1.00 91.38 354 ALA A N 1
ATOM 2929 C CA . ALA A 1 354 ? 29.828 -9.043 -32.236 1.00 91.38 354 ALA A CA 1
ATOM 2930 C C . ALA A 1 354 ? 30.406 -8.652 -30.862 1.00 91.38 354 ALA A C 1
ATOM 2932 O O . ALA A 1 354 ? 29.756 -8.849 -29.830 1.00 91.38 354 ALA A O 1
ATOM 2933 N N . LYS A 1 355 ? 31.594 -8.034 -30.844 1.00 92.44 355 LYS A N 1
ATOM 2934 C CA . LYS A 1 355 ? 32.248 -7.509 -29.636 1.00 92.44 355 LYS A CA 1
ATOM 2935 C C . LYS A 1 355 ? 31.464 -6.353 -29.004 1.00 92.44 355 LYS A C 1
ATOM 2937 O O . LYS A 1 355 ? 31.308 -6.328 -27.784 1.00 92.44 355 LYS A O 1
ATOM 2942 N N . ASN A 1 356 ? 30.930 -5.432 -29.803 1.00 90.25 356 ASN A N 1
ATOM 2943 C CA . ASN A 1 356 ? 30.130 -4.304 -29.323 1.00 90.25 356 ASN A CA 1
ATOM 2944 C C . ASN A 1 356 ? 28.777 -4.769 -28.751 1.00 90.25 356 ASN A C 1
ATOM 2946 O O . ASN A 1 356 ? 28.405 -4.352 -27.653 1.00 90.25 356 ASN A O 1
ATOM 2950 N N . ASN A 1 357 ? 28.115 -5.730 -29.403 1.00 91.62 357 ASN A N 1
ATOM 2951 C CA . ASN A 1 357 ? 26.914 -6.397 -28.886 1.00 91.62 357 ASN A CA 1
ATOM 2952 C C . ASN A 1 357 ? 27.174 -7.107 -27.539 1.00 91.62 357 ASN A C 1
ATOM 2954 O O . ASN A 1 357 ? 26.338 -7.077 -26.636 1.00 91.62 357 ASN A O 1
ATOM 2958 N N . GLU A 1 358 ? 28.339 -7.738 -27.371 1.00 90.62 358 GLU A N 1
ATOM 2959 C CA . GLU A 1 358 ? 28.750 -8.367 -26.108 1.00 90.62 358 GLU A CA 1
ATOM 2960 C C . GLU A 1 358 ? 29.065 -7.337 -25.004 1.00 90.62 358 GLU A C 1
ATOM 2962 O O . GLU A 1 358 ? 28.691 -7.528 -23.844 1.00 90.62 358 GLU A O 1
ATOM 2967 N N . ILE A 1 359 ? 29.678 -6.201 -25.352 1.00 91.06 359 ILE A N 1
ATOM 2968 C CA . ILE A 1 359 ? 29.872 -5.069 -24.430 1.00 91.06 359 ILE A CA 1
ATOM 2969 C C . ILE A 1 359 ? 28.520 -4.496 -23.981 1.00 91.06 359 ILE A C 1
ATOM 2971 O O . ILE A 1 359 ? 28.351 -4.198 -22.796 1.00 91.06 359 ILE A O 1
ATOM 2975 N N . GLU A 1 360 ? 27.536 -4.373 -24.875 1.00 90.00 360 GLU A N 1
ATOM 2976 C CA . GLU A 1 360 ? 26.205 -3.882 -24.509 1.00 90.00 360 GLU A CA 1
ATOM 2977 C C . GLU A 1 360 ? 25.449 -4.857 -23.594 1.00 90.00 360 GLU A C 1
ATOM 2979 O O . GLU A 1 360 ? 24.892 -4.423 -22.581 1.00 90.00 360 GLU A O 1
ATOM 2984 N N . LYS A 1 361 ? 25.505 -6.173 -23.857 1.00 90.69 361 LYS A N 1
ATOM 2985 C CA . LYS A 1 361 ? 24.971 -7.195 -22.934 1.00 90.69 361 LYS A CA 1
ATOM 2986 C C . LYS A 1 361 ? 25.563 -7.044 -21.532 1.00 90.69 361 LYS A C 1
ATOM 2988 O O . LYS A 1 361 ? 24.816 -6.996 -20.557 1.00 90.69 361 LYS A O 1
ATOM 2993 N N . ARG A 1 362 ? 26.887 -6.884 -21.419 1.00 90.06 362 ARG A N 1
ATOM 2994 C CA . ARG A 1 362 ? 27.568 -6.660 -20.128 1.00 90.06 362 ARG A CA 1
ATOM 2995 C C . ARG A 1 362 ? 27.129 -5.355 -19.462 1.00 90.06 362 ARG A C 1
ATOM 2997 O O . ARG A 1 362 ? 26.845 -5.353 -18.269 1.00 90.06 362 ARG A O 1
ATOM 3004 N N . ARG A 1 363 ? 26.983 -4.265 -20.225 1.00 90.44 363 ARG A N 1
ATOM 3005 C CA . ARG A 1 363 ? 26.427 -2.985 -19.737 1.00 90.44 363 ARG A CA 1
ATOM 3006 C C . ARG A 1 363 ? 24.958 -3.085 -19.318 1.00 90.44 363 ARG A C 1
ATOM 3008 O O . ARG A 1 363 ? 24.512 -2.271 -18.513 1.00 90.44 363 ARG A O 1
ATOM 3015 N N . LYS A 1 364 ? 24.174 -4.021 -19.860 1.00 90.88 364 LYS A N 1
ATOM 3016 C CA . LYS A 1 364 ? 22.811 -4.305 -19.389 1.00 90.88 364 LYS A CA 1
ATOM 3017 C C . LYS A 1 364 ? 22.842 -5.068 -18.059 1.00 90.88 364 LYS A C 1
ATOM 3019 O O . LYS A 1 364 ? 22.280 -4.571 -17.091 1.00 90.88 364 LYS A O 1
ATOM 3024 N N . VAL A 1 365 ? 23.583 -6.176 -17.987 1.00 92.19 365 VAL A N 1
ATOM 3025 C CA . VAL A 1 365 ? 23.718 -6.990 -16.763 1.00 92.19 365 VAL A CA 1
ATOM 3026 C C . VAL A 1 365 ? 24.291 -6.180 -15.594 1.00 92.19 365 VAL A C 1
ATOM 3028 O O . VAL A 1 365 ? 23.810 -6.300 -14.473 1.00 92.19 365 VAL A O 1
ATOM 3031 N N . GLU A 1 366 ? 25.275 -5.306 -15.830 1.00 90.06 366 GLU A N 1
ATOM 3032 C CA . GLU A 1 366 ? 25.838 -4.471 -14.760 1.00 90.06 366 GLU A CA 1
ATOM 3033 C C . GLU A 1 366 ? 24.849 -3.391 -14.274 1.00 90.06 366 GLU A C 1
ATOM 3035 O O . GLU A 1 366 ? 24.807 -3.112 -13.080 1.00 90.06 366 GLU A O 1
ATOM 3040 N N . ARG A 1 367 ? 23.985 -2.847 -15.149 1.00 91.88 367 ARG A N 1
ATOM 3041 C CA . ARG A 1 367 ? 22.877 -1.960 -14.735 1.00 91.88 367 ARG A CA 1
ATOM 3042 C C . ARG A 1 367 ? 21.828 -2.709 -13.911 1.00 91.88 367 ARG A C 1
ATOM 3044 O O . ARG A 1 367 ? 21.391 -2.202 -12.885 1.00 91.88 367 ARG A O 1
ATOM 3051 N N . GLU A 1 368 ? 21.452 -3.918 -14.324 1.00 91.50 368 GLU A N 1
ATOM 3052 C CA . GLU A 1 368 ? 20.520 -4.778 -13.578 1.00 91.50 368 GLU A CA 1
ATOM 3053 C C . GLU A 1 368 ? 21.090 -5.130 -12.193 1.00 91.50 368 GLU A C 1
ATOM 3055 O O . GLU A 1 368 ? 20.408 -4.984 -11.181 1.00 91.50 368 GLU A O 1
ATOM 3060 N N . LYS A 1 369 ? 22.382 -5.468 -12.121 1.00 93.25 369 LYS A N 1
ATOM 3061 C CA . LYS A 1 369 ? 23.125 -5.689 -10.873 1.00 93.25 369 LYS A CA 1
ATOM 3062 C C . LYS A 1 369 ? 23.182 -4.443 -9.980 1.00 93.25 369 LYS A C 1
ATOM 3064 O O . LYS A 1 369 ? 22.994 -4.571 -8.775 1.00 93.25 369 LYS A O 1
ATOM 3069 N N . GLN A 1 370 ? 23.389 -3.249 -10.537 1.00 89.88 370 GLN A N 1
ATOM 3070 C CA . GLN A 1 370 ? 23.356 -1.990 -9.775 1.00 89.88 370 GLN A CA 1
ATOM 3071 C C . GLN A 1 370 ? 21.960 -1.685 -9.212 1.00 89.88 370 GLN A C 1
ATOM 3073 O O . GLN A 1 370 ? 21.850 -1.309 -8.047 1.00 89.88 370 GLN A O 1
ATOM 3078 N N . MET A 1 371 ? 20.895 -1.920 -9.988 1.00 90.31 371 MET A N 1
ATOM 3079 C CA . MET A 1 371 ? 19.515 -1.801 -9.500 1.00 90.31 371 MET A CA 1
ATOM 3080 C C . MET A 1 371 ? 19.229 -2.779 -8.353 1.00 90.31 371 MET A C 1
ATOM 3082 O O . MET A 1 371 ? 18.690 -2.367 -7.330 1.00 90.31 371 MET A O 1
ATOM 3086 N N . ILE A 1 372 ? 19.658 -4.039 -8.478 1.00 92.62 372 ILE A N 1
ATOM 3087 C CA . ILE A 1 372 ? 19.513 -5.056 -7.424 1.00 92.62 372 ILE A CA 1
ATOM 3088 C C . ILE A 1 372 ? 20.299 -4.667 -6.159 1.00 92.62 372 ILE A C 1
ATOM 3090 O O . ILE A 1 372 ? 19.820 -4.900 -5.052 1.00 92.62 372 ILE A O 1
ATOM 3094 N N . VAL A 1 373 ? 21.483 -4.056 -6.278 1.00 93.50 373 VAL A N 1
ATOM 3095 C CA . VAL A 1 373 ? 22.238 -3.554 -5.112 1.00 93.50 373 VAL A CA 1
ATOM 3096 C C . VAL A 1 373 ? 21.479 -2.426 -4.403 1.00 93.50 373 VAL A C 1
ATOM 3098 O O . VAL A 1 373 ? 21.323 -2.489 -3.185 1.00 93.50 373 VAL A O 1
ATOM 3101 N N . LEU A 1 374 ? 20.948 -1.452 -5.150 1.00 92.38 374 LEU A N 1
ATOM 3102 C CA . LEU A 1 374 ? 20.141 -0.355 -4.597 1.00 92.38 374 LEU A CA 1
ATOM 3103 C C . LEU A 1 374 ? 18.855 -0.861 -3.923 1.00 92.38 374 LEU A C 1
ATOM 3105 O O . LEU A 1 374 ? 18.506 -0.398 -2.839 1.00 92.38 374 LEU A O 1
ATOM 3109 N N . GLU A 1 375 ? 18.173 -1.837 -4.524 1.00 93.81 375 GLU A N 1
ATOM 3110 C CA . GLU A 1 375 ? 16.981 -2.471 -3.949 1.00 93.81 375 GLU A CA 1
ATOM 3111 C C . GLU A 1 375 ? 17.311 -3.223 -2.648 1.00 93.81 375 GLU A C 1
ATOM 3113 O O . GLU A 1 375 ? 16.614 -3.060 -1.648 1.00 93.81 375 GLU A O 1
ATOM 3118 N N . ASN A 1 376 ? 18.415 -3.977 -2.605 1.00 90.56 376 ASN A N 1
ATOM 3119 C CA . ASN A 1 376 ? 18.864 -4.648 -1.380 1.00 90.56 376 ASN A CA 1
ATOM 3120 C C . ASN A 1 376 ? 19.262 -3.657 -0.272 1.00 90.56 376 ASN A C 1
ATOM 3122 O O . ASN A 1 376 ? 19.010 -3.926 0.902 1.00 90.56 376 ASN A O 1
ATOM 3126 N N . GLU A 1 377 ? 19.850 -2.508 -0.613 1.00 94.00 377 GLU A N 1
ATOM 3127 C CA . GLU A 1 377 ? 20.171 -1.455 0.357 1.00 94.00 377 GLU A CA 1
ATOM 3128 C C . GLU A 1 377 ? 18.904 -0.774 0.903 1.00 94.00 377 GLU A C 1
ATOM 3130 O O . GLU A 1 377 ? 18.769 -0.598 2.116 1.00 94.00 377 GLU A O 1
ATOM 3135 N N . GLN A 1 378 ? 17.919 -0.488 0.044 1.00 92.62 378 GLN A N 1
ATOM 3136 C CA . GLN A 1 378 ? 16.601 -0.002 0.469 1.00 92.62 378 GLN A CA 1
ATOM 3137 C C . GLN A 1 378 ? 15.889 -1.013 1.379 1.00 92.62 378 GLN A C 1
ATOM 3139 O O . GLN A 1 378 ? 15.427 -0.644 2.459 1.00 92.62 378 GLN A O 1
ATOM 3144 N N . LEU A 1 379 ? 15.865 -2.295 1.001 1.00 93.56 379 LEU A N 1
ATOM 3145 C CA . LEU A 1 379 ? 15.292 -3.369 1.815 1.00 93.56 379 LEU A CA 1
ATOM 3146 C C . LEU A 1 379 ? 16.022 -3.528 3.154 1.00 93.56 379 LEU A C 1
ATOM 3148 O O . LEU A 1 379 ? 15.372 -3.772 4.170 1.00 93.56 379 LEU A O 1
ATOM 3152 N N . LYS A 1 380 ? 17.349 -3.365 3.201 1.00 94.00 380 LYS A N 1
ATOM 3153 C CA . LYS A 1 380 ? 18.109 -3.374 4.460 1.00 94.00 380 LYS A CA 1
ATOM 3154 C C . LYS A 1 380 ? 17.666 -2.231 5.379 1.00 94.00 380 LYS A C 1
ATOM 3156 O O . LYS A 1 380 ? 17.407 -2.470 6.556 1.00 94.00 380 LYS A O 1
ATOM 3161 N N . ASN A 1 381 ? 17.536 -1.020 4.841 1.00 93.69 381 ASN A N 1
ATOM 3162 C CA . ASN A 1 381 ? 17.138 0.162 5.606 1.00 93.69 381 ASN A CA 1
ATOM 3163 C C . ASN A 1 381 ? 15.678 0.063 6.096 1.00 93.69 381 ASN A C 1
ATOM 3165 O O . ASN A 1 381 ? 15.394 0.385 7.249 1.00 93.69 381 ASN A O 1
ATOM 3169 N N . GLU A 1 382 ? 14.767 -0.466 5.271 1.00 93.69 382 GLU A N 1
ATOM 3170 C CA . GLU A 1 382 ? 13.376 -0.756 5.658 1.00 93.69 382 GLU A CA 1
ATOM 3171 C C . GLU A 1 382 ? 13.321 -1.803 6.790 1.00 93.69 382 GLU A C 1
ATOM 3173 O O . GLU A 1 382 ? 12.623 -1.609 7.785 1.00 93.69 382 GLU A O 1
ATOM 3178 N N . ASN A 1 383 ? 14.123 -2.875 6.701 1.00 91.94 383 ASN A N 1
ATOM 3179 C CA . ASN A 1 383 ? 14.244 -3.884 7.760 1.00 91.94 383 ASN A CA 1
ATOM 3180 C C . ASN A 1 383 ? 14.827 -3.313 9.066 1.00 91.94 383 ASN A C 1
ATOM 3182 O O . ASN A 1 383 ? 14.386 -3.700 10.149 1.00 91.94 383 ASN A O 1
ATOM 3186 N N . GLU A 1 384 ? 15.796 -2.393 9.002 1.00 95.25 384 GLU A N 1
ATOM 3187 C CA . GLU A 1 384 ? 16.304 -1.700 10.194 1.00 95.25 384 GLU A CA 1
ATOM 3188 C C . GLU A 1 384 ? 15.244 -0.760 10.804 1.00 95.25 384 GLU A C 1
ATOM 3190 O O . GLU A 1 384 ? 15.116 -0.729 12.031 1.00 95.25 384 GLU A O 1
ATOM 3195 N N . ARG A 1 385 ? 14.407 -0.090 9.992 1.00 94.75 385 ARG A N 1
ATOM 3196 C CA . ARG A 1 385 ? 13.269 0.706 10.496 1.00 94.75 385 ARG A CA 1
ATOM 3197 C C . ARG A 1 385 ? 12.234 -0.175 11.204 1.00 94.75 385 ARG A C 1
ATOM 3199 O O . ARG A 1 385 ? 11.945 0.068 12.372 1.00 94.75 385 ARG A O 1
ATOM 3206 N N . ILE A 1 386 ? 11.780 -1.256 10.563 1.00 94.56 386 ILE A N 1
ATOM 3207 C CA . ILE A 1 386 ? 10.829 -2.231 11.136 1.00 94.56 386 ILE A CA 1
ATOM 3208 C C . ILE A 1 386 ? 11.374 -2.853 12.434 1.00 94.56 386 ILE A C 1
ATOM 3210 O O . ILE A 1 386 ? 10.638 -3.077 13.395 1.00 94.56 386 ILE A O 1
ATOM 3214 N N . LYS A 1 387 ? 12.685 -3.113 12.509 1.00 94.44 387 LYS A N 1
ATOM 3215 C CA . LYS A 1 387 ? 13.343 -3.637 13.717 1.00 94.44 387 LYS A CA 1
ATOM 3216 C C . LYS A 1 387 ? 13.331 -2.638 14.883 1.00 94.44 387 LYS A C 1
ATOM 3218 O O . LYS A 1 387 ? 13.262 -3.075 16.034 1.00 94.44 387 LYS A O 1
ATOM 3223 N N . ASN A 1 388 ? 13.384 -1.336 14.599 1.00 93.94 388 ASN A N 1
ATOM 3224 C CA . ASN A 1 388 ? 13.263 -0.276 15.600 1.00 93.94 388 ASN A CA 1
ATOM 3225 C C . ASN A 1 388 ? 11.797 -0.063 16.016 1.00 93.94 388 ASN A C 1
ATOM 3227 O O . ASN A 1 388 ? 11.519 -0.076 17.212 1.00 93.94 388 ASN A O 1
ATOM 3231 N N . GLU A 1 389 ? 10.859 -0.013 15.065 1.00 94.25 389 GLU A N 1
ATOM 3232 C CA . GLU A 1 389 ? 9.406 0.018 15.324 1.00 94.25 389 GLU A CA 1
ATOM 3233 C C . GLU A 1 389 ? 8.984 -1.144 16.249 1.00 94.25 389 GLU A C 1
ATOM 3235 O O . GLU A 1 389 ? 8.370 -0.939 17.294 1.00 94.25 389 GLU A O 1
ATOM 3240 N N . LEU A 1 390 ? 9.430 -2.371 15.947 1.00 94.44 390 LEU A N 1
ATOM 3241 C CA . LEU A 1 390 ? 9.185 -3.567 16.763 1.00 94.44 390 LEU A CA 1
ATOM 3242 C C . LEU A 1 390 ? 9.853 -3.516 18.152 1.00 94.44 390 LEU A C 1
ATOM 3244 O O . LEU A 1 390 ? 9.442 -4.239 19.065 1.00 94.44 390 LEU A O 1
ATOM 3248 N N . LYS A 1 391 ? 10.910 -2.716 18.333 1.00 94.25 391 LYS A N 1
ATOM 3249 C CA . LYS A 1 391 ? 11.536 -2.489 19.644 1.00 94.25 391 LYS A CA 1
ATOM 3250 C C . LYS A 1 391 ? 10.693 -1.512 20.465 1.00 94.25 391 LYS A C 1
ATOM 3252 O O . LYS A 1 391 ? 10.401 -1.811 21.620 1.00 94.25 391 LYS A O 1
ATOM 3257 N N . GLU A 1 392 ? 10.267 -0.406 19.860 1.00 93.88 392 GLU A N 1
ATOM 3258 C CA . GLU A 1 392 ? 9.398 0.595 20.486 1.00 93.88 392 GLU A CA 1
ATOM 3259 C C . GLU A 1 392 ? 8.033 0.005 20.857 1.00 93.88 392 GLU A C 1
ATOM 3261 O O . GLU A 1 392 ? 7.572 0.202 21.977 1.00 93.88 392 GLU A O 1
ATOM 3266 N N . GLU A 1 393 ? 7.416 -0.814 19.999 1.00 93.44 393 GLU A N 1
ATOM 3267 C CA . GLU A 1 393 ? 6.152 -1.489 20.325 1.00 93.44 393 GLU A CA 1
ATOM 3268 C C . GLU A 1 393 ? 6.304 -2.462 21.509 1.00 93.44 393 GLU A C 1
ATOM 3270 O O . GLU A 1 393 ? 5.441 -2.516 22.387 1.00 93.44 393 GLU A O 1
ATOM 3275 N N . LYS A 1 394 ? 7.431 -3.183 21.611 1.00 93.62 394 LYS A N 1
ATOM 3276 C CA . LYS A 1 394 ? 7.735 -4.033 22.780 1.00 93.62 394 LYS A CA 1
ATOM 3277 C C . LYS A 1 394 ? 7.949 -3.224 24.058 1.00 93.62 394 LYS A C 1
ATOM 3279 O O . LYS A 1 394 ? 7.626 -3.714 25.140 1.00 93.62 394 LYS A O 1
ATOM 3284 N N . GLU A 1 395 ? 8.489 -2.015 23.955 1.00 94.94 395 GLU A N 1
ATOM 3285 C CA . GLU A 1 395 ? 8.687 -1.112 25.091 1.00 94.94 395 GLU A CA 1
ATOM 3286 C C . GLU A 1 395 ? 7.355 -0.487 25.534 1.00 94.94 395 GLU A C 1
ATOM 3288 O O . GLU A 1 395 ? 6.988 -0.586 26.703 1.00 94.94 395 GLU A O 1
ATOM 3293 N N . ASN A 1 396 ? 6.550 0.004 24.588 1.00 93.06 396 ASN A N 1
ATOM 3294 C CA . ASN A 1 396 ? 5.181 0.472 24.817 1.00 93.06 396 ASN A CA 1
ATOM 3295 C C . ASN A 1 396 ? 4.292 -0.617 25.431 1.00 93.06 396 ASN A C 1
ATOM 3297 O O . ASN A 1 396 ? 3.558 -0.353 26.383 1.00 93.06 396 ASN A O 1
ATOM 3301 N N . ARG A 1 397 ? 4.403 -1.862 24.953 1.00 92.19 397 ARG A N 1
ATOM 3302 C CA . ARG A 1 397 ? 3.693 -3.009 25.528 1.00 92.19 397 ARG A CA 1
ATOM 3303 C C . ARG A 1 397 ? 4.123 -3.295 26.968 1.00 92.19 397 ARG A C 1
ATOM 3305 O O . ARG A 1 397 ? 3.253 -3.504 27.805 1.00 92.19 397 ARG A O 1
ATOM 3312 N N . ARG A 1 398 ? 5.422 -3.256 27.285 1.00 92.50 398 ARG A N 1
ATOM 3313 C CA . ARG A 1 398 ? 5.910 -3.388 28.673 1.00 92.50 398 ARG A CA 1
ATOM 3314 C C . ARG A 1 398 ? 5.387 -2.266 29.566 1.00 92.50 398 ARG A C 1
ATOM 3316 O O . ARG A 1 398 ? 4.942 -2.539 30.674 1.00 92.50 398 ARG A O 1
ATOM 3323 N N . ASN A 1 399 ? 5.391 -1.027 29.078 1.00 93.00 399 ASN A N 1
ATOM 3324 C CA . ASN A 1 399 ? 4.864 0.125 29.809 1.00 93.00 399 ASN A CA 1
ATOM 3325 C C . ASN A 1 399 ? 3.354 -0.021 30.075 1.00 93.00 399 ASN A C 1
ATOM 3327 O O . ASN A 1 399 ? 2.886 0.286 31.172 1.00 93.00 399 ASN A O 1
ATOM 3331 N N . PHE A 1 400 ? 2.598 -0.556 29.109 1.00 93.31 400 PHE A N 1
ATOM 3332 C CA . PHE A 1 400 ? 1.183 -0.886 29.283 1.00 93.31 400 PHE A CA 1
ATOM 3333 C C . PHE A 1 400 ? 0.967 -2.043 30.271 1.00 93.31 400 PHE A C 1
ATOM 3335 O O . PHE A 1 400 ? 0.107 -1.935 31.139 1.00 93.31 400 PHE A O 1
ATOM 3342 N N . GLU A 1 401 ? 1.754 -3.120 30.187 1.00 91.75 401 GLU A N 1
ATOM 3343 C CA . GLU A 1 401 ? 1.692 -4.255 31.119 1.00 91.75 401 GLU A CA 1
ATOM 3344 C C . GLU A 1 401 ? 1.999 -3.802 32.561 1.00 91.75 401 GLU A C 1
ATOM 3346 O O . GLU A 1 401 ? 1.225 -4.103 33.466 1.00 91.75 401 GLU A O 1
ATOM 3351 N N . VAL A 1 402 ? 3.041 -2.988 32.781 1.00 93.94 402 VAL A N 1
ATOM 3352 C CA . VAL A 1 402 ? 3.357 -2.391 34.097 1.00 93.94 402 VAL A CA 1
ATOM 3353 C C . VAL A 1 402 ? 2.204 -1.526 34.618 1.00 93.94 402 VAL A C 1
ATOM 3355 O O . VAL A 1 402 ? 1.790 -1.696 35.765 1.00 93.94 402 VAL A O 1
ATOM 3358 N N . LYS A 1 403 ? 1.636 -0.643 33.782 1.00 93.25 403 LYS A N 1
ATOM 3359 C CA . LYS A 1 403 ? 0.486 0.197 34.163 1.00 93.25 403 LYS A CA 1
ATOM 3360 C C . LYS A 1 403 ? -0.751 -0.642 34.499 1.00 93.25 403 LYS A C 1
ATOM 3362 O O . LYS A 1 403 ? -1.442 -0.356 35.473 1.00 93.25 403 LYS A O 1
ATOM 3367 N N . TYR A 1 404 ? -1.019 -1.687 33.719 1.00 92.94 404 TYR A N 1
ATOM 3368 C CA . TYR A 1 404 ? -2.126 -2.612 33.951 1.00 92.94 404 TYR A CA 1
ATOM 3369 C C . TYR A 1 404 ? -1.983 -3.334 35.297 1.00 92.94 404 TYR A C 1
ATOM 3371 O O . TYR A 1 404 ? -2.945 -3.373 36.066 1.00 92.94 404 TYR A O 1
ATOM 3379 N N . TYR A 1 405 ? -0.791 -3.845 35.626 1.00 92.56 405 TYR A N 1
ATOM 3380 C CA . TYR A 1 405 ? -0.555 -4.479 36.925 1.00 92.56 405 TYR A CA 1
ATOM 3381 C C . TYR A 1 405 ? -0.693 -3.487 38.086 1.00 92.56 405 TYR A C 1
ATOM 3383 O O . TYR A 1 405 ? -1.371 -3.818 39.057 1.00 92.56 405 TYR A O 1
ATOM 3391 N N . SER A 1 406 ? -0.178 -2.255 37.973 1.00 92.38 406 SER A N 1
ATOM 3392 C CA . SER A 1 406 ? -0.351 -1.252 39.036 1.00 92.38 406 SER A CA 1
ATOM 3393 C C . SER A 1 406 ? -1.814 -0.818 39.213 1.00 92.38 406 SER A C 1
ATOM 3395 O O . SER A 1 406 ? -2.254 -0.560 40.328 1.00 92.38 406 SER A O 1
ATOM 3397 N N . GLU A 1 407 ? -2.602 -0.761 38.132 1.00 93.12 407 GLU A N 1
ATOM 3398 C CA . GLU A 1 407 ? -4.051 -0.534 38.224 1.00 93.12 407 GLU A CA 1
ATOM 3399 C C . GLU A 1 407 ? -4.801 -1.709 38.866 1.00 93.12 407 GLU A C 1
ATOM 3401 O O . GLU A 1 407 ? -5.813 -1.488 39.532 1.00 93.12 407 GLU A O 1
ATOM 3406 N N . CYS A 1 408 ? -4.347 -2.950 38.663 1.00 90.25 408 CYS A N 1
ATOM 3407 C CA . CYS A 1 408 ? -4.922 -4.122 39.324 1.00 90.25 408 CYS A CA 1
ATOM 3408 C C . CYS A 1 408 ? -4.606 -4.114 40.825 1.00 90.25 408 CYS A C 1
ATOM 3410 O O . CYS A 1 408 ? -5.519 -4.260 41.632 1.00 90.25 408 CYS A O 1
ATOM 3412 N N . GLU A 1 409 ? -3.351 -3.848 41.195 1.00 93.38 409 GLU A N 1
ATOM 3413 C CA . GLU A 1 409 ? -2.904 -3.725 42.587 1.00 93.38 409 GLU A CA 1
ATOM 3414 C C . GLU A 1 409 ? -3.666 -2.611 43.328 1.00 93.38 409 GLU A C 1
ATOM 3416 O O . GLU A 1 409 ? -4.202 -2.841 44.410 1.00 93.38 409 GLU A O 1
ATOM 3421 N N . GLN A 1 410 ? -3.836 -1.433 42.714 1.00 90.81 410 GLN A N 1
ATOM 3422 C CA . GLN A 1 410 ? -4.656 -0.352 43.280 1.00 90.81 410 GLN A CA 1
ATOM 3423 C C . GLN A 1 410 ? -6.129 -0.750 43.465 1.00 90.81 410 GLN A C 1
ATOM 3425 O O . GLN A 1 410 ? -6.732 -0.408 44.484 1.00 90.81 410 GLN A O 1
ATOM 3430 N N . LYS A 1 411 ? -6.722 -1.487 42.514 1.00 92.12 411 LYS A N 1
ATOM 3431 C CA . LYS A 1 411 ? -8.103 -1.994 42.632 1.00 92.12 411 LYS A CA 1
ATOM 3432 C C . LYS A 1 411 ? -8.232 -3.052 43.731 1.00 92.12 411 LYS A C 1
ATOM 3434 O O . LYS A 1 411 ? -9.255 -3.084 44.410 1.00 92.12 411 LYS A O 1
ATOM 3439 N N . GLU A 1 412 ? -7.211 -3.879 43.941 1.00 93.31 412 GLU A N 1
ATOM 3440 C CA . GLU A 1 412 ? -7.185 -4.880 45.010 1.00 93.31 412 GLU A CA 1
ATOM 3441 C C . GLU A 1 412 ? -6.995 -4.241 46.396 1.00 93.31 412 GLU A C 1
ATOM 3443 O O . GLU A 1 412 ? -7.718 -4.590 47.329 1.00 93.31 412 GLU A O 1
ATOM 3448 N N . ILE A 1 413 ? -6.136 -3.222 46.521 1.00 92.94 413 ILE A N 1
ATOM 3449 C CA . ILE A 1 413 ? -6.024 -2.387 47.731 1.00 92.94 413 ILE A CA 1
ATOM 3450 C C . ILE A 1 413 ? -7.379 -1.737 48.056 1.00 92.94 413 ILE A C 1
ATOM 3452 O O . ILE A 1 413 ? -7.908 -1.953 49.145 1.00 92.94 413 ILE A O 1
ATOM 3456 N N . MET A 1 414 ? -7.990 -1.036 47.092 1.00 90.00 414 MET A N 1
ATOM 3457 C CA . MET A 1 414 ? -9.315 -0.414 47.250 1.00 90.00 414 MET A CA 1
ATOM 3458 C C . MET A 1 414 ? -10.386 -1.433 47.668 1.00 90.00 414 MET A C 1
ATOM 3460 O O . MET A 1 414 ? -11.169 -1.177 48.582 1.00 90.00 414 MET A O 1
ATOM 3464 N N . LYS A 1 415 ? -10.417 -2.616 47.037 1.00 93.06 415 LYS A N 1
ATOM 3465 C CA . LYS A 1 415 ? -11.331 -3.710 47.401 1.00 93.06 415 LYS A CA 1
ATOM 3466 C C . LYS A 1 415 ? -11.145 -4.128 48.862 1.00 93.06 415 LYS A C 1
ATOM 3468 O O . LYS A 1 415 ? -12.132 -4.248 49.586 1.00 93.06 415 LYS A O 1
ATOM 3473 N N . ASN A 1 416 ? -9.903 -4.310 49.303 1.00 92.38 416 ASN A N 1
ATOM 3474 C CA . ASN A 1 416 ? -9.587 -4.707 50.674 1.00 92.38 416 ASN A CA 1
ATOM 3475 C C . ASN A 1 416 ? -9.962 -3.612 51.695 1.00 92.38 416 ASN A C 1
ATOM 3477 O O . ASN A 1 416 ? -10.445 -3.925 52.785 1.00 92.38 416 ASN A O 1
ATOM 3481 N N . GLU A 1 417 ? -9.817 -2.330 51.347 1.00 92.56 417 GLU A N 1
ATOM 3482 C CA . GLU A 1 417 ? -10.279 -1.199 52.168 1.00 92.56 417 GLU A CA 1
ATOM 3483 C C . GLU A 1 417 ? -11.814 -1.142 52.276 1.00 92.56 417 GLU A C 1
ATOM 3485 O O . GLU A 1 417 ? -12.353 -0.944 53.374 1.00 92.56 417 GLU A O 1
ATOM 3490 N N . TYR A 1 418 ? -12.539 -1.386 51.177 1.00 89.88 418 TYR A N 1
ATOM 3491 C CA . TYR A 1 418 ? -14.000 -1.507 51.196 1.00 89.88 418 TYR A CA 1
ATOM 3492 C C . TYR A 1 418 ? -14.469 -2.712 52.022 1.00 89.88 418 TYR A C 1
ATOM 3494 O O . TYR A 1 418 ? -15.374 -2.561 52.844 1.00 89.88 418 TYR A O 1
ATOM 3502 N N . GLU A 1 419 ? -13.843 -3.884 51.882 1.00 92.19 419 GLU A N 1
ATOM 3503 C CA . GLU A 1 419 ? -14.184 -5.076 52.674 1.00 92.19 419 GLU A CA 1
ATOM 3504 C C . GLU A 1 419 ? -13.932 -4.853 54.176 1.00 92.19 419 GLU A C 1
ATOM 3506 O O . GLU A 1 419 ? -14.807 -5.149 54.993 1.00 92.19 419 GLU A O 1
ATOM 3511 N N . GLN A 1 420 ? -12.812 -4.223 54.557 1.00 90.56 420 GLN A N 1
ATOM 3512 C CA . GLN A 1 420 ? -12.576 -3.804 55.947 1.00 90.56 420 GLN A CA 1
ATOM 3513 C C . GLN A 1 420 ? -13.619 -2.800 56.453 1.00 90.56 420 GLN A C 1
ATOM 3515 O O . GLN A 1 420 ? -13.999 -2.845 57.624 1.00 90.56 420 GLN A O 1
ATOM 3520 N N . THR A 1 421 ? -14.066 -1.871 55.607 1.00 89.56 421 THR A N 1
ATOM 3521 C CA . THR A 1 421 ? -15.068 -0.856 55.974 1.00 89.56 421 THR A CA 1
ATOM 3522 C C . THR A 1 421 ? -16.443 -1.491 56.185 1.00 89.56 421 THR A C 1
ATOM 3524 O O . THR A 1 421 ? -17.102 -1.216 57.187 1.00 89.56 421 THR A O 1
ATOM 3527 N N . ILE A 1 422 ? -16.831 -2.423 55.311 1.00 91.44 422 ILE A N 1
ATOM 3528 C CA . ILE A 1 422 ? -18.040 -3.244 55.450 1.00 91.44 422 ILE A CA 1
ATOM 3529 C C . ILE A 1 422 ? -17.983 -4.090 56.731 1.00 91.44 422 ILE A C 1
ATOM 3531 O O . ILE A 1 422 ? -18.982 -4.191 57.444 1.00 91.44 422 ILE A O 1
ATOM 3535 N N . GLU A 1 423 ? -16.833 -4.675 57.075 1.00 91.00 423 GLU A N 1
ATOM 3536 C CA . GLU A 1 423 ? -16.707 -5.473 58.300 1.00 91.00 423 GLU A CA 1
ATOM 3537 C C . GLU A 1 423 ? -16.771 -4.603 59.570 1.00 91.00 423 GLU A C 1
ATOM 3539 O O . GLU A 1 423 ? -17.466 -4.958 60.526 1.00 91.00 423 GLU A O 1
ATOM 3544 N N . LYS A 1 424 ? -16.157 -3.410 59.560 1.00 89.88 424 LYS A N 1
ATOM 3545 C CA . LYS A 1 424 ? -16.304 -2.399 60.627 1.00 89.88 424 LYS A CA 1
ATOM 3546 C C . LYS A 1 424 ? -17.761 -1.948 60.783 1.00 89.88 424 LYS A C 1
ATOM 3548 O O . LYS A 1 424 ? -18.247 -1.836 61.911 1.00 89.88 424 LYS A O 1
ATOM 3553 N N . GLU A 1 425 ? -18.498 -1.751 59.686 1.00 89.62 425 GLU A N 1
ATOM 3554 C CA . GLU A 1 425 ? -19.942 -1.496 59.744 1.00 89.62 425 GLU A CA 1
ATOM 3555 C C . GLU A 1 425 ? -20.721 -2.665 60.361 1.00 89.62 425 GLU A C 1
ATOM 3557 O O . GLU A 1 425 ? -21.569 -2.422 61.219 1.00 89.62 425 GLU A O 1
ATOM 3562 N N . LYS A 1 426 ? -20.463 -3.921 59.963 1.00 91.00 426 LYS A N 1
ATOM 3563 C CA . LYS A 1 426 ? -21.130 -5.100 60.555 1.00 91.00 426 LYS A CA 1
ATOM 3564 C C . LYS A 1 426 ? -20.890 -5.175 62.061 1.00 91.00 426 LYS A C 1
ATOM 3566 O O . LYS A 1 426 ? -21.834 -5.408 62.814 1.00 91.00 426 LYS A O 1
ATOM 3571 N N . GLN A 1 427 ? -19.653 -4.943 62.504 1.00 88.94 427 GLN A N 1
ATOM 3572 C CA . GLN A 1 427 ? -19.293 -4.918 63.924 1.00 88.94 427 GLN A CA 1
ATOM 3573 C C . GLN A 1 427 ? -20.013 -3.785 64.665 1.00 88.94 427 GLN A C 1
ATOM 3575 O O . GLN A 1 427 ? -20.601 -4.023 65.718 1.00 88.94 427 GLN A O 1
ATOM 3580 N N . SER A 1 428 ? -20.067 -2.587 64.078 1.00 86.62 428 SER A N 1
ATOM 3581 C CA . SER A 1 428 ? -20.781 -1.433 64.644 1.00 86.62 428 SER A CA 1
ATOM 3582 C C . SER A 1 428 ? -22.293 -1.680 64.735 1.00 86.62 428 SER A C 1
ATOM 3584 O O . SER A 1 428 ? -22.902 -1.437 65.773 1.00 86.62 428 SER A O 1
ATOM 3586 N N . LYS A 1 429 ? -22.904 -2.239 63.681 1.00 89.44 429 LYS A N 1
ATOM 3587 C CA . LYS A 1 429 ? -24.326 -2.624 63.641 1.00 89.44 429 LYS A CA 1
ATOM 3588 C C . LYS A 1 429 ? -24.638 -3.704 64.683 1.00 89.44 429 LYS A C 1
ATOM 3590 O O . LYS A 1 429 ? -25.637 -3.590 65.387 1.00 89.44 429 LYS A O 1
ATOM 3595 N N . LYS A 1 430 ? -23.760 -4.701 64.846 1.00 90.94 430 LYS A N 1
ATOM 3596 C CA . LYS A 1 430 ? -23.879 -5.742 65.880 1.00 90.94 430 LYS A CA 1
ATOM 3597 C C . LYS A 1 430 ? -23.768 -5.168 67.297 1.00 90.94 430 LYS A C 1
ATOM 3599 O O . LYS A 1 430 ? -24.582 -5.528 68.140 1.00 90.94 430 LYS A O 1
ATOM 3604 N N . LEU A 1 431 ? -22.832 -4.247 67.540 1.00 90.25 431 LEU A N 1
ATOM 3605 C CA . LEU A 1 431 ? -22.676 -3.566 68.830 1.00 90.25 431 LEU A CA 1
ATOM 3606 C C . LEU A 1 431 ? -23.915 -2.729 69.185 1.00 90.25 431 LEU A C 1
ATOM 3608 O O . LEU A 1 431 ? -24.411 -2.820 70.304 1.00 90.25 431 LEU A O 1
ATOM 3612 N N . VAL A 1 432 ? -24.461 -1.973 68.227 1.00 89.75 432 VAL A N 1
ATOM 3613 C CA . VAL A 1 432 ? -25.714 -1.219 68.406 1.00 89.75 432 VAL A CA 1
ATOM 3614 C C . VAL A 1 432 ? -26.891 -2.154 68.706 1.00 89.75 432 VAL A C 1
ATOM 3616 O O . VAL A 1 432 ? -27.720 -1.841 69.558 1.00 89.75 432 VAL A O 1
ATOM 3619 N N . GLU A 1 433 ? -26.968 -3.320 68.060 1.00 88.88 433 GLU A N 1
ATOM 3620 C CA . GLU A 1 433 ? -28.026 -4.298 68.335 1.00 88.88 433 GLU A CA 1
ATOM 3621 C C . GLU A 1 433 ? -27.881 -4.941 69.726 1.00 88.88 433 GLU A C 1
ATOM 3623 O O . GLU A 1 433 ? -28.874 -5.097 70.435 1.00 88.88 433 GLU A O 1
ATOM 3628 N N . GLN A 1 434 ? -26.650 -5.226 70.169 1.00 87.56 434 GLN A N 1
ATOM 3629 C CA . GLN A 1 434 ? -26.370 -5.670 71.539 1.00 87.56 434 GLN A CA 1
ATOM 3630 C C . GLN A 1 434 ? -26.760 -4.597 72.568 1.00 87.56 434 GLN A C 1
ATOM 3632 O O . GLN A 1 434 ? -27.469 -4.906 73.521 1.00 87.56 434 GLN A O 1
ATOM 3637 N N . GLN A 1 435 ? -26.415 -3.327 72.336 1.00 88.69 435 GLN A N 1
ATOM 3638 C CA . GLN A 1 435 ? -26.808 -2.213 73.211 1.00 88.69 435 GLN A CA 1
ATOM 3639 C C . GLN A 1 435 ? -28.335 -2.042 73.306 1.00 88.69 435 GLN A C 1
ATOM 3641 O O . GLN A 1 435 ? -28.855 -1.750 74.385 1.00 88.69 435 GLN A O 1
ATOM 3646 N N . LYS A 1 436 ? -29.089 -2.266 72.217 1.00 89.75 436 LYS A N 1
ATOM 3647 C CA . LYS A 1 436 ? -30.564 -2.315 72.277 1.00 89.75 436 LYS A CA 1
ATOM 3648 C C . LYS A 1 436 ? -31.056 -3.474 73.145 1.00 89.75 436 LYS A C 1
ATOM 3650 O O . LYS A 1 436 ? -31.958 -3.274 73.954 1.00 89.75 436 LYS A O 1
ATOM 3655 N N . GLN A 1 437 ? -30.485 -4.670 72.983 1.00 87.31 437 GLN A N 1
ATOM 3656 C CA . GLN A 1 437 ? -30.861 -5.854 73.764 1.00 87.31 437 GLN A CA 1
ATOM 3657 C C . GLN A 1 437 ? -30.574 -5.652 75.260 1.00 87.31 437 GLN A C 1
ATOM 3659 O O . GLN A 1 437 ? -31.437 -5.941 76.087 1.00 87.31 437 GLN A O 1
ATOM 3664 N N . GLU A 1 438 ? -29.429 -5.060 75.608 1.00 89.00 438 GLU A N 1
ATOM 3665 C CA . GLU A 1 438 ? -29.096 -4.668 76.982 1.00 89.00 438 GLU A CA 1
ATOM 3666 C C . GLU A 1 438 ? -30.067 -3.615 77.536 1.00 89.00 438 GLU A C 1
ATOM 3668 O O . GLU A 1 438 ? -30.557 -3.777 78.651 1.00 89.00 438 GLU A O 1
ATOM 3673 N N . GLN A 1 439 ? -30.438 -2.584 76.764 1.00 87.38 439 GLN A N 1
ATOM 3674 C CA . GLN A 1 439 ? -31.452 -1.609 77.196 1.00 87.38 439 GLN A CA 1
ATOM 3675 C C . GLN A 1 439 ? -32.847 -2.226 77.388 1.00 87.38 439 GLN A C 1
ATOM 3677 O O . GLN A 1 439 ? -33.595 -1.780 78.259 1.00 87.38 439 GLN A O 1
ATOM 3682 N N . ILE A 1 440 ? -33.220 -3.231 76.590 1.00 90.06 440 ILE A N 1
ATOM 3683 C CA . ILE A 1 440 ? -34.481 -3.970 76.759 1.00 90.06 440 ILE A CA 1
ATOM 3684 C C . ILE A 1 440 ? -34.426 -4.812 78.041 1.00 90.06 440 ILE A C 1
ATOM 3686 O O . ILE A 1 440 ? -35.359 -4.751 78.840 1.00 90.06 440 ILE A O 1
ATOM 3690 N N . LEU A 1 441 ? -33.322 -5.525 78.286 1.00 87.62 441 LEU A N 1
ATOM 3691 C CA . LEU A 1 441 ? -33.092 -6.282 79.522 1.00 87.62 441 LEU A CA 1
ATOM 3692 C C . LEU A 1 441 ? -33.075 -5.385 80.768 1.00 87.62 441 LEU A C 1
ATOM 3694 O O . LEU A 1 441 ? -33.654 -5.754 81.788 1.00 87.62 441 LEU A O 1
ATOM 3698 N N . LEU A 1 442 ? -32.476 -4.192 80.688 1.00 90.31 442 LEU A N 1
ATOM 3699 C CA . LEU A 1 442 ? -32.468 -3.225 81.788 1.00 90.31 442 LEU A CA 1
ATOM 3700 C C . LEU A 1 442 ? -33.891 -2.741 82.112 1.00 90.31 442 LEU A C 1
ATOM 3702 O O . LEU A 1 442 ? -34.297 -2.758 83.269 1.00 90.31 442 LEU A O 1
ATOM 3706 N N . LYS A 1 443 ? -34.683 -2.396 81.086 1.00 88.38 443 LYS A N 1
ATOM 3707 C CA . LYS A 1 443 ? -36.093 -1.989 81.238 1.00 88.38 443 LYS A CA 1
ATOM 3708 C C . LYS A 1 443 ? -36.989 -3.116 81.755 1.00 88.38 443 LYS A C 1
ATOM 3710 O O . LYS A 1 443 ? -37.949 -2.840 82.473 1.00 88.38 443 LYS A O 1
ATOM 3715 N N . LEU A 1 444 ? -36.688 -4.371 81.411 1.00 88.31 444 LEU A N 1
ATOM 3716 C CA . LEU A 1 444 ? -37.359 -5.541 81.982 1.00 88.31 444 LEU A CA 1
ATOM 3717 C C . LEU A 1 444 ? -37.020 -5.693 83.469 1.00 88.31 444 LEU A C 1
ATOM 3719 O O . LEU A 1 444 ? -37.945 -5.779 84.271 1.00 88.31 444 LEU A O 1
ATOM 3723 N N . ARG A 1 445 ? -35.740 -5.605 83.856 1.00 87.44 445 ARG A N 1
ATOM 3724 C CA . ARG A 1 445 ? -35.337 -5.644 85.271 1.00 87.44 445 ARG A CA 1
ATOM 3725 C C . ARG A 1 445 ? -35.956 -4.501 86.076 1.00 87.44 445 ARG A C 1
ATOM 3727 O O . ARG A 1 445 ? -36.531 -4.749 87.125 1.00 87.44 445 ARG A O 1
ATOM 3734 N N . GLU A 1 446 ? -35.933 -3.271 85.561 1.00 88.00 446 GLU A N 1
ATOM 3735 C CA . GLU A 1 446 ? -36.623 -2.136 86.187 1.00 88.00 446 GLU A CA 1
ATOM 3736 C C . GLU A 1 446 ? -38.120 -2.410 86.407 1.00 88.00 446 GLU A C 1
ATOM 3738 O O . GLU A 1 446 ? -38.696 -1.948 87.391 1.00 88.00 446 GLU A O 1
ATOM 3743 N N . LYS A 1 447 ? -38.779 -3.120 85.480 1.00 87.94 447 LYS A N 1
ATOM 3744 C CA . LYS A 1 447 ? -40.192 -3.497 85.602 1.00 87.94 447 LYS A CA 1
ATOM 3745 C C . LYS A 1 447 ? -40.391 -4.596 86.647 1.00 87.94 447 LYS A C 1
ATOM 3747 O O . LYS A 1 447 ? -41.336 -4.500 87.422 1.00 87.94 447 LYS A O 1
ATOM 3752 N N . GLU A 1 448 ? -39.512 -5.593 86.704 1.00 86.88 448 GLU A N 1
ATOM 3753 C CA . GLU A 1 448 ? -39.521 -6.648 87.727 1.00 86.88 448 GLU A CA 1
ATOM 3754 C C . GLU A 1 448 ? -39.262 -6.085 89.133 1.00 86.88 448 GLU A C 1
ATOM 3756 O O . GLU A 1 448 ? -39.970 -6.437 90.075 1.00 86.88 448 GLU A O 1
ATOM 3761 N N . GLU A 1 449 ? -38.316 -5.154 89.273 1.00 86.69 449 GLU A N 1
ATOM 3762 C CA . GLU A 1 449 ? -38.041 -4.428 90.516 1.00 86.69 449 GLU A CA 1
ATOM 3763 C C . GLU A 1 449 ? -39.257 -3.594 90.944 1.00 86.69 449 GLU A C 1
ATOM 3765 O O . GLU A 1 449 ? -39.710 -3.725 92.081 1.00 86.69 449 GLU A O 1
ATOM 3770 N N . LYS A 1 450 ? -39.865 -2.824 90.028 1.00 85.50 450 LYS A N 1
ATOM 3771 C CA . LYS A 1 450 ? -41.095 -2.053 90.304 1.00 85.50 450 LYS A CA 1
ATOM 3772 C C . LYS A 1 450 ? -42.272 -2.960 90.676 1.00 85.50 450 LYS A C 1
ATOM 3774 O O . LYS A 1 450 ? -42.987 -2.656 91.624 1.00 85.50 450 LYS A O 1
ATOM 3779 N N . GLU A 1 451 ? -42.459 -4.094 90.002 1.00 84.94 451 GLU A N 1
ATOM 3780 C CA . GLU A 1 451 ? -43.472 -5.089 90.378 1.00 84.94 451 GLU A CA 1
ATOM 3781 C C . GLU A 1 451 ? -43.196 -5.742 91.738 1.00 84.94 451 GLU A C 1
ATOM 3783 O O . GLU A 1 451 ? -44.139 -6.050 92.466 1.00 84.94 451 GLU A O 1
ATOM 3788 N N . SER A 1 452 ? -41.929 -5.967 92.089 1.00 81.62 452 SER A N 1
ATOM 3789 C CA . SER A 1 452 ? -41.529 -6.473 93.404 1.00 81.62 452 SER A CA 1
ATOM 3790 C C . SER A 1 452 ? -41.842 -5.449 94.499 1.00 81.62 452 SER A C 1
ATOM 3792 O O . SER A 1 452 ? -42.470 -5.795 95.498 1.00 81.62 452 SER A O 1
ATOM 3794 N N . SER A 1 453 ? -41.517 -4.170 94.274 1.00 79.62 453 SER A N 1
ATOM 3795 C CA . SER A 1 453 ? -41.895 -3.069 95.168 1.00 79.62 453 SER A CA 1
ATOM 3796 C C . SER A 1 453 ? -43.413 -2.945 95.325 1.00 79.62 453 SER A C 1
ATOM 3798 O O . SER A 1 453 ? -43.881 -2.826 96.452 1.00 79.62 453 SER A O 1
ATOM 3800 N N . ILE A 1 454 ? -44.185 -3.049 94.235 1.00 83.94 454 ILE A N 1
ATOM 3801 C CA . ILE A 1 454 ? -45.659 -3.025 94.278 1.00 83.94 454 ILE A CA 1
ATOM 3802 C C . ILE A 1 454 ? -46.203 -4.192 95.116 1.00 83.94 454 ILE A C 1
ATOM 3804 O O . ILE A 1 454 ? -47.036 -3.983 95.994 1.00 83.94 454 ILE A O 1
ATOM 3808 N N . LYS A 1 455 ? -45.685 -5.414 94.930 1.00 83.94 455 LYS A N 1
ATOM 3809 C CA . LYS A 1 455 ? -46.079 -6.589 95.734 1.00 83.94 455 LYS A CA 1
ATOM 3810 C C . LYS A 1 455 ? -45.712 -6.423 97.217 1.00 83.94 455 LYS A C 1
ATOM 3812 O O . LYS A 1 455 ? -46.454 -6.883 98.085 1.00 83.94 455 LYS A O 1
ATOM 3817 N N . GLN A 1 456 ? -44.604 -5.744 97.527 1.00 81.06 456 GLN A N 1
ATOM 3818 C CA . GLN A 1 456 ? -44.239 -5.393 98.904 1.00 81.06 456 GLN A CA 1
ATOM 3819 C C . GLN A 1 456 ? -45.184 -4.339 99.500 1.00 81.06 456 GLN A C 1
ATOM 3821 O O . GLN A 1 456 ? -45.628 -4.523 100.633 1.00 81.06 456 GLN A O 1
ATOM 3826 N N . THR A 1 457 ? -45.558 -3.290 98.755 1.00 79.00 457 THR A N 1
ATOM 3827 C CA . THR A 1 457 ? -46.531 -2.293 99.233 1.00 79.00 457 THR A CA 1
ATOM 3828 C C . THR A 1 457 ? -47.928 -2.886 99.393 1.00 79.00 457 THR A C 1
ATOM 3830 O O . THR A 1 457 ? -48.526 -2.683 100.440 1.00 79.00 457 THR A O 1
ATOM 3833 N N . GLU A 1 458 ? -48.412 -3.715 98.463 1.00 84.56 458 GLU A N 1
ATOM 3834 C CA . GLU A 1 458 ? -49.690 -4.436 98.608 1.00 84.56 458 GLU A CA 1
ATOM 3835 C C . GLU A 1 458 ? -49.713 -5.351 99.847 1.00 84.56 458 GLU A C 1
ATOM 3837 O O . GLU A 1 458 ? -50.748 -5.513 100.496 1.00 84.56 458 GLU A O 1
ATOM 3842 N N . SER A 1 459 ? -48.581 -5.985 100.173 1.00 81.25 459 SER A N 1
ATOM 3843 C CA . SER A 1 459 ? -48.444 -6.818 101.374 1.00 81.25 459 SER A CA 1
ATOM 3844 C C . SER A 1 459 ? -48.449 -5.972 102.653 1.00 81.25 459 SER A C 1
ATOM 3846 O O . SER A 1 459 ? -49.121 -6.317 103.626 1.00 81.25 459 SER A O 1
ATOM 3848 N N . ALA A 1 460 ? -47.766 -4.823 102.637 1.00 79.31 460 ALA A N 1
ATOM 3849 C CA . ALA A 1 460 ? -47.775 -3.869 103.742 1.00 79.31 460 ALA A CA 1
ATOM 3850 C C . ALA A 1 460 ? -49.162 -3.236 103.950 1.00 79.31 460 ALA A C 1
ATOM 3852 O O . ALA A 1 460 ? -49.614 -3.138 105.085 1.00 79.31 460 ALA A O 1
ATOM 3853 N N . GLU A 1 461 ? -49.873 -2.871 102.880 1.00 81.75 461 GLU A N 1
ATOM 3854 C CA . GLU A 1 461 ? -51.239 -2.334 102.930 1.00 81.75 461 GLU A CA 1
ATOM 3855 C C . GLU A 1 461 ? -52.236 -3.344 103.507 1.00 81.75 461 GLU A C 1
ATOM 3857 O O . GLU A 1 461 ? -53.056 -2.974 104.346 1.00 81.75 461 GLU A O 1
ATOM 3862 N N . LYS A 1 462 ? -52.134 -4.629 103.137 1.00 86.00 462 LYS A N 1
ATOM 3863 C CA . LYS A 1 462 ? -52.932 -5.707 103.751 1.00 86.00 462 LYS A CA 1
ATOM 3864 C C . LYS A 1 462 ? -52.668 -5.820 105.252 1.00 86.00 462 LYS A C 1
ATOM 3866 O O . LYS A 1 462 ? -53.617 -5.877 106.029 1.00 86.00 462 LYS A O 1
ATOM 3871 N N . LEU A 1 463 ? -51.400 -5.792 105.661 1.00 84.44 463 LEU A N 1
ATOM 3872 C CA . LEU A 1 463 ? -51.005 -5.883 107.069 1.00 84.44 463 LEU A CA 1
ATOM 3873 C C . LEU A 1 463 ? -51.429 -4.629 107.862 1.00 84.44 463 LEU A C 1
ATOM 3875 O O . LEU A 1 463 ? -51.878 -4.741 109.000 1.00 84.44 463 LEU A O 1
ATOM 3879 N N . VAL A 1 464 ? -51.388 -3.440 107.251 1.00 82.69 464 VAL A N 1
ATOM 3880 C CA . VAL A 1 464 ? -51.949 -2.203 107.823 1.00 82.69 464 VAL A CA 1
ATOM 3881 C C . VAL A 1 464 ? -53.471 -2.288 107.948 1.00 82.69 464 VAL A C 1
ATOM 3883 O O . VAL A 1 464 ? -54.000 -1.917 108.991 1.00 82.69 464 VAL A O 1
ATOM 3886 N N . ALA A 1 465 ? -54.189 -2.806 106.948 1.00 83.00 465 ALA A N 1
ATOM 3887 C CA . ALA A 1 465 ? -55.640 -2.992 107.021 1.00 83.00 465 ALA A CA 1
ATOM 3888 C C . ALA A 1 465 ? -56.044 -4.000 108.116 1.00 83.00 465 ALA A C 1
ATOM 3890 O O . ALA A 1 465 ? -57.028 -3.787 108.826 1.00 83.00 465 ALA A O 1
ATOM 3891 N N . GLU A 1 466 ? -55.257 -5.060 108.304 1.00 86.38 466 GLU A N 1
ATOM 3892 C CA . GLU A 1 466 ? -55.436 -6.042 109.376 1.00 86.38 466 GLU A CA 1
ATOM 3893 C C . GLU A 1 466 ? -55.154 -5.434 110.764 1.00 86.38 466 GLU A C 1
ATOM 3895 O O . GLU A 1 466 ? -55.968 -5.582 111.677 1.00 86.38 466 GLU A O 1
ATOM 3900 N N . LEU A 1 467 ? -54.087 -4.639 110.911 1.00 83.75 467 LEU A N 1
ATOM 3901 C CA . LEU A 1 467 ? -53.825 -3.863 112.131 1.00 83.75 467 LEU A CA 1
ATOM 3902 C C . LEU A 1 467 ? -54.923 -2.826 112.416 1.00 83.75 467 LEU A C 1
ATOM 3904 O O . LEU A 1 467 ? -55.324 -2.669 113.567 1.00 83.75 467 LEU A O 1
ATOM 3908 N N . VAL A 1 468 ? -55.452 -2.145 111.394 1.00 84.38 468 VAL A N 1
ATOM 3909 C CA . VAL A 1 468 ? -56.588 -1.216 111.532 1.00 84.38 468 VAL A CA 1
ATOM 3910 C C . VAL A 1 468 ? -57.843 -1.955 111.996 1.00 84.38 468 VAL A C 1
ATOM 3912 O O . VAL A 1 468 ? -58.543 -1.450 112.870 1.00 84.38 468 VAL A O 1
ATOM 3915 N N . LYS A 1 469 ? -58.104 -3.171 111.500 1.00 86.31 469 LYS A N 1
ATOM 3916 C CA . LYS A 1 469 ? -59.208 -4.018 111.979 1.00 86.31 469 LYS A CA 1
ATOM 3917 C C . LYS A 1 469 ? -59.047 -4.379 113.462 1.00 86.31 469 LYS A C 1
ATOM 3919 O O . LYS A 1 469 ? -59.993 -4.195 114.224 1.00 86.31 469 LYS A O 1
ATOM 3924 N N . VAL A 1 470 ? -57.852 -4.786 113.896 1.00 84.94 470 VAL A N 1
ATOM 3925 C CA . VAL A 1 470 ? -57.555 -5.076 115.316 1.00 84.94 470 VAL A CA 1
ATOM 3926 C C . VAL A 1 470 ? -57.647 -3.816 116.193 1.00 84.94 470 VAL A C 1
ATOM 3928 O O . VAL A 1 470 ? -58.141 -3.873 117.322 1.00 84.94 470 VAL A O 1
ATOM 3931 N N . LEU A 1 471 ? -57.240 -2.648 115.686 1.00 79.62 471 LEU A N 1
ATOM 3932 C CA . LEU A 1 471 ? -57.425 -1.362 116.370 1.00 79.62 471 LEU A CA 1
ATOM 3933 C C . LEU A 1 471 ? -58.909 -0.974 116.478 1.00 79.62 471 LEU A C 1
ATOM 3935 O O . LEU A 1 471 ? -59.331 -0.474 117.518 1.00 79.62 471 LEU A O 1
ATOM 3939 N N . GLN A 1 472 ? -59.720 -1.251 115.456 1.00 81.56 472 GLN A N 1
ATOM 3940 C CA . GLN A 1 472 ? -61.169 -1.038 115.488 1.00 81.56 472 GLN A CA 1
ATOM 3941 C C . GLN A 1 472 ? -61.848 -1.966 116.511 1.00 81.56 472 GLN A C 1
ATOM 3943 O O . GLN A 1 472 ? -62.705 -1.530 117.279 1.00 81.56 472 GLN A O 1
ATOM 3948 N N . GLU A 1 473 ? -61.443 -3.237 116.559 1.00 83.06 473 GLU A N 1
ATOM 3949 C CA . GLU A 1 473 ? -61.943 -4.243 117.506 1.00 83.06 473 GLU A CA 1
ATOM 3950 C C . GLU A 1 473 ? -61.574 -3.889 118.955 1.00 83.06 473 GLU A C 1
ATOM 3952 O O . GLU A 1 473 ? -62.446 -3.857 119.824 1.00 83.06 473 GLU A O 1
ATOM 3957 N N . THR A 1 474 ? -60.323 -3.499 119.210 1.00 78.94 474 THR A N 1
ATOM 3958 C CA . THR A 1 474 ? -59.884 -3.053 120.545 1.00 78.94 474 THR A CA 1
ATOM 3959 C C . THR A 1 474 ? -60.479 -1.701 120.957 1.00 78.94 474 THR A C 1
ATOM 3961 O O . THR A 1 474 ? -60.791 -1.520 122.134 1.00 78.94 474 THR A O 1
ATOM 3964 N N . GLN A 1 475 ? -60.741 -0.771 120.027 1.00 77.19 475 GLN A N 1
ATOM 3965 C CA . GLN A 1 475 ? -61.541 0.429 120.319 1.00 77.19 475 GLN A CA 1
ATOM 3966 C C . GLN A 1 475 ? -62.984 0.081 120.702 1.00 77.19 475 GLN A C 1
ATOM 3968 O O . GLN A 1 475 ? -63.514 0.657 121.653 1.00 77.19 475 GLN A O 1
ATOM 3973 N N . ASN A 1 476 ? -63.614 -0.874 120.010 1.00 80.62 476 ASN A N 1
ATOM 3974 C CA . ASN A 1 476 ? -64.960 -1.337 120.350 1.00 80.62 476 ASN A CA 1
ATOM 3975 C C . ASN A 1 476 ? -64.987 -1.996 121.742 1.00 80.62 476 ASN A C 1
ATOM 3977 O O . ASN A 1 476 ? -65.865 -1.675 122.542 1.00 80.62 476 ASN A O 1
ATOM 3981 N N . GLU A 1 477 ? -64.000 -2.831 122.084 1.00 80.25 477 GLU A N 1
ATOM 3982 C CA . GLU A 1 477 ? -63.852 -3.371 123.444 1.00 80.25 477 GLU A CA 1
ATOM 3983 C C . GLU A 1 477 ? -63.674 -2.278 124.506 1.00 80.25 477 GLU A C 1
ATOM 3985 O O . GLU A 1 477 ? -64.316 -2.329 125.554 1.00 80.25 477 GLU A O 1
ATOM 3990 N N . LEU A 1 478 ? -62.801 -1.293 124.264 1.00 77.12 478 LEU A N 1
ATOM 3991 C CA . LEU A 1 478 ? -62.576 -0.183 125.195 1.00 77.12 478 LEU A CA 1
ATOM 3992 C C . LEU A 1 478 ? -63.841 0.661 125.380 1.00 77.12 478 LEU A C 1
ATOM 3994 O O . LEU A 1 478 ? -64.124 1.105 126.492 1.00 77.12 478 LEU A O 1
ATOM 3998 N N . LYS A 1 479 ? -64.637 0.834 124.319 1.00 78.00 479 LYS A N 1
ATOM 3999 C CA . LYS A 1 479 ? -65.939 1.498 124.391 1.00 78.00 479 LYS A CA 1
ATOM 4000 C C . LYS A 1 479 ? -66.931 0.701 125.244 1.00 78.00 479 LYS A C 1
ATOM 4002 O O . LYS A 1 479 ? -67.534 1.284 126.138 1.00 78.00 479 LYS A O 1
ATOM 4007 N N . ILE A 1 480 ? -67.035 -0.616 125.044 1.00 77.69 480 ILE A N 1
ATOM 4008 C CA . ILE A 1 480 ? -67.875 -1.504 125.871 1.00 77.69 480 ILE A CA 1
ATOM 4009 C C . ILE A 1 480 ? -67.455 -1.416 127.347 1.00 77.69 480 ILE A C 1
ATOM 4011 O O . ILE A 1 480 ? -68.292 -1.142 128.204 1.00 77.69 480 ILE A O 1
ATOM 4015 N N . LYS A 1 481 ? -66.154 -1.533 127.639 1.00 76.38 481 LYS A N 1
ATOM 4016 C CA . LYS A 1 481 ? -65.592 -1.430 129.000 1.00 76.38 481 LYS A CA 1
ATOM 4017 C C . LYS A 1 481 ? -65.830 -0.048 129.635 1.00 76.38 481 LYS A C 1
ATOM 4019 O O . LYS A 1 481 ? -66.030 0.046 130.844 1.00 76.38 481 LYS A O 1
ATOM 4024 N N . SER A 1 482 ? -65.864 1.021 128.837 1.00 73.00 482 SER A N 1
ATOM 4025 C CA . SER A 1 482 ? -66.230 2.376 129.282 1.00 73.00 482 SER A CA 1
ATOM 4026 C C . SER A 1 482 ? -67.727 2.497 129.608 1.00 73.00 482 SER A C 1
ATOM 4028 O O . SER A 1 482 ? -68.102 3.017 130.659 1.00 73.00 482 SER A O 1
ATOM 4030 N N . GLU A 1 483 ? -68.598 1.938 128.762 1.00 75.81 483 GLU A N 1
ATOM 4031 C CA . GLU A 1 483 ? -70.045 1.875 129.007 1.00 75.81 483 GLU A CA 1
ATOM 4032 C C . GLU A 1 483 ? -70.394 0.993 130.225 1.00 75.81 483 GLU A C 1
ATOM 4034 O O . GLU A 1 483 ? -71.362 1.270 130.932 1.00 75.81 483 GLU A O 1
ATOM 4039 N N . GLU A 1 484 ? -69.608 -0.049 130.510 1.00 75.44 484 GLU A N 1
ATOM 4040 C CA . GLU A 1 484 ? -69.679 -0.834 131.752 1.00 75.44 484 GLU A CA 1
ATOM 4041 C C . GLU A 1 484 ? -69.179 -0.046 132.971 1.00 75.44 484 GLU A C 1
ATOM 4043 O O . GLU A 1 484 ? -69.812 -0.084 134.029 1.00 75.44 484 GLU A O 1
ATOM 4048 N N . PHE A 1 485 ? -68.088 0.714 132.836 1.00 70.50 485 PHE A N 1
ATOM 4049 C CA . PHE A 1 485 ? -67.568 1.557 133.914 1.00 70.50 485 PHE A CA 1
ATOM 4050 C C . PHE A 1 485 ? -68.569 2.645 134.329 1.00 70.50 485 PHE A C 1
ATOM 4052 O O . PHE A 1 485 ? -68.808 2.829 135.522 1.00 70.50 485 PHE A O 1
ATOM 4059 N N . GLU A 1 486 ? -69.221 3.315 133.374 1.00 71.88 486 GLU A N 1
ATOM 4060 C CA . GLU A 1 486 ? -70.269 4.299 133.675 1.00 71.88 486 GLU A CA 1
ATOM 4061 C C . GLU A 1 486 ? -71.520 3.661 134.309 1.00 71.88 486 GLU A C 1
ATOM 4063 O O . GLU A 1 486 ? -72.065 4.213 135.267 1.00 71.88 486 GLU A O 1
ATOM 4068 N N . LYS A 1 487 ? -71.925 2.449 133.895 1.00 73.38 487 LYS A N 1
ATOM 4069 C CA . LYS A 1 487 ? -72.990 1.685 134.584 1.00 73.38 487 LYS A CA 1
ATOM 4070 C C . LYS A 1 487 ? -72.613 1.362 136.036 1.00 73.38 487 LYS A C 1
ATOM 4072 O O . LYS A 1 487 ? -73.433 1.539 136.936 1.00 73.38 487 LYS A O 1
ATOM 4077 N N . ASN A 1 488 ? -71.373 0.945 136.288 1.00 70.81 488 ASN A N 1
ATOM 4078 C CA . ASN A 1 488 ? -70.879 0.668 137.642 1.00 70.81 488 ASN A CA 1
ATOM 4079 C C . ASN A 1 488 ? -70.774 1.947 138.495 1.00 70.81 488 ASN A C 1
ATOM 4081 O O . ASN A 1 488 ? -71.111 1.936 139.679 1.00 70.81 488 ASN A O 1
ATOM 4085 N N . LYS A 1 489 ? -70.394 3.075 137.889 1.00 71.50 489 LYS A N 1
ATOM 4086 C CA . LYS A 1 489 ? -70.392 4.408 138.509 1.00 71.50 489 LYS A CA 1
ATOM 4087 C C . LYS A 1 489 ? -71.806 4.886 138.860 1.00 71.50 489 LYS A C 1
ATOM 4089 O O . LYS A 1 489 ? -72.011 5.393 139.962 1.00 71.50 489 LYS A O 1
ATOM 4094 N N . GLU A 1 490 ? -72.804 4.645 138.008 1.00 68.38 490 GLU A N 1
ATOM 4095 C CA . GLU A 1 490 ? -74.218 4.856 138.353 1.00 68.38 490 GLU A CA 1
ATOM 4096 C C . GLU A 1 490 ? -74.677 3.997 139.543 1.00 68.38 490 GLU A C 1
ATOM 4098 O O . GLU A 1 490 ? -75.440 4.479 140.383 1.00 68.38 490 GLU A O 1
ATOM 4103 N N . ILE A 1 491 ? -74.244 2.735 139.627 1.00 68.75 491 ILE A N 1
ATOM 4104 C CA . ILE A 1 491 ? -74.568 1.843 140.753 1.00 68.75 491 ILE A CA 1
ATOM 4105 C C . ILE A 1 491 ? -73.963 2.397 142.053 1.00 68.75 491 ILE A C 1
ATOM 4107 O O . ILE A 1 491 ? -74.688 2.562 143.035 1.00 68.75 491 ILE A O 1
ATOM 4111 N N . LEU A 1 492 ? -72.696 2.822 142.033 1.00 61.16 492 LEU A N 1
ATOM 4112 C CA . LEU A 1 492 ? -72.031 3.453 143.182 1.00 61.16 492 LEU A CA 1
ATOM 4113 C C . LEU A 1 492 ? -72.736 4.746 143.647 1.00 61.16 492 LEU A C 1
ATOM 4115 O O . LEU A 1 492 ? -72.839 5.022 144.846 1.00 61.16 492 LEU A O 1
ATOM 4119 N N . ILE A 1 493 ? -73.271 5.537 142.711 1.00 61.44 493 ILE A N 1
ATOM 4120 C CA . ILE A 1 493 ? -74.077 6.733 143.012 1.00 61.44 493 ILE A CA 1
ATOM 4121 C C . ILE A 1 493 ? -75.417 6.347 143.669 1.00 61.44 493 ILE A C 1
ATOM 4123 O O . ILE A 1 493 ? -75.869 7.021 144.598 1.00 61.44 493 ILE A O 1
ATOM 4127 N N . LYS A 1 494 ? -76.038 5.235 143.255 1.00 60.31 494 LYS A N 1
ATOM 4128 C CA . LYS A 1 494 ? -77.288 4.708 143.842 1.00 60.31 494 LYS A CA 1
ATOM 4129 C C . LYS A 1 494 ? -77.084 4.095 145.238 1.00 60.31 494 LYS A C 1
ATOM 4131 O O . LYS A 1 494 ? -78.006 4.119 146.049 1.00 60.31 494 LYS A O 1
ATOM 4136 N N . GLU A 1 495 ? -75.888 3.607 145.564 1.00 57.84 495 GLU A N 1
ATOM 4137 C CA . GLU A 1 495 ? -75.549 3.137 146.918 1.00 57.84 495 GLU A CA 1
ATOM 4138 C C . GLU A 1 495 ? -75.155 4.287 147.859 1.00 57.84 495 GLU A C 1
ATOM 4140 O O . GLU A 1 495 ? -75.672 4.390 148.974 1.00 57.84 495 GLU A O 1
ATOM 4145 N N . THR A 1 496 ? -74.324 5.225 147.397 1.00 54.22 496 THR A N 1
ATOM 4146 C CA . THR A 1 496 ? -73.924 6.402 148.197 1.00 54.22 496 THR A CA 1
ATOM 4147 C C . THR A 1 496 ? -75.073 7.378 148.481 1.00 54.22 496 THR A C 1
ATOM 4149 O O . THR A 1 496 ? -74.995 8.146 149.443 1.00 54.22 496 THR A O 1
ATOM 4152 N N . THR A 1 497 ? -76.165 7.330 147.708 1.00 54.50 497 THR A N 1
ATOM 4153 C CA . THR A 1 497 ? -77.412 8.069 147.993 1.00 54.50 497 THR A CA 1
ATOM 4154 C C . THR A 1 497 ? -78.366 7.343 148.947 1.00 54.50 497 THR A C 1
ATOM 4156 O O . THR A 1 497 ? -79.142 8.020 149.622 1.00 54.50 497 THR A O 1
ATOM 4159 N N . LYS A 1 498 ? -78.280 6.011 149.100 1.00 51.66 498 LYS A N 1
ATOM 4160 C CA . LYS A 1 498 ? -78.954 5.298 150.205 1.00 51.66 498 LYS A CA 1
ATOM 4161 C C . LYS A 1 498 ? -78.311 5.651 151.546 1.00 51.66 498 LYS A C 1
ATOM 4163 O O . LYS A 1 498 ? -78.981 6.174 152.433 1.00 51.66 498 LYS A O 1
ATOM 4168 N N . LEU A 1 499 ? -76.992 5.465 151.648 1.00 47.03 499 LEU A N 1
ATOM 4169 C CA . LEU A 1 499 ? -76.234 5.607 152.901 1.00 47.03 499 LEU A CA 1
ATOM 4170 C C . LEU A 1 499 ? -76.271 7.017 153.523 1.00 47.03 499 LEU A C 1
ATOM 4172 O O . LEU A 1 499 ? -75.952 7.167 154.697 1.00 47.03 499 LEU A O 1
ATOM 4176 N N . LYS A 1 500 ? -76.664 8.055 152.772 1.00 44.66 500 LYS A N 1
ATOM 4177 C CA . LYS A 1 500 ? -76.787 9.434 153.285 1.00 44.66 500 LYS A CA 1
ATOM 4178 C C . LYS A 1 500 ? -78.177 9.812 153.810 1.00 44.66 500 LYS A C 1
ATOM 4180 O O . LYS A 1 500 ? -78.292 10.858 154.443 1.00 44.66 500 LYS A O 1
ATOM 4185 N N . ASN A 1 501 ? -79.208 8.998 153.575 1.00 39.62 501 ASN A N 1
ATOM 4186 C CA . ASN A 1 501 ? -80.597 9.349 153.904 1.00 39.62 501 ASN A CA 1
ATOM 4187 C C . ASN A 1 501 ? -81.186 8.584 155.104 1.00 39.62 501 ASN A C 1
ATOM 4189 O O . ASN A 1 501 ? -82.242 8.970 155.599 1.00 39.62 501 ASN A O 1
ATOM 4193 N N . GLU A 1 502 ? -80.521 7.542 155.613 1.00 36.78 502 GLU A N 1
ATOM 4194 C CA . GLU A 1 502 ? -81.068 6.696 156.691 1.00 36.78 502 GLU A CA 1
ATOM 4195 C C . GLU A 1 502 ? -80.732 7.179 158.121 1.00 36.78 502 GLU A C 1
ATOM 4197 O O . GLU A 1 502 ? -81.351 6.719 159.080 1.00 36.78 502 GLU A O 1
ATOM 4202 N N . GLU A 1 503 ? -79.816 8.142 158.304 1.00 34.75 503 GLU A N 1
ATOM 4203 C CA . GLU A 1 503 ? -79.329 8.519 159.648 1.00 34.75 503 GLU A CA 1
ATOM 4204 C C . GLU A 1 503 ? -80.014 9.746 160.299 1.00 34.75 503 GLU A C 1
ATOM 4206 O O . GLU A 1 503 ? -79.733 10.048 161.461 1.00 34.75 503 GLU A O 1
ATOM 4211 N N . LYS A 1 504 ? -80.912 10.483 159.614 1.00 36.12 504 LYS A N 1
ATOM 4212 C CA . LYS A 1 504 ? -81.415 11.768 160.165 1.00 36.12 504 LYS A CA 1
ATOM 4213 C C . LYS A 1 504 ? -82.892 12.145 159.972 1.00 36.12 504 LYS A C 1
ATOM 4215 O O . LYS A 1 504 ? -83.194 13.326 159.848 1.00 36.12 504 LYS A O 1
ATOM 4220 N N . SER A 1 505 ? -83.802 11.175 160.102 1.00 33.91 505 SER A N 1
ATOM 4221 C CA . SER A 1 505 ? -85.202 11.425 160.518 1.00 33.91 505 SER A CA 1
ATOM 4222 C C . SER A 1 505 ? -85.763 10.272 161.363 1.00 33.91 505 SER A C 1
ATOM 4224 O O . SER A 1 505 ? -86.511 9.421 160.887 1.00 33.91 505 SER A O 1
ATOM 4226 N N . ARG A 1 506 ? -85.393 10.236 162.650 1.00 30.94 506 ARG A N 1
ATOM 4227 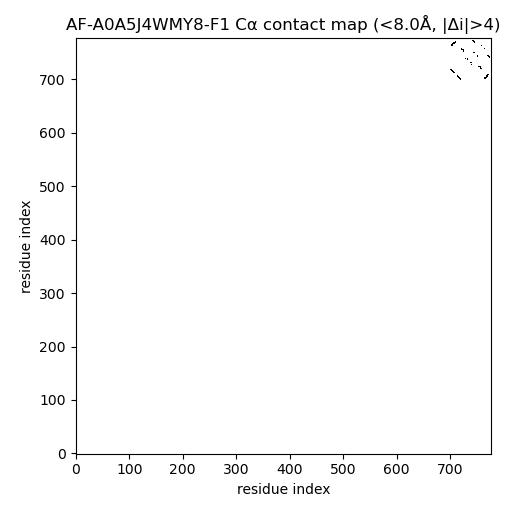C CA . ARG A 1 506 ? -86.051 9.394 163.668 1.00 30.94 506 ARG A CA 1
ATOM 4228 C C . ARG A 1 506 ? -87.288 10.116 164.221 1.00 30.94 506 ARG A C 1
ATOM 4230 O O . ARG A 1 506 ? -87.127 11.253 164.650 1.00 30.94 506 ARG A O 1
ATOM 4237 N N . LYS A 1 507 ? -88.404 9.384 164.401 1.00 30.28 507 LYS A N 1
ATOM 4238 C CA . LYS A 1 507 ? -89.692 9.835 164.997 1.00 30.28 507 LYS A CA 1
ATOM 4239 C C . LYS A 1 507 ? -90.405 10.878 164.101 1.00 30.28 507 LYS A C 1
ATOM 4241 O O . LYS A 1 507 ? -89.768 11.796 163.620 1.00 30.28 507 LYS A O 1
ATOM 4246 N N . GLU A 1 508 ? -91.697 10.795 163.791 1.00 32.03 508 GLU A N 1
ATOM 4247 C CA . GLU A 1 508 ? -92.840 10.481 164.661 1.00 32.03 508 GLU A CA 1
ATOM 4248 C C . GLU A 1 508 ? -93.972 9.738 163.923 1.00 32.03 508 GLU A C 1
ATOM 4250 O O . GLU A 1 508 ? -94.156 9.876 162.715 1.00 32.03 508 GLU A O 1
ATOM 4255 N N . THR A 1 509 ? -94.750 8.948 164.669 1.00 24.50 509 THR A N 1
ATOM 4256 C CA . THR A 1 509 ? -95.862 8.125 164.161 1.00 24.50 509 THR A CA 1
ATOM 4257 C C . THR A 1 509 ? -97.182 8.469 164.848 1.00 24.50 509 THR A C 1
ATOM 4259 O O . THR A 1 509 ? -97.435 7.964 165.939 1.00 24.50 509 THR A O 1
ATOM 4262 N N . GLN A 1 510 ? -98.041 9.250 164.185 1.00 27.31 510 GLN A N 1
ATOM 4263 C CA . GLN A 1 510 ? -99.513 9.256 164.314 1.00 27.31 510 GLN A CA 1
ATOM 4264 C C . GLN A 1 510 ? -100.081 10.154 163.181 1.00 27.31 510 GLN A C 1
ATOM 4266 O O . GLN A 1 510 ? -99.489 11.188 162.899 1.00 27.31 510 GLN A O 1
ATOM 4271 N N . ILE A 1 511 ? -101.074 9.798 162.347 1.00 27.09 511 ILE A N 1
ATOM 4272 C CA . ILE A 1 511 ? -102.391 9.149 162.563 1.00 27.09 511 ILE A CA 1
ATOM 4273 C C . ILE A 1 511 ? -103.316 10.104 163.351 1.00 27.09 511 ILE A C 1
ATOM 4275 O O . ILE A 1 511 ? -103.048 10.346 164.519 1.00 27.09 511 ILE A O 1
ATOM 4279 N N . MET A 1 512 ? -104.408 10.670 162.804 1.00 24.52 512 MET A N 1
ATOM 4280 C CA . MET A 1 512 ? -105.104 10.438 161.517 1.00 24.52 512 MET A CA 1
ATOM 4281 C C . MET A 1 512 ? -105.993 11.646 161.115 1.00 24.52 512 MET A C 1
ATOM 4283 O O . MET A 1 512 ? -106.366 12.419 161.992 1.00 24.52 512 MET A O 1
ATOM 4287 N N . ASN A 1 513 ? -106.457 11.687 159.850 1.00 24.17 513 ASN A N 1
ATOM 4288 C CA . ASN A 1 513 ? -107.541 12.544 159.303 1.00 24.17 513 ASN A CA 1
ATOM 4289 C C . ASN A 1 513 ? -107.217 14.060 159.232 1.00 24.17 513 ASN A C 1
ATOM 4291 O O . ASN A 1 513 ? -106.540 14.595 160.093 1.00 24.17 513 ASN A O 1
ATOM 4295 N N . SER A 1 514 ? -107.655 14.866 158.255 1.00 26.92 514 SER A N 1
ATOM 4296 C CA . SER A 1 514 ? -108.525 14.721 157.057 1.00 26.92 514 SER A CA 1
ATOM 4297 C C . SER A 1 514 ? -108.197 15.914 156.105 1.00 26.92 514 SER A C 1
ATOM 4299 O O . SER A 1 514 ? -107.439 16.782 156.524 1.00 26.92 514 SER A O 1
ATOM 4301 N N . LYS A 1 515 ? -108.676 16.120 154.864 1.00 31.17 515 LYS A N 1
ATOM 4302 C CA . LYS A 1 515 ? -109.687 15.537 153.937 1.00 31.17 515 LYS A CA 1
ATOM 4303 C C . LYS A 1 515 ? -109.331 16.046 152.501 1.00 31.17 515 LYS A C 1
ATOM 4305 O O . LYS A 1 515 ? -108.494 16.936 152.407 1.00 31.17 515 LYS A O 1
ATOM 4310 N N . ILE A 1 516 ? -109.901 15.626 151.364 1.00 29.64 516 ILE A N 1
ATOM 4311 C CA . ILE A 1 516 ? -110.955 14.645 151.029 1.00 29.64 516 ILE A CA 1
ATOM 4312 C C . ILE A 1 516 ? -110.593 13.925 149.698 1.00 29.64 516 ILE A C 1
ATOM 4314 O O . ILE A 1 516 ? -109.516 14.120 149.143 1.00 29.64 516 ILE A O 1
ATOM 4318 N N . ASP A 1 517 ? -111.508 13.078 149.244 1.00 26.72 517 ASP A N 1
ATOM 4319 C CA . ASP A 1 517 ? -111.530 12.135 148.123 1.00 26.72 517 ASP A CA 1
ATOM 4320 C C . ASP A 1 517 ? -111.739 12.745 146.715 1.00 26.72 517 ASP A C 1
ATOM 4322 O O . ASP A 1 517 ? -112.057 13.927 146.586 1.00 26.72 517 ASP A O 1
ATOM 4326 N N . GLY A 1 518 ? -111.660 11.906 145.665 1.00 30.97 518 GLY A N 1
ATOM 4327 C CA . GLY A 1 518 ? -112.215 12.240 144.339 1.00 30.97 518 GLY A CA 1
ATOM 4328 C C . GLY A 1 518 ? -111.422 11.847 143.082 1.00 30.97 518 GLY A C 1
ATOM 4329 O O . GLY A 1 518 ? -111.271 12.704 142.224 1.00 30.97 518 GLY A O 1
ATOM 4330 N N . GLU A 1 519 ? -111.007 10.575 142.943 1.00 35.62 519 GLU A N 1
ATOM 4331 C CA . GLU A 1 519 ? -110.721 9.903 141.643 1.00 35.62 519 GLU A CA 1
ATOM 4332 C C . GLU A 1 519 ? -109.565 10.507 140.778 1.00 35.62 519 GLU A C 1
ATOM 4334 O O . GLU A 1 519 ? -109.086 11.609 140.992 1.00 35.62 519 GLU A O 1
ATOM 4339 N N . ASN A 1 520 ? -108.932 9.833 139.812 1.00 34.59 520 ASN A N 1
ATOM 4340 C CA . ASN A 1 520 ? -109.132 8.528 139.179 1.00 34.59 520 ASN A CA 1
ATOM 4341 C C . ASN A 1 520 ? -107.720 7.954 138.850 1.00 34.59 520 ASN A C 1
ATOM 4343 O O . ASN A 1 520 ? -106.946 8.609 138.158 1.00 34.59 520 ASN A O 1
ATOM 4347 N N . TRP A 1 521 ? -107.192 6.837 139.364 1.00 42.19 521 TRP A N 1
ATOM 4348 C CA . TRP A 1 521 ? -107.703 5.467 139.573 1.00 42.19 521 TRP A CA 1
ATOM 4349 C C . TRP A 1 521 ? -107.858 4.567 138.323 1.00 42.19 521 TRP A C 1
ATOM 4351 O O . TRP A 1 521 ? -108.215 3.398 138.460 1.00 42.19 521 TRP A O 1
ATOM 4361 N N . GLN A 1 522 ? -107.424 5.030 137.141 1.00 38.56 522 GLN A N 1
ATOM 4362 C CA . GLN A 1 522 ? -107.363 4.210 135.914 1.00 38.56 522 GLN A CA 1
ATOM 4363 C C . GLN A 1 522 ? -105.939 3.912 135.406 1.00 38.56 522 GLN A C 1
ATOM 4365 O O . GLN A 1 522 ? -105.543 2.746 135.393 1.00 38.56 522 GLN A O 1
ATOM 4370 N N . PHE A 1 523 ? -105.107 4.920 135.107 1.00 44.69 523 PHE A N 1
ATOM 4371 C CA . PHE A 1 523 ? -103.812 4.718 134.418 1.00 44.69 523 PHE A CA 1
ATOM 4372 C C . PHE A 1 523 ? -102.794 3.778 135.103 1.00 44.69 523 PHE A C 1
ATOM 4374 O O . PHE A 1 523 ? -101.935 3.206 134.430 1.00 44.69 523 PHE A O 1
ATOM 4381 N N . LYS A 1 524 ? -102.868 3.572 136.428 1.00 43.97 524 LYS A N 1
ATOM 4382 C CA . LYS A 1 524 ? -102.032 2.580 137.148 1.00 43.97 524 LYS A CA 1
ATOM 4383 C C . LYS A 1 524 ? -102.669 1.193 137.302 1.00 43.97 524 LYS A C 1
ATOM 4385 O O . LYS A 1 524 ? -101.983 0.272 137.727 1.00 43.97 524 LYS A O 1
ATOM 4390 N N . ARG A 1 525 ? -103.941 1.020 136.931 1.00 45.66 525 ARG A N 1
ATOM 4391 C CA . ARG A 1 525 ? -104.594 -0.295 136.818 1.00 45.66 525 ARG A CA 1
ATOM 4392 C C . ARG A 1 525 ? -104.528 -0.816 135.383 1.00 45.66 525 ARG A C 1
ATOM 4394 O O . ARG A 1 525 ? -104.256 -1.995 135.177 1.00 45.66 525 ARG A O 1
ATOM 4401 N N . GLU A 1 526 ? -104.657 0.086 134.414 1.00 45.84 526 GLU A N 1
ATOM 4402 C CA . GLU A 1 526 ? -104.523 -0.194 132.981 1.00 45.84 526 GLU A CA 1
ATOM 4403 C C . GLU A 1 526 ? -103.125 -0.711 132.617 1.00 45.84 526 GLU A C 1
ATOM 4405 O O . GLU A 1 526 ? -103.022 -1.660 131.852 1.00 45.84 526 GLU A O 1
ATOM 4410 N N . ASN A 1 527 ? -102.043 -0.189 133.208 1.00 46.16 527 ASN A N 1
ATOM 4411 C CA . ASN A 1 527 ? -100.678 -0.651 132.902 1.00 46.16 527 ASN A CA 1
ATOM 4412 C C . ASN A 1 527 ? -100.409 -2.102 133.377 1.00 46.16 527 ASN A C 1
ATOM 4414 O O . ASN A 1 527 ? -99.734 -2.878 132.702 1.00 46.16 527 ASN A O 1
ATOM 4418 N N . GLU A 1 528 ? -101.011 -2.518 134.495 1.00 52.81 528 GLU A N 1
ATOM 4419 C CA . GLU A 1 528 ? -100.935 -3.904 134.979 1.00 52.81 528 GLU A CA 1
ATOM 4420 C C . GLU A 1 528 ? -101.902 -4.831 134.216 1.00 52.81 528 GLU A C 1
ATOM 4422 O O . GLU A 1 528 ? -101.543 -5.964 133.887 1.00 52.81 528 GLU A O 1
ATOM 4427 N N . GLN A 1 529 ? -103.091 -4.343 133.839 1.00 48.72 529 GLN A N 1
ATOM 4428 C CA . GLN A 1 529 ? -103.996 -5.072 132.942 1.00 48.72 529 GLN A CA 1
ATOM 4429 C C . GLN A 1 529 ? -103.400 -5.252 131.541 1.00 48.72 529 GLN A C 1
ATOM 4431 O O . GLN A 1 529 ? -103.548 -6.331 130.973 1.00 48.72 529 GLN A O 1
ATOM 4436 N N . LEU A 1 530 ? -102.662 -4.269 131.015 1.00 51.16 530 LEU A N 1
ATOM 4437 C CA . LEU A 1 530 ? -101.951 -4.369 129.741 1.00 51.16 530 LEU A CA 1
ATOM 4438 C C . LEU A 1 530 ? -100.865 -5.447 129.778 1.00 51.16 530 LEU A C 1
ATOM 4440 O O . LEU A 1 530 ? -100.747 -6.182 128.807 1.00 51.16 530 LEU A O 1
ATOM 4444 N N . LYS A 1 531 ? -100.131 -5.638 130.885 1.00 50.59 531 LYS A N 1
ATOM 4445 C CA . LYS A 1 531 ? -99.176 -6.763 131.013 1.00 50.59 531 LYS A CA 1
ATOM 4446 C C . LYS A 1 531 ? -99.876 -8.126 130.988 1.00 50.59 531 LYS A C 1
ATOM 4448 O O . LYS A 1 531 ? -99.420 -9.036 130.298 1.00 50.59 531 LYS A O 1
ATOM 4453 N N . VAL A 1 532 ? -101.001 -8.265 131.695 1.00 57.59 532 VAL A N 1
ATOM 4454 C CA . VAL A 1 532 ? -101.794 -9.511 131.712 1.00 57.59 532 VAL A CA 1
ATOM 4455 C C . VAL A 1 532 ? -102.463 -9.768 130.353 1.00 57.59 532 VAL A C 1
ATOM 4457 O O . VAL A 1 532 ? -102.513 -10.907 129.888 1.00 57.59 532 VAL A O 1
ATOM 4460 N N . GLN A 1 533 ? -102.913 -8.718 129.662 1.00 47.75 533 GLN A N 1
ATOM 4461 C CA . GLN A 1 533 ? -103.435 -8.817 128.300 1.00 47.75 533 GLN A CA 1
ATOM 4462 C C . GLN A 1 533 ? -102.329 -9.094 127.275 1.00 47.75 533 GLN A C 1
ATOM 4464 O O . GLN A 1 533 ? -102.571 -9.881 126.370 1.00 47.75 533 GLN A O 1
ATOM 4469 N N . LEU A 1 534 ? -101.108 -8.571 127.435 1.00 47.19 534 LEU A N 1
ATOM 4470 C CA . LEU A 1 534 ? -99.972 -8.909 126.568 1.00 47.19 534 LEU A CA 1
ATOM 4471 C C . LEU A 1 534 ? -99.617 -10.400 126.678 1.00 47.19 534 LEU A C 1
ATOM 4473 O O . LEU A 1 534 ? -99.381 -11.051 125.662 1.00 47.19 534 LEU A O 1
ATOM 4477 N N . ALA A 1 535 ? -99.657 -10.959 127.893 1.00 51.03 535 ALA A N 1
ATOM 4478 C CA . ALA A 1 535 ? -99.498 -12.395 128.120 1.00 51.03 535 ALA A CA 1
ATOM 4479 C C . ALA A 1 535 ? -100.638 -13.215 127.482 1.00 51.03 535 ALA A C 1
ATOM 4481 O O . ALA A 1 535 ? -100.379 -14.214 126.817 1.00 51.03 535 ALA A O 1
ATOM 4482 N N . SER A 1 536 ? -101.896 -12.772 127.610 1.00 46.09 536 SER A N 1
ATOM 4483 C CA . SER A 1 536 ? -103.044 -13.466 127.004 1.00 46.09 536 SER A CA 1
ATOM 4484 C C . SER A 1 536 ? -103.108 -13.328 125.474 1.00 46.09 536 SER A C 1
ATOM 4486 O O . SER A 1 536 ? -103.547 -14.253 124.795 1.00 46.09 536 SER A O 1
ATOM 4488 N N . ILE A 1 537 ? -102.619 -12.219 124.908 1.00 49.19 537 ILE A N 1
ATOM 4489 C CA . ILE A 1 537 ? -102.506 -12.002 123.458 1.00 49.19 537 ILE A CA 1
ATOM 4490 C C . ILE A 1 537 ? -101.357 -12.836 122.883 1.00 49.19 537 ILE A C 1
ATOM 4492 O O . ILE A 1 537 ? -101.574 -13.501 121.875 1.00 49.19 537 ILE A O 1
ATOM 4496 N N . LYS A 1 538 ? -100.205 -12.944 123.564 1.00 47.00 538 LYS A N 1
ATOM 4497 C CA . LYS A 1 538 ? -99.164 -13.943 123.231 1.00 47.00 538 LYS A CA 1
ATOM 4498 C C . LYS A 1 538 ? -99.666 -15.395 123.301 1.00 47.00 538 LYS A C 1
ATOM 4500 O O . LYS A 1 538 ? -99.079 -16.269 122.675 1.00 47.00 538 LYS A O 1
ATOM 4505 N N . GLN A 1 539 ? -100.772 -15.652 124.004 1.00 51.97 539 GLN A N 1
ATOM 4506 C CA . GLN A 1 539 ? -101.449 -16.953 124.059 1.00 51.97 539 GLN A CA 1
ATOM 4507 C C . GLN A 1 539 ? -102.635 -17.089 123.073 1.00 51.97 539 GLN A C 1
ATOM 4509 O O . GLN A 1 539 ? -103.282 -18.135 123.042 1.00 51.97 539 GLN A O 1
ATOM 4514 N N . LYS A 1 540 ? -102.959 -16.055 122.277 1.00 48.09 540 LYS A N 1
ATOM 4515 C CA . LYS A 1 540 ? -104.105 -16.051 121.334 1.00 48.09 540 LYS A CA 1
ATOM 4516 C C . LYS A 1 540 ? -103.800 -15.557 119.916 1.00 48.09 540 LYS A C 1
ATOM 4518 O O . LYS A 1 540 ? -104.573 -15.848 119.010 1.00 48.09 540 LYS A O 1
ATOM 4523 N N . PHE A 1 541 ? -102.672 -14.890 119.704 1.00 50.28 541 PHE A N 1
ATOM 4524 C CA . PHE A 1 541 ? -102.043 -14.697 118.400 1.00 50.28 541 PHE A CA 1
ATOM 4525 C C . PHE A 1 541 ? -100.634 -15.280 118.494 1.00 50.28 541 PHE A C 1
ATOM 4527 O O . PHE A 1 541 ? -99.734 -14.668 119.064 1.00 50.28 541 PHE A O 1
ATOM 4534 N N . GLY A 1 542 ? -100.493 -16.522 118.029 1.00 48.88 542 GLY A N 1
ATOM 4535 C CA . GLY A 1 542 ? -99.303 -17.332 118.271 1.00 48.88 542 GLY A CA 1
ATOM 4536 C C . GLY A 1 542 ? -98.050 -16.799 117.581 1.00 48.88 542 GLY A C 1
ATOM 4537 O O . GLY A 1 542 ? -98.107 -16.282 116.464 1.00 48.88 542 GLY A O 1
ATOM 4538 N N . GLU A 1 543 ? -96.903 -17.011 118.226 1.00 48.22 543 GLU A N 1
ATOM 4539 C CA . GLU A 1 543 ? -95.574 -16.680 117.691 1.00 48.22 543 GLU A CA 1
ATOM 4540 C C . GLU A 1 543 ? -95.271 -17.434 116.380 1.00 48.22 543 GLU A C 1
ATOM 4542 O O . GLU A 1 543 ? -94.468 -16.968 115.577 1.00 48.22 543 GLU A O 1
ATOM 4547 N N . GLU A 1 544 ? -96.003 -18.520 116.091 1.00 53.84 544 GLU A N 1
ATOM 4548 C CA . GLU A 1 544 ? -96.051 -19.147 114.766 1.00 53.84 544 GLU A CA 1
ATOM 4549 C C . GLU A 1 544 ? -96.355 -18.159 113.638 1.00 53.84 544 GLU A C 1
ATOM 4551 O O . GLU A 1 544 ? -95.723 -18.272 112.598 1.00 53.84 544 GLU A O 1
ATOM 4556 N N . ARG A 1 545 ? -97.263 -17.183 113.797 1.00 53.09 545 ARG A N 1
ATOM 4557 C CA . ARG A 1 545 ? -97.618 -16.289 112.678 1.00 53.09 545 ARG A CA 1
ATOM 4558 C C . ARG A 1 545 ? -96.485 -15.334 112.316 1.00 53.09 545 ARG A C 1
ATOM 4560 O O . ARG A 1 545 ? -96.162 -15.214 111.143 1.00 53.09 545 ARG A O 1
ATOM 4567 N N . ILE A 1 546 ? -95.844 -14.727 113.314 1.00 53.16 546 ILE A N 1
ATOM 4568 C CA . ILE A 1 546 ? -94.712 -13.813 113.096 1.00 53.16 546 ILE A CA 1
ATOM 4569 C C . ILE A 1 546 ? -93.484 -14.595 112.611 1.00 53.16 546 ILE A C 1
ATOM 4571 O O . ILE A 1 546 ? -92.809 -14.156 111.687 1.00 53.16 546 ILE A O 1
ATOM 4575 N N . ASN A 1 547 ? -93.229 -15.790 113.152 1.00 59.69 547 ASN A N 1
ATOM 4576 C CA . ASN A 1 547 ? -92.135 -16.636 112.671 1.00 59.69 547 ASN A CA 1
ATOM 4577 C C . ASN A 1 547 ? -92.413 -17.206 111.266 1.00 59.69 547 ASN A C 1
ATOM 4579 O O . ASN A 1 547 ? -91.479 -17.345 110.484 1.00 59.69 547 ASN A O 1
ATOM 4583 N N . GLN A 1 548 ? -93.671 -17.482 110.899 1.00 59.97 548 GLN A N 1
ATOM 4584 C CA . GLN A 1 548 ? -94.061 -17.836 109.527 1.00 59.97 548 GLN A CA 1
ATOM 4585 C C . GLN A 1 548 ? -93.962 -16.638 108.575 1.00 59.97 548 GLN A C 1
ATOM 4587 O O . GLN A 1 548 ? -93.579 -16.832 107.427 1.00 59.97 548 GLN A O 1
ATOM 4592 N N . GLU A 1 549 ? -94.259 -15.415 109.021 1.00 58.81 549 GLU A N 1
ATOM 4593 C CA . GLU A 1 549 ? -94.055 -14.192 108.233 1.00 58.81 549 GLU A CA 1
ATOM 4594 C C . GLU A 1 549 ? -92.563 -13.908 108.015 1.00 58.81 549 GLU A C 1
ATOM 4596 O O . GLU A 1 549 ? -92.169 -13.684 106.875 1.00 58.81 549 GLU A O 1
ATOM 4601 N N . ILE A 1 550 ? -91.714 -14.028 109.043 1.00 67.69 550 ILE A N 1
ATOM 4602 C CA . ILE A 1 550 ? -90.249 -13.938 108.899 1.00 67.69 550 ILE A CA 1
ATOM 4603 C C . ILE A 1 550 ? -89.736 -15.032 107.952 1.00 67.69 550 ILE A C 1
ATOM 4605 O O . ILE A 1 550 ? -89.047 -14.717 106.987 1.00 67.69 550 ILE A O 1
ATOM 4609 N N . LEU A 1 551 ? -90.142 -16.293 108.142 1.00 70.19 551 LEU A N 1
ATOM 4610 C CA . LEU A 1 551 ? -89.735 -17.399 107.268 1.00 70.19 551 LEU A CA 1
ATOM 4611 C C . LEU A 1 551 ? -90.250 -17.225 105.826 1.00 70.19 551 LEU A C 1
ATOM 4613 O O . LEU A 1 551 ? -89.587 -17.647 104.881 1.00 70.19 551 LEU A O 1
ATOM 4617 N N . MET A 1 552 ? -91.417 -16.601 105.623 1.00 66.56 552 MET A N 1
ATOM 4618 C CA . MET A 1 552 ? -91.907 -16.237 104.289 1.00 66.56 552 MET A CA 1
ATOM 4619 C C . MET A 1 552 ? -91.119 -15.073 103.684 1.00 66.56 552 MET A C 1
ATOM 4621 O O . MET A 1 552 ? -90.827 -15.135 102.495 1.00 66.56 552 MET A O 1
ATOM 4625 N N . ILE A 1 553 ? -90.721 -14.070 104.471 1.00 71.31 553 ILE A N 1
ATOM 4626 C CA . ILE A 1 553 ? -89.882 -12.950 104.019 1.00 71.31 553 ILE A CA 1
ATOM 4627 C C . ILE A 1 553 ? -88.482 -13.445 103.640 1.00 71.31 553 ILE A C 1
ATOM 4629 O O . ILE A 1 553 ? -88.031 -13.158 102.536 1.00 71.31 553 ILE A O 1
ATOM 4633 N N . GLU A 1 554 ? -87.823 -14.250 104.476 1.00 73.19 554 GLU A N 1
ATOM 4634 C CA . GLU A 1 554 ? -86.517 -14.858 104.169 1.00 73.19 554 GLU A CA 1
ATOM 4635 C C . GLU A 1 554 ? -86.592 -15.751 102.921 1.00 73.19 554 GLU A C 1
ATOM 4637 O O . GLU A 1 554 ? -85.710 -15.727 102.061 1.00 73.19 554 GLU A O 1
ATOM 4642 N N . LYS A 1 555 ? -87.680 -16.518 102.771 1.00 73.75 555 LYS A N 1
ATOM 4643 C CA . LYS A 1 555 ? -87.904 -17.375 101.601 1.00 73.75 555 LYS A CA 1
ATOM 4644 C C . LYS A 1 555 ? -88.216 -16.571 100.335 1.00 73.75 555 LYS A C 1
ATOM 4646 O O . LYS A 1 555 ? -87.738 -16.951 99.270 1.00 73.75 555 LYS A O 1
ATOM 4651 N N . GLN A 1 556 ? -88.943 -15.457 100.439 1.00 70.25 556 GLN A N 1
ATOM 4652 C CA . GLN A 1 556 ? -89.163 -14.515 99.336 1.00 70.25 556 GLN A CA 1
ATOM 4653 C C . GLN A 1 556 ? -87.873 -13.789 98.945 1.00 70.25 556 GLN A C 1
ATOM 4655 O O . GLN A 1 556 ? -87.579 -13.705 97.758 1.00 70.25 556 GLN A O 1
ATOM 4660 N N . GLN A 1 557 ? -87.077 -13.326 99.912 1.00 67.12 557 GLN A N 1
ATOM 4661 C CA . GLN A 1 557 ? -85.767 -12.719 99.665 1.00 67.12 557 GLN A CA 1
ATOM 4662 C C . GLN A 1 557 ? -84.841 -13.707 98.958 1.00 67.12 557 GLN A C 1
ATOM 4664 O O . GLN A 1 557 ? -84.288 -13.377 97.914 1.00 67.12 557 GLN A O 1
ATOM 4669 N N . LYS A 1 558 ? -84.758 -14.954 99.433 1.00 75.19 558 LYS A N 1
ATOM 4670 C CA . LYS A 1 558 ? -83.958 -15.991 98.773 1.00 75.19 558 LYS A CA 1
ATOM 4671 C C . LYS A 1 558 ? -84.460 -16.329 97.363 1.00 75.19 558 LYS A C 1
ATOM 4673 O O . LYS A 1 558 ? -83.650 -16.520 96.461 1.00 75.19 558 LYS A O 1
ATOM 4678 N N . GLN A 1 559 ? -85.776 -16.358 97.137 1.00 71.94 559 GLN A N 1
ATOM 4679 C CA . GLN A 1 559 ? -86.334 -16.513 95.787 1.00 71.94 559 GLN A CA 1
ATOM 4680 C C . GLN A 1 559 ? -85.976 -15.324 94.880 1.00 71.94 559 GLN A C 1
ATOM 4682 O O . GLN A 1 559 ? -85.567 -15.544 93.743 1.00 71.94 559 GLN A O 1
ATOM 4687 N N . GLN A 1 560 ? -86.037 -14.090 95.387 1.00 70.50 560 GLN A N 1
ATOM 4688 C CA . GLN A 1 560 ? -85.608 -12.892 94.658 1.00 70.50 560 GLN A CA 1
ATOM 4689 C C . GLN A 1 560 ? -84.099 -12.899 94.370 1.00 70.50 560 GLN A C 1
ATOM 4691 O O . GLN A 1 560 ? -83.694 -12.524 93.275 1.00 70.50 560 GLN A O 1
ATOM 4696 N N . GLU A 1 561 ? -83.255 -13.368 95.291 1.00 75.62 561 GLU A N 1
ATOM 4697 C CA . GLU A 1 561 ? -81.814 -13.532 95.058 1.00 75.62 561 GLU A CA 1
ATOM 4698 C C . GLU A 1 561 ? -81.517 -14.601 93.994 1.00 75.62 561 GLU A C 1
ATOM 4700 O O . GLU A 1 561 ? -80.683 -14.374 93.114 1.00 75.62 561 GLU A O 1
ATOM 4705 N N . GLU A 1 562 ? -82.231 -15.731 94.009 1.00 77.81 562 GLU A N 1
ATOM 4706 C CA . GLU A 1 562 ? -82.127 -16.771 92.976 1.00 77.81 562 GLU A CA 1
ATOM 4707 C C . GLU A 1 562 ? -82.636 -16.290 91.602 1.00 77.81 562 GLU A C 1
ATOM 4709 O O . GLU A 1 562 ? -82.055 -16.647 90.574 1.00 77.81 562 GLU A O 1
ATOM 4714 N N . GLU A 1 563 ? -83.680 -15.455 91.549 1.00 77.88 563 GLU A N 1
ATOM 4715 C CA . GLU A 1 563 ? -84.142 -14.796 90.316 1.00 77.88 563 GLU A CA 1
ATOM 4716 C C . GLU A 1 563 ? -83.143 -13.741 89.819 1.00 77.88 563 GLU A C 1
ATOM 4718 O O . GLU A 1 563 ? -82.794 -13.736 88.639 1.00 77.88 563 GLU A O 1
ATOM 4723 N N . ILE A 1 564 ? -82.590 -12.912 90.709 1.00 75.94 564 ILE A N 1
ATOM 4724 C CA . ILE A 1 564 ? -81.524 -11.950 90.391 1.00 75.94 564 ILE A CA 1
ATOM 4725 C C . ILE A 1 564 ? -80.268 -12.672 89.876 1.00 75.94 564 ILE A C 1
ATOM 4727 O O . ILE A 1 564 ? -79.599 -12.159 88.977 1.00 75.94 564 ILE A O 1
ATOM 4731 N N . HIS A 1 565 ? -79.939 -13.859 90.398 1.00 75.50 565 HIS A N 1
ATOM 4732 C CA . HIS A 1 565 ? -78.829 -14.668 89.890 1.00 75.50 565 HIS A CA 1
ATOM 4733 C C . HIS A 1 565 ? -79.113 -15.205 88.479 1.00 75.50 565 HIS A C 1
ATOM 4735 O O . HIS A 1 565 ? -78.265 -15.073 87.594 1.00 75.50 565 HIS A O 1
ATOM 4741 N N . LYS A 1 566 ? -80.314 -15.748 88.233 1.00 78.75 566 LYS A N 1
ATOM 4742 C CA . LYS A 1 566 ? -80.735 -16.225 86.901 1.00 78.75 566 LYS A CA 1
ATOM 4743 C C . LYS A 1 566 ? -80.728 -15.096 85.867 1.00 78.75 566 LYS A C 1
ATOM 4745 O O . LYS A 1 566 ? -80.110 -15.249 84.818 1.00 78.75 566 LYS A O 1
ATOM 4750 N N . LEU A 1 567 ? -81.293 -13.935 86.201 1.00 76.56 567 LEU A N 1
ATOM 4751 C CA . LEU A 1 567 ? -81.284 -12.748 85.338 1.00 76.56 567 LEU A CA 1
ATOM 4752 C C . LEU A 1 567 ? -79.856 -12.266 85.029 1.00 76.56 567 LEU A C 1
ATOM 4754 O O . LEU A 1 567 ? -79.562 -11.901 83.893 1.00 76.56 567 LEU A O 1
ATOM 4758 N N . LYS A 1 568 ? -78.933 -12.306 86.002 1.00 73.56 568 LYS A N 1
ATOM 4759 C CA . LYS A 1 568 ? -77.510 -11.994 85.763 1.00 73.56 568 LYS A CA 1
ATOM 4760 C C . LYS A 1 568 ? -76.842 -12.998 84.820 1.00 73.56 568 LYS A C 1
ATOM 4762 O O . LYS A 1 568 ? -76.063 -12.583 83.963 1.00 73.56 568 LYS A O 1
ATOM 4767 N N . GLU A 1 569 ? -77.150 -14.289 84.933 1.00 75.50 569 GLU A N 1
ATOM 4768 C CA . GLU A 1 569 ? -76.659 -15.298 83.989 1.00 75.50 569 GLU A CA 1
ATOM 4769 C C . GLU A 1 569 ? -77.232 -15.134 82.576 1.00 75.50 569 GLU A C 1
ATOM 4771 O O . GLU A 1 569 ? -76.498 -15.308 81.604 1.00 75.50 569 GLU A O 1
ATOM 4776 N N . GLU A 1 570 ? -78.516 -14.806 82.438 1.00 77.94 570 GLU A N 1
ATOM 4777 C CA . GLU A 1 570 ? -79.146 -14.564 81.134 1.00 77.94 570 GLU A CA 1
ATOM 4778 C C . GLU A 1 570 ? -78.578 -13.310 80.462 1.00 77.94 570 GLU A C 1
ATOM 4780 O O . GLU A 1 570 ? -78.192 -13.368 79.296 1.00 77.94 570 GLU A O 1
ATOM 4785 N N . ILE A 1 571 ? -78.394 -12.215 81.210 1.00 72.50 571 ILE A N 1
ATOM 4786 C CA . ILE A 1 571 ? -77.737 -10.992 80.718 1.00 72.50 571 ILE A CA 1
ATOM 4787 C C . ILE A 1 571 ? -76.281 -11.272 80.295 1.00 72.50 571 ILE A C 1
ATOM 4789 O O . ILE A 1 571 ? -75.825 -10.753 79.275 1.00 72.50 571 ILE A O 1
ATOM 4793 N N . MET A 1 572 ? -75.550 -12.119 81.030 1.00 69.38 572 MET A N 1
ATOM 4794 C CA . MET A 1 572 ? -74.205 -12.573 80.642 1.00 69.38 572 MET A CA 1
ATOM 4795 C C . MET A 1 572 ? -74.220 -13.401 79.347 1.00 69.38 572 ME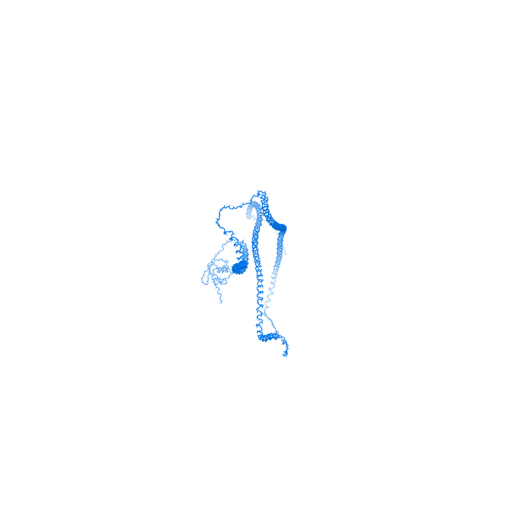T A C 1
ATOM 4797 O O . MET A 1 572 ? -73.372 -13.186 78.479 1.00 69.38 572 MET A O 1
ATOM 4801 N N . LYS A 1 573 ? -75.179 -14.325 79.189 1.00 73.06 573 LYS A N 1
ATOM 4802 C CA . LYS A 1 573 ? -75.329 -15.162 77.984 1.00 73.06 573 LYS A CA 1
ATOM 4803 C C . LYS A 1 573 ? -75.685 -14.308 76.762 1.00 73.06 573 LYS A C 1
ATOM 4805 O O . LYS A 1 573 ? -74.929 -14.324 75.792 1.00 73.06 573 LYS A O 1
ATOM 4810 N N . GLU A 1 574 ? -76.723 -13.470 76.852 1.00 71.00 574 GLU A N 1
ATOM 4811 C CA . GLU A 1 574 ? -77.100 -12.519 75.794 1.00 71.00 574 GLU A CA 1
ATOM 4812 C C . GLU A 1 574 ? -75.926 -11.627 75.371 1.00 71.00 574 GLU A C 1
ATOM 4814 O O . GLU A 1 574 ? -75.724 -11.377 74.181 1.00 71.00 574 GLU A O 1
ATOM 4819 N N . ARG A 1 575 ? -75.160 -11.105 76.337 1.00 70.88 575 ARG A N 1
ATOM 4820 C CA . ARG A 1 575 ? -74.034 -10.214 76.048 1.00 70.88 575 ARG A CA 1
ATOM 4821 C C . ARG A 1 575 ? -72.932 -10.935 75.279 1.00 70.88 575 ARG A C 1
ATOM 4823 O O . ARG A 1 575 ? -72.468 -10.410 74.269 1.00 70.88 575 ARG A O 1
ATOM 4830 N N . ASN A 1 576 ? -72.560 -12.137 75.713 1.00 70.31 576 ASN A N 1
ATOM 4831 C CA . ASN A 1 576 ? -71.548 -12.949 75.040 1.00 70.31 576 ASN A CA 1
ATOM 4832 C C . ASN A 1 576 ? -71.982 -13.337 73.616 1.00 70.31 576 ASN A C 1
ATOM 4834 O O . ASN A 1 576 ? -71.167 -13.299 72.695 1.00 70.31 576 ASN A O 1
ATOM 4838 N N . GLU A 1 577 ? -73.263 -13.645 73.400 1.00 74.44 577 GLU A N 1
ATOM 4839 C CA . GLU A 1 577 ? -73.803 -13.923 72.064 1.00 74.44 577 GLU A CA 1
ATOM 4840 C C . GLU A 1 577 ? -73.809 -12.672 71.172 1.00 74.44 577 GLU A C 1
ATOM 4842 O O . GLU A 1 577 ? -73.344 -12.729 70.033 1.00 74.44 577 GLU A O 1
ATOM 4847 N N . LYS A 1 578 ? -74.226 -11.513 71.697 1.00 70.38 578 LYS A N 1
ATOM 4848 C CA . LYS A 1 578 ? -74.227 -10.227 70.970 1.00 70.38 578 LYS A CA 1
ATOM 4849 C C . LYS A 1 578 ? -72.818 -9.696 70.678 1.00 70.38 578 LYS A C 1
ATOM 4851 O O . LYS A 1 578 ? -72.635 -8.966 69.704 1.00 70.38 578 LYS A O 1
ATOM 4856 N N . GLU A 1 579 ? -71.815 -10.038 71.486 1.00 68.81 579 GLU A N 1
ATOM 4857 C CA . GLU A 1 579 ? -70.404 -9.737 71.205 1.00 68.81 579 GLU A CA 1
ATOM 4858 C C . GLU A 1 579 ? -69.811 -10.725 70.177 1.00 68.81 579 GLU A C 1
ATOM 4860 O O . GLU A 1 579 ? -69.126 -10.295 69.244 1.00 68.81 579 GLU A O 1
ATOM 4865 N N . LYS A 1 580 ? -70.166 -12.018 70.245 1.00 72.56 580 LYS A N 1
ATOM 4866 C CA . LYS A 1 580 ? -69.783 -13.035 69.248 1.00 72.56 580 LYS A CA 1
ATOM 4867 C C . LYS A 1 580 ? -70.348 -12.732 67.855 1.00 72.56 580 LYS A C 1
ATOM 4869 O O . LYS A 1 580 ? -69.594 -12.729 66.884 1.00 72.56 580 LYS A O 1
ATOM 4874 N N . GLU A 1 581 ? -71.636 -12.400 67.756 1.00 74.50 581 GLU A N 1
ATOM 4875 C CA . GLU A 1 581 ? -72.305 -12.078 66.485 1.00 74.50 581 GLU A CA 1
ATOM 4876 C C . GLU A 1 581 ? -71.690 -10.833 65.808 1.00 74.50 581 GLU A C 1
ATOM 4878 O O . GLU A 1 581 ? -71.541 -10.779 64.584 1.00 74.50 581 GLU A O 1
ATOM 4883 N N . LYS A 1 582 ? -71.253 -9.840 66.599 1.00 69.62 582 LYS A N 1
ATOM 4884 C CA . LYS A 1 582 ? -70.513 -8.669 66.095 1.00 69.62 582 LYS A CA 1
ATOM 4885 C C . LYS A 1 582 ? -69.135 -9.043 65.551 1.00 69.62 582 LYS A C 1
ATOM 4887 O O . LYS A 1 582 ? -68.759 -8.542 64.493 1.00 69.62 582 LYS A O 1
ATOM 4892 N N . ALA A 1 583 ? -68.394 -9.910 66.242 1.00 68.69 583 ALA A N 1
ATOM 4893 C CA . ALA A 1 583 ? -67.085 -10.375 65.783 1.00 68.69 583 ALA A CA 1
ATOM 4894 C C . ALA A 1 583 ? -67.185 -11.196 64.482 1.00 68.69 583 ALA A C 1
ATOM 4896 O O . ALA A 1 583 ? -66.333 -11.076 63.602 1.00 68.69 583 ALA A O 1
ATOM 4897 N N . GLU A 1 584 ? -68.245 -11.990 64.333 1.00 76.69 584 GLU A N 1
ATOM 4898 C CA . GLU A 1 584 ? -68.511 -12.807 63.144 1.00 76.69 584 GLU A CA 1
ATOM 4899 C C . GLU A 1 584 ? -68.872 -11.937 61.924 1.00 76.69 584 GLU A C 1
ATOM 4901 O O . GLU A 1 584 ? -68.250 -12.060 60.866 1.00 76.69 584 GLU A O 1
ATOM 4906 N N . LYS A 1 585 ? -69.759 -10.945 62.101 1.00 71.81 585 LYS A N 1
ATOM 4907 C CA . LYS A 1 585 ? -70.088 -9.940 61.069 1.00 71.81 585 LYS A CA 1
ATOM 4908 C C . LYS A 1 585 ? -68.896 -9.054 60.678 1.00 71.81 585 LYS A C 1
ATOM 4910 O O . LYS A 1 585 ? -68.840 -8.576 59.543 1.00 71.81 585 LYS A O 1
ATOM 4915 N N . LEU A 1 586 ? -67.941 -8.826 61.585 1.00 71.69 586 LEU A N 1
ATOM 4916 C CA . LEU A 1 586 ? -66.707 -8.099 61.269 1.00 71.69 586 LEU A CA 1
ATOM 4917 C C . LEU A 1 586 ? -65.799 -8.929 60.346 1.00 71.69 586 LEU A C 1
ATOM 4919 O O . LEU A 1 586 ? -65.371 -8.421 59.310 1.00 71.69 586 LEU A O 1
ATOM 4923 N N . LYS A 1 587 ? -65.597 -10.217 60.660 1.00 72.62 587 LYS A N 1
ATOM 4924 C CA . LYS A 1 587 ? -64.814 -11.148 59.826 1.00 72.62 587 LYS A CA 1
ATOM 4925 C C . LYS A 1 587 ? -65.393 -11.304 58.423 1.00 72.62 587 LYS A C 1
ATOM 4927 O O . LYS A 1 587 ? -64.654 -11.159 57.454 1.00 72.62 587 LYS A O 1
ATOM 4932 N N . GLU A 1 588 ? -66.709 -11.497 58.292 1.00 71.38 588 GLU A N 1
ATOM 4933 C CA . GLU A 1 588 ? -67.369 -11.530 56.976 1.00 71.38 588 GLU A CA 1
ATOM 4934 C C . GLU A 1 588 ? -67.062 -10.279 56.137 1.00 71.38 588 GLU A C 1
ATOM 4936 O O . GLU A 1 588 ? -66.855 -10.365 54.924 1.00 71.38 588 GLU A O 1
ATOM 4941 N N . LYS A 1 589 ? -67.040 -9.097 56.765 1.00 72.75 589 LYS A N 1
ATOM 4942 C CA . LYS A 1 589 ? -66.765 -7.833 56.075 1.00 72.75 589 LYS A CA 1
ATOM 4943 C C . LYS A 1 589 ? -65.307 -7.745 55.615 1.00 72.75 589 LYS A C 1
ATOM 4945 O O . LYS A 1 589 ? -65.057 -7.315 54.489 1.00 72.75 589 LYS A O 1
ATOM 4950 N N . GLU A 1 590 ? -64.363 -8.164 56.452 1.00 68.94 590 GLU A N 1
ATOM 4951 C CA . GLU A 1 590 ? -62.932 -8.206 56.123 1.00 68.94 590 GLU A CA 1
ATOM 4952 C C . GLU A 1 590 ? -62.639 -9.204 54.991 1.00 68.94 590 GLU A C 1
ATOM 4954 O O . GLU A 1 590 ? -61.973 -8.853 54.014 1.00 68.94 590 GLU A O 1
ATOM 4959 N N . GLU A 1 591 ? -63.211 -10.410 55.056 1.00 76.06 591 GLU A N 1
ATOM 4960 C CA . GLU A 1 591 ? -63.081 -11.427 54.007 1.00 76.06 591 GLU A CA 1
ATOM 4961 C C . GLU A 1 591 ? -63.675 -10.961 52.674 1.00 76.06 591 GLU A C 1
ATOM 4963 O O . GLU A 1 591 ? -63.038 -11.129 51.631 1.00 76.06 591 GLU A O 1
ATOM 4968 N N . ARG A 1 592 ? -64.845 -10.304 52.685 1.00 71.62 592 ARG A N 1
ATOM 4969 C CA . ARG A 1 592 ? -65.459 -9.729 51.474 1.00 71.62 592 ARG A CA 1
ATOM 4970 C C . ARG A 1 592 ? -64.593 -8.628 50.850 1.00 71.62 592 ARG A C 1
ATOM 4972 O O . ARG A 1 592 ? -64.400 -8.652 49.635 1.00 71.62 592 ARG A O 1
ATOM 4979 N N . MET A 1 593 ? -64.017 -7.713 51.642 1.00 66.62 593 MET A N 1
ATOM 4980 C CA . MET A 1 593 ? -63.099 -6.689 51.107 1.00 66.62 593 MET A CA 1
ATOM 4981 C C . MET A 1 593 ? -61.817 -7.304 50.530 1.00 66.62 593 MET A C 1
ATOM 4983 O O . MET A 1 593 ? -61.362 -6.885 49.463 1.00 66.62 593 MET A O 1
ATOM 4987 N N . LYS A 1 594 ? -61.260 -8.335 51.180 1.00 72.81 594 LYS A N 1
ATOM 4988 C CA . LYS A 1 594 ? -60.087 -9.065 50.678 1.00 72.81 594 LYS A CA 1
ATOM 4989 C C . LYS A 1 594 ? -60.386 -9.759 49.341 1.00 72.81 594 LYS A C 1
ATOM 4991 O O . LYS A 1 594 ? -59.672 -9.540 48.365 1.00 72.81 594 LYS A O 1
ATOM 4996 N N . MET A 1 595 ? -61.507 -10.481 49.258 1.00 68.50 595 MET A N 1
ATOM 4997 C CA . MET A 1 595 ? -61.985 -11.137 48.031 1.00 68.50 595 MET A CA 1
ATOM 4998 C C . MET A 1 595 ? -62.257 -10.181 46.863 1.00 68.50 595 MET A C 1
ATOM 5000 O O . MET A 1 595 ? -62.251 -10.625 45.713 1.00 68.50 595 MET A O 1
ATOM 5004 N N . GLN A 1 596 ? -62.561 -8.911 47.136 1.00 64.56 596 GLN A N 1
ATOM 5005 C CA . GLN A 1 596 ? -62.730 -7.894 46.101 1.00 64.56 596 GLN A CA 1
ATOM 5006 C C . GLN A 1 596 ? -61.366 -7.359 45.643 1.00 64.56 596 GLN A C 1
ATOM 5008 O O . GLN A 1 596 ? -61.057 -7.429 44.456 1.00 64.56 596 GLN A O 1
ATOM 5013 N N . SER A 1 597 ? -60.501 -6.972 46.590 1.00 74.50 597 SER A N 1
ATOM 5014 C CA . SER A 1 597 ? -59.128 -6.524 46.309 1.00 74.50 597 SER A CA 1
ATOM 5015 C C . SER A 1 597 ? -58.325 -7.535 45.481 1.00 74.50 597 SER A C 1
ATOM 5017 O O . SER A 1 597 ? -57.573 -7.145 44.590 1.00 74.50 597 SER A O 1
ATOM 5019 N N . ASP A 1 598 ? -58.483 -8.834 45.745 1.00 73.00 598 ASP A N 1
ATOM 5020 C CA . ASP A 1 598 ? -57.752 -9.877 45.021 1.00 73.00 598 ASP A CA 1
ATOM 5021 C C . ASP A 1 598 ? -58.306 -10.128 43.603 1.00 73.00 598 ASP A C 1
ATOM 5023 O O . ASP A 1 598 ? -57.520 -10.385 42.691 1.00 73.00 598 ASP A O 1
ATOM 5027 N N . ARG A 1 599 ? -59.615 -9.940 43.366 1.00 70.19 599 ARG A N 1
ATOM 5028 C CA . ARG A 1 599 ? -60.207 -9.975 42.010 1.00 70.19 599 ARG A CA 1
ATOM 5029 C C . ARG A 1 599 ? -59.757 -8.802 41.142 1.00 70.19 599 ARG A C 1
ATOM 5031 O O . ARG A 1 599 ? -59.502 -8.987 39.953 1.00 70.19 599 ARG A O 1
ATOM 5038 N N . ASP A 1 600 ? -59.645 -7.612 41.725 1.00 71.62 600 ASP A N 1
ATOM 5039 C CA . ASP A 1 600 ? -59.225 -6.415 40.991 1.00 71.62 600 ASP A CA 1
ATOM 5040 C C . ASP A 1 600 ? -57.737 -6.506 40.589 1.00 71.62 600 ASP A C 1
ATOM 5042 O O . ASP A 1 600 ? -57.376 -6.175 39.456 1.00 71.62 600 ASP A O 1
ATOM 5046 N N . LYS A 1 601 ? -56.884 -7.087 41.450 1.00 72.50 601 LYS A N 1
ATOM 5047 C CA . LYS A 1 601 ? -55.496 -7.461 41.100 1.00 72.50 601 LYS A CA 1
ATOM 5048 C C . LYS A 1 601 ? -55.442 -8.497 39.975 1.00 72.50 601 LYS A C 1
ATOM 5050 O O . LY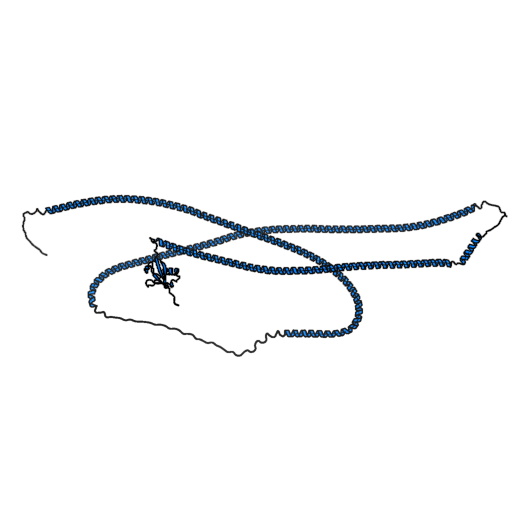S A 1 601 ? -54.623 -8.367 39.070 1.00 72.50 601 LYS A O 1
ATOM 5055 N N . GLU A 1 602 ? -56.298 -9.520 40.019 1.00 71.50 602 GLU A N 1
ATOM 5056 C CA . GLU A 1 602 ? -56.334 -10.580 39.002 1.00 71.50 602 GLU A CA 1
ATOM 5057 C C . GLU A 1 602 ? -56.727 -10.043 37.614 1.00 71.50 602 GLU A C 1
ATOM 5059 O O . GLU A 1 602 ? -56.160 -10.471 36.607 1.00 71.50 602 GLU A O 1
ATOM 5064 N N . ARG A 1 603 ? -57.647 -9.068 37.549 1.00 70.75 603 ARG A N 1
ATOM 5065 C CA . ARG A 1 603 ? -57.973 -8.354 36.301 1.00 70.75 603 ARG A CA 1
ATOM 5066 C C . ARG A 1 603 ? -56.775 -7.578 35.762 1.00 70.75 603 ARG A C 1
ATOM 5068 O O . ARG A 1 603 ? -56.386 -7.807 34.621 1.00 70.75 603 ARG A O 1
ATOM 5075 N N . SER A 1 604 ? -56.151 -6.746 36.598 1.00 70.88 604 SER A N 1
ATOM 5076 C CA . SER A 1 604 ? -55.002 -5.927 36.192 1.00 70.88 604 SER A CA 1
ATOM 5077 C C . SER A 1 604 ? -53.814 -6.776 35.708 1.00 70.88 604 SER A C 1
ATOM 5079 O O . SER A 1 604 ? -53.184 -6.446 34.705 1.00 70.88 604 SER A O 1
ATOM 5081 N N . LEU A 1 605 ? -53.553 -7.922 36.352 1.00 72.31 605 LEU A N 1
ATOM 5082 C CA . LEU A 1 605 ? -52.543 -8.887 35.899 1.00 72.31 605 LEU A CA 1
ATOM 5083 C C . LEU A 1 605 ? -52.863 -9.476 34.517 1.00 72.31 605 LEU A C 1
ATOM 5085 O O . LEU A 1 605 ? -51.964 -9.592 33.687 1.00 72.31 605 LEU A O 1
ATOM 5089 N N . LYS A 1 606 ? -54.129 -9.819 34.245 1.00 71.50 606 LYS A N 1
ATOM 5090 C CA . LYS A 1 606 ? -54.559 -10.358 32.943 1.00 71.50 606 LYS A CA 1
ATOM 5091 C C . LYS A 1 606 ? -54.496 -9.316 31.825 1.00 71.50 606 LYS A C 1
ATOM 5093 O O . LYS A 1 606 ? -54.133 -9.657 30.703 1.00 71.50 606 LYS A O 1
ATOM 5098 N N . GLU A 1 607 ? -54.791 -8.055 32.127 1.00 71.94 607 GLU A N 1
ATOM 5099 C CA . GLU A 1 607 ? -54.641 -6.941 31.182 1.00 71.94 607 GLU A CA 1
ATOM 5100 C C . GLU A 1 607 ? -53.159 -6.719 30.821 1.00 71.94 607 GLU A C 1
ATOM 5102 O O . GLU A 1 607 ? -52.820 -6.688 29.636 1.00 71.94 607 GLU A O 1
ATOM 5107 N N . GLN A 1 608 ? -52.259 -6.708 31.814 1.00 69.75 608 GLN A N 1
ATOM 5108 C CA . GLN A 1 608 ? -50.806 -6.649 31.586 1.00 69.75 608 GLN A CA 1
ATOM 5109 C C . GLN A 1 608 ? -50.276 -7.857 30.791 1.00 69.75 608 GLN A C 1
ATOM 5111 O O . GLN A 1 608 ? -49.403 -7.705 29.937 1.00 69.75 608 GLN A O 1
ATOM 5116 N N . GLU A 1 609 ? -50.798 -9.063 31.030 1.00 73.50 609 GLU A N 1
ATOM 5117 C CA . GLU A 1 609 ? -50.389 -10.268 30.296 1.00 73.50 609 GLU A CA 1
ATOM 5118 C C . GLU A 1 609 ? -50.784 -10.207 28.806 1.00 73.50 609 GLU A C 1
ATOM 5120 O O . GLU A 1 609 ? -50.020 -10.638 27.937 1.00 73.50 609 GLU A O 1
ATOM 5125 N N . ILE A 1 610 ? -51.956 -9.640 28.495 1.00 76.44 610 ILE A N 1
ATOM 5126 C CA . ILE A 1 610 ? -52.413 -9.398 27.118 1.00 76.44 610 ILE A CA 1
ATOM 5127 C C . ILE A 1 610 ? -51.535 -8.339 26.437 1.00 76.44 610 ILE A C 1
ATOM 5129 O O . ILE A 1 610 ? -51.120 -8.529 25.292 1.00 76.44 610 ILE A O 1
ATOM 5133 N N . GLU A 1 611 ? -51.202 -7.252 27.136 1.00 74.81 611 GLU A N 1
ATOM 5134 C CA . GLU A 1 611 ? -50.339 -6.191 26.608 1.00 74.81 611 GLU A CA 1
ATOM 5135 C C . GLU A 1 611 ? -48.922 -6.705 26.292 1.00 74.81 611 GLU A C 1
ATOM 5137 O O . GLU A 1 611 ? -48.424 -6.506 25.182 1.00 74.81 611 GLU A O 1
ATOM 5142 N N . LEU A 1 612 ? -48.315 -7.480 27.199 1.00 74.50 612 LEU A N 1
ATOM 5143 C CA . LEU A 1 612 ? -47.015 -8.129 26.977 1.00 74.50 612 LEU A CA 1
ATOM 5144 C C . LEU A 1 612 ? -47.033 -9.105 25.787 1.00 74.50 612 LEU A C 1
ATOM 5146 O O . LEU A 1 612 ? -46.085 -9.135 24.999 1.00 74.50 612 LEU A O 1
ATOM 5150 N N . LYS A 1 613 ? -48.117 -9.870 25.604 1.00 75.50 613 LYS A N 1
ATOM 5151 C CA . LYS A 1 613 ? -48.291 -10.761 24.440 1.00 75.50 613 LYS A CA 1
ATOM 5152 C C . LYS A 1 613 ? -48.375 -9.987 23.120 1.00 75.50 613 LYS A C 1
ATOM 5154 O O . LYS A 1 613 ? -47.789 -10.421 22.127 1.00 75.50 613 LYS A O 1
ATOM 5159 N N . ASN A 1 614 ? -49.034 -8.829 23.113 1.00 76.12 614 ASN A N 1
ATOM 5160 C CA . ASN A 1 614 ? -49.100 -7.951 21.942 1.00 76.12 614 ASN A CA 1
ATOM 5161 C C . ASN A 1 614 ? -47.735 -7.318 21.614 1.00 76.12 614 ASN A C 1
ATOM 5163 O O . ASN A 1 614 ? -47.364 -7.241 20.441 1.00 76.12 614 ASN A O 1
ATOM 5167 N N . ILE A 1 615 ? -46.956 -6.927 22.631 1.00 77.06 615 ILE A N 1
ATOM 5168 C CA . ILE A 1 615 ? -45.585 -6.419 22.455 1.00 77.06 615 ILE A CA 1
ATOM 5169 C C . ILE A 1 615 ? -44.684 -7.501 21.839 1.00 77.06 615 ILE A C 1
ATOM 5171 O O . ILE A 1 615 ? -44.039 -7.244 20.824 1.00 77.06 615 ILE A O 1
ATOM 5175 N N . ALA A 1 616 ? -44.702 -8.728 22.371 1.00 73.12 616 ALA A N 1
ATOM 5176 C CA . ALA A 1 616 ? -43.892 -9.836 21.853 1.00 73.12 616 ALA A CA 1
ATOM 5177 C C . ALA A 1 616 ? -44.229 -10.204 20.390 1.00 73.12 616 ALA A C 1
ATOM 5179 O O . ALA A 1 616 ? -43.334 -10.515 19.599 1.00 73.12 616 ALA A O 1
ATOM 5180 N N . LEU A 1 617 ? -45.507 -10.122 19.998 1.00 76.00 617 LEU A N 1
ATOM 5181 C CA . LEU A 1 617 ? -45.932 -10.252 18.597 1.00 76.00 617 LEU A CA 1
ATOM 5182 C C . LEU A 1 617 ? -45.350 -9.133 17.718 1.00 76.00 617 LEU A C 1
ATOM 5184 O O . LEU A 1 617 ? -44.786 -9.413 16.659 1.00 76.00 617 LEU A O 1
ATOM 5188 N N . ALA A 1 618 ? -45.426 -7.879 18.171 1.00 74.38 618 ALA A N 1
ATOM 5189 C CA . ALA A 1 618 ? -44.890 -6.733 17.439 1.00 74.38 618 ALA A CA 1
ATOM 5190 C C . ALA A 1 618 ? -43.354 -6.763 17.302 1.00 74.38 618 ALA A C 1
ATOM 5192 O O . ALA A 1 618 ? -42.824 -6.307 16.286 1.00 74.38 618 ALA A O 1
ATOM 5193 N N . GLU A 1 619 ? -42.627 -7.307 18.281 1.00 75.38 619 GLU A N 1
ATOM 5194 C CA . GLU A 1 619 ? -41.175 -7.508 18.193 1.00 75.38 619 GLU A CA 1
ATOM 5195 C C . GLU A 1 619 ? -40.802 -8.607 17.195 1.00 75.38 619 GLU A C 1
ATOM 5197 O O . GLU A 1 619 ? -39.959 -8.373 16.326 1.00 75.38 619 GLU A O 1
ATOM 5202 N N . ARG A 1 620 ? -41.497 -9.750 17.219 1.00 72.88 620 ARG A N 1
ATOM 5203 C CA . ARG A 1 620 ? -41.304 -10.831 16.238 1.00 72.88 620 ARG A CA 1
ATOM 5204 C C . ARG A 1 620 ? -41.551 -10.361 14.798 1.00 72.88 620 ARG A C 1
ATOM 5206 O O . ARG A 1 620 ? -40.827 -10.741 13.878 1.00 72.88 620 ARG A O 1
ATOM 5213 N N . ASP A 1 621 ? -42.526 -9.477 14.595 1.00 75.00 621 ASP A N 1
ATOM 5214 C CA . ASP A 1 621 ? -42.794 -8.849 13.298 1.00 75.00 621 ASP A CA 1
ATOM 5215 C C . ASP A 1 621 ? -41.733 -7.823 12.867 1.00 75.00 621 ASP A C 1
ATOM 5217 O O . ASP A 1 621 ? -41.526 -7.627 11.665 1.00 75.00 621 ASP A O 1
ATOM 5221 N N . ARG A 1 622 ? -41.044 -7.166 13.811 1.00 74.31 622 ARG A N 1
ATOM 5222 C CA . ARG A 1 622 ? -39.883 -6.305 13.514 1.00 74.31 622 ARG A CA 1
ATOM 5223 C C . ARG A 1 622 ? -38.680 -7.151 13.102 1.00 74.31 622 ARG A C 1
ATOM 5225 O O . ARG A 1 622 ? -38.091 -6.876 12.059 1.00 74.31 622 ARG A O 1
ATOM 5232 N N . GLU A 1 623 ? -38.382 -8.204 13.857 1.00 75.50 623 GLU A N 1
ATOM 5233 C CA . GLU A 1 623 ? -37.275 -9.132 13.599 1.00 75.50 623 GLU A CA 1
ATOM 5234 C C . GLU A 1 623 ? -37.421 -9.820 12.229 1.00 75.50 623 GLU A C 1
ATOM 5236 O O . GLU A 1 623 ? -36.505 -9.778 11.405 1.00 75.50 623 GLU A O 1
ATOM 5241 N N . ASN A 1 624 ? -38.617 -10.327 11.902 1.00 74.12 624 ASN A N 1
ATOM 5242 C CA . ASN A 1 624 ? -38.924 -10.874 10.574 1.00 74.12 624 ASN A CA 1
ATOM 5243 C C . ASN A 1 624 ? -38.690 -9.856 9.436 1.00 74.12 624 ASN A C 1
ATOM 5245 O O . ASN A 1 624 ? -38.146 -10.209 8.384 1.00 74.12 624 ASN A O 1
ATOM 5249 N N . LYS A 1 625 ? -39.068 -8.582 9.633 1.00 77.56 625 LYS A N 1
ATOM 5250 C CA . LYS A 1 625 ? -38.840 -7.501 8.652 1.00 77.56 625 LYS A CA 1
ATOM 5251 C C . LYS A 1 625 ? -37.360 -7.128 8.525 1.00 77.56 625 LYS A C 1
ATOM 5253 O O . LYS A 1 625 ? -36.930 -6.740 7.439 1.00 77.56 625 LYS A O 1
ATOM 5258 N N . GLU A 1 626 ? -36.575 -7.249 9.589 1.00 77.50 626 GLU A N 1
ATOM 5259 C CA . GLU A 1 626 ? -35.132 -6.991 9.562 1.00 77.50 626 GLU A CA 1
ATOM 5260 C C . GLU A 1 626 ? -34.365 -8.121 8.857 1.00 77.50 626 GLU A C 1
ATOM 5262 O O . GLU A 1 626 ? -33.571 -7.849 7.953 1.00 77.50 626 GLU A O 1
ATOM 5267 N N . ILE A 1 627 ? -34.714 -9.383 9.133 1.00 74.31 627 ILE A N 1
ATOM 5268 C CA . ILE A 1 627 ? -34.214 -10.565 8.407 1.00 74.31 627 ILE A CA 1
ATOM 5269 C C . ILE A 1 627 ? -34.506 -10.458 6.899 1.00 74.31 627 ILE A C 1
ATOM 5271 O O . ILE A 1 627 ? -33.661 -10.814 6.072 1.00 74.31 627 ILE A O 1
ATOM 5275 N N . GLN A 1 628 ? -35.685 -9.955 6.516 1.00 71.44 628 GLN A N 1
ATOM 5276 C CA . GLN A 1 628 ? -36.037 -9.735 5.110 1.00 71.44 628 GLN A CA 1
ATOM 5277 C C . GLN A 1 628 ? -35.142 -8.664 4.458 1.00 71.44 628 GLN A C 1
ATOM 5279 O O . GLN A 1 628 ? -34.538 -8.924 3.414 1.00 71.44 628 GLN A O 1
ATOM 5284 N N . LYS A 1 629 ? -34.963 -7.509 5.116 1.00 76.19 629 LYS A N 1
ATOM 5285 C CA . LYS A 1 629 ? -34.061 -6.437 4.656 1.00 76.19 629 LYS A CA 1
ATOM 5286 C C . LYS A 1 629 ? -32.605 -6.893 4.549 1.00 76.19 629 LYS A C 1
ATOM 5288 O O . LYS A 1 629 ? -31.883 -6.442 3.661 1.00 76.19 629 LYS A O 1
ATOM 5293 N N . GLU A 1 630 ? -32.137 -7.785 5.422 1.00 73.06 630 GLU A N 1
ATOM 5294 C CA . GLU A 1 630 ? -30.767 -8.301 5.327 1.00 73.06 630 GLU A CA 1
ATOM 5295 C C . GLU A 1 630 ? -30.585 -9.272 4.147 1.00 73.06 630 GLU A C 1
ATOM 5297 O O . GLU A 1 630 ? -29.561 -9.223 3.459 1.00 73.06 630 GLU A O 1
ATOM 5302 N N . LYS A 1 631 ? -31.595 -10.099 3.840 1.00 72.31 631 LYS A N 1
ATOM 5303 C CA . LYS A 1 631 ? -31.610 -10.930 2.620 1.00 72.31 631 LYS A CA 1
ATOM 5304 C C . LYS A 1 631 ? -31.578 -10.073 1.350 1.00 72.31 631 LYS A C 1
ATOM 5306 O O . LYS A 1 631 ? -30.911 -10.443 0.385 1.00 72.31 631 LYS A O 1
ATOM 5311 N N . GLU A 1 632 ? -32.256 -8.928 1.351 1.00 74.06 632 GLU A N 1
ATOM 5312 C CA . GLU A 1 632 ? -32.226 -7.955 0.251 1.00 74.06 632 GLU A CA 1
ATOM 5313 C C . GLU A 1 632 ? -30.846 -7.291 0.123 1.00 74.06 632 GLU A C 1
ATOM 5315 O O . GLU A 1 632 ? -30.238 -7.367 -0.945 1.00 74.06 632 GLU A O 1
ATOM 5320 N N . ARG A 1 633 ? -30.276 -6.780 1.225 1.00 74.56 633 ARG A N 1
ATOM 5321 C CA . ARG A 1 633 ? -28.905 -6.227 1.270 1.00 74.56 633 ARG A CA 1
ATOM 5322 C C . ARG A 1 633 ? -27.832 -7.220 0.804 1.00 74.56 633 ARG A C 1
ATOM 5324 O O . ARG A 1 633 ? -26.856 -6.812 0.179 1.00 74.56 633 ARG A O 1
ATOM 5331 N N . LYS A 1 634 ? -27.989 -8.518 1.092 1.00 70.44 634 LYS A N 1
ATOM 5332 C CA . LYS A 1 634 ? -27.091 -9.576 0.591 1.00 70.44 634 LYS A CA 1
ATOM 5333 C C . LYS A 1 634 ? -27.203 -9.727 -0.933 1.00 70.44 634 LYS A C 1
ATOM 5335 O O . LYS A 1 634 ? -26.194 -9.594 -1.620 1.00 70.44 634 LYS A O 1
ATOM 5340 N N . LYS A 1 635 ? -28.424 -9.860 -1.472 1.00 70.38 635 LYS A N 1
ATOM 5341 C CA . LYS A 1 635 ? -28.676 -9.894 -2.931 1.00 70.38 635 LYS A CA 1
ATOM 5342 C C . LYS A 1 635 ? -28.158 -8.650 -3.663 1.00 70.38 635 LYS A C 1
ATOM 5344 O O . LYS A 1 635 ? -27.731 -8.751 -4.810 1.00 70.38 635 LYS A O 1
ATOM 5349 N N . GLU A 1 636 ? -28.220 -7.482 -3.031 1.00 70.94 636 GLU A N 1
ATOM 5350 C CA . GLU A 1 636 ? -27.731 -6.224 -3.599 1.00 70.94 636 GLU A CA 1
ATOM 5351 C C . GLU A 1 636 ? -26.197 -6.167 -3.643 1.00 70.94 636 GLU A C 1
ATOM 5353 O O . GLU A 1 636 ? -25.632 -5.911 -4.706 1.00 70.94 636 GLU A O 1
ATOM 5358 N N . LYS A 1 637 ? -25.518 -6.537 -2.546 1.00 67.31 637 LYS A N 1
ATOM 5359 C CA . LYS A 1 637 ? -24.050 -6.657 -2.508 1.00 67.31 637 LYS A CA 1
ATOM 5360 C C . LYS A 1 637 ? -23.503 -7.648 -3.534 1.00 67.31 637 LYS A C 1
ATOM 5362 O O . LYS A 1 637 ? -22.450 -7.396 -4.112 1.00 67.31 637 LYS A O 1
ATOM 5367 N N . ASP A 1 638 ? -24.187 -8.764 -3.773 1.00 72.12 638 ASP A N 1
ATOM 5368 C CA . ASP A 1 638 ? -23.722 -9.750 -4.754 1.00 72.12 638 ASP A CA 1
ATOM 5369 C C . ASP A 1 638 ? -23.902 -9.250 -6.201 1.00 72.12 638 ASP A C 1
ATOM 5371 O O . ASP A 1 638 ? -22.965 -9.348 -6.994 1.00 72.12 638 ASP A O 1
ATOM 5375 N N . LYS A 1 639 ? -25.015 -8.564 -6.512 1.00 71.44 639 LYS A N 1
ATOM 5376 C CA . LYS A 1 639 ? -25.174 -7.827 -7.785 1.00 71.44 639 LYS A CA 1
ATOM 5377 C C . LYS A 1 639 ? -24.100 -6.754 -7.989 1.00 71.44 639 LYS A C 1
ATOM 5379 O O . LYS A 1 639 ? -23.689 -6.508 -9.121 1.00 71.44 639 LYS A O 1
ATOM 5384 N N . GLU A 1 640 ? -23.670 -6.080 -6.924 1.00 73.38 640 GLU A N 1
ATOM 5385 C CA . GLU A 1 640 ? -22.644 -5.039 -7.010 1.00 73.38 640 GLU A CA 1
ATOM 5386 C C . GLU A 1 640 ? -21.243 -5.618 -7.260 1.00 73.38 640 GLU A C 1
ATOM 5388 O O . GLU A 1 640 ? -20.536 -5.117 -8.135 1.00 73.38 640 GLU A O 1
ATOM 5393 N N . LYS A 1 641 ? -20.883 -6.738 -6.612 1.00 67.44 641 LYS A N 1
ATOM 5394 C CA . LYS A 1 641 ? -19.648 -7.488 -6.923 1.00 67.44 641 LYS A CA 1
ATOM 5395 C C . LYS A 1 641 ? -19.584 -7.912 -8.389 1.00 67.44 641 LYS A C 1
ATOM 5397 O O . LYS A 1 641 ? -18.517 -7.847 -8.993 1.00 67.44 641 LYS A O 1
ATOM 5402 N N . ASP A 1 642 ? -20.696 -8.363 -8.968 1.00 72.06 642 ASP A N 1
ATOM 5403 C CA . ASP A 1 642 ? -20.714 -8.806 -10.366 1.00 72.06 642 ASP A CA 1
ATOM 5404 C C . ASP A 1 642 ? -20.568 -7.629 -11.345 1.00 72.06 642 ASP A C 1
ATOM 5406 O O . ASP A 1 642 ? -19.738 -7.702 -12.253 1.00 72.06 642 ASP A O 1
ATOM 5410 N N . LYS A 1 643 ? -21.218 -6.487 -11.077 1.00 73.12 643 LYS A N 1
ATOM 5411 C CA . LYS A 1 643 ? -20.952 -5.224 -11.798 1.00 73.12 643 LYS A CA 1
ATOM 5412 C C . LYS A 1 643 ? -19.498 -4.755 -11.659 1.00 73.12 643 LYS A C 1
ATOM 5414 O O . LYS A 1 643 ? -18.940 -4.176 -12.590 1.00 73.12 643 LYS A O 1
ATOM 5419 N N . GLU A 1 644 ? -18.864 -4.978 -10.508 1.00 70.88 644 GLU A N 1
ATOM 5420 C CA . GLU A 1 644 ? -17.450 -4.644 -10.302 1.00 70.88 644 GLU A CA 1
ATOM 5421 C C . GLU A 1 644 ? -16.520 -5.552 -11.129 1.00 70.88 644 GLU A C 1
ATOM 5423 O O . GLU A 1 644 ? -15.540 -5.070 -11.700 1.00 70.88 644 GLU A O 1
ATOM 5428 N N . LYS A 1 645 ? -16.844 -6.849 -11.260 1.00 69.38 645 LYS A N 1
ATOM 5429 C CA . LYS A 1 645 ? -16.128 -7.784 -12.149 1.00 69.38 645 LYS A CA 1
ATOM 5430 C C . LYS A 1 645 ? -16.255 -7.374 -13.618 1.00 69.38 645 LYS A C 1
ATOM 5432 O O . LYS A 1 645 ? -15.255 -7.415 -14.332 1.00 69.38 645 LYS A O 1
ATOM 5437 N N . GLU A 1 646 ? -17.442 -6.962 -14.068 1.00 70.94 646 GLU A N 1
ATOM 5438 C CA . GLU A 1 646 ? -17.638 -6.446 -15.431 1.00 70.94 646 GLU A CA 1
ATOM 5439 C C . GLU A 1 646 ? -16.801 -5.186 -15.674 1.00 70.94 646 GLU A C 1
ATOM 5441 O O . GLU A 1 646 ? -15.986 -5.170 -16.593 1.00 70.94 646 GLU A O 1
ATOM 5446 N N . ARG A 1 647 ? -16.883 -4.188 -14.783 1.00 74.12 647 ARG A N 1
ATOM 5447 C CA . ARG A 1 647 ? -16.071 -2.957 -14.855 1.00 74.12 647 ARG A CA 1
ATOM 5448 C C . ARG A 1 647 ? -14.560 -3.209 -14.842 1.00 74.12 647 ARG A C 1
ATOM 5450 O O . ARG A 1 647 ? -13.809 -2.406 -15.394 1.00 74.12 647 ARG A O 1
ATOM 5457 N N . LYS A 1 648 ? -14.091 -4.288 -14.205 1.00 70.06 648 LYS A N 1
ATOM 5458 C CA . LYS A 1 648 ? -12.677 -4.700 -14.249 1.00 70.06 648 LYS A CA 1
ATOM 5459 C C . LYS A 1 648 ? -12.309 -5.281 -15.617 1.00 70.06 648 LYS A C 1
ATOM 5461 O O . LYS A 1 648 ? -11.372 -4.777 -16.227 1.00 70.06 648 LYS A O 1
ATOM 5466 N N . LYS A 1 649 ? -13.096 -6.229 -16.141 1.00 70.50 649 LYS A N 1
ATOM 5467 C CA . LYS A 1 649 ? -12.910 -6.802 -17.493 1.00 70.50 649 LYS A CA 1
ATOM 5468 C C . LYS A 1 649 ? -13.005 -5.756 -18.609 1.00 70.50 649 LYS A C 1
ATOM 5470 O O . LYS A 1 649 ? -12.309 -5.855 -19.612 1.00 70.50 649 LYS A O 1
ATOM 5475 N N . GLU A 1 650 ? -13.873 -4.762 -18.455 1.00 73.50 650 GLU A N 1
ATOM 5476 C CA . GLU A 1 650 ? -14.051 -3.678 -19.425 1.00 73.50 650 GLU A CA 1
ATOM 5477 C C . GLU A 1 650 ? -12.822 -2.756 -19.472 1.00 73.50 650 GLU A C 1
ATOM 5479 O O . GLU A 1 650 ? -12.289 -2.503 -20.549 1.00 73.50 650 GLU A O 1
ATOM 5484 N N . LYS A 1 651 ? -12.290 -2.356 -18.308 1.00 71.19 651 LYS A N 1
ATOM 5485 C CA . LYS A 1 651 ? -11.031 -1.593 -18.205 1.00 71.19 651 LYS A CA 1
ATOM 5486 C C . LYS A 1 651 ? -9.799 -2.371 -18.669 1.00 71.19 651 LYS A C 1
ATOM 5488 O O . LYS A 1 651 ? -8.822 -1.767 -19.100 1.00 71.19 651 LYS A O 1
ATOM 5493 N N . GLU A 1 652 ? -9.820 -3.693 -18.547 1.00 74.31 652 GLU A N 1
ATOM 5494 C CA . GLU A 1 652 ? -8.765 -4.579 -19.041 1.00 74.31 652 GLU A CA 1
ATOM 5495 C C . GLU A 1 652 ? -8.748 -4.580 -20.578 1.00 74.31 652 GLU A C 1
ATOM 5497 O O . GLU A 1 652 ? -7.739 -4.207 -21.173 1.00 74.31 652 GLU A O 1
ATOM 5502 N N . LYS A 1 653 ? -9.909 -4.796 -21.213 1.00 73.44 653 LYS A N 1
ATOM 5503 C CA . LYS A 1 653 ? -10.084 -4.648 -22.669 1.00 73.44 653 LYS A CA 1
ATOM 5504 C C . LYS A 1 653 ? -9.766 -3.242 -23.185 1.00 73.44 653 LYS A C 1
ATOM 5506 O O . LYS A 1 653 ? -9.221 -3.097 -24.274 1.00 73.44 653 LYS A O 1
ATOM 5511 N N . GLU A 1 654 ? -10.097 -2.193 -22.429 1.00 74.56 654 GLU A N 1
ATOM 5512 C CA . GLU A 1 654 ? -9.768 -0.810 -22.801 1.00 74.56 654 GLU A CA 1
ATOM 5513 C C . GLU A 1 654 ? -8.245 -0.578 -22.837 1.00 74.56 654 GLU A C 1
ATOM 5515 O O . GLU A 1 654 ? -7.746 0.112 -23.728 1.00 74.56 654 GLU A O 1
ATOM 5520 N N . LYS A 1 655 ? -7.493 -1.186 -21.907 1.00 74.25 655 LYS A N 1
ATOM 5521 C CA . LYS A 1 655 ? -6.022 -1.161 -21.919 1.00 74.25 655 LYS A CA 1
ATOM 5522 C C . LYS A 1 655 ? -5.445 -1.951 -23.089 1.00 74.25 655 LYS A C 1
ATOM 5524 O O . LYS A 1 655 ? -4.553 -1.439 -23.755 1.00 74.25 655 LYS A O 1
ATOM 5529 N N . GLU A 1 656 ? -5.958 -3.153 -23.355 1.00 73.50 656 GLU A N 1
ATOM 5530 C CA . GLU A 1 656 ? -5.544 -3.958 -24.515 1.00 73.50 656 GLU A CA 1
ATOM 5531 C C . GLU A 1 656 ? -5.757 -3.190 -25.826 1.00 73.50 656 GLU A C 1
ATOM 5533 O O . GLU A 1 656 ? -4.856 -3.139 -26.663 1.00 73.50 656 GLU A O 1
ATOM 5538 N N . ARG A 1 657 ? -6.907 -2.516 -25.984 1.00 76.38 657 ARG A N 1
ATOM 5539 C CA . ARG A 1 657 ? -7.202 -1.743 -27.198 1.00 76.38 657 ARG A CA 1
ATOM 5540 C C . ARG A 1 657 ? -6.268 -0.545 -27.377 1.00 76.38 657 ARG A C 1
ATOM 5542 O O . ARG A 1 657 ? -5.796 -0.328 -28.485 1.00 76.38 657 ARG A O 1
ATOM 5549 N N . LYS A 1 658 ? -5.946 0.186 -26.303 1.00 76.00 658 LYS A N 1
ATOM 5550 C CA . LYS A 1 658 ? -4.983 1.303 -26.361 1.00 76.00 658 LYS A CA 1
ATOM 5551 C C . LYS A 1 658 ? -3.554 0.829 -26.624 1.00 76.00 658 LYS A C 1
ATOM 5553 O O . LYS A 1 658 ? -2.837 1.471 -27.379 1.00 76.00 658 LYS A O 1
ATOM 5558 N N . ALA A 1 659 ? -3.155 -0.316 -26.068 1.00 76.44 659 ALA A N 1
ATOM 5559 C CA . ALA A 1 659 ? -1.858 -0.923 -26.362 1.00 76.44 659 ALA A CA 1
ATOM 5560 C C . ALA A 1 659 ? 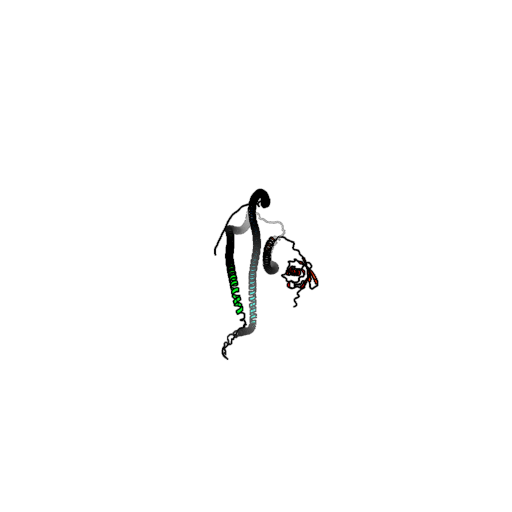-1.740 -1.381 -27.830 1.00 76.44 659 ALA A C 1
ATOM 5562 O O . ALA A 1 659 ? -0.652 -1.308 -28.398 1.00 76.44 659 ALA A O 1
ATOM 5563 N N . ALA A 1 660 ? -2.845 -1.813 -28.452 1.00 74.50 660 ALA A N 1
ATOM 5564 C CA . ALA A 1 660 ? -2.903 -2.094 -29.887 1.00 74.50 660 ALA A CA 1
ATOM 5565 C C . ALA A 1 660 ? -2.849 -0.805 -30.731 1.00 74.50 660 ALA A C 1
ATOM 5567 O O . ALA A 1 660 ? -2.026 -0.714 -31.636 1.00 74.50 660 ALA A O 1
ATOM 5568 N N . GLU A 1 661 ? -3.642 0.217 -30.385 1.00 79.69 661 GLU A N 1
ATOM 5569 C CA . GLU A 1 661 ? -3.625 1.533 -31.051 1.00 79.69 661 GLU A CA 1
ATOM 5570 C C . GLU A 1 661 ? -2.214 2.174 -31.009 1.00 79.69 661 GLU A C 1
ATOM 5572 O O . GLU A 1 661 ? -1.709 2.631 -32.034 1.00 79.69 661 GLU A O 1
ATOM 5577 N N . GLU A 1 662 ? -1.511 2.109 -29.869 1.00 78.50 662 GLU A N 1
ATOM 5578 C CA . GLU A 1 662 ? -0.105 2.535 -29.750 1.00 78.50 662 GLU A CA 1
ATOM 5579 C C . GLU A 1 662 ? 0.884 1.677 -30.562 1.00 78.50 662 GLU A C 1
ATOM 5581 O O . GLU A 1 662 ? 1.939 2.173 -30.969 1.00 78.50 662 GLU A O 1
ATOM 5586 N N . ALA A 1 663 ? 0.609 0.385 -30.758 1.00 76.44 663 ALA A N 1
ATOM 5587 C CA . ALA A 1 663 ? 1.471 -0.492 -31.549 1.00 76.44 663 ALA A CA 1
ATOM 5588 C C . ALA A 1 663 ? 1.353 -0.173 -33.047 1.00 76.44 663 ALA A C 1
ATOM 5590 O O . ALA A 1 663 ? 2.377 -0.058 -33.727 1.00 76.44 663 ALA A O 1
ATOM 5591 N N . ASP A 1 664 ? 0.130 0.054 -33.530 1.00 79.38 664 ASP A N 1
ATOM 5592 C CA . ASP A 1 664 ? -0.142 0.436 -34.915 1.00 79.38 664 ASP A CA 1
ATOM 5593 C C . ASP A 1 664 ? 0.465 1.811 -35.252 1.00 79.38 664 ASP A C 1
ATOM 5595 O O . ASP A 1 664 ? 1.113 1.949 -36.292 1.00 79.38 664 ASP A O 1
ATOM 5599 N N . GLU A 1 665 ? 0.385 2.808 -34.355 1.00 79.38 665 GLU A N 1
ATOM 5600 C CA . GLU A 1 665 ? 1.080 4.095 -34.551 1.00 79.38 665 GLU A CA 1
ATOM 5601 C C . GLU A 1 665 ? 2.607 3.937 -34.666 1.00 79.38 665 GLU A C 1
ATOM 5603 O O . GLU A 1 665 ? 3.245 4.591 -35.498 1.00 79.38 665 GLU A O 1
ATOM 5608 N N . ARG A 1 666 ? 3.218 3.050 -33.867 1.00 79.88 666 ARG A N 1
ATOM 5609 C CA . ARG A 1 666 ? 4.667 2.777 -33.935 1.00 79.88 666 ARG A CA 1
ATOM 5610 C C . ARG A 1 666 ? 5.050 2.089 -35.245 1.00 79.88 666 ARG A C 1
ATOM 5612 O O . ARG A 1 666 ? 6.084 2.434 -35.820 1.00 79.88 666 ARG A O 1
ATOM 5619 N N . ILE A 1 667 ? 4.231 1.154 -35.733 1.00 83.19 667 ILE A N 1
ATOM 5620 C CA . ILE A 1 667 ? 4.419 0.510 -37.042 1.00 83.19 667 ILE A CA 1
ATOM 5621 C C . ILE A 1 667 ? 4.337 1.561 -38.153 1.00 83.19 667 ILE A C 1
ATOM 5623 O O . ILE A 1 667 ? 5.281 1.691 -38.935 1.00 83.19 667 ILE A O 1
ATOM 5627 N N . LEU A 1 668 ? 3.277 2.375 -38.158 1.00 82.56 668 LEU A N 1
ATOM 5628 C CA . LEU A 1 668 ? 3.063 3.433 -39.144 1.00 82.56 668 LEU A CA 1
ATOM 5629 C C . LEU A 1 668 ? 4.232 4.433 -39.162 1.00 82.56 668 LEU A C 1
ATOM 5631 O O . LEU A 1 668 ? 4.733 4.792 -40.229 1.00 82.56 668 LEU A O 1
ATOM 5635 N N . LYS A 1 669 ? 4.732 4.841 -37.987 1.00 79.19 669 LYS A N 1
ATOM 5636 C CA . LYS A 1 669 ? 5.889 5.741 -37.873 1.00 79.19 669 LYS A CA 1
ATOM 5637 C C . LYS A 1 669 ? 7.170 5.125 -38.448 1.00 79.19 669 LYS A C 1
ATOM 5639 O O . LYS A 1 669 ? 7.869 5.799 -39.205 1.00 79.19 669 LYS A O 1
ATOM 5644 N N . MET A 1 670 ? 7.448 3.849 -38.163 1.00 77.50 670 MET A N 1
ATOM 5645 C CA . MET A 1 670 ? 8.590 3.138 -38.756 1.00 77.50 670 MET A CA 1
ATOM 5646 C C . MET A 1 670 ? 8.474 3.013 -40.282 1.00 77.50 670 MET A C 1
ATOM 5648 O O . MET A 1 670 ? 9.491 3.052 -40.975 1.00 77.50 670 MET A O 1
ATOM 5652 N N . GLU A 1 671 ? 7.268 2.860 -40.834 1.00 80.00 671 GLU A N 1
ATOM 5653 C CA . GLU A 1 671 ? 7.064 2.865 -42.288 1.00 80.00 671 GLU A CA 1
ATOM 5654 C C . GLU A 1 671 ? 7.276 4.255 -42.899 1.00 80.00 671 GLU A C 1
ATOM 5656 O O . GLU A 1 671 ? 7.956 4.364 -43.922 1.00 80.00 671 GLU A O 1
ATOM 5661 N N . TYR A 1 672 ? 6.796 5.322 -42.251 1.00 76.19 672 TYR A N 1
ATOM 5662 C CA . TYR A 1 672 ? 7.074 6.702 -42.663 1.00 76.19 672 TYR A CA 1
ATOM 5663 C C . TYR A 1 672 ? 8.573 7.035 -42.643 1.00 76.19 672 TYR A C 1
ATOM 5665 O O . TYR A 1 672 ? 9.063 7.671 -43.577 1.00 76.19 672 TYR A O 1
ATOM 5673 N N . GLU A 1 673 ? 9.321 6.582 -41.635 1.00 77.75 673 GLU A N 1
ATOM 5674 C CA . GLU A 1 673 ? 10.774 6.788 -41.558 1.00 77.75 673 GLU A CA 1
ATOM 5675 C C . GLU A 1 673 ? 11.521 5.986 -42.641 1.00 77.75 673 GLU A C 1
ATOM 5677 O O . GLU A 1 673 ? 12.366 6.551 -43.338 1.00 77.75 673 GLU A O 1
ATOM 5682 N N . LYS A 1 674 ? 11.133 4.729 -42.910 1.00 79.94 674 LYS A N 1
ATOM 5683 C CA . LYS A 1 674 ? 11.667 3.936 -44.040 1.00 79.94 674 LYS A CA 1
ATOM 5684 C C . LYS A 1 674 ? 11.356 4.565 -45.404 1.00 79.94 674 LYS A C 1
ATOM 5686 O O . LYS A 1 674 ? 12.215 4.578 -46.287 1.00 79.94 674 LYS A O 1
ATOM 5691 N N . LEU A 1 675 ? 10.148 5.104 -45.590 1.00 77.56 675 LEU A N 1
ATOM 5692 C CA . LEU A 1 675 ? 9.755 5.843 -46.795 1.00 77.56 675 LEU A CA 1
ATOM 5693 C C . LEU A 1 675 ? 10.562 7.135 -46.950 1.00 77.56 675 LEU A C 1
ATOM 5695 O O . LEU A 1 675 ? 11.037 7.424 -48.050 1.00 77.56 675 LEU A O 1
ATOM 5699 N N . ARG A 1 676 ? 10.769 7.880 -45.857 1.00 83.19 676 ARG A N 1
ATOM 5700 C CA . ARG A 1 676 ? 11.604 9.085 -45.838 1.00 83.19 676 ARG A CA 1
ATOM 5701 C C . ARG A 1 676 ? 13.052 8.762 -46.194 1.00 83.19 676 ARG A C 1
ATOM 5703 O O . ARG A 1 676 ? 13.592 9.407 -47.083 1.00 83.19 676 ARG A O 1
ATOM 5710 N N . GLU A 1 677 ? 13.662 7.752 -45.577 1.00 78.00 677 GLU A N 1
ATOM 5711 C CA . GLU A 1 677 ? 15.017 7.309 -45.925 1.00 78.00 677 GLU A CA 1
ATOM 5712 C C . GLU A 1 677 ? 15.132 6.904 -47.395 1.00 78.00 677 GLU A C 1
ATOM 5714 O O . GLU A 1 677 ? 16.080 7.296 -48.075 1.00 78.00 677 GLU A O 1
ATOM 5719 N N . LYS A 1 678 ? 14.175 6.115 -47.898 1.00 76.50 678 LYS A N 1
ATOM 5720 C CA . LYS A 1 678 ? 14.152 5.678 -49.298 1.00 76.50 678 LYS A CA 1
ATOM 5721 C C . LYS A 1 678 ? 14.051 6.874 -50.247 1.00 76.50 678 LYS A C 1
ATOM 5723 O O . LYS A 1 678 ? 14.736 6.887 -51.270 1.00 76.50 678 LYS A O 1
ATOM 5728 N N . LYS A 1 679 ? 13.266 7.891 -49.878 1.00 77.25 679 LYS A N 1
ATOM 5729 C CA . LYS A 1 679 ? 13.174 9.150 -50.617 1.00 77.25 679 LYS A CA 1
ATOM 5730 C C . LYS A 1 679 ? 14.469 9.961 -50.535 1.00 77.25 679 LYS A C 1
ATOM 5732 O O . LYS A 1 679 ? 14.988 10.325 -51.575 1.00 77.25 679 LYS A O 1
ATOM 5737 N N . GLU A 1 680 ? 15.058 10.168 -49.357 1.00 76.50 680 GLU A N 1
ATOM 5738 C CA . GLU A 1 680 ? 16.340 10.882 -49.222 1.00 76.50 680 GLU A CA 1
ATOM 5739 C C . GLU A 1 680 ? 17.490 10.172 -49.957 1.00 76.50 680 GLU A C 1
ATOM 5741 O O . GLU A 1 680 ? 18.394 10.828 -50.474 1.00 76.50 680 GLU A O 1
ATOM 5746 N N . LYS A 1 681 ? 17.450 8.837 -50.053 1.00 76.62 681 LYS A N 1
ATOM 5747 C CA . LYS A 1 681 ? 18.362 8.036 -50.882 1.00 76.62 681 LYS A CA 1
ATOM 5748 C C . LYS A 1 681 ? 18.103 8.267 -52.382 1.00 76.62 681 LYS A C 1
ATOM 5750 O O . LYS A 1 681 ? 19.065 8.489 -53.112 1.00 76.62 681 LYS A O 1
ATOM 5755 N N . GLN A 1 682 ? 16.845 8.311 -52.843 1.00 66.19 682 GLN A N 1
ATOM 5756 C CA . GLN A 1 682 ? 16.509 8.708 -54.225 1.00 66.19 682 GLN A CA 1
ATOM 5757 C C . GLN A 1 682 ? 16.915 10.154 -54.546 1.00 66.19 682 GLN A C 1
ATOM 5759 O O . GLN A 1 682 ? 17.554 10.383 -55.569 1.00 66.19 682 GLN A O 1
ATOM 5764 N N . ASP A 1 683 ? 16.595 11.111 -53.677 1.00 72.94 683 ASP A N 1
ATOM 5765 C CA . ASP A 1 683 ? 16.883 12.534 -53.868 1.00 72.94 683 ASP A CA 1
ATOM 5766 C C . ASP A 1 683 ? 18.408 12.779 -53.904 1.00 72.94 683 ASP A C 1
ATOM 5768 O O . ASP A 1 683 ? 18.887 13.560 -54.726 1.00 72.94 683 ASP A O 1
ATOM 5772 N N . LYS A 1 684 ? 19.203 12.043 -53.104 1.00 71.31 684 LYS A N 1
ATOM 5773 C CA . LYS A 1 684 ? 20.679 12.041 -53.190 1.00 71.31 684 LYS A CA 1
ATOM 5774 C C . LYS A 1 684 ? 21.199 11.448 -54.501 1.00 71.31 684 LYS A C 1
ATOM 5776 O O . LYS A 1 684 ? 22.079 12.050 -55.111 1.00 71.31 684 LYS A O 1
ATOM 5781 N N . ILE A 1 685 ? 20.655 10.318 -54.962 1.00 70.62 685 ILE A N 1
ATOM 5782 C CA . ILE A 1 685 ? 21.017 9.722 -56.264 1.00 70.62 685 ILE A CA 1
ATOM 5783 C C . ILE A 1 685 ? 20.694 10.697 -57.409 1.00 70.62 685 ILE A C 1
ATOM 5785 O O . ILE A 1 685 ? 21.509 10.889 -58.310 1.00 70.62 685 ILE A O 1
ATOM 5789 N N . MET A 1 686 ? 19.543 11.371 -57.349 1.00 57.00 686 MET A N 1
ATOM 5790 C CA . MET A 1 686 ? 19.133 12.346 -58.359 1.00 57.00 686 M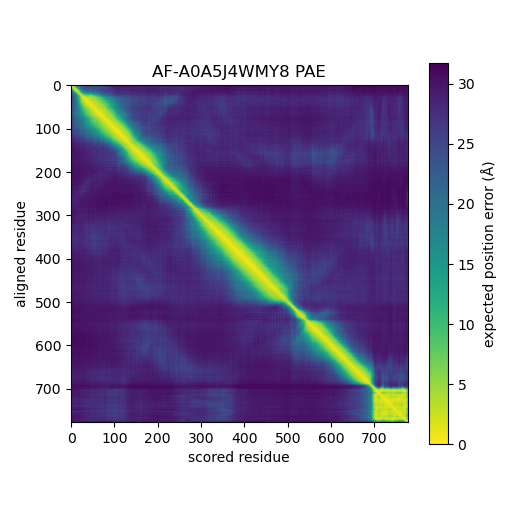ET A CA 1
ATOM 5791 C C . MET A 1 686 ? 20.001 13.613 -58.326 1.00 57.00 686 MET A C 1
ATOM 5793 O O . MET A 1 686 ? 20.419 14.087 -59.379 1.00 57.00 686 MET A O 1
ATOM 5797 N N . ALA A 1 687 ? 20.362 14.117 -57.142 1.00 59.00 687 ALA A N 1
ATOM 5798 C CA . ALA A 1 687 ? 21.303 15.230 -56.996 1.00 59.00 687 ALA A CA 1
ATOM 5799 C C . ALA A 1 687 ? 22.717 14.887 -57.508 1.00 59.00 687 ALA A C 1
ATOM 5801 O O . ALA A 1 687 ? 23.362 15.723 -58.141 1.00 59.00 687 ALA A O 1
ATOM 5802 N N . MET A 1 688 ? 23.187 13.652 -57.296 1.00 57.53 688 MET A N 1
ATOM 5803 C CA . MET A 1 688 ? 24.457 13.173 -57.855 1.00 57.53 688 MET A CA 1
ATOM 5804 C C . MET A 1 688 ? 24.422 13.113 -59.389 1.00 57.53 688 MET A C 1
ATOM 5806 O O . MET A 1 688 ? 25.380 13.546 -60.023 1.00 57.53 688 MET A O 1
ATOM 5810 N N . ALA A 1 689 ? 23.314 12.663 -59.986 1.00 54.25 689 ALA A N 1
ATOM 5811 C CA . ALA A 1 689 ? 23.143 12.631 -61.442 1.00 54.25 689 ALA A CA 1
ATOM 5812 C C . ALA A 1 689 ? 23.061 14.032 -62.088 1.00 54.25 689 ALA A C 1
ATOM 5814 O O . ALA A 1 689 ? 23.494 14.216 -63.225 1.00 54.25 689 ALA A O 1
ATOM 5815 N N . ILE A 1 690 ? 22.532 15.032 -61.372 1.00 52.00 690 ILE A N 1
ATOM 5816 C CA . ILE A 1 690 ? 22.387 16.412 -61.871 1.00 52.00 690 ILE A CA 1
ATOM 5817 C C . ILE A 1 690 ? 23.741 17.134 -61.994 1.00 52.00 690 ILE A C 1
ATOM 5819 O O . ILE A 1 690 ? 23.925 17.930 -62.913 1.00 52.00 690 ILE A O 1
ATOM 5823 N N . ASN A 1 691 ? 24.722 16.828 -61.139 1.00 51.66 691 ASN A N 1
ATOM 5824 C CA . ASN A 1 691 ? 26.030 17.500 -61.145 1.00 51.66 691 ASN A CA 1
ATOM 5825 C C . ASN A 1 691 ? 26.945 17.138 -62.338 1.00 51.66 691 ASN A C 1
ATOM 5827 O O . ASN A 1 691 ? 28.046 17.680 -62.439 1.00 51.66 691 ASN A O 1
ATOM 5831 N N . SER A 1 692 ? 26.532 16.237 -63.236 1.00 52.44 692 SER A N 1
ATOM 5832 C CA . SER A 1 692 ? 27.378 15.740 -64.335 1.00 52.44 692 SER A CA 1
ATOM 5833 C C . SER A 1 692 ? 27.181 16.430 -65.691 1.00 52.44 692 SER A C 1
ATOM 5835 O O . SER A 1 692 ? 28.002 16.207 -66.575 1.00 52.44 692 SER A O 1
ATOM 5837 N N . ASN A 1 693 ? 26.146 17.260 -65.887 1.00 40.25 693 ASN A N 1
ATOM 5838 C CA . ASN A 1 693 ? 25.882 17.914 -67.178 1.00 40.25 693 ASN A CA 1
ATOM 5839 C C . ASN A 1 693 ? 25.563 19.412 -67.055 1.00 40.25 693 ASN A C 1
ATOM 5841 O O . ASN A 1 693 ? 24.831 19.852 -66.172 1.00 40.25 693 ASN A O 1
ATOM 5845 N N . LYS A 1 694 ? 26.110 20.200 -67.990 1.00 48.12 694 LYS A N 1
ATOM 5846 C CA . LYS A 1 694 ? 25.790 21.626 -68.176 1.00 48.12 694 LYS A CA 1
ATOM 5847 C C . LYS A 1 694 ? 24.425 21.808 -68.861 1.00 48.12 694 LYS A C 1
ATOM 5849 O O . LYS A 1 694 ? 23.861 20.860 -69.396 1.00 48.12 694 LYS A O 1
ATOM 5854 N N . SER A 1 695 ? 23.967 23.066 -68.885 1.00 40.62 695 SER A N 1
ATOM 5855 C CA . SER A 1 695 ? 22.777 23.578 -69.595 1.00 40.62 695 SER A CA 1
ATOM 5856 C C . SER A 1 695 ? 21.452 22.893 -69.243 1.00 40.62 695 SER A C 1
ATOM 5858 O O . SER A 1 695 ? 21.036 21.932 -69.881 1.00 40.62 695 SER A O 1
ATOM 5860 N N . VAL A 1 696 ? 20.734 23.479 -68.279 1.00 41.66 696 VAL A N 1
ATOM 5861 C CA . VAL A 1 696 ? 19.297 23.232 -68.097 1.00 41.66 696 VAL A CA 1
ATOM 5862 C C . VAL A 1 696 ? 18.526 24.118 -69.076 1.00 41.66 696 VAL A C 1
ATOM 5864 O O . VAL A 1 696 ? 18.215 25.269 -68.774 1.00 41.66 696 VAL A O 1
ATOM 5867 N N . GLU A 1 697 ? 18.205 23.579 -70.249 1.00 50.44 697 GLU A N 1
ATOM 5868 C CA . GLU A 1 697 ? 17.043 24.062 -70.996 1.00 50.44 697 GLU A CA 1
ATOM 5869 C C . GLU A 1 697 ? 15.765 23.596 -70.284 1.00 50.44 697 GLU A C 1
ATOM 5871 O O . GLU A 1 697 ? 15.709 22.491 -69.738 1.00 50.44 697 GLU A O 1
ATOM 5876 N N . VAL A 1 698 ? 14.721 24.429 -70.267 1.00 42.88 698 VAL A N 1
ATOM 5877 C CA . VAL A 1 698 ? 13.427 24.035 -69.693 1.00 42.88 698 VAL A CA 1
ATOM 5878 C C . VAL A 1 698 ? 12.781 23.019 -70.646 1.00 42.88 698 VAL A C 1
ATOM 5880 O O . VAL A 1 698 ? 12.491 23.383 -71.787 1.00 42.88 698 VAL A O 1
ATOM 5883 N N . PRO A 1 699 ? 12.548 21.756 -70.236 1.00 52.75 699 PRO A N 1
ATOM 5884 C CA . PRO A 1 699 ? 12.230 20.688 -71.177 1.00 52.75 699 PRO A CA 1
ATOM 5885 C C . PRO A 1 699 ? 10.843 20.889 -71.799 1.00 52.75 699 PRO A C 1
ATOM 5887 O O . PRO A 1 699 ? 9.810 20.773 -71.130 1.00 52.75 699 PRO A O 1
ATOM 5890 N N . ASN A 1 700 ? 10.858 21.204 -73.095 1.00 66.56 700 ASN A N 1
ATOM 5891 C CA . ASN A 1 700 ? 9.737 21.711 -73.880 1.00 66.56 700 ASN A CA 1
ATOM 5892 C C . ASN A 1 700 ? 8.549 20.726 -73.898 1.00 66.56 700 ASN A C 1
ATOM 5894 O O . ASN A 1 700 ? 8.569 19.709 -74.592 1.00 66.56 700 ASN A O 1
ATOM 5898 N N . ARG A 1 701 ? 7.512 21.010 -73.097 1.00 77.69 701 ARG A N 1
ATOM 5899 C CA . ARG A 1 701 ? 6.294 20.189 -73.016 1.00 77.69 701 ARG A CA 1
ATOM 5900 C C . ARG A 1 701 ? 5.373 20.504 -74.191 1.00 77.69 701 ARG A C 1
ATOM 5902 O O . ARG A 1 701 ? 4.837 21.607 -74.279 1.00 77.69 701 ARG A O 1
ATOM 5909 N N . MET A 1 702 ? 5.137 19.514 -75.042 1.00 87.50 702 MET A N 1
ATOM 5910 C CA . MET A 1 702 ? 4.156 19.588 -76.120 1.00 87.50 702 MET A CA 1
ATOM 5911 C C . MET A 1 702 ? 2.783 19.080 -75.661 1.00 87.50 702 MET A C 1
ATOM 5913 O O . MET A 1 702 ? 2.634 18.482 -74.594 1.00 87.50 702 MET A O 1
ATOM 5917 N N . GLN A 1 703 ? 1.761 19.325 -76.474 1.00 90.25 703 GLN A N 1
ATOM 5918 C CA . GLN A 1 703 ? 0.418 18.791 -76.273 1.00 90.25 703 GLN A CA 1
ATOM 5919 C C . GLN A 1 703 ? 0.076 17.858 -77.436 1.00 90.25 703 GLN A C 1
ATOM 5921 O O . GLN A 1 703 ? 0.367 18.203 -78.575 1.00 90.25 703 GLN A O 1
ATOM 5926 N N . ILE A 1 704 ? -0.529 16.702 -77.158 1.00 93.56 704 ILE A N 1
ATOM 5927 C CA . ILE A 1 704 ? -1.026 15.749 -78.169 1.00 93.56 704 ILE A CA 1
ATOM 5928 C C . ILE A 1 704 ? -2.521 15.488 -77.968 1.00 93.56 704 ILE A C 1
ATOM 5930 O O . ILE A 1 704 ? -3.045 15.663 -76.861 1.00 93.56 704 ILE A O 1
ATOM 5934 N N . ILE A 1 705 ? -3.212 15.057 -79.026 1.00 92.94 705 ILE A N 1
ATOM 5935 C CA . ILE A 1 705 ? -4.654 14.798 -79.021 1.00 92.94 705 ILE A CA 1
ATOM 5936 C C . ILE A 1 705 ? -4.897 13.288 -79.105 1.00 92.94 705 ILE A C 1
ATOM 5938 O O . ILE A 1 705 ? -4.669 12.660 -80.133 1.00 92.94 705 ILE A O 1
ATOM 5942 N N . VAL A 1 706 ? -5.419 12.691 -78.036 1.00 93.88 706 VAL A N 1
ATOM 5943 C CA . VAL A 1 706 ? -5.841 11.286 -78.030 1.00 93.88 706 VAL A CA 1
ATOM 5944 C C . VAL A 1 706 ? -7.339 11.207 -78.310 1.00 93.88 706 VAL A C 1
ATOM 5946 O O . VAL A 1 706 ? -8.135 11.741 -77.541 1.00 93.88 706 VAL A O 1
ATOM 5949 N N . LYS A 1 707 ? -7.746 10.552 -79.401 1.00 93.12 707 LYS A N 1
ATOM 5950 C CA . LYS A 1 707 ? -9.156 10.409 -79.794 1.00 93.12 707 LYS A CA 1
ATOM 5951 C C . LYS A 1 707 ? -9.661 8.986 -79.564 1.00 93.12 707 LYS A C 1
ATOM 5953 O O . LYS A 1 707 ? -9.096 8.038 -80.103 1.00 93.12 707 LYS A O 1
ATOM 5958 N N . THR A 1 708 ? -10.728 8.828 -78.786 1.00 89.19 708 THR A N 1
ATOM 5959 C CA . THR A 1 708 ? -11.339 7.524 -78.480 1.00 89.19 708 THR A CA 1
ATOM 5960 C C . THR A 1 708 ? -12.133 6.954 -79.663 1.00 89.19 708 THR A C 1
ATOM 5962 O O . THR A 1 708 ? -12.590 7.697 -80.534 1.00 89.19 708 THR A O 1
ATOM 5965 N N . GLN A 1 709 ? -12.410 5.642 -79.642 1.00 81.62 709 GLN A N 1
ATOM 5966 C CA . GLN A 1 709 ? -13.431 5.010 -80.504 1.00 81.62 709 GLN A CA 1
ATOM 5967 C C . GLN A 1 709 ? -14.796 5.722 -80.433 1.00 81.62 709 GLN A C 1
ATOM 5969 O O . GLN A 1 709 ? -15.476 5.851 -81.445 1.00 81.62 709 GLN A O 1
ATOM 5974 N N . SER A 1 710 ? -15.183 6.222 -79.253 1.00 80.88 710 SER A N 1
ATOM 5975 C CA . SER A 1 710 ? -16.416 6.997 -79.036 1.00 80.88 710 SER A CA 1
ATOM 5976 C C . SER A 1 710 ? -16.361 8.438 -79.571 1.00 80.88 710 SER A C 1
ATOM 5978 O O . SER A 1 710 ? -17.294 9.209 -79.366 1.00 80.88 710 SER A O 1
ATOM 5980 N N . GLY A 1 711 ? -15.279 8.826 -80.255 1.00 81.81 711 GLY A N 1
ATOM 5981 C CA . GLY A 1 711 ? -15.124 10.122 -80.916 1.00 81.81 711 GLY A CA 1
ATOM 5982 C C . GLY A 1 711 ? -14.671 11.273 -80.012 1.00 81.81 711 GLY A C 1
ATOM 5983 O O . GLY A 1 711 ? -14.397 12.356 -80.531 1.00 81.81 711 GLY A O 1
ATOM 5984 N N . LYS A 1 712 ? -14.544 11.050 -78.697 1.00 89.62 712 LYS A N 1
ATOM 5985 C CA . LYS A 1 712 ? -14.088 12.040 -77.711 1.00 89.62 712 LYS A CA 1
ATOM 5986 C C . LYS A 1 712 ? -12.592 12.317 -77.888 1.00 89.62 712 LYS A C 1
ATOM 5988 O O . LYS A 1 712 ? -11.792 11.385 -77.931 1.00 89.62 712 LYS A O 1
ATOM 5993 N N . SER A 1 713 ? -12.217 13.593 -77.946 1.00 91.44 713 SER A N 1
ATOM 5994 C CA . SER A 1 713 ? -10.818 14.041 -77.997 1.00 91.44 713 SER A CA 1
ATOM 5995 C C . SER A 1 713 ? -10.317 14.443 -76.608 1.00 91.44 713 SER A C 1
ATOM 5997 O O . SER A 1 713 ? -10.991 15.178 -75.890 1.00 91.44 713 SER A O 1
ATOM 5999 N N . ILE A 1 714 ? -9.122 13.983 -76.243 1.00 91.75 714 ILE A N 1
ATOM 6000 C CA . ILE A 1 714 ? -8.481 14.170 -74.938 1.00 91.75 714 ILE A CA 1
ATOM 6001 C C . ILE A 1 714 ? -7.106 14.801 -75.173 1.00 91.75 714 ILE A C 1
ATOM 6003 O O . ILE A 1 714 ? -6.236 14.188 -75.785 1.00 91.75 714 ILE A O 1
ATOM 6007 N N . GLN A 1 715 ? -6.884 16.017 -74.678 1.00 93.19 715 GLN A N 1
ATOM 6008 C CA . GLN A 1 715 ? -5.569 16.662 -74.747 1.00 93.19 715 GLN A CA 1
ATOM 6009 C C . GLN A 1 715 ? -4.655 16.171 -73.614 1.00 93.19 715 GLN A C 1
ATOM 6011 O O . GLN A 1 715 ? -5.059 16.165 -72.444 1.00 93.19 715 GLN A O 1
ATOM 6016 N N . LEU A 1 716 ? -3.416 15.794 -73.938 1.00 91.94 716 LEU A N 1
ATOM 6017 C CA . LEU A 1 716 ? -2.380 15.377 -72.982 1.00 91.94 716 LEU A CA 1
ATOM 6018 C C . LEU A 1 716 ? -1.132 16.249 -73.132 1.00 91.94 716 LEU A C 1
ATOM 6020 O O . LEU A 1 716 ? -0.701 16.497 -74.253 1.00 91.94 716 LEU A O 1
ATOM 6024 N N . ASN A 1 717 ? -0.541 16.673 -72.011 1.00 91.56 717 ASN A N 1
ATOM 6025 C CA . ASN A 1 717 ? 0.677 17.486 -71.994 1.00 91.56 717 ASN A CA 1
ATOM 6026 C C . ASN A 1 717 ? 1.876 16.578 -71.690 1.00 91.56 717 ASN A C 1
ATOM 6028 O O . ASN A 1 717 ? 2.044 16.138 -70.552 1.00 91.56 717 ASN A O 1
ATOM 6032 N N . VAL A 1 718 ? 2.686 16.317 -72.710 1.00 91.31 718 VAL A N 1
ATOM 6033 C CA . VAL A 1 718 ? 3.718 15.270 -72.767 1.00 91.31 718 VAL A CA 1
ATOM 6034 C C . VAL A 1 718 ? 5.064 15.860 -73.197 1.00 91.31 718 VAL A C 1
ATOM 6036 O O . VAL A 1 718 ? 5.139 16.987 -73.690 1.00 91.31 718 VAL A O 1
ATOM 6039 N N . GLN A 1 719 ? 6.142 15.112 -73.016 1.00 90.81 719 GLN A N 1
ATOM 6040 C CA . GLN A 1 719 ? 7.465 15.412 -73.566 1.00 90.81 719 GLN A CA 1
ATOM 6041 C C . GLN A 1 719 ? 7.764 14.458 -74.727 1.00 90.81 719 GLN A C 1
ATOM 6043 O O . GLN A 1 719 ? 7.267 13.337 -74.757 1.00 90.81 719 GLN A O 1
ATOM 6048 N N . THR A 1 720 ? 8.582 14.875 -75.694 1.00 87.81 720 THR A N 1
ATOM 6049 C CA . THR A 1 720 ? 8.995 14.011 -76.823 1.00 87.81 720 THR A CA 1
ATOM 6050 C C . THR A 1 720 ? 9.700 12.733 -76.349 1.00 87.81 720 THR A C 1
ATOM 6052 O O . THR A 1 720 ? 9.586 11.686 -76.982 1.00 87.81 720 THR A O 1
ATOM 6055 N N . THR A 1 721 ? 10.367 12.807 -75.196 1.00 90.06 721 THR A N 1
ATOM 6056 C CA . THR A 1 721 ? 11.029 11.702 -74.491 1.00 90.06 721 THR A CA 1
ATOM 6057 C C . THR A 1 721 ? 10.097 10.817 -73.655 1.00 90.06 721 THR A C 1
ATOM 6059 O O . THR A 1 721 ? 10.568 9.816 -73.121 1.00 90.06 721 THR A O 1
ATOM 6062 N N . ASP A 1 722 ? 8.807 11.148 -73.502 1.00 92.06 722 ASP A N 1
ATOM 6063 C CA . ASP A 1 722 ? 7.870 10.277 -72.780 1.00 92.06 722 ASP A CA 1
ATOM 6064 C C . ASP A 1 722 ? 7.666 8.967 -73.558 1.00 92.06 722 ASP A C 1
ATOM 6066 O O . ASP A 1 722 ? 7.465 8.968 -74.779 1.00 92.06 722 ASP A O 1
ATOM 6070 N N . THR A 1 723 ? 7.683 7.838 -72.846 1.00 94.75 723 THR A N 1
ATOM 6071 C CA . THR A 1 723 ? 7.357 6.532 -73.429 1.00 94.75 723 THR A CA 1
ATOM 6072 C C . THR A 1 723 ? 5.853 6.362 -73.612 1.00 94.75 723 THR A C 1
ATOM 6074 O O . THR A 1 723 ? 5.038 6.944 -72.890 1.00 94.75 723 THR A O 1
ATOM 6077 N N . ILE A 1 724 ? 5.456 5.503 -74.548 1.00 94.69 724 ILE A N 1
ATOM 6078 C CA . ILE A 1 724 ? 4.043 5.177 -74.783 1.00 94.69 724 ILE A CA 1
ATOM 6079 C C . ILE A 1 724 ? 3.372 4.613 -73.514 1.00 94.69 724 ILE A C 1
ATOM 6081 O O . ILE A 1 724 ? 2.205 4.917 -73.258 1.00 94.69 724 ILE A O 1
ATOM 6085 N N . GLN A 1 725 ? 4.112 3.901 -72.655 1.00 94.25 725 GLN A N 1
ATOM 6086 C CA . GLN A 1 725 ? 3.640 3.483 -71.329 1.00 94.25 725 GLN A CA 1
ATOM 6087 C C . GLN A 1 725 ? 3.242 4.672 -70.433 1.00 94.25 725 GLN A C 1
ATOM 6089 O O . GLN A 1 725 ? 2.186 4.632 -69.795 1.00 94.25 725 GLN A O 1
ATOM 6094 N N . ILE A 1 726 ? 4.045 5.744 -70.406 1.00 92.38 726 ILE A N 1
ATOM 6095 C CA . ILE A 1 726 ? 3.742 6.979 -69.661 1.00 92.38 726 ILE A CA 1
ATOM 6096 C C . ILE A 1 726 ? 2.489 7.647 -70.242 1.00 92.38 726 ILE A C 1
ATOM 6098 O O . ILE A 1 726 ? 1.591 8.032 -69.490 1.00 92.38 726 ILE A O 1
ATOM 6102 N N . VAL A 1 727 ? 2.362 7.708 -71.572 1.00 92.69 727 VAL A N 1
ATOM 6103 C CA . VAL A 1 727 ? 1.169 8.255 -72.245 1.00 92.69 727 VAL A CA 1
ATOM 6104 C C . VAL A 1 727 ? -0.091 7.463 -71.870 1.00 92.69 727 VAL A C 1
ATOM 6106 O O . VAL A 1 727 ? -1.094 8.064 -71.477 1.00 92.69 727 VAL A O 1
ATOM 6109 N N . LYS A 1 728 ? -0.040 6.122 -71.881 1.00 94.12 728 LYS A N 1
ATOM 6110 C CA . LYS A 1 728 ? -1.153 5.278 -71.406 1.00 94.12 728 LYS A CA 1
ATOM 6111 C C . LYS A 1 728 ? -1.484 5.502 -69.929 1.00 94.12 728 LYS A C 1
ATOM 6113 O O . LYS A 1 728 ? -2.656 5.491 -69.539 1.00 94.12 728 LYS A O 1
ATOM 6118 N N . GLN A 1 729 ? -0.477 5.734 -69.089 1.00 94.38 729 GLN A N 1
ATOM 6119 C CA . GLN A 1 729 ? -0.691 6.056 -67.680 1.00 94.38 729 GLN A CA 1
ATOM 6120 C C . GLN A 1 729 ? -1.377 7.423 -67.506 1.00 94.38 729 GLN A C 1
ATOM 6122 O O . GLN A 1 729 ? -2.300 7.529 -66.700 1.00 94.38 729 GLN A O 1
ATOM 6127 N N . MET A 1 730 ? -1.024 8.438 -68.306 1.00 92.44 730 MET A N 1
ATOM 6128 C CA . MET A 1 730 ? -1.742 9.722 -68.321 1.00 92.44 730 MET A CA 1
ATOM 6129 C C . MET A 1 730 ? -3.203 9.570 -68.773 1.00 92.44 730 MET A C 1
ATOM 6131 O O . MET A 1 730 ? -4.087 10.198 -68.189 1.00 92.44 730 MET A O 1
ATOM 6135 N N . ILE A 1 731 ? -3.479 8.713 -69.763 1.00 91.38 731 ILE A N 1
ATOM 6136 C CA . ILE A 1 731 ? -4.849 8.391 -70.200 1.00 91.38 731 ILE A CA 1
ATOM 6137 C C . ILE A 1 731 ? -5.631 7.707 -69.077 1.00 91.38 731 ILE A C 1
ATOM 6139 O O . ILE A 1 731 ? -6.753 8.122 -68.788 1.00 91.38 731 ILE A O 1
ATOM 6143 N N . LYS A 1 732 ? -5.040 6.716 -68.390 1.00 92.19 732 LYS A N 1
ATOM 6144 C CA . LYS A 1 732 ? -5.681 6.047 -67.243 1.00 92.19 732 LYS A CA 1
ATOM 6145 C C . LYS A 1 732 ? -6.060 7.061 -66.160 1.00 92.19 732 LYS A C 1
ATOM 6147 O O . LYS A 1 732 ? -7.158 6.986 -65.620 1.00 92.19 732 LYS A O 1
ATOM 6152 N N . SER A 1 733 ? -5.191 8.033 -65.886 1.00 90.19 733 SER A N 1
ATOM 6153 C CA . SER A 1 733 ? -5.443 9.095 -64.903 1.00 90.19 733 SER A CA 1
ATOM 6154 C C . SER A 1 733 ? -6.516 10.114 -65.317 1.00 90.19 733 SER A C 1
ATOM 6156 O O . SER A 1 733 ? -7.023 10.813 -64.444 1.00 90.19 733 SER A O 1
ATOM 6158 N N . LYS A 1 734 ? -6.872 10.225 -66.608 1.00 89.94 734 LYS A N 1
ATOM 6159 C CA . LYS A 1 734 ? -7.938 11.130 -67.091 1.00 89.94 734 LYS A CA 1
ATOM 6160 C C . LYS A 1 734 ? -9.272 10.436 -67.373 1.00 89.94 734 LYS A C 1
ATOM 6162 O O . LYS A 1 734 ? -10.316 11.009 -67.089 1.00 89.94 734 LYS A O 1
ATOM 6167 N N . GLU A 1 735 ? -9.240 9.229 -67.931 1.00 88.06 735 GLU A N 1
ATOM 6168 C CA . GLU A 1 735 ? -10.426 8.510 -68.427 1.00 88.06 735 GLU A CA 1
ATOM 6169 C C . GLU A 1 735 ? -10.736 7.224 -67.638 1.00 88.06 735 GLU A C 1
ATOM 6171 O O . GLU A 1 735 ? -11.712 6.542 -67.931 1.00 88.06 735 GLU A O 1
ATOM 6176 N N . GLY A 1 736 ? -9.897 6.837 -66.671 1.00 88.12 736 GLY A N 1
ATOM 6177 C CA . GLY A 1 736 ? -10.064 5.622 -65.860 1.00 88.12 736 GLY A CA 1
ATOM 6178 C C . GLY A 1 736 ? -9.709 4.300 -66.560 1.00 88.12 736 GLY A C 1
ATOM 6179 O O . GLY A 1 736 ? -9.533 3.288 -65.882 1.00 88.12 736 GLY A O 1
ATOM 6180 N N . ILE A 1 737 ? -9.557 4.295 -67.890 1.00 88.81 737 ILE A N 1
ATOM 6181 C CA . ILE A 1 737 ? -9.330 3.085 -68.701 1.00 88.81 737 ILE A CA 1
ATOM 6182 C C . ILE A 1 737 ? -8.021 2.375 -68.278 1.00 88.81 737 ILE A C 1
ATOM 6184 O O . ILE A 1 737 ? -6.948 2.987 -68.354 1.00 88.81 737 ILE A O 1
ATOM 6188 N N . PRO A 1 738 ? -8.056 1.091 -67.865 1.00 91.19 738 PRO A N 1
ATOM 6189 C CA . PRO A 1 738 ? -6.862 0.317 -67.511 1.00 91.19 738 PRO A CA 1
ATOM 6190 C C . PRO A 1 738 ? -5.834 0.231 -68.654 1.00 91.19 738 PRO A C 1
ATOM 6192 O O . PRO A 1 738 ? -6.208 0.087 -69.814 1.00 91.19 738 PRO A O 1
ATOM 6195 N N . ILE A 1 739 ? -4.536 0.321 -68.336 1.00 91.69 739 ILE A N 1
ATOM 6196 C CA . ILE A 1 739 ? -3.426 0.416 -69.316 1.00 91.69 739 ILE A CA 1
ATOM 6197 C C . ILE A 1 739 ? -3.375 -0.809 -70.246 1.00 91.69 739 ILE A C 1
ATOM 6199 O O . ILE A 1 739 ? -3.129 -0.673 -71.442 1.00 91.69 739 ILE A O 1
ATOM 6203 N N . ASP A 1 740 ? -3.674 -1.985 -69.701 1.00 90.31 740 ASP A N 1
ATOM 6204 C CA . ASP A 1 740 ? -3.838 -3.271 -70.386 1.00 90.31 740 ASP A CA 1
ATOM 6205 C C . ASP A 1 740 ? -4.961 -3.266 -71.439 1.00 90.31 740 ASP A C 1
ATOM 6207 O O . ASP A 1 740 ? -4.849 -3.933 -72.468 1.00 90.31 740 ASP A O 1
ATOM 6211 N N . LYS A 1 741 ? -6.011 -2.461 -71.232 1.00 90.06 741 LYS A N 1
ATOM 6212 C CA . LYS A 1 741 ? -7.115 -2.283 -72.188 1.00 90.06 741 LYS A CA 1
ATOM 6213 C C . LYS A 1 741 ? -6.870 -1.167 -73.199 1.00 90.06 741 LYS A C 1
ATOM 6215 O O . LYS A 1 741 ? -7.653 -1.033 -74.136 1.00 90.06 741 LYS A O 1
ATOM 6220 N N . GLN A 1 742 ? -5.814 -0.368 -73.051 1.00 92.06 742 GLN A N 1
ATOM 6221 C CA . GLN A 1 742 ? -5.513 0.725 -73.973 1.00 92.06 742 GLN A CA 1
ATOM 6222 C C . GLN A 1 742 ? -4.631 0.256 -75.135 1.00 92.06 742 GLN A C 1
ATOM 6224 O O . GLN A 1 742 ? -3.455 -0.074 -74.960 1.00 92.06 742 GLN A O 1
ATOM 6229 N N . ARG A 1 743 ? -5.164 0.324 -76.356 1.00 93.38 743 ARG A N 1
ATOM 6230 C CA . ARG A 1 743 ? -4.398 0.178 -77.598 1.00 93.38 743 ARG A CA 1
ATOM 6231 C C . ARG A 1 743 ? -4.309 1.526 -78.304 1.00 93.38 743 ARG A C 1
ATOM 6233 O O . ARG A 1 743 ? -5.300 2.010 -78.845 1.00 93.38 743 ARG A O 1
ATOM 6240 N N . LEU A 1 744 ? -3.120 2.121 -78.300 1.00 94.19 744 LEU A N 1
ATOM 6241 C CA . LEU A 1 744 ? -2.841 3.363 -79.019 1.00 94.19 744 LEU A CA 1
ATOM 6242 C C . LEU A 1 744 ? -2.372 3.062 -80.445 1.00 94.19 744 LEU A C 1
ATOM 6244 O O . LEU A 1 744 ? -1.568 2.153 -80.657 1.00 94.19 744 LEU A O 1
ATOM 6248 N N . ILE A 1 745 ? -2.893 3.815 -81.414 1.00 92.25 745 ILE A N 1
ATOM 6249 C CA . ILE A 1 745 ? -2.601 3.674 -82.844 1.00 92.25 745 ILE A CA 1
ATOM 6250 C C . ILE A 1 745 ? -2.350 5.062 -83.444 1.00 92.25 745 ILE A C 1
ATOM 6252 O O . ILE A 1 745 ? -3.155 5.974 -83.264 1.00 92.25 745 ILE A O 1
ATOM 6256 N N . TYR A 1 746 ? -1.260 5.222 -84.191 1.00 93.69 746 TYR A N 1
ATOM 6257 C CA . TYR A 1 746 ? -0.913 6.453 -84.909 1.00 93.69 746 TYR A CA 1
ATOM 6258 C C . TYR A 1 746 ? -0.456 6.102 -86.329 1.00 93.69 746 TYR A C 1
ATOM 6260 O O . TYR A 1 746 ? 0.280 5.136 -86.525 1.00 93.69 746 TYR A O 1
ATOM 6268 N N . MET A 1 747 ? -0.961 6.828 -87.334 1.00 88.94 747 MET A N 1
ATOM 6269 C CA . MET A 1 747 ? -0.762 6.527 -88.766 1.00 88.94 747 MET A CA 1
ATOM 6270 C C . MET A 1 747 ? -0.934 5.031 -89.127 1.00 88.94 747 MET A C 1
ATOM 6272 O O . MET A 1 747 ? -0.160 4.458 -89.890 1.00 88.94 747 MET A O 1
ATOM 6276 N N . GLY A 1 748 ? -1.935 4.370 -88.531 1.00 85.75 748 GLY A N 1
ATOM 6277 C CA . GLY A 1 748 ? -2.231 2.945 -88.743 1.00 85.75 748 GLY A CA 1
ATOM 6278 C C . GLY A 1 748 ? -1.287 1.951 -88.049 1.00 85.75 748 GLY A C 1
ATOM 6279 O O . GLY A 1 748 ? -1.560 0.753 -88.071 1.00 85.75 748 GLY A O 1
ATOM 6280 N N . LYS A 1 749 ? -0.213 2.410 -87.394 1.00 90.25 749 LYS A N 1
ATOM 6281 C CA . LYS A 1 749 ? 0.701 1.569 -86.606 1.00 90.25 749 LYS A CA 1
ATOM 6282 C C . LYS A 1 749 ? 0.271 1.544 -85.141 1.00 90.25 749 LYS A C 1
ATOM 6284 O O . LYS A 1 749 ? -0.011 2.591 -84.562 1.00 90.25 749 LYS A O 1
ATOM 6289 N N . GLN A 1 750 ? 0.246 0.359 -84.530 1.00 91.69 750 GLN A N 1
ATOM 6290 C CA . GLN A 1 750 ? 0.093 0.243 -83.079 1.00 91.69 750 GLN A CA 1
ATOM 6291 C C . GLN A 1 750 ? 1.360 0.758 -82.383 1.00 91.69 750 GLN A C 1
ATOM 6293 O O . GLN A 1 750 ? 2.474 0.473 -82.822 1.00 91.69 750 GLN A O 1
ATOM 6298 N N . LEU A 1 751 ? 1.174 1.503 -81.297 1.00 94.56 751 LEU A N 1
ATOM 6299 C CA . LEU A 1 751 ? 2.259 2.038 -80.485 1.00 94.56 751 LEU A CA 1
ATOM 6300 C C . LEU A 1 751 ? 2.685 1.021 -79.412 1.00 94.56 751 LEU A C 1
ATOM 6302 O O . LEU A 1 751 ? 1.843 0.422 -78.739 1.00 94.56 751 LEU A O 1
ATOM 6306 N N . GLU A 1 752 ? 3.993 0.814 -79.281 1.00 93.50 752 GLU A N 1
ATOM 6307 C CA . GLU A 1 752 ? 4.623 -0.124 -78.350 1.00 93.50 752 GLU A CA 1
ATOM 6308 C C . GLU A 1 752 ? 5.080 0.596 -77.079 1.00 93.50 752 GLU A C 1
ATOM 6310 O O . GLU A 1 752 ? 5.734 1.632 -77.148 1.00 93.50 752 GLU A O 1
ATOM 6315 N N . ASP A 1 753 ? 4.778 0.015 -75.917 1.00 92.62 753 ASP A N 1
ATOM 6316 C CA . ASP A 1 753 ? 4.863 0.696 -74.617 1.00 92.62 753 ASP A CA 1
ATOM 6317 C C . ASP A 1 753 ? 6.269 1.175 -74.216 1.00 92.62 753 ASP A C 1
ATOM 6319 O O . ASP A 1 753 ? 6.394 2.170 -73.501 1.00 92.62 753 ASP A O 1
ATOM 6323 N N . TRP A 1 754 ? 7.313 0.505 -74.706 1.00 92.69 754 TRP A N 1
ATOM 6324 C CA . TRP A 1 754 ? 8.717 0.790 -74.396 1.00 92.69 754 TRP A CA 1
ATOM 6325 C C . TRP A 1 754 ? 9.352 1.886 -75.265 1.00 92.69 754 TRP A C 1
ATOM 6327 O O . TRP A 1 754 ? 10.412 2.393 -74.903 1.00 92.69 754 TRP A O 1
ATOM 6337 N N . LYS A 1 755 ? 8.727 2.251 -76.391 1.00 93.25 755 LYS A N 1
ATOM 6338 C CA . LYS A 1 755 ? 9.228 3.278 -77.318 1.00 93.25 755 LYS A CA 1
ATOM 6339 C C . LYS A 1 755 ? 8.811 4.687 -76.886 1.00 93.25 755 LYS A C 1
ATOM 6341 O O . LYS A 1 755 ? 7.817 4.849 -76.172 1.00 93.25 755 LYS A O 1
ATOM 6346 N N . THR A 1 756 ? 9.540 5.712 -77.327 1.00 93.56 756 THR A N 1
ATOM 6347 C CA . THR A 1 756 ? 9.206 7.130 -77.067 1.00 93.56 756 THR A CA 1
ATOM 6348 C C . THR A 1 756 ? 8.263 7.737 -78.111 1.00 93.56 756 THR A C 1
ATOM 6350 O O . THR A 1 756 ? 8.151 7.246 -79.235 1.00 93.56 756 THR A O 1
ATOM 6353 N N . LEU A 1 757 ? 7.593 8.845 -77.769 1.00 91.19 757 LEU A N 1
ATOM 6354 C CA . LEU A 1 757 ? 6.821 9.638 -78.740 1.00 91.19 757 LEU A CA 1
ATOM 6355 C C . LEU A 1 757 ? 7.693 10.127 -79.912 1.00 91.19 757 LEU A C 1
ATOM 6357 O O . LEU A 1 757 ? 7.244 10.110 -81.061 1.00 91.19 757 LEU A O 1
ATOM 6361 N N . ASN A 1 758 ? 8.950 10.491 -79.633 1.00 91.50 758 ASN A N 1
ATOM 6362 C CA . ASN A 1 758 ? 9.926 10.917 -80.636 1.00 91.50 758 ASN A CA 1
ATOM 6363 C C . ASN A 1 758 ? 10.273 9.809 -81.648 1.00 91.50 758 ASN A C 1
ATOM 6365 O O . ASN A 1 758 ? 10.379 10.089 -82.835 1.00 91.50 758 ASN A O 1
ATOM 6369 N N . GLU A 1 759 ? 10.387 8.545 -81.225 1.00 90.31 759 GLU A N 1
ATOM 6370 C CA . GLU A 1 759 ? 10.646 7.406 -82.133 1.00 90.31 759 GLU A CA 1
ATOM 6371 C C . GLU A 1 759 ? 9.505 7.136 -83.127 1.00 90.31 759 GLU A C 1
ATOM 6373 O O . GLU A 1 759 ? 9.723 6.542 -84.184 1.00 90.31 759 GLU A O 1
ATOM 6378 N N . TYR A 1 760 ? 8.290 7.589 -82.811 1.00 91.50 760 TYR A N 1
ATOM 6379 C CA . TYR A 1 760 ? 7.144 7.566 -83.722 1.00 91.50 760 TYR A CA 1
ATOM 6380 C C . TYR A 1 760 ? 6.954 8.884 -84.495 1.00 91.50 760 TYR A C 1
ATOM 6382 O O . TYR A 1 760 ? 5.993 8.999 -85.258 1.00 91.50 760 TYR A O 1
ATOM 6390 N N . ASN A 1 761 ? 7.854 9.863 -84.320 1.00 90.94 761 ASN A N 1
ATOM 6391 C CA . ASN A 1 761 ? 7.755 11.239 -84.823 1.00 90.94 761 ASN A CA 1
ATOM 6392 C C . ASN A 1 761 ? 6.440 11.956 -84.439 1.00 90.94 761 ASN A C 1
ATOM 6394 O O . ASN A 1 761 ? 5.996 12.859 -85.150 1.00 90.94 761 ASN A O 1
ATOM 6398 N N . ILE A 1 762 ? 5.801 11.555 -83.331 1.00 91.12 762 ILE A N 1
ATOM 6399 C CA . ILE A 1 762 ? 4.546 12.162 -82.866 1.00 91.12 762 ILE A CA 1
ATOM 6400 C C . ILE A 1 762 ? 4.860 13.562 -82.336 1.00 91.12 762 ILE A C 1
ATOM 6402 O O . ILE A 1 762 ? 5.615 13.726 -81.378 1.00 91.12 762 ILE A O 1
ATOM 6406 N N . SER A 1 763 ? 4.279 14.560 -82.986 1.00 89.44 763 SER A N 1
ATOM 6407 C CA . SER A 1 763 ? 4.551 15.982 -82.807 1.00 89.44 763 SER A CA 1
ATOM 6408 C C . SER A 1 763 ? 3.440 16.681 -82.015 1.00 89.44 763 SER A C 1
ATOM 6410 O O . SER A 1 763 ? 2.451 16.076 -81.596 1.00 89.44 763 SER A O 1
ATOM 6412 N N . LYS A 1 764 ? 3.596 17.989 -81.780 1.00 89.19 764 LYS A N 1
ATOM 6413 C CA . LYS A 1 764 ? 2.554 18.801 -81.139 1.00 89.19 764 LYS A CA 1
ATOM 6414 C C . LYS A 1 764 ? 1.269 18.797 -81.985 1.00 89.19 764 LYS A C 1
ATOM 6416 O O . LYS A 1 764 ? 1.321 18.946 -83.198 1.00 89.19 764 LYS A O 1
ATOM 6421 N N . ASP A 1 765 ? 0.132 18.686 -81.304 1.00 88.12 765 ASP A N 1
ATOM 6422 C CA . ASP A 1 765 ? -1.242 18.670 -81.819 1.00 88.12 765 ASP A CA 1
ATOM 6423 C C . ASP A 1 765 ? -1.611 17.452 -82.701 1.00 88.12 765 ASP A C 1
ATOM 6425 O O . ASP A 1 765 ? -2.739 17.377 -83.193 1.00 88.12 765 ASP A O 1
ATOM 6429 N N . ASP A 1 766 ? -0.725 16.453 -82.824 1.00 91.44 766 ASP A N 1
ATOM 6430 C CA . ASP A 1 766 ? -1.004 15.200 -83.539 1.00 91.44 766 ASP A CA 1
ATOM 6431 C C . ASP A 1 766 ? -2.135 14.377 -82.905 1.00 91.44 766 ASP A C 1
ATOM 6433 O O . ASP A 1 766 ? -2.323 14.352 -81.682 1.00 91.44 766 ASP A O 1
ATOM 6437 N N . MET A 1 767 ? -2.861 13.641 -83.757 1.00 90.62 767 MET A N 1
ATOM 6438 C CA . MET A 1 767 ? -3.994 12.806 -83.354 1.00 90.62 767 MET A CA 1
ATOM 6439 C C . MET A 1 767 ? -3.627 11.319 -83.247 1.00 90.62 767 MET A C 1
ATOM 6441 O O . MET A 1 767 ? -3.552 10.603 -84.248 1.00 90.62 767 MET A O 1
ATOM 6445 N N . VAL A 1 768 ? -3.491 10.828 -82.016 1.00 93.12 768 VAL A N 1
ATOM 6446 C CA . VAL A 1 768 ? -3.347 9.397 -81.701 1.00 93.12 768 VAL A CA 1
ATOM 6447 C C . VAL A 1 768 ? -4.731 8.797 -81.442 1.00 93.12 768 VAL A C 1
ATOM 6449 O O . VAL A 1 768 ? -5.531 9.354 -80.692 1.00 93.12 768 VAL A O 1
ATOM 6452 N N . GLN A 1 769 ? -5.042 7.649 -82.037 1.00 93.00 769 GLN A N 1
ATOM 6453 C CA . GLN A 1 769 ? -6.310 6.952 -81.822 1.00 93.00 769 GLN A CA 1
ATOM 6454 C C . GLN A 1 769 ? -6.201 5.979 -80.642 1.00 93.00 769 GLN A C 1
ATOM 6456 O O . GLN A 1 769 ? -5.280 5.166 -80.584 1.00 93.00 769 GLN A O 1
ATOM 6461 N N . LEU A 1 770 ? -7.161 6.036 -79.718 1.00 93.31 770 LEU A N 1
ATOM 6462 C CA . LEU A 1 770 ? -7.291 5.118 -78.589 1.00 93.31 770 LEU A CA 1
ATOM 6463 C C . LEU A 1 770 ? -8.416 4.115 -78.839 1.00 93.31 770 LEU A C 1
ATOM 6465 O O . LEU A 1 770 ? -9.602 4.459 -78.855 1.00 93.31 770 LEU A O 1
ATOM 6469 N N . PHE A 1 771 ? -8.020 2.853 -78.959 1.00 89.69 771 PHE A N 1
ATOM 6470 C CA . PHE A 1 771 ? -8.908 1.707 -78.990 1.00 89.69 771 PHE A CA 1
ATOM 6471 C C . PHE A 1 771 ? -8.950 1.062 -77.603 1.00 89.69 771 PHE A C 1
ATOM 6473 O O . PHE A 1 771 ? -7.921 0.617 -77.096 1.00 89.69 771 PHE A O 1
ATOM 6480 N N . GLU A 1 772 ? -10.138 0.991 -77.001 1.00 86.88 772 GLU A N 1
ATOM 6481 C CA . GLU A 1 772 ? -10.353 0.143 -75.831 1.00 86.88 772 GLU A CA 1
ATOM 6482 C C . GLU A 1 772 ? -10.493 -1.315 -76.290 1.00 86.88 772 GLU A C 1
ATOM 6484 O O . GLU A 1 772 ? -11.258 -1.627 -77.209 1.00 86.88 772 GLU A O 1
ATOM 6489 N N . ILE A 1 773 ? -9.735 -2.211 -75.661 1.00 84.81 773 ILE A N 1
ATOM 6490 C CA . ILE A 1 773 ? -9.833 -3.653 -75.872 1.00 84.81 773 ILE A CA 1
ATOM 6491 C C . ILE A 1 773 ? -10.951 -4.185 -74.971 1.00 84.81 773 ILE A C 1
ATOM 6493 O O . ILE A 1 773 ? -10.742 -4.478 -73.793 1.00 84.81 773 ILE A O 1
ATOM 6497 N N . GLN A 1 774 ? -12.146 -4.341 -75.539 1.00 73.12 774 GLN A N 1
ATOM 6498 C CA . GLN A 1 774 ? -13.203 -5.116 -74.897 1.00 73.12 774 GLN A CA 1
ATOM 6499 C C . GLN A 1 774 ? -12.885 -6.611 -75.013 1.00 73.12 774 GLN A C 1
ATOM 6501 O O . GLN A 1 774 ? -12.955 -7.191 -76.099 1.00 73.12 774 GLN A O 1
ATOM 6506 N N . SER A 1 775 ? -12.544 -7.237 -73.886 1.00 55.94 775 SER A N 1
ATOM 6507 C CA . SER A 1 775 ? -12.447 -8.693 -73.779 1.00 55.94 775 SER A CA 1
ATOM 6508 C C . SER A 1 775 ? -13.816 -9.315 -74.047 1.00 55.94 775 SER A C 1
ATOM 6510 O O . SER A 1 775 ? -14.712 -9.207 -73.212 1.00 55.94 775 SER A O 1
ATOM 6512 N N . ARG A 1 776 ? -13.975 -9.969 -75.201 1.00 50.44 776 ARG A N 1
ATOM 6513 C CA . ARG A 1 776 ? -15.126 -10.840 -75.456 1.00 50.44 776 ARG A CA 1
ATOM 6514 C C . ARG A 1 776 ? -14.947 -12.130 -74.656 1.00 50.44 776 ARG A C 1
ATOM 6516 O O . ARG A 1 776 ? -14.067 -12.924 -74.986 1.00 50.44 776 ARG A O 1
ATOM 6523 N N . TYR A 1 777 ? -15.782 -12.289 -73.638 1.00 39.16 777 TYR A N 1
ATOM 6524 C CA . TYR A 1 777 ? -16.182 -13.564 -73.048 1.00 39.16 777 TYR A CA 1
ATOM 6525 C C . TYR A 1 777 ? -17.657 -13.790 -73.395 1.00 39.16 777 TYR A C 1
ATOM 6527 O O . TYR A 1 777 ? -18.373 -12.765 -73.491 1.00 39.16 777 TYR A O 1
#

Solvent-accessible surface area (backbone atoms only — not comparable to full-atom values): 44521 Å² total; per-residue (Å²): 132,83,86,80,90,88,89,85,88,86,84,86,87,81,89,89,89,88,87,80,75,67,60,68,60,49,55,58,46,51,54,49,54,52,51,52,52,51,54,50,51,51,50,51,53,51,48,55,49,51,55,52,49,53,50,51,53,49,53,50,50,51,51,53,51,50,50,56,49,54,49,50,52,51,48,53,53,48,50,58,48,51,51,51,52,50,51,54,49,52,51,56,51,47,58,49,47,66,47,51,56,50,50,52,50,52,53,53,51,52,48,54,50,52,55,48,53,50,52,50,53,52,50,51,54,51,48,61,43,53,52,50,56,48,52,61,45,52,52,49,50,50,52,48,50,49,56,48,49,58,49,48,55,53,47,50,55,49,46,55,51,49,49,54,50,51,53,50,50,49,54,52,49,52,52,49,49,54,48,49,51,54,48,49,52,53,46,50,56,48,49,54,54,44,50,66,47,46,63,56,45,56,64,51,48,69,60,52,58,75,57,62,72,64,56,69,64,56,60,72,57,56,66,64,59,60,62,56,62,60,56,68,64,53,61,76,60,68,77,73,77,76,85,73,90,88,80,84,85,79,82,84,92,84,79,93,86,82,91,79,83,89,80,90,88,82,89,91,83,92,90,88,94,91,88,95,90,93,90,88,89,92,93,88,89,67,86,68,56,82,71,41,64,76,53,47,57,64,51,42,60,54,47,52,56,51,42,63,50,49,54,53,50,49,53,52,50,48,55,48,54,48,52,54,47,53,50,49,51,49,52,50,50,54,50,50,56,50,49,55,52,50,57,52,47,54,57,46,52,52,51,49,51,54,51,51,54,51,52,48,52,50,58,47,53,53,50,54,49,50,52,52,52,53,50,52,51,51,52,50,53,53,51,52,48,54,55,47,54,58,47,50,52,54,49,53,48,49,53,48,51,54,50,52,51,53,54,48,53,52,50,51,52,52,48,52,52,50,53,51,51,53,50,52,47,52,52,50,54,50,50,52,51,49,53,50,53,50,53,51,53,50,54,47,49,54,48,52,52,50,52,49,51,48,54,50,49,55,52,49,51,51,52,48,52,51,50,49,49,52,51,51,51,52,49,50,51,52,49,52,54,46,57,50,48,52,53,52,51,52,50,53,52,60,49,60,57,49,75,71,64,76,85,80,77,80,84,88,93,78,89,79,90,86,86,86,88,81,88,81,93,44,77,80,51,50,57,56,49,48,52,56,45,53,55,52,42,56,72,72,57,51,67,64,57,60,53,48,48,50,53,47,48,55,50,48,52,52,50,51,51,54,48,53,49,50,53,52,52,50,53,51,49,55,49,54,50,58,51,48,55,50,54,51,56,49,49,56,51,53,52,53,53,50,60,47,58,52,51,55,51,54,51,54,53,51,53,51,52,53,52,52,52,52,50,54,52,55,49,53,57,47,52,55,52,48,57,50,52,50,56,50,53,49,57,50,53,54,55,49,54,53,54,50,52,49,56,48,55,50,55,49,51,51,49,54,51,50,55,47,54,55,47,53,53,51,51,54,51,55,50,52,50,53,51,48,53,54,46,56,52,48,55,49,54,53,54,60,61,54,76,75,62,80,83,89,70,81,80,72,69,40,43,33,30,41,30,37,81,89,68,52,76,44,82,43,82,42,43,52,79,39,29,41,46,56,53,38,50,55,46,25,76,74,70,67,52,54,60,92,34,56,44,45,32,45,97,89,41,75,64,55,52,87,44,34,32,48,83,70,67,58,51,70,70,37,73,35,37,35,41,74,60,78,83,86,126